Protein 6KIA (pdb70)

Radius of gyration: 37.43 Å; Cα contacts (8 Å, |Δi|>4): 2231; chains: 3; bounding box: 88×95×93 Å

Solvent-accessible surface area: 53508 Å² total; per-residue (Å²): 79,100,35,26,70,51,17,85,69,30,20,160,54,52,47,2,152,178,37,12,3,0,2,1,0,4,56,20,111,58,96,16,35,6,34,8,0,1,71,38,0,91,119,32,36,11,70,9,4,1,6,2,37,2,102,56,57,188,131,72,45,39,76,40,10,66,89,137,31,40,62,93,22,47,85,89,7,40,22,114,9,1,45,10,36,0,45,17,10,1,23,24,12,25,32,107,93,73,64,21,0,19,78,50,1,72,133,15,71,114,203,36,9,86,117,41,147,18,89,88,78,19,0,96,99,0,47,55,55,2,34,93,58,7,90,79,9,3,60,130,1,11,74,72,0,55,74,50,2,79,96,40,6,18,0,0,0,0,2,35,17,50,20,14,72,3,132,16,185,16,4,96,37,2,6,82,71,9,15,86,7,97,52,162,136,36,18,31,4,40,22,4,53,104,3,7,0,0,99,5,2,41,39,2,8,37,16,15,0,0,17,1,0,64,18,0,6,99,30,0,38,81,3,30,47,67,0,88,181,41,71,4,81,2,18,2,0,0,19,6,19,4,0,1,20,0,6,13,122,107,115,43,44,24,11,12,8,6,11,21,9,15,0,127,2,12,38,93,0,4,119,17,0,45,88,6,59,175,142,49,16,74,0,2,0,0,1,2,3,5,6,53,12,91,79,14,48,68,19,31,3,8,16,2,8,0,3,1,0,0,67,0,0,107,92,27,139,29,47,37,24,1,110,44,24,15,93,32,0,78,118,29,6,33,178,78,86,67,1,87,59,0,4,96,67,0,41,84,18,10,77,28,123,58,17,121,45,18,60,62,19,85,47,8,30,41,74,13,52,37,106,1,6,72,48,11,7,12,14,7,45,84,3,53,150,15,16,142,51,192,122,44,23,0,4,57,39,0,8,57,12,0,22,61,0,1,0,8,0,0,3,46,12,3,4,112,16,76,8,30,1,5,1,0,1,0,7,0,0,0,50,13,0,17,84,77,20,159,137,101,124,209,80,151,59,29,73,50,16,100,108,31,21,166,52,64,56,2,174,172,39,13,2,0,1,1,0,4,53,16,112,56,98,16,34,7,32,9,0,0,74,40,0,91,119,31,10,10,68,13,3,0,2,2,38,2,94,70,40,96,54,75,47,38,75,43,10,69,88,147,43,40,61,95,21,55,83,83,6,38,23,139,13,1,42,7,34,0,34,16,10,1,17,40,14,22,33,103,85,60,62,19,0,22,78,54,2,78,97,17,72,97,191,31,6,71,93,42,126,16,87,85,75,14,0,78,100,0,70,56,56,2,33,94,56,6,92,79,9,2,60,132,0,10,76,82,0,57,73,49,2,80,99,42,7,18,0,0,0,0,2,36,17,50,23,15,66,3,162,23,174,24,9,105,41,1,5,73,90,11,12,93,4,94,44,175,178,32,18,30,8,44,22,2,54,40,2,5,1,0,78,1,1,41,38,1,6,41,18,15,0,0,18,2,0,63,19,0,4,104,31,0,38,81,4,30,48,68,0,84,186,45,69,4,79,1,18,2,0,0,20,5,18,3,0,1,18,0,6,7,126,108,133,38,41,24,11,12,9,5,13,26,12,19,0,126,2,14,39,93,0,3,118,17,0,43,91,7,59,174,146,50,15,73,0,2,0,0,1,2,4,5,6,54,16,92,86,18,44,60,27,30,3,8,16,3,8,0,2,1,0,0,68,0,0,106,91,19,143,32,48,79,15,1,109,48,24,16,92,34,0,79,118,27,7,29,168,81,83,67,1,87,56,0,4,97,62,0,41,80,18,9,72,27,125,29,16,129,44,18,59,42,30,92,34,8,29,38,77,16,62,52,116,1,5,54,46,11,10,9,13,6,68,89,3,41,126,15,10,138,48,139,123,40,26,0,5,60,38,0,8,58,12,0,23,62,0,0,1,10,0,0,4,43,13,2,4,110,16,74,8,27,2,5,0,0,1,0,5,0,0,0,78,9,0,18,88,76,28,177,162,136,86,186,64,33,72,47,18,105,111,27,26,136,88,62,114,55,75,0,23,14,12,2,63,77,114,56,103,17,43,6,30,8,0,15,73,39,0,121,122,36,67,27,90,28,44,12,29,26,37,21,75,147,84,76,160,81,82,44,68,120,104,92,36,85,28,11,9,31,70,12,24,33,137,116,58,17,0,19,75,53,2,76,127,14,67,66,189,35,15,87,132,38,163,12,85,70,77,14,1,112,122,0,56,61,8,45,116,72,117,120,18,74,68,4,28,0,2,34,22,44,18,14,86,5,85,17,83,22,5,81,17,2,10,74,67,8,16,89,6,91,59,174,95,32,25,23,2,40,12,4,61,106,2,17,0,0,86,10,4,17,56,3,10,25,37,14,0,0,21,13,0,60,32,5,8,122,46,11,94,67,87,76,183,95,149,25,0,0,18,6,17,5,0,0,18,2,8,8,120,102,45,46,52,25,11,11,8,5,9,22,9,23,0,75,0,12,51,97,0,5,123,16,0,52,87,11,74,174,80,34,81,0,1,0,1,1,2,2,5,4,67,14,87,84,17,55,65,25,25,3,8,15,2,7,0,2,4,1,4,79,0,20,132,100,71,98,56,86,72,21,100,132,27,114,53,12,13,106,56,0,55,79,16,13,76,26,132,30,14,121,46,18,48,67,28,150,43,10,37,39,77,14,62,51,116,1,3,78,43,10,10,19,5,5,50,74,4,67,128,85,99,133,35,14,4,68,42,0,8,54,12,0,22,80,0,0,0,8,0,0,2,40,16,4,5,121,16,83,9,27,3,8,2,0,2,0,10,0,3,0,42,14,19,48,84,73,182

B-factor: mean 40.05, std 20.9, range [13.86, 149.11]

Foldseek 3Di:
DQDAFADFDFFDDADAAAQAAEEEEDADDPLALCVLALVVCVVRNHAYEYEALADADPVRDGDWDDPVRQVVRCVVSVHHYDTFNQNWFQQCFAPPPDDGVLNQCAPDALVRQLPDADDVVRNVRSNVRRLVSNLVRLLSVLVVVLVSRDAQHAYEYEYEWFDQDRPYDRVVQVLCLDQQNADPSHDKPCSLCNTNNNVSSLVRRLTTLAVSQVSNCVSNVVSCVRRVVRNYHYAYEYEAAQFFFFDAVNDGATAAQPQDSSWVSRVNNLVSLQVCVVVVHHAAYEHAAQADDPVCVSNQLSLLRQLRLLVLLVVLVHAAVSVVLLVVQQVFFDPPDGSVVLVVLSNVVCVDPQRVVRSNRVCHNPMADNVNSCSRSVSSVVQCVRGPDNVDHSRVSRSVLRSNQVNSSVNSCRVPPPGHYYYDHSNSSSNSSRVVCVPPHD/DQDAFADFDFFDDADAAAQAAEEEEDADDPLALCVLALVVCVVRNHAYEYEALAAQDPVGHGDWDDPVRQVVRCVRRVHHYDGFNQNWFQQCFFDPPDHGVLSQCQPDAPVCQLPDDDDVVRNVRSRVRRLVSNLVRLLSSLVVVLVSRDAQHAYEYEYEWFAQQRPDDRVVLVLCQDQVNADPSHDWPCSLCNTNSNVSSLVRRLTTLAVVQVSNCVSNVVVCVRNVVRNYHYAYEYEAAQFFFFDAVNDGATAAQPPDSSWVSRVNNLVSLQVVVVVVHHAAYEHAAQADDPVCVSNQQSLLRQLRLLVLLVVQPHDDVSVVLLVLQQVFFDPPDGSVVLVVLSNVVCVDPQRVVRSNRVCPNPMDDSVRSCSRSVSSVVQCVRGPDNVRHSRVSRSVLRSNQVNSSVNSCRVPPPGHYYYDHSNNSSNRSRVVVVVD/DQDAFADQDFFDDFDAQDEEEDDDDPLALCVLQVVVVVVRPHAYEYEDQADLDGDWVHHYIFRNWFLQQAADVDGGVLRVCQPAALVRFLADDDPVVRNVRSVRRLVSLCRFNEYEAEWFDQDRPDPRVVQLLLLPQQNADVSHDKPVSLCNTNNNVSSLVRRLTTQAVSQLSHVVRCVVVVVVPYEYEAAQFFFFDAVNDTATAAQPQDSSNVSRVNNLVSLQVCVVPHLAAYEHAAQADDPVCVSNQQSLLRQLRLVVLLVVLLCVLQPVSVVLVVVSNVVCVDPVRVVRSNRVCPNPMDDNVNSCSRNVSSVVQVVVDPHSRVSRSVLRSNQVNSRCNSCSNPPPGHYHYDHSNNSSNRVSVVD

InterPro domains:
  IPR053909 Enoyl-acyl carrier protein reductase FabMG [PF22046] (4-433)

Secondary structure (DSSP, 8-state):
--S--B--SPP------TT-EEEEES---TT-THHHHHHHHHHTTPEEEEEE--EE-TT--EEPPPHHHHHHHHHHHTSEEEEEE----STT--STTS--HHHHHTT--TTTTTT----HHHHHHHHHHHHHHHHHHHHHHHHHHHTTS-TT--EEEEE---------HHHHHHHHHHHH--GGG---HHHHHHSHHHHHHHHHHIIIIIIHHHHHHHHTHHHHHHHHHTT--EEEEEEE-S-EEEEETTEEEEE--TT-TTHHHHHHHHHHHHHHHHTT--EEEEEPPP--STTTTTSTTGGGGTTTHHHHHHHTT--HHHHHHHHHHHHTBPTT--HHHHHHHHHHHHHSHHHHTT--STTPSPP--HHHHHHHHHHHHHHHHTBS-TTS-HHHHHHHHHHHHHHHHHHHHTTS-S-SEEE--HHHHHHHHHHHTTT---/--S--B--SPP------TT-EEEEES---TT-THHHHHHHHHHTTPEEEEEE--EE-TTS-EEPPPHHHHHHHHHHHTSEEEEEE----STT--STTS--HHHHTTT--TTTTTT----HHHHHHHHHHHHHHHHHHHHHHHHHHHTTS-TT--EEEEE---------THHHHHHHHHHH--GGG---HHHHHHSHHHHHHHHHHIIIIIIHHHHHHHHTHHHHHHHHHTT--EEEEEEE-S-EEEEETTEEEEE--TT-TTHHHHHHHHHHHHHHHHTT--EEEEEPPP---TTTTTSTTGGGGTTTHHHHHHHTT--HHHHHHHHHHHHTBPTT--HHHHHHHHHHHHHSHHHHTT--STTPSPP--HHHHHHHHHHHHHHHHTBS-TTS-HHHHHHHHHHHHHHHHHHHHHHS-S-SEEE--HHHHHHHHHHHTTT-/--S--B--S--------EEEES---TT-THHHHHHHHHHTTPPEEE------------B-------STT-------HHHHTTT--TTTTTT----HHHHHH--HHHH------EEEE---------HHHHHHHHHHHH--GGG---HHHHHHSHHHHHHHHHHIIIIIIHHHHHHHH--HHHHH--EEEE-S-EEEEETTEEEEE--TT-TTHHHHHHHHHHHHHHH-----EEEEPPP---TTTTTSTTGGGGTTTHHHHHHH--HHHH--HHHHHHHHHHHHHSHHHHHT--STTPSPP--HHHHHHHHHHHHHHHHT---HHHHHHHHHHHHHHHHHHHHTTS-S-SEEE--HHHHHHHHHHH-

Structure (mmCIF, N/CA/C/O backbone):
data_6KIA
#
_entry.id   6KIA
#
_cell.length_a   63.558
_cell.length_b   138.219
_cell.length_c   157.408
_cell.angle_alpha   90.0
_cell.angle_beta   90.0
_cell.angle_gamma   90.0
#
_symmetry.space_group_name_H-M   'P 21 21 21'
#
loop_
_entity.id
_entity.type
_entity.pdbx_description
1 polymer 'Enoyl-acyl carrier protein reductase'
2 non-polymer '1,4-DIHYDRONICOTINAMIDE ADENINE DINUCLEOTIDE'
3 water water
#
loop_
_atom_site.group_PDB
_atom_site.id
_atom_site.type_symbol
_atom_site.label_atom_id
_atom_site.label_alt_id
_atom_site.label_comp_id
_atom_site.label_asym_id
_atom_site.label_entity_id
_atom_site.label_seq_id
_atom_site.pdbx_PDB_ins_code
_atom_site.Cartn_x
_atom_site.Cartn_y
_atom_site.Cartn_z
_atom_site.occupancy
_atom_site.B_iso_or_equiv
_atom_site.auth_seq_id
_atom_site.auth_comp_id
_atom_site.auth_asym_id
_atom_site.auth_atom_id
_atom_site.pdbx_PDB_model_num
ATOM 1 N N . MET A 1 1 ? -0.60659 14.17750 30.29986 1.000 38.93661 1 MET A N 1
ATOM 2 C CA . MET A 1 1 ? -1.26880 15.31309 29.66892 1.000 38.37622 1 MET A CA 1
ATOM 3 C C . MET A 1 1 ? -2.67419 15.48789 30.23578 1.000 35.34408 1 MET A C 1
ATOM 4 O O . MET A 1 1 ? -3.30547 14.51538 30.65466 1.000 30.89744 1 MET A O 1
ATOM 9 N N . LYS A 1 2 ? -3.18310 16.71553 30.21717 1.000 35.99916 2 LYS A N 1
ATOM 10 C CA . LYS A 1 2 ? -4.50407 16.96654 30.78762 1.000 38.34828 2 LYS A CA 1
ATOM 11 C C . LYS A 1 2 ? -5.57177 17.05196 29.72574 1.000 37.25379 2 LYS A C 1
ATOM 12 O O . LYS A 1 2 ? -6.74133 17.22504 30.04934 1.000 38.99793 2 LYS A O 1
ATOM 18 N N . SER A 1 3 ? -5.18202 16.91313 28.46099 1.000 33.91588 3 SER A N 1
ATOM 19 C CA . SER A 1 3 ? -6.16908 16.77993 27.39181 1.000 34.83529 3 SER A CA 1
ATOM 20 C C . SER A 1 3 ? -5.51108 16.11969 26.18586 1.000 29.73606 3 SER A C 1
ATOM 21 O O . SER A 1 3 ? -4.27758 16.06599 26.10360 1.000 30.41682 3 SER A O 1
ATOM 24 N N . PRO A 1 4 ? -6.32606 15.59453 25.25687 1.000 27.58499 4 PRO A N 1
ATOM 25 C CA . PRO A 1 4 ? -5.76193 14.96273 24.06664 1.000 24.56050 4 PRO A CA 1
ATOM 26 C C . PRO A 1 4 ? -4.87785 15.93608 23.30678 1.000 27.31926 4 PRO A C 1
ATOM 27 O O . PRO A 1 4 ? -5.13791 17.14761 23.32707 1.000 27.14117 4 PRO A O 1
ATOM 31 N N . ILE A 1 5 ? -3.83933 15.40387 22.66915 1.000 24.87620 5 ILE A N 1
ATOM 32 C CA . ILE A 1 5 ? -2.92922 16.16643 21.82853 1.000 21.09986 5 ILE A CA 1
ATOM 33 C C . ILE A 1 5 ? -3.17437 15.73903 20.38541 1.000 23.84429 5 ILE A C 1
ATOM 34 O O . ILE A 1 5 ? -2.60507 14.75847 19.92890 1.000 25.18237 5 ILE A O 1
ATOM 39 N N . PRO A 1 6 ? -4.04731 16.45889 19.66874 1.000 24.79767 6 PRO A N 1
ATOM 40 C CA . PRO A 1 6 ? -4.47899 15.98179 18.35380 1.000 27.12511 6 PRO A CA 1
ATOM 41 C C . PRO A 1 6 ? -3.46670 16.23391 17.24674 1.000 23.15491 6 PRO A C 1
ATOM 42 O O . PRO A 1 6 ? -2.74797 17.23264 17.26028 1.000 26.78610 6 PRO A O 1
ATOM 46 N N . LEU A 1 7 ? -3.40175 15.28855 16.31495 1.000 20.23441 7 LEU A N 1
ATOM 47 C CA . LEU A 1 7 ? -2.83153 15.51160 15.00264 1.000 22.04499 7 LEU A CA 1
ATOM 48 C C . LEU A 1 7 ? -3.96326 15.95221 14.07472 1.000 21.61063 7 LEU A C 1
ATOM 49 O O . LEU A 1 7 ? -4.93527 15.20981 13.87237 1.000 21.68955 7 LEU A O 1
ATOM 54 N N . ARG A 1 8 ? -3.87245 17.16527 13.53282 1.000 23.81090 8 ARG A N 1
ATOM 55 C CA . ARG A 1 8 ? -4.95930 17.69308 12.71525 1.000 25.97280 8 ARG A CA 1
ATOM 56 C C . ARG A 1 8 ? -4.67632 17.64968 11.21998 1.000 26.49145 8 ARG A C 1
ATOM 57 O O . ARG A 1 8 ? -5.58999 17.45815 10.40855 1.000 26.32398 8 ARG A O 1
ATOM 65 N N . ASP A 1 9 ? -3.41366 17.86184 10.86365 1.000 21.92331 9 ASP A N 1
ATOM 66 C CA . ASP A 1 9 ? -3.01461 17.95328 9.46197 1.000 23.13306 9 ASP A CA 1
ATOM 67 C C . ASP A 1 9 ? -2.40157 16.65466 8.94460 1.000 21.76880 9 ASP A C 1
ATOM 68 O O . ASP A 1 9 ? -1.66167 15.96319 9.65299 1.000 26.20439 9 ASP A O 1
ATOM 73 N N . VAL A 1 10 ? -2.73633 16.33088 7.70584 1.000 21.83918 10 VAL A N 1
ATOM 74 C CA . VAL A 1 10 ? -2.16789 15.17266 7.04483 1.000 22.53612 10 VAL A CA 1
ATOM 75 C C . VAL A 1 10 ? -0.68113 15.39947 6.76346 1.000 22.52011 10 VAL A C 1
ATOM 76 O O . VAL A 1 10 ? -0.30769 16.35920 6.07072 1.000 24.56933 10 VAL A O 1
ATOM 80 N N . PRO A 1 11 ? 0.18331 14.54349 7.32833 1.000 20.94623 11 PRO A N 1
ATOM 81 C CA . PRO A 1 11 ? 1.62659 14.69230 7.07067 1.000 18.06044 11 PRO A CA 1
ATOM 82 C C . PRO A 1 11 ? 2.00263 14.34690 5.63458 1.000 22.96062 11 PRO A C 1
ATOM 83 O O . PRO A 1 11 ? 1.38807 13.47235 5.00655 1.000 21.79009 11 PRO A O 1
ATOM 87 N N . GLN A 1 12 ? 3.02077 15.03207 5.11652 1.000 22.63631 12 GLN A N 1
ATOM 88 C CA . GLN A 1 12 ? 3.41033 14.86750 3.71262 1.000 23.27612 12 GLN A CA 1
ATOM 89 C C . GLN A 1 12 ? 4.87849 14.51202 3.51298 1.000 25.30006 12 GLN A C 1
ATOM 90 O O . GLN A 1 12 ? 5.33425 14.32876 2.37560 1.000 25.92324 12 GLN A O 1
ATOM 96 N N . SER A 1 13 ? 5.63382 14.42904 4.59289 1.000 20.43120 13 SER A N 1
ATOM 97 C CA . SER A 1 13 ? 7.06574 14.19727 4.39482 1.000 20.99816 13 SER A CA 1
ATOM 98 C C . SER A 1 13 ? 7.41061 12.70776 4.55382 1.000 22.00664 13 SER A C 1
ATOM 99 O O . SER A 1 13 ? 6.65304 11.92517 5.15370 1.000 22.22851 13 SER A O 1
ATOM 102 N N . ASN A 1 14 ? 8.50308 12.29445 3.91439 1.000 23.05935 14 ASN A N 1
ATOM 103 C CA . ASN A 1 14 ? 8.99168 10.93019 4.02281 1.000 19.64410 14 ASN A CA 1
ATOM 104 C C . ASN A 1 14 ? 10.50425 10.87776 3.85338 1.000 20.84091 14 ASN A C 1
ATOM 105 O O . ASN A 1 14 ? 11.05449 11.41832 2.89322 1.000 26.40072 14 ASN A O 1
ATOM 110 N N . ILE A 1 15 ? 11.16835 10.20237 4.77581 1.000 18.07341 15 ILE A N 1
ATOM 111 C CA . ILE A 1 15 ? 12.61755 10.01362 4.68237 1.000 21.13935 15 ILE A CA 1
ATOM 112 C C . ILE A 1 15 ? 13.02087 8.57600 4.35881 1.000 23.78381 15 ILE A C 1
ATOM 113 O O . ILE A 1 15 ? 14.20902 8.29148 4.16002 1.000 26.36813 15 ILE A O 1
ATOM 118 N N . PHE A 1 16 ? 12.05739 7.66182 4.32550 1.000 18.72175 16 PHE A N 1
ATOM 119 C CA . PHE A 1 16 ? 12.38086 6.24805 4.19078 1.000 18.76391 16 PHE A CA 1
ATOM 120 C C . PHE A 1 16 ? 12.45282 5.80797 2.72768 1.000 27.06930 16 PHE A C 1
ATOM 121 O O . PHE A 1 16 ? 11.65219 6.23061 1.87577 1.000 26.51350 16 PHE A O 1
ATOM 129 N N . ARG A 1 17 ? 13.44647 4.97345 2.44554 1.000 27.18054 17 ARG A N 1
ATOM 130 C CA . ARG A 1 17 ? 13.77504 4.57832 1.08138 1.000 34.77483 17 ARG A CA 1
ATOM 131 C C . ARG A 1 17 ? 14.22087 3.12206 1.07238 1.000 27.03929 17 ARG A C 1
ATOM 132 O O . ARG A 1 17 ? 14.39884 2.53040 2.13280 1.000 25.31923 17 ARG A O 1
ATOM 140 N N . LYS A 1 18 ? 14.41559 2.55516 -0.11727 1.000 24.83178 18 LYS A N 1
ATOM 141 C CA . LYS A 1 18 ? 15.11109 1.27266 -0.26194 1.000 24.97998 18 LYS A CA 1
ATOM 142 C C . LYS A 1 18 ? 16.38763 1.19933 0.58031 1.000 29.59700 18 LYS A C 1
ATOM 143 O O . LYS A 1 18 ? 17.21420 2.11242 0.53539 1.000 28.74178 18 LYS A O 1
ATOM 149 N N . GLY A 1 19 ? 16.53748 0.11141 1.33897 1.000 25.91937 19 GLY A N 1
ATOM 150 C CA . GLY A 1 19 ? 17.70425 -0.08593 2.17321 1.000 28.85150 19 GLY A CA 1
ATOM 151 C C . GLY A 1 19 ? 17.44829 0.23462 3.63218 1.000 26.48869 19 GLY A C 1
ATOM 152 O O . GLY A 1 19 ? 18.13989 -0.29321 4.51760 1.000 24.26387 19 GLY A O 1
ATOM 153 N N . ASP A 1 20 ? 16.48676 1.12175 3.88294 1.000 20.03204 20 ASP A N 1
ATOM 154 C CA . ASP A 1 20 ? 16.07679 1.42608 5.25117 1.000 20.27784 20 ASP A CA 1
ATOM 155 C C . ASP A 1 20 ? 15.28204 0.24310 5.78884 1.000 22.78170 20 ASP A C 1
ATOM 156 O O . ASP A 1 20 ? 14.71193 -0.51912 5.01359 1.000 20.50159 20 ASP A O 1
ATOM 161 N N . VAL A 1 21 ? 15.26228 0.07402 7.11020 1.000 23.45670 21 VAL A N 1
ATOM 162 C CA . VAL A 1 21 ? 14.76094 -1.16543 7.69781 1.000 19.21199 21 VAL A CA 1
ATOM 163 C C . VAL A 1 21 ? 13.58879 -0.89420 8.62772 1.000 21.48156 21 VAL A C 1
ATOM 164 O O . VAL A 1 21 ? 13.66650 -0.04035 9.50026 1.000 19.16385 21 VAL A O 1
ATOM 168 N N . PHE A 1 22 ? 12.49983 -1.61320 8.39646 1.000 18.11730 22 PHE A N 1
ATOM 169 C CA . PHE A 1 22 ? 11.30826 -1.51113 9.22319 1.000 19.12153 22 PHE A CA 1
ATOM 170 C C . PHE A 1 22 ? 11.20332 -2.74240 10.10348 1.000 20.23978 22 PHE A C 1
ATOM 171 O O . PHE A 1 22 ? 11.20990 -3.86770 9.60036 1.000 21.78464 22 PHE A O 1
ATOM 179 N N . VAL A 1 23 ? 11.11433 -2.53801 11.42034 1.000 19.65860 23 VAL A N 1
ATOM 180 C CA . VAL A 1 23 ? 11.09543 -3.65104 12.34795 1.000 18.10819 23 VAL A CA 1
ATOM 181 C C . VAL A 1 23 ? 9.75527 -3.71062 13.06087 1.000 21.21521 23 VAL A C 1
ATOM 182 O O . VAL A 1 23 ? 9.40332 -2.78390 13.77533 1.000 20.69969 23 VAL A O 1
ATOM 186 N N . LEU A 1 24 ? 9.01710 -4.79402 12.84708 1.000 19.02073 24 LEU A N 1
ATOM 187 C CA . LEU A 1 24 ? 7.73333 -4.98416 13.51407 1.000 19.96727 24 LEU A CA 1
ATOM 188 C C . LEU A 1 24 ? 7.96409 -5.63096 14.85944 1.000 22.82146 24 LEU A C 1
ATOM 189 O O . LEU A 1 24 ? 8.32081 -6.80611 14.93689 1.000 20.57984 24 LEU A O 1
ATOM 194 N N . PHE A 1 25 ? 7.78619 -4.84503 15.92076 1.000 18.36210 25 PHE A N 1
ATOM 195 C CA . PHE A 1 25 ? 8.03707 -5.32027 17.27326 1.000 21.59802 25 PHE A CA 1
ATOM 196 C C . PHE A 1 25 ? 6.71138 -5.78901 17.89341 1.000 20.87772 25 PHE A C 1
ATOM 197 O O . PHE A 1 25 ? 6.08960 -5.09163 18.70655 1.000 18.17548 25 PHE A O 1
ATOM 205 N N . GLY A 1 26 ? 6.28931 -6.96990 17.43929 1.000 23.02864 26 GLY A N 1
ATOM 206 C CA . GLY A 1 26 ? 4.98812 -7.56070 17.71949 1.000 19.87665 26 GLY A CA 1
ATOM 207 C C . GLY A 1 26 ? 4.66562 -8.49558 16.56687 1.000 21.72127 26 GLY A C 1
ATOM 208 O O . GLY A 1 26 ? 5.37025 -8.47883 15.55088 1.000 21.62118 26 GLY A O 1
ATOM 209 N N . GLU A 1 27 ? 3.60801 -9.30279 16.69750 1.000 21.18616 27 GLU A N 1
ATOM 210 C CA . GLU A 1 27 ? 3.21487 -10.19446 15.60648 1.000 22.03845 27 GLU A CA 1
ATOM 211 C C . GLU A 1 27 ? 2.05782 -9.61171 14.81312 1.000 22.34832 27 GLU A C 1
ATOM 212 O O . GLU A 1 27 ? 1.23188 -8.87603 15.34970 1.000 18.58790 27 GLU A O 1
ATOM 218 N N . LEU A 1 28 ? 2.03885 -9.92600 13.51737 1.000 20.04286 28 LEU A N 1
ATOM 219 C CA . LEU A 1 28 ? 1.05711 -9.41364 12.58559 1.000 17.95815 28 LEU A CA 1
ATOM 220 C C . LEU A 1 28 ? -0.08976 -10.41131 12.44959 1.000 20.90218 28 LEU A C 1
ATOM 221 O O . LEU A 1 28 ? 0.14474 -11.58753 12.11727 1.000 23.73804 28 LEU A O 1
ATOM 226 N N . PHE A 1 29 ? -1.31547 -9.96308 12.72497 1.000 18.57942 29 PHE A N 1
ATOM 227 C CA . PHE A 1 29 ? -2.51056 -10.80807 12.56956 1.000 19.46750 29 PHE A CA 1
ATOM 228 C C . PHE A 1 29 ? -3.47085 -10.14317 11.61661 1.000 22.61058 29 PHE A C 1
ATOM 229 O O . PHE A 1 29 ? -3.44128 -8.93288 11.48137 1.000 22.51221 29 PHE A O 1
ATOM 237 N N . GLY A 1 30 ? -4.34889 -10.92823 11.00101 1.000 21.42849 30 GLY A N 1
ATOM 238 C CA . GLY A 1 30 ? -5.42469 -10.34824 10.21545 1.000 24.09730 30 GLY A CA 1
ATOM 239 C C . GLY A 1 30 ? -6.23542 -9.41733 11.10010 1.000 20.52098 30 GLY A C 1
ATOM 240 O O . GLY A 1 30 ? -6.46020 -9.72548 12.28114 1.000 23.48065 30 GLY A O 1
ATOM 241 N N . ARG A 1 31 ? -6.63380 -8.28671 10.51586 1.000 22.76874 31 ARG A N 1
ATOM 242 C CA . ARG A 1 31 ? -7.40913 -7.20004 11.15357 1.000 21.58815 31 ARG A CA 1
ATOM 243 C C . ARG A 1 31 ? -6.55667 -6.34503 12.09897 1.000 18.63113 31 ARG A C 1
ATOM 244 O O . ARG A 1 31 ? -7.02149 -5.32029 12.60510 1.000 18.73810 31 ARG A O 1
ATOM 252 N N . GLY A 1 32 ? -5.31283 -6.74380 12.32633 1.000 17.29519 32 GLY A N 1
ATOM 253 C CA . GLY A 1 32 ? -4.46643 -5.98549 13.23840 1.000 19.37015 32 GLY A CA 1
ATOM 254 C C . GLY A 1 32 ? -4.13336 -4.58166 12.74732 1.000 17.05186 32 GLY A C 1
ATOM 255 O O . GLY A 1 32 ? -3.92434 -4.37865 11.54611 1.000 16.97414 32 GLY A O 1
ATOM 256 N N . TYR A 1 33 ? -4.05156 -3.61258 13.66606 1.000 16.97711 33 TYR A N 1
ATOM 257 C CA . TYR A 1 33 ? -3.70005 -2.24443 13.29411 1.000 18.45883 33 TYR A CA 1
ATOM 258 C C . TYR A 1 33 ? -2.44415 -2.17065 12.44632 1.000 17.51829 33 TYR A C 1
ATOM 259 O O . TYR A 1 33 ? -2.37111 -1.37867 11.50737 1.000 20.82312 33 TYR A O 1
ATOM 268 N N . ALA A 1 34 ? -1.44442 -2.97502 12.81337 1.000 18.05421 34 ALA A N 1
ATOM 269 C CA . ALA A 1 34 ? -0.12981 -2.89528 12.18375 1.000 16.97926 34 ALA A CA 1
ATOM 270 C C . ALA A 1 34 ? -0.18021 -3.11171 10.67259 1.000 19.54661 34 ALA A C 1
ATOM 271 O O . ALA A 1 34 ? 0.73250 -2.66535 9.95897 1.000 20.83081 34 ALA A O 1
ATOM 273 N N . ASN A 1 35 ? -1.21853 -3.80072 10.19140 1.000 21.87200 35 ASN A N 1
ATOM 274 C CA . ASN A 1 35 ? -1.37256 -3.99265 8.73644 1.000 24.66046 35 ASN A CA 1
ATOM 275 C C . ASN A 1 35 ? -1.28096 -2.67630 7.98299 1.000 22.07002 35 ASN A C 1
ATOM 276 O O . ASN A 1 35 ? -0.65507 -2.62397 6.92668 1.000 25.40376 35 ASN A O 1
ATOM 281 N N . GLY A 1 36 ? -1.92043 -1.61981 8.48920 1.000 18.56128 36 GLY A N 1
ATOM 282 C CA . GLY A 1 36 ? -1.85320 -0.33624 7.78966 1.000 19.68267 36 GLY A CA 1
ATOM 283 C C . GLY A 1 36 ? -0.41788 0.16440 7.62993 1.000 20.81737 36 GLY A C 1
ATOM 284 O O . GLY A 1 36 ? 0.00598 0.65679 6.56714 1.000 22.27882 36 GLY A O 1
ATOM 285 N N . LEU A 1 37 ? 0.32904 0.08883 8.72520 1.000 20.55728 37 LEU A N 1
ATOM 286 C CA . LEU A 1 37 ? 1.66053 0.67566 8.77086 1.000 20.34908 37 LEU A CA 1
ATOM 287 C C . LEU A 1 37 ? 2.65709 -0.14512 7.96451 1.000 19.65906 37 LEU A C 1
ATOM 288 O O . LEU A 1 37 ? 3.45392 0.39421 7.19212 1.000 21.41487 37 LEU A O 1
ATOM 293 N N . ILE A 1 38 ? 2.61143 -1.45640 8.13565 1.000 18.95326 38 ILE A N 1
ATOM 294 C CA . ILE A 1 38 ? 3.56870 -2.30490 7.46254 1.000 20.34815 38 ILE A CA 1
ATOM 295 C C . ILE A 1 38 ? 3.37632 -2.23036 5.93806 1.000 21.75055 38 ILE A C 1
ATOM 296 O O . ILE A 1 38 ? 4.37120 -2.18046 5.18897 1.000 23.17283 38 ILE A O 1
ATOM 301 N N . ASN A 1 39 ? 2.13420 -2.10160 5.47638 1.000 20.35608 39 ASN A N 1
ATOM 302 C CA . ASN A 1 39 ? 1.94004 -1.98754 4.03588 1.000 22.04990 39 ASN A CA 1
ATOM 303 C C . ASN A 1 39 ? 2.59162 -0.71300 3.51484 1.000 19.61240 39 ASN A C 1
ATOM 304 O O . ASN A 1 39 ? 3.19070 -0.69322 2.41685 1.000 20.68253 39 ASN A O 1
ATOM 309 N N . GLU A 1 40 ? 2.54785 0.34471 4.32620 1.000 19.06403 40 GLU A N 1
ATOM 310 C CA . GLU A 1 40 ? 3.19988 1.59079 3.93052 1.000 21.98845 40 GLU A CA 1
ATOM 311 C C . GLU A 1 40 ? 4.69802 1.37883 3.81887 1.000 22.24795 40 GLU A C 1
ATOM 312 O O . GLU A 1 40 ? 5.35908 1.79672 2.83463 1.000 21.59626 40 GLU A O 1
ATOM 318 N N . ALA A 1 41 ? 5.23375 0.70367 4.82353 1.000 20.76555 41 ALA A N 1
ATOM 319 C CA . ALA A 1 41 ? 6.66731 0.45839 4.82099 1.000 17.54999 41 ALA A CA 1
ATOM 320 C C . ALA A 1 41 ? 7.04714 -0.37928 3.60502 1.000 21.17094 41 ALA A C 1
ATOM 321 O O . ALA A 1 41 ? 8.09622 -0.14710 2.97645 1.000 25.01573 41 ALA A O 1
ATOM 323 N N . ARG A 1 42 ? 6.18311 -1.33229 3.25629 1.000 24.13927 42 ARG A N 1
ATOM 324 C CA . ARG A 1 42 ? 6.46997 -2.21498 2.12914 1.000 23.82600 42 ARG A CA 1
ATOM 325 C C . ARG A 1 42 ? 6.45910 -1.37597 0.86070 1.000 24.82411 42 ARG A C 1
ATOM 326 O O . ARG A 1 42 ? 7.36123 -1.50670 0.02354 1.000 24.63858 42 ARG A O 1
ATOM 334 N N . ASP A 1 43 ? 5.47750 -0.47772 0.71449 1.000 22.10327 43 ASP A N 1
ATOM 335 C CA . ASP A 1 43 ? 5.37701 0.22069 -0.57428 1.000 22.64023 43 ASP A CA 1
ATOM 336 C C . ASP A 1 43 ? 6.44480 1.29885 -0.70747 1.000 30.33535 43 ASP A C 1
ATOM 337 O O . ASP A 1 43 ? 6.74306 1.74204 -1.81407 1.000 27.42014 43 ASP A O 1
ATOM 342 N N . ALA A 1 44 ? 7.05287 1.70083 0.40724 1.000 24.38679 44 ALA A N 1
ATOM 343 C CA . ALA A 1 44 ? 8.15171 2.66415 0.34669 1.000 22.71042 44 ALA A CA 1
ATOM 344 C C . ALA A 1 44 ? 9.45831 1.95796 -0.00903 1.000 22.83011 44 ALA A C 1
ATOM 345 O O . ALA A 1 44 ? 10.47643 2.60850 -0.21921 1.000 23.89696 44 ALA A O 1
ATOM 347 N N . GLY A 1 45 ? 9.42184 0.63104 -0.08431 1.000 20.88935 45 GLY A N 1
ATOM 348 C CA . GLY A 1 45 ? 10.59604 -0.13911 -0.47506 1.000 27.64726 45 GLY A CA 1
ATOM 349 C C . GLY A 1 45 ? 11.52730 -0.49368 0.67072 1.000 28.33460 45 GLY A C 1
ATOM 350 O O . GLY A 1 45 ? 12.68785 -0.84969 0.46427 1.000 26.90919 45 GLY A O 1
ATOM 351 N N . MET A 1 46 ? 11.01397 -0.42959 1.89390 1.000 22.35419 46 MET A N 1
ATOM 352 C CA . MET A 1 46 ? 11.82466 -0.77802 3.05638 1.000 19.90480 46 MET A CA 1
ATOM 353 C C . MET A 1 46 ? 11.98294 -2.28204 3.19212 1.000 22.61549 46 MET A C 1
ATOM 354 O O . MET A 1 46 ? 11.12516 -3.06770 2.78119 1.000 27.80734 46 MET A O 1
ATOM 359 N N . THR A 1 47 ? 13.11666 -2.67264 3.74175 1.000 19.79945 47 THR A N 1
ATOM 360 C CA . THR A 1 47 ? 13.30979 -4.03038 4.20689 1.000 21.68316 47 THR A CA 1
ATOM 361 C C . THR A 1 47 ? 12.49696 -4.29739 5.46064 1.000 23.32535 47 THR A C 1
ATOM 362 O O . THR A 1 47 ? 12.58298 -3.55412 6.43209 1.000 30.16832 47 THR A O 1
ATOM 366 N N . ILE A 1 48 ? 11.68836 -5.34596 5.40716 1.000 20.71122 48 ILE A N 1
ATOM 367 C CA . ILE A 1 48 ? 10.77449 -5.69420 6.48589 1.000 21.75363 48 ILE A CA 1
ATOM 368 C C . ILE A 1 48 ? 11.37853 -6.79984 7.34479 1.000 26.61524 48 ILE A C 1
ATOM 369 O O . ILE A 1 48 ? 11.76399 -7.85770 6.84390 1.000 25.68646 48 ILE A O 1
ATOM 374 N N . VAL A 1 49 ? 11.48474 -6.53934 8.64271 1.000 20.94317 49 VAL A N 1
ATOM 375 C CA . VAL A 1 49 ? 11.95296 -7.52584 9.60630 1.000 22.33210 49 VAL A CA 1
ATOM 376 C C . VAL A 1 49 ? 10.94719 -7.56154 10.76098 1.000 21.56203 49 VAL A C 1
ATOM 377 O O . VAL A 1 49 ? 10.28234 -6.56673 11.04282 1.000 24.59700 49 VAL A O 1
ATOM 381 N N . GLY A 1 50 ? 10.76543 -8.72666 11.37067 1.000 22.24398 50 GLY A N 1
ATOM 382 C CA . GLY A 1 50 ? 9.89354 -8.83727 12.52289 1.000 20.93742 50 GLY A CA 1
ATOM 383 C C . GLY A 1 50 ? 10.35951 -9.81188 13.58714 1.000 22.73344 50 GLY A C 1
ATOM 384 O O . GLY A 1 50 ? 11.29395 -10.60267 13.39890 1.000 23.43910 50 GLY A O 1
ATOM 385 N N . ILE A 1 51 ? 9.68448 -9.76874 14.72967 1.000 19.90777 51 ILE A N 1
ATOM 386 C CA . ILE A 1 51 ? 9.92820 -10.70180 15.81131 1.000 20.59821 51 ILE A CA 1
ATOM 387 C C . ILE A 1 51 ? 8.84685 -11.77415 15.85263 1.000 21.91660 51 ILE A C 1
ATOM 388 O O . ILE A 1 51 ? 7.82409 -11.68113 15.15895 1.000 23.76005 51 ILE A O 1
ATOM 393 N N . THR A 1 52 ? 9.07160 -12.79038 16.67099 1.000 23.92343 52 THR A N 1
ATOM 394 C CA . THR A 1 52 ? 8.03998 -13.78337 16.96131 1.000 27.12687 52 THR A CA 1
ATOM 395 C C . THR A 1 52 ? 7.95722 -13.90453 18.48031 1.000 22.81809 52 THR A C 1
ATOM 396 O O . THR A 1 52 ? 8.93910 -13.64001 19.17735 1.000 23.37469 52 THR A O 1
ATOM 400 N N . VAL A 1 53 ? 6.79590 -14.27730 19.00380 1.000 21.79733 53 VAL A N 1
ATOM 401 C CA . VAL A 1 53 ? 6.71415 -14.54386 20.43359 1.000 21.72352 53 VAL A CA 1
ATOM 402 C C . VAL A 1 53 ? 7.03966 -16.00920 20.71158 1.000 23.42802 53 VAL A C 1
ATOM 403 O O . VAL A 1 53 ? 7.10748 -16.43514 21.86279 1.000 27.30200 53 VAL A O 1
ATOM 407 N N . GLY A 1 54 ? 7.26064 -16.77621 19.64811 1.000 27.94270 54 GLY A N 1
ATOM 408 C CA . GLY A 1 54 ? 7.56611 -18.19079 19.78421 1.000 30.28220 54 GLY A CA 1
ATOM 409 C C . GLY A 1 54 ? 6.30811 -18.98210 20.07977 1.000 29.76471 54 GLY A C 1
ATOM 410 O O . GLY A 1 54 ? 5.20047 -18.47657 19.90040 1.000 32.11151 54 GLY A O 1
ATOM 411 N N . ARG A 1 55 ? 6.46610 -20.22653 20.51664 1.000 34.70273 55 ARG A N 1
ATOM 412 C CA . ARG A 1 55 ? 5.30230 -21.03251 20.86524 1.000 39.33413 55 ARG A CA 1
ATOM 413 C C . ARG A 1 55 ? 5.56800 -21.76670 22.17484 1.000 35.03693 55 ARG A C 1
ATOM 414 O O . ARG A 1 55 ? 6.69849 -21.81055 22.66244 1.000 32.17342 55 ARG A O 1
ATOM 422 N N . ARG A 1 56 ? 4.52361 -22.36079 22.73629 1.000 41.14732 56 ARG A N 1
ATOM 423 C CA . ARG A 1 56 ? 4.66416 -23.16446 23.94220 1.000 45.76055 56 ARG A CA 1
ATOM 424 C C . ARG A 1 56 ? 4.65300 -24.64565 23.58043 1.000 52.36646 56 ARG A C 1
ATOM 425 O O . ARG A 1 56 ? 3.80523 -25.08662 22.79995 1.000 48.57970 56 ARG A O 1
ATOM 433 N N . ASP A 1 57 ? 5.58448 -25.42385 24.12220 1.000 59.29919 57 ASP A N 1
ATOM 434 C CA . ASP A 1 57 ? 5.45909 -26.86536 23.95984 1.000 69.37040 57 ASP A CA 1
ATOM 435 C C . ASP A 1 57 ? 4.45756 -27.32664 25.02274 1.000 80.73362 57 ASP A C 1
ATOM 436 O O . ASP A 1 57 ? 3.91240 -26.49753 25.75255 1.000 80.48164 57 ASP A O 1
ATOM 441 N N . GLU A 1 58 ? 4.20452 -28.62420 25.13072 1.000 95.46759 58 GLU A N 1
ATOM 442 C CA . GLU A 1 58 ? 3.17958 -29.07103 26.07285 1.000 102.73030 58 GLU A CA 1
ATOM 443 C C . GLU A 1 58 ? 3.72282 -29.20825 27.49401 1.000 98.02574 58 GLU A C 1
ATOM 444 O O . GLU A 1 58 ? 2.98179 -29.53357 28.42045 1.000 103.15334 58 GLU A O 1
ATOM 450 N N . ASN A 1 59 ? 5.01364 -28.93244 27.66131 1.000 89.10079 59 ASN A N 1
ATOM 451 C CA . ASN A 1 59 ? 5.57922 -28.74217 28.98972 1.000 82.25096 59 ASN A CA 1
ATOM 452 C C . ASN A 1 59 ? 5.48316 -27.25294 29.29908 1.000 75.56318 59 ASN A C 1
ATOM 453 O O . ASN A 1 59 ? 6.02162 -26.74941 30.28442 1.000 75.57380 59 ASN A O 1
ATOM 458 N N . ASN A 1 60 ? 4.74762 -26.57127 28.42615 1.000 69.13447 60 ASN A N 1
ATOM 459 C CA . ASN A 1 60 ? 4.38051 -25.17063 28.56524 1.000 57.53335 60 ASN A CA 1
ATOM 460 C C . ASN A 1 60 ? 5.61814 -24.27494 28.67351 1.000 54.49863 60 ASN A C 1
ATOM 461 O O . ASN A 1 60 ? 5.58306 -23.20873 29.29248 1.000 56.93400 60 ASN A O 1
ATOM 466 N N . ALA A 1 61 ? 6.70477 -24.72314 28.04926 1.000 47.15703 61 ALA A N 1
ATOM 467 C CA . ALA A 1 61 ? 7.95468 -23.97389 27.98651 1.000 44.18086 61 ALA A CA 1
ATOM 468 C C . ALA A 1 61 ? 8.03201 -23.23048 26.65938 1.000 35.32245 61 ALA A C 1
ATOM 469 O O . ALA A 1 61 ? 7.48673 -23.70259 25.65230 1.000 37.45439 61 ALA A O 1
ATOM 471 N N . LEU A 1 62 ? 8.65536 -22.05273 26.65793 1.000 33.86122 62 LEU A N 1
ATOM 472 C CA . LEU A 1 62 ? 8.78976 -21.28543 25.42175 1.000 38.52208 62 LEU A CA 1
ATOM 473 C C . LEU A 1 62 ? 9.74111 -21.94484 24.43620 1.000 41.63335 62 LEU A C 1
ATOM 474 O O . LEU A 1 62 ? 10.79931 -22.42948 24.82327 1.000 43.42926 62 LEU A O 1
ATOM 479 N N . ARG A 1 63 ? 9.37938 -21.94474 23.15828 1.000 42.06610 63 ARG A N 1
ATOM 480 C CA . ARG A 1 63 ? 10.28389 -22.47995 22.15149 1.000 39.27592 63 ARG A CA 1
ATOM 481 C C . ARG A 1 63 ? 10.31041 -21.59366 20.90775 1.000 41.21314 63 ARG A C 1
ATOM 482 O O . ARG A 1 63 ? 9.34980 -20.87650 20.60898 1.000 34.74959 63 ARG A O 1
ATOM 490 N N . ALA A 1 64 ? 11.42098 -21.64845 20.18039 1.000 41.21791 64 ALA A N 1
ATOM 491 C CA . ALA A 1 64 ? 11.52016 -20.93296 18.92867 1.000 36.29651 64 ALA A CA 1
ATOM 492 C C . ALA A 1 64 ? 10.65184 -21.63222 17.89004 1.000 35.51635 64 ALA A C 1
ATOM 493 O O . ALA A 1 64 ? 10.21606 -22.77620 18.08312 1.000 35.18717 64 ALA A O 1
ATOM 495 N N . LEU A 1 65 ? 10.38257 -20.92751 16.80188 1.000 36.38364 65 LEU A N 1
ATOM 496 C CA . LEU A 1 65 ? 9.59129 -21.48033 15.71786 1.000 39.77771 65 LEU A CA 1
ATOM 497 C C . LEU A 1 65 ? 10.37250 -22.57925 15.01034 1.000 40.76389 65 LEU A C 1
ATOM 498 O O . LEU A 1 65 ? 11.59910 -22.51230 14.89556 1.000 36.66030 65 LEU A O 1
ATOM 503 N N . THR A 1 66 ? 9.65153 -23.57678 14.52172 1.000 40.46935 66 THR A N 1
ATOM 504 C CA . THR A 1 66 ? 10.24290 -24.59357 13.66669 1.000 41.56631 66 THR A CA 1
ATOM 505 C C . THR A 1 66 ? 10.46741 -23.98277 12.29384 1.000 39.74898 66 THR A C 1
ATOM 506 O O . THR A 1 66 ? 10.00253 -22.87350 12.01598 1.000 34.47294 66 THR A O 1
ATOM 510 N N . ALA A 1 67 ? 11.19821 -24.69730 11.44626 1.000 34.42261 67 ALA A N 1
ATOM 511 C CA . ALA A 1 67 ? 11.46816 -24.25224 10.08844 1.000 36.34829 67 ALA A CA 1
ATOM 512 C C . ALA A 1 67 ? 10.18076 -23.96283 9.32709 1.000 34.19908 67 ALA A C 1
ATOM 513 O O . ALA A 1 67 ? 10.06424 -22.93052 8.65658 1.000 39.41638 67 ALA A O 1
ATOM 515 N N . GLU A 1 68 ? 9.22522 -24.88178 9.43873 1.000 39.27629 68 GLU A N 1
ATOM 516 C CA . GLU A 1 68 ? 7.92366 -24.75187 8.79165 1.000 45.63839 68 GLU A CA 1
ATOM 517 C C . GLU A 1 68 ? 7.14847 -23.54639 9.32046 1.000 43.03349 68 GLU A C 1
ATOM 518 O O . GLU A 1 68 ? 6.63624 -22.71678 8.55162 1.000 41.31758 68 GLU A O 1
ATOM 524 N N . GLU A 1 69 ? 7.08421 -23.45826 10.64641 1.000 42.57808 69 GLU A N 1
ATOM 525 C CA . GLU A 1 69 ? 6.45614 -22.32003 11.32397 1.000 40.71884 69 GLU A CA 1
ATOM 526 C C . GLU A 1 69 ? 7.09447 -20.99263 10.92048 1.000 37.88240 69 GLU A C 1
ATOM 527 O O . GLU A 1 69 ? 6.39201 -20.00379 10.64165 1.000 36.32961 69 GLU A O 1
ATOM 533 N N . LEU A 1 70 ? 8.42303 -20.97028 10.89763 1.000 34.89699 70 LEU A N 1
ATOM 534 C CA . LEU A 1 70 ? 9.14837 -19.76226 10.53748 1.000 29.43913 70 LEU A CA 1
ATOM 535 C C . LEU A 1 70 ? 8.84615 -19.34658 9.10922 1.000 31.62728 70 LEU A C 1
ATOM 536 O O . LEU A 1 70 ? 8.62782 -18.17034 8.83804 1.000 30.29426 70 LEU A O 1
ATOM 541 N N . ALA A 1 71 ? 8.81774 -20.31408 8.19475 1.000 35.91386 71 ALA A N 1
ATOM 542 C CA . ALA A 1 71 ? 8.56423 -20.00410 6.78787 1.000 34.83791 71 ALA A CA 1
ATOM 543 C C . ALA A 1 71 ? 7.18485 -19.38792 6.61449 1.000 32.95110 71 ALA A C 1
ATOM 544 O O . ALA A 1 71 ? 7.00592 -18.39291 5.88148 1.000 30.22090 71 ALA A O 1
ATOM 546 N N . THR A 1 72 ? 6.21617 -19.99648 7.28750 1.000 37.25754 72 THR A N 1
ATOM 547 C CA . THR A 1 72 ? 4.85336 -19.48355 7.25521 1.000 38.32645 72 THR A CA 1
ATOM 548 C C . THR A 1 72 ? 4.76920 -18.05446 7.80643 1.000 39.57871 72 THR A C 1
ATOM 549 O O . THR A 1 72 ? 4.20334 -17.15867 7.16332 1.000 38.35100 72 THR A O 1
ATOM 553 N N . ALA A 1 73 ? 5.35633 -17.84606 8.98029 1.000 39.37488 73 ALA A N 1
ATOM 554 C CA . ALA A 1 73 ? 5.35268 -16.53358 9.62480 1.000 37.72192 73 ALA A CA 1
ATOM 555 C C . ALA A 1 73 ? 6.02937 -15.47967 8.75027 1.000 34.63593 73 ALA A C 1
ATOM 556 O O . ALA A 1 73 ? 5.57055 -14.33787 8.66937 1.000 31.59129 73 ALA A O 1
ATOM 558 N N . GLU A 1 74 ? 7.12320 -15.85629 8.09287 1.000 35.83012 74 GLU A N 1
ATOM 559 C CA . GLU A 1 74 ? 7.84441 -14.91372 7.24385 1.000 29.89020 74 GLU A CA 1
ATOM 560 C C . GLU A 1 74 ? 7.04280 -14.54937 5.98922 1.000 30.23916 74 GLU A C 1
ATOM 561 O O . GLU A 1 74 ? 7.10182 -13.40813 5.51126 1.000 29.24073 74 GLU A O 1
ATOM 567 N N . ALA A 1 75 ? 6.29507 -15.51127 5.45266 1.000 36.16647 75 ALA A N 1
ATOM 568 C CA . ALA A 1 75 ? 5.46152 -15.21542 4.28998 1.000 39.04332 75 ALA A CA 1
ATOM 569 C C . ALA A 1 75 ? 4.30965 -14.29603 4.69505 1.000 34.93404 75 ALA A C 1
ATOM 570 O O . ALA A 1 75 ? 3.90046 -13.41774 3.93845 1.000 39.41217 75 ALA A O 1
ATOM 572 N N . ASN A 1 76 ? 3.80005 -14.51428 5.90057 1.000 32.12730 76 ASN A N 1
ATOM 573 C CA . ASN A 1 76 ? 2.72317 -13.68557 6.42404 1.000 39.37524 76 ASN A CA 1
ATOM 574 C C . ASN A 1 76 ? 3.17420 -12.24929 6.68062 1.000 44.15516 76 ASN A C 1
ATOM 575 O O . ASN A 1 76 ? 2.42699 -11.29644 6.43730 1.000 43.72259 76 ASN A O 1
ATOM 580 N N . LEU A 1 77 ? 4.39654 -12.10063 7.18543 1.000 35.58645 77 LEU A N 1
ATOM 581 C CA . LEU A 1 77 ? 4.96387 -10.78299 7.44207 1.000 32.00040 77 LEU A CA 1
ATOM 582 C C . LEU A 1 77 ? 5.44598 -10.10152 6.15709 1.000 33.79505 77 LEU A C 1
ATOM 583 O O . LEU A 1 77 ? 5.33494 -8.88439 5.99301 1.000 30.74339 77 LEU A O 1
ATOM 588 N N . GLY A 1 78 ? 5.99913 -10.89994 5.24677 1.000 38.05926 78 GLY A N 1
ATOM 589 C CA . GLY A 1 78 ? 6.63349 -10.39148 4.04009 1.000 36.17518 78 GLY A CA 1
ATOM 590 C C . GLY A 1 78 ? 8.04854 -9.90279 4.29161 1.000 33.87312 78 GLY A C 1
ATOM 591 O O . GLY A 1 78 ? 8.50036 -8.90199 3.73230 1.000 37.26285 78 GLY A O 1
ATOM 592 N N . GLY A 1 79 ? 8.76698 -10.64629 5.12477 1.000 31.35098 79 GLY A N 1
ATOM 593 C CA . GLY A 1 79 ? 10.13176 -10.31476 5.46752 1.000 30.45750 79 GLY A CA 1
ATOM 594 C C . GLY A 1 79 ? 10.69654 -11.33222 6.43596 1.000 29.98719 79 GLY A C 1
ATOM 595 O O . GLY A 1 79 ? 10.02646 -12.28753 6.81685 1.000 31.50710 79 GLY A O 1
ATOM 596 N N . ARG A 1 80 ? 11.91804 -11.09251 6.88226 1.000 29.26620 80 ARG A N 1
ATOM 597 C CA . ARG A 1 80 ? 12.58172 -12.01254 7.79170 1.000 22.85399 80 ARG A CA 1
ATOM 598 C C . ARG A 1 80 ? 12.06136 -11.90941 9.21624 1.000 27.52898 80 ARG A C 1
ATOM 599 O O . ARG A 1 80 ? 11.73773 -10.82535 9.69323 1.000 26.73242 80 ARG A O 1
ATOM 607 N N . ILE A 1 81 ? 11.94474 -13.05616 9.87284 1.000 24.70351 81 ILE A N 1
ATOM 608 C CA . ILE A 1 81 ? 11.60498 -13.08704 11.28872 1.000 22.44203 81 ILE A CA 1
ATOM 609 C C . ILE A 1 81 ? 12.80656 -13.59471 12.05601 1.000 29.91479 81 ILE A C 1
ATOM 610 O O . ILE A 1 81 ? 13.41130 -14.59369 11.67724 1.000 29.36338 81 ILE A O 1
ATOM 615 N N . ILE A 1 82 ? 13.18680 -12.87203 13.10382 1.000 25.80513 82 ILE A N 1
ATOM 616 C CA . ILE A 1 82 ? 14.30980 -13.28993 13.93865 1.000 24.31729 82 ILE A CA 1
ATOM 617 C C . ILE A 1 82 ? 13.79271 -14.30529 14.94219 1.000 26.16397 82 ILE A C 1
ATOM 618 O O . ILE A 1 82 ? 12.88192 -14.00871 15.72806 1.000 26.04108 82 ILE A O 1
ATOM 623 N N . ASN A 1 83 ? 14.32407 -15.52554 14.88031 1.000 25.90941 83 ASN A N 1
ATOM 624 C CA . ASN A 1 83 ? 13.67819 -16.63920 15.57205 1.000 25.07554 83 ASN A CA 1
ATOM 625 C C . ASN A 1 83 ? 14.10959 -16.74369 17.03537 1.000 23.36246 83 ASN A C 1
ATOM 626 O O . ASN A 1 83 ? 14.84220 -17.65233 17.42772 1.000 30.49137 83 ASN A O 1
ATOM 631 N N . VAL A 1 84 ? 13.61334 -15.81485 17.84064 1.000 25.87675 84 VAL A N 1
ATOM 632 C CA . VAL A 1 84 ? 13.83654 -15.80287 19.27615 1.000 27.02044 84 VAL A CA 1
ATOM 633 C C . VAL A 1 84 ? 12.46519 -15.60150 19.92652 1.000 28.69973 84 VAL A C 1
ATOM 634 O O . VAL A 1 84 ? 11.70996 -14.73360 19.49731 1.000 30.67685 84 VAL A O 1
ATOM 638 N N . PRO A 1 85 ? 12.10874 -16.45264 20.90752 1.000 27.26969 85 PRO A N 1
ATOM 639 C CA . PRO A 1 85 ? 10.75423 -16.32107 21.47125 1.000 28.30594 85 PRO A CA 1
ATOM 640 C C 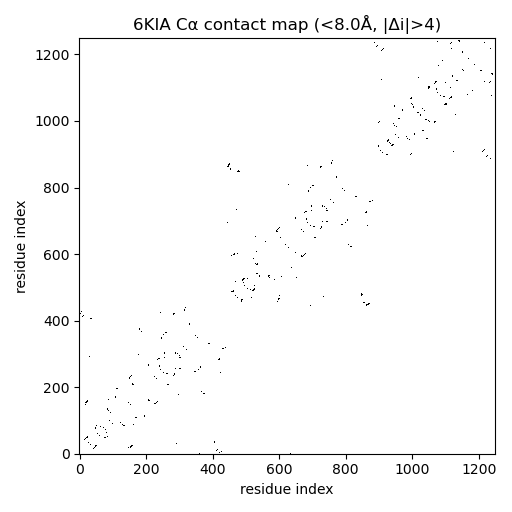. PRO A 1 85 ? 10.58787 -15.09732 22.37760 1.000 31.53461 85 PRO A C 1
ATOM 641 O O . PRO A 1 85 ? 10.88007 -15.16658 23.57824 1.000 33.94791 85 PRO A O 1
ATOM 645 N N . LEU A 1 86 ? 10.07999 -14.00167 21.81120 1.000 29.22540 86 LEU A N 1
ATOM 646 C CA . LEU A 1 86 ? 9.98852 -12.73711 22.51885 1.000 26.95127 86 LEU A CA 1
ATOM 647 C C . LEU A 1 86 ? 8.61305 -12.57974 23.13648 1.000 28.43429 86 LEU A C 1
ATOM 648 O O . LEU A 1 86 ? 7.90091 -11.60164 22.87309 1.000 26.70595 86 LEU A O 1
ATOM 653 N N . MET A 1 87 ? 8.23001 -13.55925 23.94940 1.000 24.84187 87 MET A N 1
ATOM 654 C CA . MET A 1 87 ? 6.96346 -13.49026 24.67109 1.000 23.10154 87 MET A CA 1
ATOM 655 C C . MET A 1 87 ? 7.05404 -12.56704 25.87607 1.000 23.23611 87 MET A C 1
ATOM 656 O O . MET A 1 87 ? 7.85479 -12.80262 26.77157 1.000 26.44224 87 MET A O 1
ATOM 661 N N . ALA A 1 88 ? 6.23091 -11.52113 25.91240 1.000 22.32788 88 ALA A N 1
ATOM 662 C CA . ALA A 1 88 ? 6.23103 -10.62321 27.06496 1.000 19.82765 88 ALA A CA 1
ATOM 663 C C . ALA A 1 88 ? 5.28064 -11.11111 28.13956 1.000 22.82545 88 ALA A C 1
ATOM 664 O O . ALA A 1 88 ? 4.49130 -12.02184 27.91266 1.000 22.91750 88 ALA A O 1
ATOM 666 N N . GLY A 1 89 ? 5.37635 -10.49776 29.31507 1.000 23.81030 89 GLY A N 1
ATOM 667 C CA . GLY A 1 89 ? 4.56424 -10.90057 30.44997 1.000 26.11050 89 GLY A CA 1
ATOM 668 C C . GLY A 1 89 ? 5.29493 -11.93631 31.27220 1.000 25.37345 89 GLY A C 1
ATOM 669 O O . GLY A 1 89 ? 6.29126 -12.51756 30.83501 1.000 27.41782 89 GLY A O 1
ATOM 670 N N . PHE A 1 90 ? 4.78441 -12.19665 32.47081 1.000 20.69040 90 PHE A N 1
ATOM 671 C CA . PHE A 1 90 ? 5.45123 -13.12962 33.36863 1.000 21.90335 90 PHE A CA 1
ATOM 672 C C . PHE A 1 90 ? 4.47070 -14.15052 33.92362 1.000 27.30843 90 PHE A C 1
ATOM 673 O O . PHE A 1 90 ? 4.79977 -14.87895 34.85098 1.000 32.84948 90 PHE A O 1
ATOM 681 N N . ASP A 1 91 ? 3.27556 -14.22764 33.33748 1.000 29.17603 91 ASP A N 1
ATOM 682 C CA . ASP A 1 91 ? 2.23764 -15.11127 33.88332 1.000 26.92158 91 ASP A CA 1
ATOM 683 C C . ASP A 1 91 ? 2.60948 -16.60218 33.84847 1.000 33.27202 91 ASP A C 1
ATOM 684 O O . ASP A 1 91 ? 2.07648 -17.39370 34.63336 1.000 33.64036 91 ASP A O 1
ATOM 689 N N . LEU A 1 92 ? 3.54406 -16.98470 32.97814 1.000 29.77673 92 LEU A N 1
ATOM 690 C CA . LEU A 1 92 ? 3.99128 -18.38195 32.91563 1.000 30.15175 92 LEU A CA 1
ATOM 691 C C . LEU A 1 92 ? 5.48918 -18.49651 33.21353 1.000 27.27164 92 LEU A C 1
ATOM 692 O O . LEU A 1 92 ? 6.15469 -19.45185 32.80395 1.000 32.73249 92 LEU A O 1
ATOM 697 N N . ASP A 1 93 ? 6.02619 -17.51548 33.92956 1.000 27.48224 93 ASP A N 1
ATOM 698 C CA . ASP A 1 93 ? 7.42484 -17.57707 34.34340 1.000 30.26470 93 ASP A CA 1
ATOM 699 C C . ASP A 1 93 ? 7.59121 -17.93821 35.82635 1.000 30.46339 93 ASP A C 1
ATOM 700 O O . ASP A 1 93 ? 6.78949 -17.53839 36.66903 1.000 34.32121 93 ASP A O 1
ATOM 705 N N . ALA A 1 94 ? 8.65998 -18.66699 36.13673 1.000 32.61724 94 ALA A N 1
ATOM 706 C CA . ALA A 1 94 ? 8.97242 -19.03813 37.51805 1.000 39.35241 94 ALA A CA 1
ATOM 707 C C . ALA A 1 94 ? 10.37494 -19.63376 37.59017 1.000 39.82228 94 ALA A C 1
ATOM 708 O O . ALA A 1 94 ? 10.88259 -20.13427 36.58979 1.000 42.94060 94 ALA A O 1
ATOM 710 N N . PRO A 1 95 ? 11.00498 -19.58935 38.77578 1.000 47.11627 95 PRO A N 1
ATOM 711 C CA . PRO A 1 95 ? 12.22955 -20.37109 38.97806 1.000 41.69773 95 PRO A CA 1
ATOM 712 C C . PRO A 1 95 ? 11.94731 -21.85331 38.76187 1.000 43.71413 95 PRO A C 1
ATOM 713 O O . PRO A 1 95 ? 10.80539 -22.27031 38.95110 1.000 44.01090 95 PRO A O 1
ATOM 717 N N . ALA A 1 96 ? 12.94584 -22.61415 38.32351 1.000 43.54950 96 ALA A N 1
ATOM 718 C CA . ALA A 1 96 ? 12.76950 -24.03228 38.00058 1.000 46.70837 96 ALA A CA 1
ATOM 719 C C . ALA A 1 96 ? 11.98388 -24.81144 39.05625 1.000 47.23438 96 ALA A C 1
ATOM 720 O O . ALA A 1 96 ? 12.31934 -24.79936 40.24110 1.000 45.98628 96 ALA A O 1
ATOM 722 N N . GLY A 1 97 ? 10.91522 -25.46646 38.61972 1.000 47.94399 97 GLY A N 1
ATOM 723 C CA . GLY A 1 97 ? 10.15667 -26.32939 39.50519 1.000 50.84273 97 GLY A CA 1
ATOM 724 C C . GLY A 1 97 ? 9.19714 -25.65420 40.46712 1.000 51.82298 97 GLY A C 1
ATOM 725 O O . GLY A 1 97 ? 8.60346 -26.32550 41.30549 1.000 54.77059 97 GLY A O 1
ATOM 726 N N . GLU A 1 98 ? 9.05326 -24.33564 40.37846 1.000 49.12512 98 GLU A N 1
ATOM 727 C CA . GLU A 1 98 ? 8.17314 -23.61463 41.30166 1.000 45.33889 98 GLU A CA 1
ATOM 728 C C . GLU A 1 98 ? 6.91435 -23.11240 40.58730 1.000 40.81964 98 GLU A C 1
ATOM 729 O O . GLU A 1 98 ? 6.89820 -23.00805 39.35569 1.000 39.17173 98 GLU A O 1
ATOM 735 N N . PRO A 1 99 ? 5.85234 -22.79877 41.35650 1.000 36.62044 99 PRO A N 1
ATOM 736 C CA . PRO A 1 99 ? 4.61385 -22.37678 40.69101 1.000 35.24947 99 PRO A CA 1
ATOM 737 C C . PRO A 1 99 ? 4.77746 -21.07794 39.90779 1.000 33.98285 99 PRO A C 1
ATOM 738 O O . PRO A 1 99 ? 5.55281 -20.19643 40.30873 1.000 32.03474 99 PRO A O 1
ATOM 742 N N . THR A 1 100 ? 4.05965 -20.97788 38.79088 1.000 34.73453 100 THR A N 1
ATOM 743 C CA . THR A 1 100 ? 3.94615 -19.72680 38.04122 1.000 29.98191 100 THR A CA 1
ATOM 744 C C . THR A 1 100 ? 2.79329 -18.93457 38.65724 1.000 28.11932 100 THR A C 1
ATOM 745 O O . THR A 1 100 ? 2.00155 -19.49631 39.41649 1.000 29.88207 100 THR A O 1
ATOM 749 N N . PRO A 1 101 ? 2.67823 -17.63640 38.33168 1.000 27.57515 101 PRO A N 1
ATOM 750 C CA . PRO A 1 101 ? 1.48136 -16.89904 38.76815 1.000 27.50852 101 PRO A CA 1
ATOM 751 C C . PRO A 1 101 ? 0.19267 -17.58098 38.29105 1.000 26.81175 101 PRO A C 1
ATOM 752 O O . PRO A 1 101 ? -0.80945 -17.62998 39.02537 1.000 29.99765 101 PRO A O 1
ATOM 756 N N . THR A 1 102 ? 0.22996 -18.13382 37.07978 1.000 24.99501 102 THR A N 1
ATOM 757 C CA . THR A 1 102 ? -0.92416 -18.85284 36.53733 1.000 29.63194 102 THR A CA 1
ATOM 758 C C . THR A 1 102 ? -1.26907 -20.05832 37.42820 1.000 25.56787 102 THR A C 1
ATOM 759 O O . THR A 1 102 ? -2.44982 -20.30431 37.73124 1.000 29.72057 102 THR A O 1
ATOM 763 N N . ASP A 1 103 ? -0.24149 -20.78507 37.86102 1.000 31.48525 103 ASP A N 1
ATOM 764 C CA . ASP A 1 103 ? -0.42843 -21.86992 38.82730 1.000 34.15367 103 ASP A CA 1
ATOM 765 C C . ASP A 1 103 ? -1.06860 -21.36684 40.11290 1.000 36.67551 103 ASP A C 1
ATOM 766 O O . ASP A 1 103 ? -1.89468 -22.05596 40.71054 1.000 40.85267 103 ASP A O 1
ATOM 771 N N . LEU A 1 104 ? -0.66698 -20.17725 40.55637 1.000 35.99213 104 LEU A N 1
ATOM 772 C CA . LEU A 1 104 ? -1.20139 -19.60663 41.79221 1.000 35.89663 104 LEU A CA 1
ATOM 773 C C . LEU A 1 104 ? -2.67250 -19.22892 41.61365 1.000 33.38338 104 LEU A C 1
ATOM 774 O O . LEU A 1 104 ? -3.40058 -19.06025 42.59162 1.000 36.97118 104 LEU A O 1
ATOM 779 N N . LEU A 1 105 ? -3.11420 -19.08189 40.36793 1.000 35.75406 105 LEU A N 1
ATOM 780 C CA . LEU A 1 105 ? -4.52740 -18.77890 40.13263 1.000 35.27005 105 LEU A CA 1
ATOM 781 C C . LEU A 1 105 ? -5.40438 -20.03221 40.03573 1.000 43.81534 105 LEU A C 1
ATOM 782 O O . LEU A 1 105 ? -6.63721 -19.93951 40.04237 1.000 38.66127 105 LEU A O 1
ATOM 787 N N . ALA A 1 106 ? -4.76254 -21.19574 39.97363 1.000 44.41929 106 ALA A N 1
ATOM 788 C CA . ALA A 1 106 ? -5.43075 -22.44640 39.60927 1.000 45.54337 106 ALA A CA 1
ATOM 789 C C . ALA A 1 106 ? -6.59270 -22.87275 40.50407 1.000 48.44301 106 ALA A C 1
ATOM 790 O O . ALA A 1 106 ? -7.51462 -23.54249 40.03670 1.000 48.80296 106 ALA A O 1
ATOM 792 N N . ASP A 1 107 ? -6.57374 -22.49091 41.77552 1.000 46.41055 107 ASP A N 1
ATOM 793 C CA . ASP A 1 107 ? -7.62350 -22.96939 42.66689 1.000 52.10545 107 ASP A CA 1
ATOM 794 C C . ASP A 1 107 ? -8.61448 -21.87235 43.04947 1.000 49.85932 107 ASP A C 1
ATOM 795 O O . ASP A 1 107 ? -9.44469 -22.05828 43.94243 1.000 54.90734 107 ASP A O 1
ATOM 800 N N . MET A 1 108 ? -8.55698 -20.74778 42.33605 1.000 32.92139 108 MET A N 1
ATOM 801 C CA . MET A 1 108 ? -9.59609 -19.72373 42.44958 1.000 35.40871 108 MET A CA 1
ATOM 802 C C . MET A 1 108 ? -10.87196 -20.23179 41.79331 1.000 39.19521 108 MET A C 1
ATOM 803 O O . MET A 1 108 ? -10.82689 -20.83669 40.72735 1.000 44.08076 108 MET A O 1
ATOM 808 N N . THR A 1 109 ? -12.00682 -19.97989 42.43295 1.000 38.96974 109 THR A N 1
ATOM 809 C CA . THR A 1 109 ? -13.29619 -20.38429 41.89118 1.000 39.97852 109 THR A CA 1
ATOM 810 C C . THR A 1 109 ? -14.16747 -19.16129 41.72569 1.000 34.12046 109 THR A C 1
ATOM 811 O O . THR A 1 109 ? -13.77942 -18.06132 42.12402 1.000 34.46009 109 THR A O 1
ATOM 815 N N . LEU A 1 110 ? -15.34305 -19.34167 41.13156 1.000 36.50779 110 LEU A N 1
ATOM 816 C CA . LEU A 1 110 ? -16.25243 -18.22490 40.94735 1.000 37.54736 110 LEU A CA 1
ATOM 817 C C . LEU A 1 110 ? -16.70608 -17.65250 42.28151 1.000 33.85714 110 LEU A C 1
ATOM 818 O O . LEU A 1 110 ? -16.93708 -16.45082 42.38941 1.000 38.61741 110 LEU A O 1
ATOM 823 N N . LYS A 1 111 ? -16.82992 -18.50789 43.29310 1.000 36.74570 111 LYS A N 1
ATOM 824 C CA . LYS A 1 111 ? -17.15684 -18.03213 44.63747 1.000 44.84962 111 LYS A CA 1
ATOM 825 C C . LYS A 1 111 ? -15.97470 -17.41923 45.39714 1.000 42.47800 111 LYS A C 1
ATOM 826 O O . LYS A 1 111 ? -16.17607 -16.56818 46.26669 1.000 43.64239 111 LYS A O 1
ATOM 832 N N . SER A 1 112 ? -14.75354 -17.86065 45.11218 1.000 34.94019 112 SER A N 1
ATOM 833 C CA . SER A 1 112 ? -13.64030 -17.51983 45.99545 1.000 36.59454 112 SER A CA 1
ATOM 834 C C . SER A 1 112 ? -12.76306 -16.38457 45.47164 1.000 40.10326 112 SER A C 1
ATOM 835 O O . SER A 1 112 ? -12.05797 -15.74600 46.24966 1.000 35.51515 112 SER A O 1
ATOM 838 N N . TRP A 1 113 ? -12.80526 -16.12399 44.16821 1.000 32.75472 113 TRP A N 1
ATOM 839 C CA . TRP A 1 113 ? -11.76671 -15.29600 43.55066 1.000 31.94221 113 TRP A CA 1
ATOM 840 C C . TRP A 1 113 ? -11.69053 -13.85556 44.07772 1.000 31.91028 113 TRP A C 1
ATOM 841 O O . TRP A 1 113 ? -10.60130 -13.29067 44.13436 1.000 31.39616 113 TRP A O 1
ATOM 852 N N . GLN A 1 114 ? -12.81299 -13.26327 44.48458 1.000 29.68555 114 GLN A N 1
ATOM 853 C CA . GLN A 1 114 ? -12.78646 -11.85268 44.89393 1.000 32.61263 114 GLN A CA 1
ATOM 854 C C . GLN A 1 114 ? -12.05986 -11.68810 46.21971 1.000 32.97261 114 GLN A C 1
ATOM 855 O O . GLN A 1 114 ? -11.50487 -10.61922 46.51085 1.000 37.54978 114 GLN A O 1
ATOM 861 N N . ASP A 1 115 ? -12.04274 -12.75818 46.99893 1.000 33.16268 115 ASP A N 1
ATOM 862 C CA . ASP A 1 115 ? -11.46107 -12.70451 48.32170 1.000 37.19530 115 ASP A CA 1
ATOM 863 C C . ASP A 1 115 ? -10.12287 -13.43491 48.39980 1.000 36.11015 115 ASP A C 1
ATOM 864 O O . ASP A 1 115 ? -9.41139 -13.30705 49.40088 1.000 30.48812 115 ASP A O 1
ATOM 869 N N . ASP A 1 116 ? -9.77930 -14.20071 47.35920 1.000 30.78372 116 ASP A N 1
ATOM 870 C CA . ASP A 1 116 ? -8.49920 -14.93049 47.34598 1.000 31.50571 116 ASP A CA 1
ATOM 871 C C . ASP A 1 116 ? -7.31306 -13.97895 47.33278 1.000 25.85178 116 ASP A C 1
ATOM 872 O O . ASP A 1 116 ? -7.32112 -12.96039 46.63940 1.000 33.04917 116 ASP A O 1
ATOM 877 N N . LYS A 1 117 ? -6.27736 -14.32599 48.08942 1.000 24.16480 117 LYS A N 1
ATOM 878 C CA . LYS A 1 117 ? -5.11973 -13.44633 48.21486 1.000 27.71787 117 LYS A CA 1
ATOM 879 C C . LYS A 1 117 ? -3.89908 -14.15698 47.65079 1.000 29.16489 117 LYS A C 1
ATOM 880 O O . LYS A 1 117 ? -3.79946 -15.37847 47.73166 1.000 31.78134 117 LYS A O 1
ATOM 886 N N . LEU A 1 118 ? -2.96332 -13.39514 47.09152 1.000 29.11835 118 LEU A N 1
ATOM 887 C CA . LEU A 1 118 ? -1.78738 -13.98669 46.46479 1.000 27.95602 118 LEU A CA 1
ATOM 888 C C . LEU A 1 118 ? -0.49739 -13.73217 47.24741 1.000 29.98964 118 LEU A C 1
ATOM 889 O O . LEU A 1 118 ? -0.35485 -12.71103 47.92383 1.000 33.18598 118 LEU A O 1
ATOM 894 N N . ASP A 1 119 ? 0.42201 -14.68909 47.15080 1.000 27.84514 119 ASP A N 1
ATOM 895 C CA . ASP A 1 119 ? 1.77975 -14.57529 47.67516 1.000 29.89007 119 ASP A CA 1
ATOM 896 C C . ASP A 1 119 ? 2.58634 -13.62946 46.80559 1.000 34.39413 119 ASP A C 1
ATOM 897 O O . ASP A 1 119 ? 3.20057 -14.04576 45.81440 1.000 33.19970 119 ASP A O 1
ATOM 902 N N . TRP A 1 120 ? 2.61021 -12.36268 47.19413 1.000 25.47808 120 TRP A N 1
ATOM 903 C CA . TRP A 1 120 ? 3.20063 -11.34534 46.34321 1.000 29.93367 120 TRP A CA 1
ATOM 904 C C . TRP A 1 120 ? 4.71540 -11.42240 46.26679 1.000 36.19889 120 TRP A C 1
ATOM 905 O O . TRP A 1 120 ? 5.29567 -10.98264 45.28035 1.000 38.40303 120 TRP A O 1
ATOM 916 N N . ALA A 1 121 ? 5.35225 -11.99673 47.28559 1.000 31.04831 121 ALA A N 1
ATOM 917 C CA . ALA A 1 121 ? 6.79206 -12.22143 47.24644 1.000 32.88406 121 ALA A CA 1
ATOM 918 C C . ALA A 1 121 ? 7.13850 -13.18839 46.12791 1.000 34.13897 121 ALA A C 1
ATOM 919 O O . ALA A 1 121 ? 8.05931 -12.93381 45.33009 1.000 32.86529 121 ALA A O 1
ATOM 921 N N . HIS A 1 122 ? 6.37507 -14.27890 46.03986 1.000 29.20933 122 HIS A N 1
ATOM 922 C CA . HIS A 1 122 ? 6.62349 -15.25380 44.99030 1.000 31.66641 122 HIS A CA 1
ATOM 923 C C . HIS A 1 122 ? 6.30461 -14.65020 43.61897 1.000 35.41200 122 HIS A C 1
ATOM 924 O O . HIS A 1 122 ? 7.04120 -14.86962 42.65095 1.000 34.32629 122 HIS A O 1
ATOM 931 N N . ILE A 1 123 ? 5.22669 -13.87303 43.54211 1.000 31.31647 123 ILE A N 1
ATOM 932 C CA . ILE A 1 123 ? 4.85954 -13.26510 42.26746 1.000 32.54417 123 ILE A CA 1
ATOM 933 C C . ILE A 1 123 ? 5.97269 -12.32414 41.80514 1.000 36.53481 123 ILE A C 1
ATOM 934 O O . ILE A 1 123 ? 6.26104 -12.23414 40.61011 1.000 28.44562 123 ILE A O 1
ATOM 939 N N . GLU A 1 124 ? 6.59557 -11.62650 42.74917 1.000 34.10413 124 GLU A N 1
ATOM 940 C CA . GLU A 1 124 ? 7.70021 -10.72841 42.42749 1.000 33.38704 124 GLU A CA 1
ATOM 941 C C . GLU A 1 124 ? 8.90501 -11.51764 41.90491 1.000 32.90521 124 GLU A C 1
ATOM 942 O O . GLU A 1 124 ? 9.58714 -11.10045 40.94817 1.000 36.11081 124 GLU A O 1
ATOM 948 N N . LYS A 1 125 ? 9.17133 -12.65870 42.53418 1.000 32.67839 125 LYS A N 1
ATOM 949 C CA . LYS A 1 125 ? 10.21537 -13.54931 42.02467 1.000 38.45202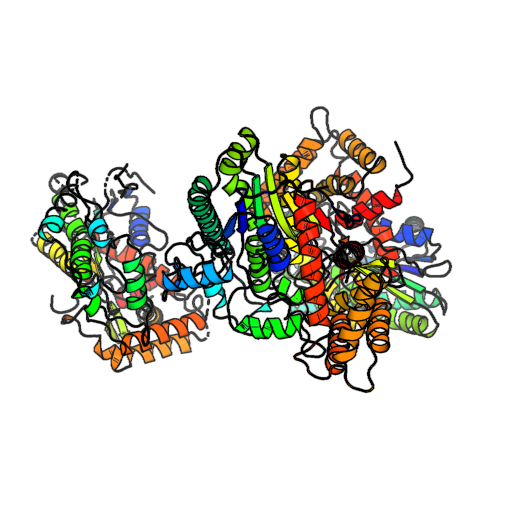 125 LYS A CA 1
ATOM 950 C C . LYS A 1 125 ? 9.97243 -13.96887 40.56954 1.000 38.84541 125 LYS A C 1
ATOM 951 O O . LYS A 1 125 ? 10.87380 -13.93437 39.71293 1.000 33.16146 125 LYS A O 1
ATOM 957 N N . CYS A 1 126 ? 8.73315 -14.34355 40.29522 1.000 35.94190 126 CYS A N 1
ATOM 958 C CA . CYS A 1 126 ? 8.31985 -14.69264 38.93414 1.000 37.42562 126 CYS A CA 1
ATOM 959 C C . CYS A 1 126 ? 8.42939 -13.51990 37.94873 1.000 32.58743 126 CYS A C 1
ATOM 960 O O . CYS A 1 126 ? 8.83756 -13.70089 36.78967 1.000 27.94036 126 CYS A O 1
ATOM 963 N N . ARG A 1 127 ? 8.03182 -12.33064 38.39449 1.000 24.68591 127 ARG A N 1
ATOM 964 C CA . ARG A 1 127 ? 8.10862 -11.13429 37.56383 1.000 24.78086 127 ARG A CA 1
ATOM 965 C C . ARG A 1 127 ? 9.54986 -10.88081 37.16670 1.000 30.00216 127 ARG A C 1
ATOM 966 O O . ARG A 1 127 ? 9.82613 -10.56157 36.00727 1.000 27.49233 127 ARG A O 1
ATOM 974 N N . ALA A 1 128 ? 10.46584 -11.00577 38.13317 1.000 30.99582 128 ALA A N 1
ATOM 975 C CA . ALA A 1 128 ? 11.89503 -10.82256 37.86082 1.000 29.53224 128 ALA A CA 1
ATOM 976 C C . ALA A 1 128 ? 12.41325 -11.82142 36.83879 1.000 32.03386 128 ALA A C 1
ATOM 977 O O . ALA A 1 128 ? 13.11467 -11.43848 35.88707 1.000 30.61383 128 ALA A O 1
ATOM 979 N N . VAL A 1 129 ? 12.09235 -13.09825 37.03826 1.000 28.70843 129 VAL A N 1
ATOM 980 C CA . VAL A 1 129 ? 12.48101 -14.10157 36.04825 1.000 30.87198 129 VAL A CA 1
ATOM 981 C C . VAL A 1 129 ? 11.93325 -13.76902 34.63556 1.000 35.70879 129 VAL A C 1
ATOM 982 O O . VAL A 1 129 ? 12.68413 -13.77156 33.64814 1.000 31.21017 129 VAL A O 1
ATOM 986 N N . GLY A 1 130 ? 10.65107 -13.42572 34.54112 1.000 35.66993 130 GLY A N 1
ATOM 987 C CA . GLY A 1 130 ? 10.05691 -13.12837 33.24642 1.000 32.44169 130 GLY A CA 1
ATOM 988 C C . GLY A 1 130 ? 10.65300 -11.90666 32.56564 1.000 31.13482 130 GLY A C 1
ATOM 989 O O . GLY A 1 130 ? 10.87045 -11.88707 31.34300 1.000 33.03358 130 GLY A O 1
ATOM 990 N N . VAL A 1 131 ? 10.90709 -10.87201 33.35602 1.000 26.29868 131 VAL A N 1
ATOM 991 C CA . VAL A 1 131 ? 11.41488 -9.62733 32.80410 1.000 29.30550 131 VAL A CA 1
ATOM 992 C C . VAL A 1 131 ? 12.82987 -9.83557 32.30458 1.000 29.63126 131 VAL A C 1
ATOM 993 O O . VAL A 1 131 ? 13.20056 -9.33602 31.22445 1.000 30.58892 131 VAL A O 1
ATOM 997 N N . GLN A 1 132 ? 13.61849 -10.61110 33.05029 1.000 26.80713 132 GLN A N 1
ATOM 998 C CA . GLN A 1 132 ? 14.98984 -10.82631 32.62322 1.000 27.01650 132 GLN A CA 1
ATOM 999 C C . GLN A 1 132 ? 15.03330 -11.72290 31.38486 1.000 23.44723 132 GLN A C 1
ATOM 1000 O O . GLN A 1 132 ? 15.85646 -11.51012 30.48332 1.000 28.07688 132 GLN A O 1
ATOM 1006 N N . ARG A 1 133 ? 14.11815 -12.68369 31.31358 1.000 23.65076 133 ARG A N 1
ATOM 1007 C CA . ARG A 1 133 ? 13.96910 -13.48124 30.10661 1.000 23.79198 133 ARG A CA 1
ATOM 1008 C C . ARG A 1 133 ? 13.68068 -12.60868 28.88899 1.000 25.11419 133 ARG A C 1
ATOM 1009 O O . ARG A 1 133 ? 14.30819 -12.79189 27.83810 1.000 24.65770 133 ARG A O 1
ATOM 1017 N N . PHE A 1 134 ? 12.73028 -11.68334 29.03023 1.000 25.90752 134 PHE A N 1
ATOM 1018 C CA . PHE A 1 134 ? 12.37931 -10.80351 27.90765 1.000 20.95126 134 PHE A CA 1
ATOM 1019 C C . PHE A 1 134 ? 13.53596 -9.88138 27.50309 1.000 30.17417 134 PHE A C 1
ATOM 1020 O O . PHE A 1 134 ? 13.81386 -9.72266 26.30537 1.000 27.51000 134 PHE A O 1
ATOM 1028 N N . LYS A 1 135 ? 14.21868 -9.28497 28.47992 1.000 30.07483 135 LYS A N 1
ATOM 1029 C CA . LYS A 1 135 ? 15.38303 -8.44540 28.16723 1.000 29.00132 135 LYS A CA 1
ATOM 1030 C C . LYS A 1 135 ? 16.49498 -9.21765 27.46446 1.000 30.11867 135 LYS A C 1
ATOM 1031 O O . LYS A 1 135 ? 17.11550 -8.71690 26.51606 1.000 26.19647 135 LYS A O 1
ATOM 1037 N N . ASP A 1 136 ? 16.75452 -10.42990 27.94157 1.000 30.41415 136 ASP A N 1
ATOM 1038 C CA . ASP A 1 136 ? 17.77823 -11.27969 27.34857 1.000 31.29984 136 ASP A CA 1
ATOM 1039 C C . ASP A 1 136 ? 17.38351 -11.62965 25.90385 1.000 28.21903 136 ASP A C 1
ATOM 1040 O O . ASP A 1 136 ? 18.22388 -11.64278 24.98931 1.000 30.12254 136 ASP A O 1
ATOM 1045 N N . GLY A 1 137 ? 16.09234 -11.89176 25.70381 1.000 28.24773 137 GLY A N 1
ATOM 1046 C CA . GLY A 1 137 ? 15.56483 -12.10855 24.36642 1.000 27.56379 137 GLY A CA 1
ATOM 1047 C C . GLY A 1 137 ? 15.76856 -10.90555 23.45591 1.000 30.00498 137 GLY A C 1
ATOM 1048 O O . GLY A 1 137 ? 16.23864 -11.04506 22.31951 1.000 25.81485 137 GLY A O 1
ATOM 1049 N N . VAL A 1 138 ? 15.42988 -9.71815 23.95719 1.000 23.73888 138 VAL A N 1
ATOM 1050 C CA . VAL A 1 138 ? 15.57632 -8.49099 23.19872 1.000 24.67568 138 VAL A CA 1
ATOM 1051 C C . VAL A 1 138 ? 17.04432 -8.29795 22.81514 1.000 22.74889 138 VAL A C 1
ATOM 1052 O O . VAL A 1 138 ? 17.33840 -7.88546 21.70567 1.000 23.90155 138 VAL A O 1
ATOM 1056 N N . ALA A 1 139 ? 17.95753 -8.62339 23.72581 1.000 26.97169 139 ALA A N 1
ATOM 1057 C CA . ALA A 1 139 ? 19.39160 -8.50546 23.42258 1.000 24.80895 139 ALA A CA 1
ATOM 1058 C C . ALA A 1 139 ? 19.79923 -9.46033 22.29717 1.000 27.06601 139 ALA A C 1
ATOM 1059 O O . ALA A 1 139 ? 20.52207 -9.04527 21.37746 1.000 29.52333 139 ALA A O 1
ATOM 1061 N N . LYS A 1 140 ? 19.34145 -10.71966 22.36393 1.000 26.98563 140 LYS A N 1
ATOM 1062 C CA . LYS A 1 140 ? 19.50926 -11.66177 21.24837 1.000 26.96418 140 LYS A CA 1
ATOM 1063 C C . LYS A 1 140 ? 19.05944 -11.09629 19.90578 1.000 25.64514 140 LYS A C 1
ATOM 1064 O O . LYS A 1 140 ? 19.81253 -11.09734 18.91278 1.000 31.85956 140 LYS A O 1
ATOM 1070 N N . VAL A 1 141 ? 17.81938 -10.61161 19.89309 1.000 24.16772 141 VAL A N 1
ATOM 1071 C CA . VAL A 1 141 ? 17.21048 -10.09239 18.68115 1.000 24.47408 141 VAL A CA 1
ATOM 1072 C C . VAL A 1 141 ? 17.99275 -8.89984 18.15022 1.000 24.94575 141 VAL A C 1
ATOM 1073 O O . VAL A 1 141 ? 18.29235 -8.83831 16.96719 1.000 24.64896 141 VAL A O 1
ATOM 1077 N N . MET A 1 142 ? 18.37224 -7.98283 19.03685 1.000 22.02652 142 MET A N 1
ATOM 1078 C CA . MET A 1 142 ? 19.06974 -6.77697 18.61852 1.000 29.29175 142 MET A CA 1
ATOM 1079 C C . MET A 1 142 ? 20.47584 -7.11149 18.12757 1.000 30.93858 142 MET A C 1
ATOM 1080 O O . MET A 1 142 ? 21.01316 -6.44429 17.23328 1.000 27.66480 142 MET A O 1
ATOM 1085 N N . ALA A 1 143 ? 21.07723 -8.13385 18.71693 1.000 26.63948 143 ALA A N 1
ATOM 1086 C CA . ALA A 1 143 ? 22.39404 -8.58928 18.25753 1.000 26.34497 143 ALA A CA 1
ATOM 1087 C C . ALA A 1 143 ? 22.28929 -9.05047 16.81632 1.000 30.15624 143 ALA A C 1
ATOM 1088 O O . ALA A 1 143 ? 23.09879 -8.63953 15.95966 1.000 31.38939 143 ALA A O 1
ATOM 1090 N N . GLU A 1 144 ? 21.24207 -9.82473 16.51901 1.000 30.66944 144 GLU A N 1
ATOM 1091 C CA . GLU A 1 144 ? 21.05406 -10.30255 15.14870 1.000 29.58597 144 GLU A CA 1
ATOM 1092 C C . GLU A 1 144 ? 20.65776 -9.17907 14.17266 1.000 30.26895 144 GLU A C 1
ATOM 1093 O O . GLU A 1 144 ? 21.15126 -9.10639 13.04178 1.000 31.13609 144 GLU A O 1
ATOM 1099 N N . LEU A 1 145 ? 19.78067 -8.28965 14.62095 1.000 27.57687 145 LEU A N 1
ATOM 1100 C CA . LEU A 1 145 ? 19.29951 -7.19079 13.80518 1.000 22.61820 145 LEU A CA 1
ATOM 1101 C C . LEU A 1 145 ? 20.41761 -6.20434 13.46407 1.000 29.59402 145 LEU A C 1
ATOM 1102 O O . LEU A 1 145 ? 20.43669 -5.63149 12.37927 1.000 29.96323 145 LEU A O 1
ATOM 1107 N N . ASP A 1 146 ? 21.33113 -5.99194 14.40865 1.000 26.14981 146 ASP A N 1
ATOM 1108 C CA . ASP A 1 146 ? 22.40767 -5.02527 14.20840 1.000 28.44954 146 ASP A CA 1
ATOM 1109 C C . ASP A 1 146 ? 23.17795 -5.35132 12.93460 1.000 32.49608 146 ASP A C 1
ATOM 1110 O O . ASP A 1 146 ? 23.53772 -4.45834 12.17591 1.000 33.80377 146 ASP A O 1
ATOM 1115 N N . GLY A 1 147 ? 23.38475 -6.63846 12.68488 1.000 31.54205 147 GLY A N 1
ATOM 1116 C CA . GLY A 1 147 ? 24.10883 -7.07359 11.50185 1.000 33.63028 147 GLY A CA 1
ATOM 1117 C C . GLY A 1 147 ? 23.34585 -6.87455 10.21085 1.000 37.73785 147 GLY A C 1
ATOM 1118 O O . GLY A 1 147 ? 23.91729 -6.94265 9.12265 1.000 48.11716 147 GLY A O 1
ATOM 1119 N N . MET A 1 148 ? 22.05006 -6.61490 10.33104 1.000 31.15128 148 MET A N 1
ATOM 1120 C CA . MET A 1 148 ? 21.17588 -6.45258 9.17398 1.000 29.49338 148 MET A CA 1
ATOM 1121 C C . MET A 1 148 ? 20.90690 -4.99951 8.76451 1.000 34.36852 148 MET A C 1
ATOM 1122 O O . MET A 1 148 ? 20.33713 -4.75689 7.70408 1.000 43.39922 148 MET A O 1
ATOM 1127 N N . ILE A 1 149 ? 21.26918 -4.04208 9.61148 1.000 23.38294 149 ILE A N 1
ATOM 1128 C CA . ILE A 1 149 ? 21.00220 -2.63886 9.32928 1.000 23.37205 149 ILE A CA 1
ATOM 1129 C C . ILE A 1 149 ? 22.33269 -1.91411 9.06423 1.000 29.62178 149 ILE A C 1
ATOM 1130 O O . ILE A 1 149 ? 23.13178 -1.70561 9.97929 1.000 26.70530 149 ILE A O 1
ATOM 1135 N N . PRO A 1 150 ? 22.59186 -1.54509 7.79739 1.000 23.43216 150 PRO A N 1
ATOM 1136 C CA . PRO A 1 150 ? 23.92580 -0.98097 7.51733 1.000 21.72656 150 PRO A CA 1
ATOM 1137 C C . PRO A 1 150 ? 24.07565 0.43823 8.06205 1.000 25.78874 150 PRO A C 1
ATOM 1138 O O . PRO A 1 150 ? 23.06711 1.12511 8.29815 1.000 20.72250 150 PRO A O 1
ATOM 1142 N N . ASP A 1 151 ? 25.32730 0.86493 8.27534 1.000 23.65847 151 ASP A N 1
ATOM 1143 C CA . ASP A 1 151 ? 25.60260 2.26479 8.54434 1.000 21.31783 151 ASP A CA 1
ATOM 1144 C C . ASP A 1 151 ? 24.92302 3.12072 7.49562 1.000 25.69144 151 ASP A C 1
ATOM 1145 O O . ASP A 1 151 ? 24.98145 2.81455 6.29423 1.000 28.14252 151 ASP A O 1
ATOM 1150 N N . GLY A 1 152 ? 24.34165 4.22697 7.92773 1.000 23.81848 152 GLY A N 1
ATOM 1151 C CA . GLY A 1 152 ? 23.72658 5.14194 6.98765 1.000 22.03932 152 GLY A CA 1
ATOM 1152 C C . GLY A 1 152 ? 22.23902 4.89168 6.80691 1.000 25.38659 152 GLY A C 1
ATOM 1153 O O . GLY A 1 152 ? 21.54080 5.72558 6.25227 1.000 24.22082 152 GLY A O 1
ATOM 1154 N N . ALA A 1 153 ? 21.75754 3.73935 7.23999 1.000 21.07214 153 ALA A N 1
ATOM 1155 C CA . ALA A 1 153 ? 20.32515 3.45759 7.08676 1.000 22.47075 153 ALA A CA 1
ATOM 1156 C C . ALA A 1 153 ? 19.45569 4.18861 8.09831 1.000 24.25708 153 ALA A C 1
ATOM 1157 O O . ALA A 1 153 ? 19.90620 4.60288 9.17546 1.000 21.77488 153 ALA A O 1
ATOM 1159 N N . ASN A 1 154 ? 18.19461 4.35130 7.71454 1.000 18.07401 154 ASN A N 1
ATOM 1160 C CA . ASN A 1 154 ? 17.14608 4.76647 8.64264 1.000 18.05145 154 ASN A CA 1
ATOM 1161 C C . ASN A 1 154 ? 16.49333 3.52478 9.19214 1.000 18.52781 154 ASN A C 1
ATOM 1162 O O . ASN A 1 154 ? 16.39026 2.52956 8.48920 1.000 22.68026 154 ASN A O 1
ATOM 1167 N N . ALA A 1 155 ? 16.07816 3.56694 10.45712 1.000 20.55441 155 ALA A N 1
ATOM 1168 C CA . ALA A 1 155 ? 15.39198 2.44632 11.05949 1.000 18.99608 155 ALA A CA 1
ATOM 1169 C C . ALA A 1 155 ? 14.07260 2.92761 11.70992 1.000 17.73516 155 ALA A C 1
ATOM 1170 O O . ALA A 1 155 ? 14.01179 3.96878 12.37663 1.000 22.99391 155 ALA A O 1
ATOM 1172 N N . PHE A 1 156 ? 13.04471 2.11567 11.52572 1.000 19.89858 156 PHE A N 1
ATOM 1173 C CA . PHE A 1 156 ? 11.68823 2.38156 11.99763 1.000 17.47417 156 PHE A CA 1
ATOM 1174 C C . PHE A 1 156 ? 11.28133 1.17168 12.82843 1.000 17.59730 156 PHE A C 1
ATOM 1175 O O . PHE A 1 156 ? 11.04023 0.08187 12.29154 1.000 18.65668 156 PHE A O 1
ATOM 1183 N N . PHE A 1 157 ? 11.22808 1.35143 14.14970 1.000 17.67742 157 PHE A N 1
ATOM 1184 C CA . PHE A 1 157 ? 10.82997 0.27735 15.05365 1.000 19.54745 157 PHE A CA 1
ATOM 1185 C C . PHE A 1 157 ? 9.36979 0.48774 15.41495 1.000 20.56047 157 PHE A C 1
ATOM 1186 O O . PHE A 1 157 ? 9.04721 1.48966 16.04743 1.000 19.27938 157 PHE A O 1
ATOM 1194 N N . ALA A 1 158 ? 8.48652 -0.42092 14.99242 1.000 17.57508 158 ALA A N 1
ATOM 1195 C CA . ALA A 1 158 ? 7.04970 -0.25080 15.24320 1.000 17.70056 158 ALA A CA 1
ATOM 1196 C C . ALA A 1 158 ? 6.54633 -1.23036 16.32350 1.000 21.69635 158 ALA A C 1
ATOM 1197 O O . ALA A 1 158 ? 6.40286 -2.43827 16.09685 1.000 18.57995 158 ALA A O 1
ATOM 1199 N N . HIS A 1 159 ? 6.29473 -0.69753 17.51197 1.000 17.56663 159 HIS A N 1
ATOM 1200 C CA . HIS A 1 159 ? 5.81120 -1.49219 18.64941 1.000 17.99224 159 HIS A CA 1
ATOM 1201 C C . HIS A 1 159 ? 4.31740 -1.69155 18.52981 1.000 17.75258 159 HIS A C 1
ATOM 1202 O O . HIS A 1 159 ? 3.60834 -0.75130 18.20921 1.000 18.09123 159 HIS A O 1
ATOM 1209 N N . THR A 1 160 ? 3.83554 -2.90837 18.78808 1.000 17.71046 160 THR A N 1
ATOM 1210 C CA . THR A 1 160 ? 2.39635 -3.17916 18.69271 1.000 17.62239 160 THR A CA 1
ATOM 1211 C C . THR A 1 160 ? 1.88273 -3.92214 19.90967 1.000 19.19862 160 THR A C 1
ATOM 1212 O O . THR A 1 160 ? 0.69092 -4.21563 19.99402 1.000 19.97806 160 THR A O 1
ATOM 1216 N N . MET A 1 161 ? 2.77068 -4.27855 20.83767 1.000 17.98338 161 MET A N 1
ATOM 1217 C CA . MET A 1 161 ? 2.41734 -5.25185 21.86842 1.000 18.18238 161 MET A CA 1
ATOM 1218 C C . MET A 1 161 ? 1.43138 -4.71576 22.87741 1.000 18.15144 161 MET A C 1
ATOM 1219 O O . MET A 1 161 ? 1.62102 -3.63817 23.42857 1.000 21.81708 161 MET A O 1
ATOM 1224 N N . ALA A 1 162 ? 0.40338 -5.51352 23.12656 1.000 20.36190 162 ALA A N 1
ATOM 1225 C CA . ALA A 1 162 ? -0.56578 -5.26985 24.19122 1.000 20.17131 162 ALA A CA 1
ATOM 1226 C C . ALA A 1 162 ? -1.14045 -6.61535 24.59512 1.000 20.40102 162 ALA A C 1
ATOM 1227 O O . ALA A 1 162 ? -1.37938 -7.46255 23.74281 1.000 21.36395 162 ALA A O 1
ATOM 1229 N N . GLY A 1 163 ? -1.38998 -6.81028 25.88374 1.000 18.59980 163 GLY A N 1
ATOM 1230 C CA . GLY A 1 163 ? -1.97389 -8.06405 26.34808 1.000 19.92377 163 GLY A CA 1
ATOM 1231 C C . GLY A 1 163 ? -1.58338 -8.35120 27.77780 1.000 22.24750 163 GLY A C 1
ATOM 1232 O O . GLY A 1 163 ? -1.33557 -7.42206 28.53720 1.000 24.31589 163 GLY A O 1
ATOM 1233 N N . GLY A 1 164 ? -1.52846 -9.63227 28.14776 1.000 22.41441 164 GLY A N 1
ATOM 1234 C CA . GLY A 1 164 ? -1.11999 -10.01891 29.48620 1.000 27.76854 164 GLY A CA 1
ATOM 1235 C C . GLY A 1 164 ? -2.23124 -10.72299 30.24434 1.000 29.34436 164 GLY A C 1
ATOM 1236 O O . GLY A 1 164 ? -2.13658 -10.91433 31.45252 1.000 30.87364 164 GLY A O 1
ATOM 1237 N N . ILE A 1 165 ? -3.29763 -11.08706 29.53906 1.000 27.31271 165 ILE A N 1
ATOM 1238 C CA . ILE A 1 165 ? -4.37286 -11.86273 30.15821 1.000 30.99134 165 ILE A CA 1
ATOM 1239 C C . ILE A 1 165 ? -3.90868 -13.28835 30.40847 1.000 35.17484 165 ILE A C 1
ATOM 1240 O O . ILE A 1 165 ? -3.47801 -13.97018 29.47819 1.000 35.07416 165 ILE A O 1
ATOM 1245 N N . PRO A 1 166 ? -3.97737 -13.73813 31.67068 1.000 36.51650 166 PRO A N 1
ATOM 1246 C CA . PRO A 1 166 ? -3.61457 -15.10804 32.05833 1.000 40.54043 166 PRO A CA 1
ATOM 1247 C C . PRO A 1 166 ? -4.56110 -16.14918 31.47837 1.000 39.44150 166 PRO A C 1
ATOM 1248 O O . PRO A 1 166 ? -5.75393 -15.87198 31.31410 1.000 33.65916 166 PRO A O 1
ATOM 1252 N N . LYS A 1 167 ? -4.01713 -17.31211 31.13695 1.000 45.75512 167 LYS A N 1
ATOM 1253 C CA . LYS A 1 167 ? -4.79677 -18.40218 30.56744 1.000 54.31709 167 LYS A CA 1
ATOM 1254 C C . LYS A 1 167 ? -5.36625 -19.26749 31.68988 1.000 55.36796 167 LYS A C 1
ATOM 1255 O O . LYS A 1 167 ? -4.88253 -20.37811 31.95104 1.000 57.24361 167 LYS A O 1
ATOM 1261 N N . VAL A 1 168 ? -6.37493 -18.73562 32.37497 1.000 45.98104 168 VAL A N 1
ATOM 1262 C CA . VAL A 1 168 ? -7.04740 -19.46625 33.43709 1.000 40.68052 168 VAL A CA 1
ATOM 1263 C C . VAL A 1 168 ? -8.56489 -19.42638 33.23491 1.000 39.52427 168 VAL A C 1
ATOM 1264 O O . VAL A 1 168 ? -9.13592 -18.41545 32.81090 1.000 36.87398 168 VAL A O 1
ATOM 1268 N N . LYS A 1 169 ? -9.22042 -20.53070 33.55757 1.000 43.07252 169 LYS A N 1
ATOM 1269 C CA . LYS A 1 169 ? -10.61336 -2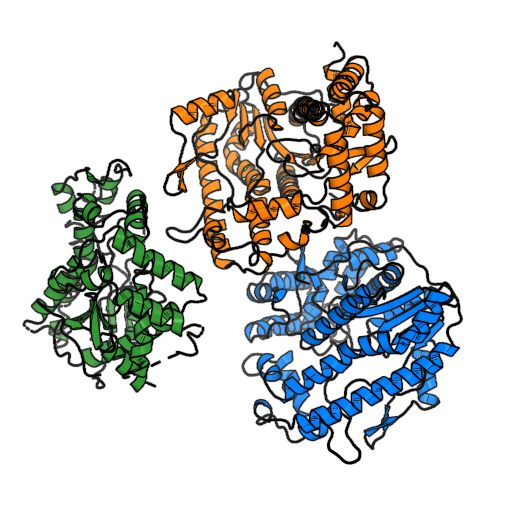0.68591 33.18542 1.000 44.76352 169 LYS A CA 1
ATOM 1270 C C . LYS A 1 169 ? -11.51326 -19.69305 33.91796 1.000 41.14079 169 LYS A C 1
ATOM 1271 O O . LYS A 1 169 ? -12.43015 -19.12762 33.32344 1.000 42.09967 169 LYS A O 1
ATOM 1277 N N . VAL A 1 170 ? -11.21390 -19.45021 35.18889 1.000 39.33396 170 VAL A N 1
ATOM 1278 C CA . VAL A 1 170 ? -12.01886 -18.56736 36.02518 1.000 40.03403 170 VAL A CA 1
ATOM 1279 C C . VAL A 1 170 ? -12.08122 -17.13008 35.47490 1.000 36.16061 170 VAL A C 1
ATOM 1280 O O . VAL A 1 170 ? -13.12346 -16.43591 35.57574 1.000 35.56983 170 VAL A O 1
ATOM 1284 N N . PHE A 1 171 ? -10.98475 -16.67914 34.85976 1.000 32.41146 171 PHE A N 1
ATOM 1285 C CA . PHE A 1 171 ? -10.96961 -15.29736 34.42936 1.000 38.35333 171 PHE A CA 1
ATOM 1286 C C . PHE A 1 171 ? -11.88241 -14.98045 33.26500 1.000 37.68446 171 PHE A C 1
ATOM 1287 O O . PHE A 1 171 ? -12.42955 -13.90286 33.22122 1.000 33.71425 171 PHE A O 1
ATOM 1295 N N . LEU A 1 172 ? -12.09093 -15.89781 32.33780 1.000 45.19593 172 LEU A N 1
ATOM 1296 C CA . LEU A 1 172 ? -12.95978 -15.54141 31.21844 1.000 54.18514 172 LEU A CA 1
ATOM 1297 C C . LEU A 1 172 ? -14.43434 -15.55240 31.63484 1.000 46.22727 172 LEU A C 1
ATOM 1298 O O . LEU A 1 172 ? -15.25869 -14.85620 31.04277 1.000 45.85207 172 LEU A O 1
ATOM 1303 N N . ALA A 1 173 ? -14.77267 -16.36188 32.63003 1.000 41.41562 173 ALA A N 1
ATOM 1304 C CA . ALA A 1 173 ? -16.09268 -16.25879 33.24530 1.000 35.70166 173 ALA A CA 1
ATOM 1305 C C . ALA A 1 173 ? -16.27900 -14.86170 33.86714 1.000 37.11101 173 ALA A C 1
ATOM 1306 O O . ALA A 1 173 ? -17.28260 -14.14758 33.59802 1.000 40.10341 173 ALA A O 1
ATOM 1308 N N . ILE A 1 174 ? -15.30439 -14.46858 34.68669 1.000 37.43707 174 ILE A N 1
ATOM 1309 C CA . ILE A 1 174 ? -15.33615 -13.13637 35.29139 1.000 28.33651 174 ILE A CA 1
ATOM 1310 C C . ILE A 1 174 ? -15.42161 -12.04571 34.21915 1.000 30.95912 174 ILE A C 1
ATOM 1311 O O . ILE A 1 174 ? -16.18326 -11.08385 34.33164 1.000 29.13699 174 ILE A O 1
ATOM 1316 N N . ALA A 1 175 ? -14.63697 -12.23608 33.16758 1.000 27.76686 175 ALA A N 1
ATOM 1317 C CA . ALA A 1 175 ? -14.55929 -11.33256 32.01822 1.000 33.72999 175 ALA A CA 1
ATOM 1318 C C . ALA A 1 175 ? -15.88665 -11.21031 31.28234 1.000 35.00570 175 ALA A C 1
ATOM 1319 O O . ALA A 1 175 ? -16.24190 -10.12856 30.83404 1.000 36.15870 175 ALA A O 1
ATOM 1321 N N . ASN A 1 176 ? -16.60187 -12.31814 31.10834 1.000 33.37446 176 ASN A N 1
ATOM 1322 C CA . ASN A 1 176 ? -17.87762 -12.25894 30.40556 1.000 38.10617 176 ASN A CA 1
ATOM 1323 C C . ASN A 1 176 ? -18.89037 -11.48902 31.23374 1.000 39.03925 176 ASN A C 1
ATOM 1324 O O . ASN A 1 176 ? -19.76992 -10.79782 30.69092 1.000 39.78609 176 ASN A O 1
ATOM 1329 N N . ARG A 1 177 ? -18.74622 -11.56721 32.55451 1.000 35.84988 177 ARG A N 1
ATOM 1330 C CA . ARG A 1 177 ? -19.62259 -10.74667 33.38719 1.000 36.55404 177 ARG A CA 1
ATOM 1331 C C . ARG A 1 177 ? -19.24364 -9.26031 33.32021 1.000 33.76683 177 ARG A C 1
ATOM 1332 O O . ARG A 1 177 ? -20.10655 -8.38449 33.23817 1.000 32.54540 177 ARG A O 1
ATOM 1340 N N . ILE A 1 178 ? -17.94870 -8.97126 33.34328 1.000 30.25836 178 ILE A N 1
ATOM 1341 C CA . ILE A 1 178 ? -17.50879 -7.57569 33.34193 1.000 37.51776 178 ILE A CA 1
ATOM 1342 C C . ILE A 1 178 ? -17.77708 -6.88194 32.00618 1.000 32.77257 178 ILE A C 1
ATOM 1343 O O . ILE A 1 178 ? -18.21036 -5.72502 31.96637 1.000 36.71941 178 ILE A O 1
ATOM 1348 N N . TYR A 1 179 ? -17.56611 -7.60078 30.91292 1.000 28.88202 179 TYR A N 1
ATOM 1349 C CA . TYR A 1 179 ? -17.62022 -6.97500 29.60161 1.000 31.55469 179 TYR A CA 1
ATOM 1350 C C . TYR A 1 179 ? -18.99272 -7.11400 28.96262 1.000 34.39704 179 TYR A C 1
ATOM 1351 O O . TYR A 1 179 ? -19.37500 -6.24920 28.15594 1.000 30.89603 179 TYR A O 1
ATOM 1360 N N . LYS A 1 180 ? -19.75120 -8.15110 29.34711 1.000 31.13423 180 LYS A N 1
ATOM 1361 C CA . LYS A 1 180 ? -21.06066 -8.40146 28.71308 1.000 34.95416 180 LYS A CA 1
ATOM 1362 C C . LYS A 1 180 ? -22.25829 -8.45520 29.67000 1.000 37.93240 180 LYS A C 1
ATOM 1363 O O . LYS A 1 180 ? -23.40252 -8.52306 29.21988 1.000 38.14346 180 LYS A O 1
ATOM 1369 N N . GLY A 1 181 ? -22.00959 -8.39374 30.97517 1.000 31.70799 181 GLY A N 1
ATOM 1370 C CA . GLY A 1 181 ? -23.05793 -8.62373 31.95767 1.000 31.64258 181 GLY A CA 1
ATOM 1371 C C . GLY A 1 181 ? -24.01094 -7.47244 32.17868 1.000 34.56369 181 GLY A C 1
ATOM 1372 O O . GLY A 1 181 ? -23.59761 -6.32007 32.32080 1.000 36.04311 181 GLY A O 1
ATOM 1373 N N . ARG A 1 182 ? -25.29892 -7.79306 32.17290 1.000 36.03329 182 ARG A N 1
ATOM 1374 C CA . ARG A 1 182 ? -26.35444 -6.83699 32.46806 1.000 35.71561 182 ARG A CA 1
ATOM 1375 C C . ARG A 1 182 ? -27.23453 -7.35578 33.59770 1.000 39.66227 182 ARG A C 1
ATOM 1376 O O . ARG A 1 182 ? -27.26149 -8.55297 33.86702 1.000 37.34425 182 ARG A O 1
ATOM 1384 N N . GLY A 1 183 ? -27.96398 -6.45668 34.24433 1.000 42.67867 183 GLY A N 1
ATOM 1385 C CA . GLY A 1 183 ? -28.84851 -6.85571 35.31962 1.000 44.43890 183 GLY A CA 1
ATOM 1386 C C . GLY A 1 183 ? -28.07270 -7.50750 36.44323 1.000 47.24248 183 GLY A C 1
ATOM 1387 O O . GLY A 1 183 ? -27.04021 -7.00083 36.87847 1.000 45.31352 183 GLY A O 1
ATOM 1388 N N . GLU A 1 184 ? -28.55818 -8.65924 36.88993 1.000 49.23131 184 GLU A N 1
ATOM 1389 C CA . GLU A 1 184 ? -27.92072 -9.37698 37.98178 1.000 53.45828 184 GLU A CA 1
ATOM 1390 C C . GLU A 1 184 ? -26.58867 -9.97910 37.55129 1.000 46.04683 184 GLU A C 1
ATOM 1391 O O . GLU A 1 184 ? -25.76231 -10.32008 38.39394 1.000 38.00911 184 GLU A O 1
ATOM 1397 N N . ARG A 1 185 ? -26.37646 -10.09105 36.24116 1.000 41.30111 185 ARG A N 1
ATOM 1398 C CA . ARG A 1 185 ? -25.13770 -10.65794 35.73541 1.000 39.78281 185 ARG A CA 1
ATOM 1399 C C . ARG A 1 185 ? -24.05495 -9.58369 35.55327 1.000 34.59546 185 ARG A C 1
ATOM 1400 O O . ARG A 1 185 ? -22.89912 -9.90464 35.25846 1.000 28.35598 185 ARG A O 1
ATOM 1408 N N . PHE A 1 186 ? -24.41770 -8.32393 35.78813 1.000 31.70550 186 PHE A N 1
ATOM 1409 C CA . PHE A 1 186 ? -23.44767 -7.23893 35.74905 1.000 36.78299 186 PHE A CA 1
ATOM 1410 C C . PHE A 1 186 ? -22.40080 -7.43653 36.83898 1.000 35.81128 186 PHE A C 1
ATOM 1411 O O . PHE A 1 186 ? -22.71655 -7.81711 37.95392 1.000 31.21875 186 PHE A O 1
ATOM 1419 N N . LEU A 1 187 ? -21.14848 -7.16774 36.50351 1.000 29.60912 187 LEU A N 1
ATOM 1420 C CA . LEU A 1 187 ? -20.06192 -7.16369 37.47711 1.000 30.15970 187 LEU A CA 1
ATOM 1421 C C . LEU A 1 187 ? -19.18628 -5.95369 37.18701 1.000 34.38558 187 LEU A C 1
ATOM 1422 O O . LEU A 1 187 ? -18.73858 -5.78368 36.06071 1.000 31.56998 187 LEU A O 1
ATOM 1427 N N . SER A 1 188 ? -18.95798 -5.10712 38.18663 1.000 35.02136 188 SER A N 1
ATOM 1428 C CA . SER A 1 188 ? -18.22940 -3.87056 37.93177 1.000 39.47563 188 SER A CA 1
ATOM 1429 C C . SER A 1 188 ? -16.74673 -4.14408 37.72795 1.000 30.33778 188 SER A C 1
ATOM 1430 O O . SER A 1 188 ? -16.19450 -5.08634 38.30258 1.000 29.54389 188 SER A O 1
ATOM 1433 N N . SER A 1 189 ? -16.12016 -3.29674 36.91619 1.000 25.54156 189 SER A N 1
ATOM 1434 C CA . SER A 1 189 ? -14.68302 -3.35421 36.66825 1.000 27.38779 189 SER A CA 1
ATOM 1435 C C . SER A 1 189 ? -13.89583 -3.27474 37.97978 1.000 26.70821 189 SER A C 1
ATOM 1436 O O . SER A 1 189 ? -12.86270 -3.94344 38.15448 1.000 26.62356 189 SER A O 1
ATOM 1439 N N . SER A 1 190 ? -14.42006 -2.47356 38.90347 1.000 30.74048 190 SER A N 1
ATOM 1440 C CA . SER A 1 190 ? -13.81791 -2.27366 40.21783 1.000 33.19509 190 SER A CA 1
ATOM 1441 C C . SER A 1 190 ? -13.70402 -3.56962 41.00705 1.000 32.04039 190 SER A C 1
ATOM 1442 O O . SER A 1 190 ? -12.74148 -3.75536 41.75959 1.000 30.48384 190 SER A O 1
ATOM 1445 N N . ALA A 1 191 ? -14.68937 -4.45267 40.85832 1.000 28.45993 191 ALA A N 1
ATOM 1446 C CA . ALA A 1 191 ? -14.65984 -5.74687 41.54657 1.000 28.96043 191 ALA A CA 1
ATOM 1447 C C . ALA A 1 191 ? -13.43221 -6.56051 41.12290 1.000 27.44080 191 ALA A C 1
ATOM 1448 O O . ALA A 1 191 ? -12.75831 -7.19129 41.94917 1.000 30.00639 191 ALA A O 1
ATOM 1450 N N . LEU A 1 192 ? -13.13453 -6.55025 39.82677 1.000 22.46760 192 LEU A N 1
ATOM 1451 C CA . LEU A 1 192 ? -11.93617 -7.22055 39.35341 1.000 24.51279 192 LEU A CA 1
ATOM 1452 C C . LEU A 1 192 ? -10.68644 -6.50735 39.84775 1.000 25.43154 192 LEU A C 1
ATOM 1453 O O . LEU A 1 192 ? -9.76076 -7.13310 40.38320 1.000 27.12270 192 LEU A O 1
ATOM 1458 N N . LEU A 1 193 ? -10.63689 -5.19697 39.62992 1.000 27.68473 193 LEU A N 1
ATOM 1459 C CA . LEU A 1 193 ? -9.38929 -4.46777 39.86855 1.000 32.68302 193 LEU A CA 1
ATOM 1460 C C . LEU A 1 193 ? -8.99923 -4.41789 41.35577 1.000 32.10701 193 LEU A C 1
ATOM 1461 O O . LEU A 1 193 ? -7.81505 -4.31003 41.68105 1.000 34.27527 193 LEU A O 1
ATOM 1466 N N . ASN A 1 194 ? -9.97711 -4.50589 42.25360 1.000 27.23873 194 ASN A N 1
ATOM 1467 C CA . ASN A 1 194 ? -9.66735 -4.49022 43.68789 1.000 28.41623 194 ASN A CA 1
ATOM 1468 C C . ASN A 1 194 ? -9.24331 -5.84952 44.23432 1.000 32.50919 194 ASN A C 1
ATOM 1469 O O . ASN A 1 194 ? -8.66972 -5.94578 45.33111 1.000 35.88801 194 ASN A O 1
ATOM 1474 N N . SER A 1 195 ? -9.51995 -6.91053 43.49129 1.000 25.63315 195 SER A N 1
ATOM 1475 C CA . SER A 1 195 ? -9.08487 -8.23576 43.91333 1.000 22.29649 195 SER A CA 1
ATOM 1476 C C . SER A 1 195 ? -7.58235 -8.44155 43.65196 1.000 24.70093 195 SER A C 1
ATOM 1477 O O . SER A 1 195 ? -6.98956 -7.72490 42.84186 1.000 24.91666 195 SER A O 1
ATOM 1480 N N . ASP A 1 196 ? -6.97243 -9.41019 44.32906 1.000 28.97933 196 ASP A N 1
ATOM 1481 C CA . ASP A 1 196 ? -5.56883 -9.72734 44.05402 1.000 27.85479 196 ASP A CA 1
ATOM 1482 C C . ASP A 1 196 ? -5.41866 -10.23663 42.62186 1.000 29.13640 196 ASP A C 1
ATOM 1483 O O . ASP A 1 196 ? -4.42795 -9.93178 41.95696 1.000 24.99998 196 ASP A O 1
ATOM 1488 N N . LEU A 1 197 ? -6.41098 -10.98818 42.14145 1.000 24.61067 197 LEU A N 1
ATOM 1489 C CA . LEU A 1 197 ? -6.42532 -11.40263 40.72735 1.000 25.85443 197 LEU A CA 1
ATOM 1490 C C . LEU A 1 197 ? -6.26087 -10.20451 39.77442 1.000 27.70675 197 LEU A C 1
ATOM 1491 O O . LEU A 1 197 ? -5.40269 -10.22166 38.87645 1.000 25.89670 197 LEU A O 1
ATOM 1496 N N . GLY A 1 198 ? -7.07168 -9.16888 39.98505 1.000 22.79048 198 GLY A N 1
ATOM 1497 C CA . GLY A 1 198 ? -7.03615 -7.96821 39.15811 1.000 22.30799 198 GLY A CA 1
ATOM 1498 C C . GLY A 1 198 ? -5.69367 -7.26674 39.27391 1.000 25.63225 198 GLY A C 1
ATOM 1499 O O . GLY A 1 198 ? -5.13213 -6.81362 38.27740 1.000 22.82010 198 GLY A O 1
ATOM 1500 N N . LYS A 1 199 ? -5.16455 -7.19454 40.49240 1.000 24.52723 199 LYS A N 1
ATOM 1501 C CA . LYS A 1 199 ? -3.87190 -6.55550 40.72800 1.000 24.55662 199 LYS A CA 1
ATOM 1502 C C . LYS A 1 199 ? -2.76019 -7.25850 39.95240 1.000 22.61426 199 LYS A C 1
ATOM 1503 O O . LYS A 1 199 ? -1.89692 -6.60502 39.34555 1.000 28.18391 199 LYS A O 1
ATOM 1509 N N . LEU A 1 200 ? -2.80463 -8.58449 39.94376 1.000 21.32187 200 LEU A N 1
ATOM 1510 C CA . LEU A 1 200 ? -1.83758 -9.38108 39.19181 1.000 25.31909 200 LEU A CA 1
ATOM 1511 C C . LEU A 1 200 ? -1.95196 -9.10993 37.68898 1.000 27.66935 200 LEU A C 1
ATOM 1512 O O . LEU A 1 200 ? -0.94139 -8.87397 36.99667 1.000 23.61582 200 LEU A O 1
ATOM 1517 N N . ILE A 1 201 ? -3.19136 -9.14448 37.20141 1.000 24.63403 201 ILE A N 1
ATOM 1518 C CA . ILE A 1 201 ? -3.46477 -8.86466 35.79459 1.000 23.51705 201 ILE A CA 1
ATOM 1519 C C . ILE A 1 201 ? -2.95389 -7.47979 35.38806 1.000 27.13151 201 ILE A C 1
ATOM 1520 O O . ILE A 1 201 ? -2.30987 -7.35021 34.35934 1.000 22.11283 201 ILE A O 1
ATOM 1525 N N . LEU A 1 202 ? -3.20667 -6.45847 36.20377 1.000 21.74371 202 LEU A N 1
ATOM 1526 C CA . LEU A 1 202 ? -2.71618 -5.10658 35.91479 1.000 20.63187 202 LEU A CA 1
ATOM 1527 C C . LEU A 1 202 ? -1.17989 -5.04230 35.88073 1.000 22.88055 202 LEU A C 1
ATOM 1528 O O . LEU A 1 202 ? -0.61294 -4.30129 35.08797 1.000 23.17998 202 LEU A O 1
ATOM 1533 N N . MET A 1 203 ? -0.50980 -5.79373 36.76552 1.000 24.11192 203 MET A N 1
ATOM 1534 C CA . MET A 1 203 ? 0.95725 -5.87696 36.70254 1.000 23.24475 203 MET A CA 1
ATOM 1535 C C . MET A 1 203 ? 1.41662 -6.46544 35.35113 1.000 24.63006 203 MET A C 1
ATOM 1536 O O . MET A 1 203 ? 2.37217 -5.97221 34.69874 1.000 25.74056 203 MET A O 1
ATOM 1541 N N . ASN A 1 204 ? 0.72093 -7.51668 34.92207 1.000 24.03785 204 ASN A N 1
ATOM 1542 C CA . ASN A 1 204 ? 1.07564 -8.14129 33.65106 1.000 25.63079 204 ASN A CA 1
ATOM 1543 C C . ASN A 1 204 ? 0.80727 -7.20504 32.47163 1.000 27.08912 204 ASN A C 1
ATOM 1544 O O . ASN A 1 204 ? 1.59409 -7.15194 31.52133 1.000 25.56887 204 ASN A O 1
ATOM 1549 N N . PHE A 1 205 ? -0.28966 -6.44961 32.54983 1.000 19.55926 205 PHE A N 1
ATOM 1550 C CA . PHE A 1 205 ? -0.62613 -5.45042 31.53001 1.000 23.07237 205 PHE A CA 1
ATOM 1551 C C . PHE A 1 205 ? 0.49292 -4.41340 31.44079 1.000 21.26725 205 PHE A C 1
ATOM 1552 O O . PHE A 1 205 ? 0.94031 -4.06194 30.34314 1.000 20.56322 205 PHE A O 1
ATOM 1560 N N . ASP A 1 206 ? 0.95058 -3.90597 32.58569 1.000 23.41636 206 ASP A N 1
ATOM 1561 C CA . ASP A 1 206 ? 2.05861 -2.94907 32.53948 1.000 22.82977 206 ASP A CA 1
ATOM 1562 C C . ASP A 1 206 ? 3.24950 -3.56783 31.82264 1.000 21.92290 206 ASP A C 1
ATOM 1563 O O . ASP A 1 206 ? 3.89331 -2.89746 30.99892 1.000 26.49270 206 ASP A O 1
ATOM 1568 N N . GLU A 1 207 ? 3.54466 -4.83775 32.10770 1.000 21.44370 207 GLU A N 1
ATOM 1569 C CA . GLU A 1 207 ? 4.72283 -5.44914 31.47322 1.000 20.31086 207 GLU A CA 1
ATOM 1570 C C . GLU A 1 207 ? 4.57611 -5.57114 29.94246 1.000 22.77245 207 GLU A C 1
ATOM 1571 O O . GLU A 1 207 ? 5.48104 -5.17676 29.17398 1.000 23.72631 207 GLU A O 1
ATOM 1577 N N . VAL A 1 208 ? 3.45263 -6.12054 29.49883 1.000 21.28834 208 VAL A N 1
ATOM 1578 C CA . VAL A 1 208 ? 3.24908 -6.41003 28.07388 1.000 19.39391 208 VAL A CA 1
ATOM 1579 C C . VAL A 1 208 ? 2.94619 -5.16928 27.22989 1.000 21.56139 208 VAL A C 1
ATOM 1580 O O . VAL A 1 208 ? 3.50537 -4.98470 26.14742 1.000 21.93366 208 VAL A O 1
ATOM 1584 N N . THR A 1 209 ? 2.03254 -4.34053 27.72212 1.000 21.55510 209 THR A N 1
ATOM 1585 C CA . THR A 1 209 ? 1.48506 -3.21550 26.97870 1.000 21.09023 209 THR A CA 1
ATOM 1586 C C . THR A 1 209 ? 2.37277 -1.98646 27.05791 1.000 20.81515 209 THR A C 1
ATOM 1587 O O . THR A 1 209 ? 2.40756 -1.18011 26.12605 1.000 22.14998 209 THR A O 1
ATOM 1591 N N . ALA A 1 210 ? 3.12907 -1.85794 28.14779 1.000 20.56724 210 ALA A N 1
ATOM 1592 C CA . ALA A 1 210 ? 3.92003 -0.64232 28.34197 1.000 18.55542 210 ALA A CA 1
ATOM 1593 C C . ALA A 1 210 ? 5.42531 -0.88696 28.40013 1.000 18.72737 210 ALA A C 1
ATOM 1594 O O . ALA A 1 210 ? 6.18265 -0.33538 27.58898 1.000 19.69385 210 ALA A O 1
ATOM 1596 N N . ASN A 1 211 ? 5.87682 -1.69208 29.35450 1.000 20.53169 211 ASN A N 1
ATOM 1597 C CA . ASN A 1 211 ? 7.31512 -1.82778 29.57525 1.000 20.49048 211 ASN A CA 1
ATOM 1598 C C . ASN A 1 211 ? 8.09549 -2.44989 28.41204 1.000 20.49880 211 ASN A C 1
ATOM 1599 O O . ASN A 1 211 ? 9.27437 -2.16985 28.24252 1.000 20.94477 211 ASN A O 1
ATOM 1604 N N . THR A 1 212 ? 7.43304 -3.27104 27.60339 1.000 19.36456 212 THR A N 1
ATOM 1605 C CA . THR A 1 212 ? 8.02259 -3.77691 26.36828 1.000 19.40653 212 THR A CA 1
ATOM 1606 C C . THR A 1 212 ? 8.52654 -2.64743 25.44053 1.000 23.23944 212 THR A C 1
ATOM 1607 O O . THR A 1 212 ? 9.50207 -2.84540 24.71761 1.000 21.40730 212 THR A O 1
ATOM 1611 N N . PHE A 1 213 ? 7.84961 -1.49285 25.42879 1.000 18.64415 213 PHE A N 1
ATOM 1612 C CA . PHE A 1 213 ? 8.29985 -0.34154 24.63482 1.000 20.25939 213 PHE A CA 1
ATOM 1613 C C . PHE A 1 213 ? 9.60615 0.19531 25.17370 1.000 26.13078 213 PHE A C 1
ATOM 1614 O O . PHE A 1 213 ? 10.50126 0.55556 24.40738 1.000 22.74983 213 PHE A O 1
ATOM 1622 N N . LEU A 1 214 ? 9.71174 0.24198 26.50257 1.000 21.66633 214 LEU A N 1
ATOM 1623 C CA . LEU A 1 214 ? 10.94913 0.68241 27.12986 1.000 22.65881 214 LEU A CA 1
ATOM 1624 C C . LEU A 1 214 ? 12.06081 -0.30199 26.80290 1.000 21.10372 214 LEU A C 1
ATOM 1625 O O . LEU A 1 214 ? 13.18430 0.11131 26.52498 1.000 23.19111 214 LEU A O 1
ATOM 1630 N N . HIS A 1 215 ? 11.75705 -1.60026 26.83190 1.000 19.75784 215 HIS A N 1
ATOM 1631 C CA . HIS A 1 215 ? 12.77424 -2.60998 26.56076 1.000 23.18816 215 HIS A CA 1
ATOM 1632 C C . HIS A 1 215 ? 13.20446 -2.53589 25.11404 1.000 23.47009 215 HIS A C 1
ATOM 1633 O O . HIS A 1 215 ? 14.35200 -2.81403 24.78595 1.000 23.73376 215 HIS A O 1
ATOM 1640 N N . LEU A 1 216 ? 12.28028 -2.12730 24.25332 1.000 19.90382 216 LEU A N 1
ATOM 1641 C CA . LEU A 1 216 ? 12.60797 -1.92014 22.85465 1.000 19.50873 216 LEU A CA 1
ATOM 1642 C C . LEU A 1 216 ? 13.55944 -0.75146 22.69231 1.000 21.23181 216 LEU A C 1
ATOM 1643 O O . LEU A 1 216 ? 14.59338 -0.86574 22.02003 1.000 22.08420 216 LEU A O 1
ATOM 1648 N N . ILE A 1 217 ? 13.23791 0.35613 23.34433 1.000 22.26172 217 ILE A N 1
ATOM 1649 C CA . ILE A 1 217 ? 14.05217 1.55521 23.21837 1.000 20.30508 217 ILE A CA 1
ATOM 1650 C C . ILE A 1 217 ? 15.45679 1.33307 23.80715 1.000 23.65674 217 ILE A C 1
ATOM 1651 O O . ILE A 1 217 ? 16.47361 1.72190 23.20848 1.000 25.64626 217 ILE A O 1
ATOM 1656 N N . GLU A 1 218 ? 15.51227 0.74025 24.98883 1.000 21.60353 218 GLU A N 1
ATOM 1657 C CA . GLU A 1 218 ? 16.80524 0.46748 25.63455 1.000 22.86883 218 GLU A CA 1
ATOM 1658 C C . GLU A 1 218 ? 17.61872 -0.60871 24.91402 1.000 30.38605 218 GLU A C 1
ATOM 1659 O O . GLU A 1 218 ? 18.83634 -0.49479 24.76349 1.000 27.92310 218 GLU A O 1
ATOM 1665 N N . GLY A 1 219 ? 16.93450 -1.65825 24.48093 1.000 24.88689 219 GLY A N 1
ATOM 1666 C CA . GLY A 1 219 ? 17.57105 -2.78474 23.82927 1.000 24.05358 219 GLY A CA 1
ATOM 1667 C C . GLY A 1 219 ? 18.16655 -2.40318 22.48399 1.000 24.22837 219 GLY A C 1
ATOM 1668 O O . GLY A 1 219 ? 19.18103 -2.97789 22.07120 1.000 25.15086 219 GLY A O 1
ATOM 1669 N N . SER A 1 220 ? 17.58302 -1.40065 21.82464 1.000 24.69838 220 SER A N 1
ATOM 1670 C CA . SER A 1 220 ? 18.05497 -0.98532 20.50102 1.000 24.58665 220 SER A CA 1
ATOM 1671 C C . SER A 1 220 ? 19.02661 0.20470 20.54871 1.000 28.42644 220 SER A C 1
ATOM 1672 O O . SER A 1 220 ? 19.37092 0.78420 19.51284 1.000 26.34673 220 SER A O 1
ATOM 1675 N N . ALA A 1 221 ? 19.48551 0.54880 21.74998 1.000 24.83257 221 ALA A N 1
ATOM 1676 C CA . ALA A 1 221 ? 20.28810 1.75384 21.95479 1.000 26.19153 221 ALA A CA 1
ATOM 1677 C C . ALA A 1 221 ? 21.58441 1.76244 21.15860 1.000 25.14302 221 ALA A C 1
ATOM 1678 O O . ALA A 1 221 ? 21.96234 2.80592 20.62079 1.000 25.20854 221 ALA A O 1
ATOM 1680 N N . ALA A 1 222 ? 22.27011 0.62022 21.09872 1.000 24.25494 222 ALA A N 1
ATOM 1681 C CA . ALA A 1 222 ? 23.55347 0.52920 20.38959 1.000 28.38529 222 ALA A CA 1
ATOM 1682 C C . ALA A 1 222 ? 23.34657 0.72612 18.89499 1.000 28.63334 222 ALA A C 1
ATOM 1683 O O . ALA A 1 222 ? 24.09467 1.45846 18.23100 1.000 28.23163 222 ALA A O 1
ATOM 1685 N N . ILE A 1 223 ? 22.31707 0.07104 18.36549 1.000 27.70519 223 ILE A N 1
ATOM 1686 C CA . ILE A 1 223 ? 21.94590 0.26840 16.97197 1.000 25.72640 223 ILE A CA 1
ATOM 1687 C C . ILE A 1 223 ? 21.62755 1.73463 16.69096 1.000 24.57037 223 ILE A C 1
ATOM 1688 O O . ILE A 1 223 ? 22.11400 2.31600 15.71061 1.000 24.72826 223 ILE A O 1
ATOM 1693 N N . ARG A 1 224 ? 20.77845 2.31656 17.53652 1.000 23.62827 224 ARG A N 1
ATOM 1694 C CA . ARG A 1 224 ? 20.37531 3.71877 17.42516 1.000 23.43457 224 ARG A CA 1
ATOM 1695 C C . ARG A 1 224 ? 21.60057 4.63776 17.36012 1.000 25.46514 224 ARG A C 1
ATOM 1696 O O . ARG A 1 224 ? 21.69251 5.50761 16.48935 1.000 26.09302 224 ARG A O 1
ATOM 1704 N N . ALA A 1 225 ? 22.49912 4.47631 18.32399 1.000 27.97413 225 ALA A N 1
ATOM 1705 C CA . ALA A 1 225 ? 23.71261 5.28948 18.36883 1.000 31.49626 225 ALA A CA 1
ATOM 1706 C C . ALA A 1 225 ? 24.54622 5.15074 17.08974 1.000 26.11259 225 ALA A C 1
ATOM 1707 O O . ALA A 1 225 ? 25.01795 6.14945 16.53200 1.000 27.40599 225 ALA A O 1
ATOM 1709 N N . ARG A 1 226 ? 24.70458 3.92163 16.61038 1.000 25.51036 226 ARG A N 1
ATOM 1710 C CA . ARG A 1 226 ? 25.56604 3.71181 15.45515 1.000 26.00437 226 ARG A CA 1
ATOM 1711 C C . ARG A 1 226 ? 24.93905 4.34458 14.20309 1.000 25.79317 226 ARG A C 1
ATOM 1712 O O . ARG A 1 226 ? 25.63694 4.97465 13.38387 1.000 27.92700 226 ARG A O 1
ATOM 1720 N N . LEU A 1 227 ? 23.61658 4.22404 14.07746 1.000 22.61324 227 LEU A N 1
ATOM 1721 C CA . LEU A 1 227 ? 22.93190 4.81537 12.93649 1.000 20.63097 227 LEU A CA 1
ATOM 1722 C C . LEU A 1 227 ? 22.92136 6.34065 12.98367 1.000 22.45663 227 LEU A C 1
ATOM 1723 O O . LEU A 1 227 ? 23.09512 7.00976 11.97269 1.000 29.55954 227 LEU A O 1
ATOM 1728 N N . GLU A 1 228 ? 22.68102 6.88600 14.16367 1.000 26.11802 228 GLU A N 1
ATOM 1729 C CA . GLU A 1 228 ? 22.60530 8.31569 14.34066 1.000 27.63438 228 GLU A CA 1
ATOM 1730 C C . GLU A 1 228 ? 23.97507 8.93601 14.06229 1.000 34.67452 228 GLU A C 1
ATOM 1731 O O . GLU A 1 228 ? 24.06550 10.01345 13.48094 1.000 35.39702 228 GLU A O 1
ATOM 1737 N N . LYS A 1 229 ? 25.02950 8.22333 14.44284 1.000 32.81053 229 LYS A N 1
ATOM 1738 C CA . LYS A 1 229 ? 26.38861 8.68417 14.18649 1.000 34.01122 229 LYS A CA 1
ATOM 1739 C C . LYS A 1 229 ? 26.82501 8.47779 12.72964 1.000 38.50578 229 LYS A C 1
ATOM 1740 O O . LYS A 1 229 ? 27.80906 9.07828 12.29381 1.000 45.09313 229 LYS A O 1
ATOM 1746 N N . SER A 1 230 ? 26.12214 7.63372 11.97135 1.000 27.71548 230 SER A N 1
ATOM 1747 C CA . SER A 1 230 ? 26.52156 7.42974 10.57712 1.000 23.32236 230 SER A CA 1
ATOM 1748 C C . SER A 1 230 ? 25.55991 8.04308 9.55130 1.000 23.93890 230 SER A C 1
ATOM 1749 O O . SER A 1 230 ? 25.45285 7.55466 8.42988 1.000 30.39635 230 SER A O 1
ATOM 1752 N N . GLY A 1 231 ? 24.85072 9.09487 9.94578 1.000 27.74920 231 GLY A N 1
ATOM 1753 C CA . GLY A 1 231 ? 23.96985 9.81192 9.04162 1.000 29.00055 231 GLY A CA 1
ATOM 1754 C C . GLY A 1 231 ? 22.58348 9.20385 8.89375 1.000 34.39418 231 GLY A C 1
ATOM 1755 O O . GLY A 1 231 ? 21.84866 9.52396 7.95231 1.000 36.41464 231 GLY A O 1
ATOM 1756 N N . GLY A 1 232 ? 22.22395 8.30732 9.80520 1.000 30.64483 232 GLY A N 1
ATOM 1757 C CA . GLY A 1 232 ? 20.89266 7.70808 9.75761 1.000 31.59842 232 GLY A CA 1
ATOM 1758 C C . GLY A 1 232 ? 19.90592 8.38241 10.68157 1.000 31.13707 232 GLY A C 1
ATOM 1759 O O . GLY A 1 232 ? 20.28571 9.20216 11.51471 1.000 30.18293 232 GLY A O 1
ATOM 1760 N N . GLN A 1 233 ? 18.62408 8.04064 10.50518 1.000 24.70347 233 GLN A N 1
ATOM 1761 C CA . GLN A 1 233 ? 17.52799 8.46308 11.39522 1.000 20.58895 233 GLN A CA 1
ATOM 1762 C C . GLN A 1 233 ? 16.86894 7.24633 12.02031 1.000 22.63936 233 GLN A C 1
ATOM 1763 O O . GLN A 1 233 ? 16.70866 6.21428 11.37093 1.000 25.70183 233 GLN A O 1
ATOM 1769 N N . VAL A 1 234 ? 16.48658 7.36461 13.28501 1.000 20.31289 234 VAL A N 1
ATOM 1770 C CA . VAL A 1 234 ? 15.79381 6.27803 13.97058 1.000 19.88138 234 VAL A CA 1
ATOM 1771 C C . VAL A 1 234 ? 14.47795 6.76680 14.56113 1.000 21.73576 234 VAL A C 1
ATOM 1772 O O . VAL A 1 234 ? 14.41415 7.83824 15.17831 1.000 21.72914 234 VAL A O 1
ATOM 1776 N N . ARG A 1 235 ? 13.42834 5.97287 14.36430 1.000 19.63528 235 ARG A N 1
ATOM 1777 C CA . ARG A 1 235 ? 12.10477 6.29597 14.86284 1.000 18.74210 235 ARG A CA 1
ATOM 1778 C C . ARG A 1 235 ? 11.50718 5.09344 15.60615 1.000 18.30148 235 ARG A C 1
ATOM 1779 O O . ARG A 1 235 ? 11.75236 3.93424 15.24454 1.000 17.53552 235 ARG A O 1
ATOM 1787 N N . TYR A 1 236 ? 10.72634 5.38299 16.64100 1.000 18.01734 236 TYR A N 1
ATOM 1788 C CA . TYR A 1 236 ? 9.92346 4.37138 17.34706 1.000 17.42600 236 TYR A CA 1
ATOM 1789 C C . TYR A 1 236 ? 8.47240 4.80149 17.30461 1.000 20.11283 236 TYR A C 1
ATOM 1790 O O . TYR A 1 236 ? 8.18019 5.98061 17.50568 1.000 20.68064 236 TYR A O 1
ATOM 1799 N N . SER A 1 237 ? 7.57539 3.86688 17.00644 1.000 18.45641 237 SER A N 1
ATOM 1800 C CA . SER A 1 237 ? 6.14523 4.17010 17.07191 1.000 17.00165 237 SER A CA 1
ATOM 1801 C C . SER A 1 237 ? 5.49608 3.12505 17.96726 1.000 17.85433 237 SER A C 1
ATOM 1802 O O . SER A 1 237 ? 6.02973 2.01732 18.12636 1.000 17.29750 237 SER A O 1
ATOM 1805 N N . ALA A 1 238 ? 4.36090 3.47633 18.56752 1.000 17.03237 238 ALA A N 1
ATOM 1806 C CA . ALA A 1 238 ? 3.55884 2.52074 19.31323 1.000 17.12897 238 ALA A CA 1
ATOM 1807 C C . ALA A 1 238 ? 2.10351 2.85644 19.05897 1.000 16.95654 238 ALA A C 1
ATOM 1808 O O . ALA A 1 238 ? 1.76076 4.00659 18.78215 1.000 16.79048 238 ALA A O 1
ATOM 1810 N N . TYR A 1 239 ? 1.24948 1.85094 19.16472 1.000 17.01002 239 TYR A N 1
ATOM 1811 C CA . TYR A 1 239 ? -0.19194 2.05099 19.04550 1.000 16.88590 239 TYR A CA 1
ATOM 1812 C C . TYR A 1 239 ? -0.75847 2.25923 20.44059 1.000 16.96364 239 TYR A C 1
ATOM 1813 O O . TYR A 1 239 ? -0.67775 1.36903 21.28029 1.000 19.99426 239 TYR A O 1
ATOM 1822 N N . GLY A 1 240 ? -1.30777 3.44065 20.68935 1.000 17.21907 240 GLY A N 1
ATOM 1823 C CA . GLY A 1 240 ? -1.88541 3.70222 21.98792 1.000 16.91687 240 GLY A CA 1
ATOM 1824 C C . GLY A 1 240 ? -3.38523 3.68262 21.87906 1.000 17.90899 240 GLY A C 1
ATOM 1825 O O . GLY A 1 240 ? -3.92836 3.79672 20.78253 1.000 16.69276 240 GLY A O 1
ATOM 1826 N N . TYR A 1 241 ? -4.05873 3.50683 23.01534 1.000 16.95555 241 TYR A N 1
ATOM 1827 C CA . TYR A 1 241 ? -5.48882 3.84726 23.07495 1.000 16.88236 241 TYR A CA 1
ATOM 1828 C C . TYR A 1 241 ? -5.69685 4.74308 24.29294 1.000 17.80322 241 TYR A C 1
ATOM 1829 O O . TYR A 1 241 ? -5.23830 4.40962 25.38444 1.000 19.79323 241 TYR A O 1
ATOM 1838 N N . HIS A 1 242 ? -6.33800 5.89727 24.07916 1.000 17.58549 242 HIS A N 1
ATOM 1839 C CA . HIS A 1 242 ? -6.58230 6.83187 25.17791 1.000 19.08230 242 HIS A CA 1
ATOM 1840 C C . HIS A 1 242 ? -7.82335 7.63551 24.84239 1.000 16.69098 242 HIS A C 1
ATOM 1841 O O . HIS A 1 242 ? -7.84661 8.86965 24.96304 1.000 20.31606 242 HIS A O 1
ATOM 1848 N N . GLY A 1 243 ? -8.82833 6.93586 24.31877 1.000 16.67657 243 GLY A N 1
ATOM 1849 C CA . GLY A 1 243 ? -10.03165 7.58981 23.83878 1.000 19.70611 243 GLY A CA 1
ATOM 1850 C C . GLY A 1 243 ? -9.81240 8.27426 22.50398 1.000 19.34899 243 GLY A C 1
ATOM 1851 O O . GLY A 1 243 ? -8.67416 8.49100 22.06526 1.000 18.37693 243 GLY A O 1
ATOM 1852 N N . THR A 1 244 ? -10.90950 8.66472 21.86090 1.000 16.57882 244 THR A N 1
ATOM 1853 C CA . THR A 1 244 ? -10.84978 9.17946 20.49334 1.000 16.05263 244 THR A CA 1
ATOM 1854 C C . THR A 1 244 ? -11.89158 10.29358 20.26108 1.000 17.93551 244 THR A C 1
ATOM 1855 O O . THR A 1 244 ? -13.00590 10.20886 20.77705 1.000 20.41280 244 THR A O 1
ATOM 1859 N N . GLU A 1 245 ? -11.53000 11.33076 19.49651 1.000 20.17495 245 GLU A N 1
ATOM 1860 C CA . GLU A 1 245 ? -12.52050 12.35228 19.14575 1.000 17.69472 245 GLU A CA 1
ATOM 1861 C C . GLU A 1 245 ? -13.35657 11.89092 17.97555 1.000 22.18099 245 GLU A C 1
ATOM 1862 O O . GLU A 1 245 ? -12.84300 11.51861 16.89006 1.000 17.34829 245 GLU A O 1
ATOM 1868 N N . ILE A 1 246 ? -14.66402 11.92123 18.18406 1.000 18.65902 246 ILE A N 1
ATOM 1869 C CA . ILE A 1 246 ? -15.59384 11.51906 17.15207 1.000 15.90697 246 ILE A CA 1
ATOM 1870 C C . ILE A 1 246 ? -16.68659 12.58270 17.04211 1.000 20.29388 246 ILE A C 1
ATOM 1871 O O . ILE A 1 246 ? -16.86831 13.34994 17.97740 1.000 23.32499 246 ILE A O 1
ATOM 1876 N N . LEU A 1 247 ? -17.42086 12.59695 15.93155 1.000 19.65481 247 LEU A N 1
ATOM 1877 C CA . LEU A 1 247 ? -18.48817 13.57892 15.72862 1.000 26.62637 247 LEU A CA 1
ATOM 1878 C C . LEU A 1 247 ? -19.67662 13.36301 16.67173 1.000 24.78856 247 LEU A C 1
ATOM 1879 O O . LEU A 1 247 ? -20.40359 12.38127 16.55924 1.000 20.92896 247 LEU A O 1
ATOM 1884 N N . ILE A 1 248 ? -19.84414 14.30729 17.59117 1.000 21.40217 248 ILE A N 1
ATOM 1885 C CA . ILE A 1 248 ? -20.99982 14.39241 18.49403 1.000 22.88221 248 ILE A CA 1
ATOM 1886 C C . ILE A 1 248 ? -21.53520 15.82050 18.32502 1.000 22.80289 248 ILE A C 1
ATOM 1887 O O . ILE A 1 248 ? -20.78813 16.80041 18.49125 1.000 27.65435 248 ILE A O 1
ATOM 1892 N N . ASP A 1 249 ? -22.79392 15.93217 17.89722 1.000 30.35464 249 ASP A N 1
ATOM 1893 C CA . ASP A 1 249 ? -23.41203 17.23465 17.66678 1.000 32.25726 249 ASP A CA 1
ATOM 1894 C C . ASP A 1 249 ? -22.59098 18.05225 16.65187 1.000 37.30590 249 ASP A C 1
ATOM 1895 O O . ASP A 1 249 ? -22.34091 19.24147 16.84939 1.000 31.46276 249 ASP A O 1
ATOM 1900 N N . ASP A 1 250 ? -22.16905 17.38891 15.57527 1.000 29.38653 250 ASP A N 1
ATOM 1901 C CA . ASP A 1 250 ? -21.38052 17.99862 14.49346 1.000 34.96483 250 ASP A CA 1
ATOM 1902 C C . ASP A 1 250 ? -20.08001 18.66065 14.96783 1.000 33.02932 250 ASP A C 1
ATOM 1903 O O . ASP A 1 250 ? -19.55383 19.55203 14.30889 1.000 31.22177 250 ASP A O 1
ATOM 1908 N N . LYS A 1 251 ? -19.54802 18.18966 16.09016 1.000 26.24939 251 LYS A N 1
ATOM 1909 C CA . LYS A 1 251 ? -18.25136 18.66445 16.58411 1.000 26.97671 251 LYS A CA 1
ATOM 1910 C C . LYS A 1 251 ? -17.39556 17.45471 16.93743 1.000 26.23970 251 LYS A C 1
ATOM 1911 O O . LYS A 1 251 ? -17.91932 16.46463 17.41335 1.000 26.58482 251 LYS A O 1
ATOM 1917 N N . TYR A 1 252 ? -16.09137 17.50601 16.68353 1.000 25.02849 252 TYR A N 1
ATOM 1918 C CA . TYR A 1 252 ? -15.26005 16.39172 17.12231 1.000 21.02309 252 TYR A CA 1
ATOM 1919 C C . TYR A 1 252 ? -15.01199 16.49299 18.62496 1.000 25.50778 252 TYR A C 1
ATOM 1920 O O . TYR A 1 252 ? -14.39095 17.44882 19.09427 1.000 27.91773 252 TYR A O 1
ATOM 1929 N N . GLN A 1 253 ? -15.51842 15.50984 19.37133 1.000 23.13379 253 GLN A N 1
ATOM 1930 C CA . GLN A 1 253 ? -15.42663 15.49425 20.83289 1.000 18.85119 253 GLN A CA 1
ATOM 1931 C C . GLN A 1 253 ? -14.81076 14.20027 21.33786 1.000 19.38942 253 GLN A C 1
ATOM 1932 O O . GLN A 1 253 ? -15.15374 13.10636 20.85781 1.000 23.67513 253 GLN A O 1
ATOM 1938 N N . TRP A 1 254 ? -13.90718 14.33858 22.30338 1.000 20.91080 254 TRP A N 1
ATOM 1939 C CA . TRP A 1 254 ? -13.25267 13.18927 22.89756 1.000 21.54122 254 TRP A CA 1
ATOM 1940 C C . TRP A 1 254 ? -14.25966 12.32564 23.62135 1.000 25.45978 254 TRP A C 1
ATOM 1941 O O . TRP A 1 254 ? -15.12793 12.82546 24.34961 1.000 22.89077 254 TRP A O 1
ATOM 1952 N N . GLN A 1 255 ? -14.14973 11.02089 23.40075 1.000 21.82260 255 GLN A N 1
ATOM 1953 C CA . GLN A 1 255 ? -14.93451 10.07249 24.15466 1.000 19.30677 255 GLN A CA 1
ATOM 1954 C C . GLN A 1 255 ? -14.10457 8.80259 24.25657 1.000 21.87793 255 GLN A C 1
ATOM 1955 O O . GLN A 1 255 ? -12.95856 8.76898 23.78439 1.000 19.06458 255 GLN A O 1
ATOM 1961 N N . THR A 1 256 ? -14.66308 7.76983 24.86284 1.000 20.42693 256 THR A N 1
ATOM 1962 C CA . THR A 1 256 ? -13.92357 6.52193 25.09987 1.000 16.84926 256 THR A CA 1
ATOM 1963 C C . THR A 1 256 ? -14.87860 5.35159 25.26511 1.000 21.95943 256 THR A C 1
ATOM 1964 O O . THR A 1 256 ? -16.03427 5.54315 25.62517 1.000 20.92713 256 THR A O 1
ATOM 1968 N N . TYR A 1 257 ? -14.36848 4.14126 25.04509 1.000 19.03273 257 TYR A N 1
ATOM 1969 C CA . TYR A 1 257 ? -14.98909 2.92988 25.55799 1.000 17.46531 257 TYR A CA 1
ATOM 1970 C C . TYR A 1 257 ? -14.69501 2.84329 27.05485 1.000 19.18017 257 TYR A C 1
ATOM 1971 O O . TYR A 1 257 ? -13.56909 3.10332 27.47926 1.000 20.61925 257 TYR A O 1
ATOM 1980 N N . THR A 1 258 ? -15.69638 2.47111 27.84246 1.000 18.04565 258 THR A N 1
ATOM 1981 C CA . THR A 1 258 ? -15.54951 2.23357 29.28525 1.000 20.72982 258 THR A CA 1
ATOM 1982 C C . THR A 1 258 ? -16.05551 0.80828 29.57655 1.000 20.74898 258 THR A C 1
ATOM 1983 O O . THR A 1 258 ? -17.09958 0.40364 29.04767 1.000 21.01568 258 THR A O 1
ATOM 1987 N N . SER A 1 259 ? -15.33684 0.01188 30.38358 1.000 20.33009 259 SER A N 1
ATOM 1988 C CA . SER A 1 259 ? -14.14431 0.45589 31.09327 1.000 19.94960 259 SER A CA 1
ATOM 1989 C C . SER A 1 259 ? -12.89373 -0.19568 30.48616 1.000 21.40126 259 SER A C 1
ATOM 1990 O O . SER A 1 259 ? -12.77953 -1.42656 30.39851 1.000 20.71052 259 SER A O 1
ATOM 1993 N N . TYR A 1 260 ? -11.95008 0.63842 30.05731 1.000 20.70227 260 TYR A N 1
ATOM 1994 C CA . TYR A 1 260 ? -10.77381 0.13311 29.35822 1.000 22.45559 260 TYR A CA 1
ATOM 1995 C C . TYR A 1 260 ? -9.68788 -0.28581 30.34198 1.000 20.68256 260 TYR A C 1
ATOM 1996 O O . TYR A 1 260 ? -8.93706 0.54266 30.84846 1.000 21.24953 260 TYR A O 1
ATOM 2005 N N . THR A 1 261 ? -9.60184 -1.58639 30.59380 1.000 21.02414 261 THR A N 1
ATOM 2006 C CA . THR A 1 261 ? -8.79124 -2.11996 31.67809 1.000 21.74848 261 THR A CA 1
ATOM 2007 C C . THR A 1 261 ? -7.29523 -1.93145 31.44699 1.000 26.32755 261 THR A C 1
ATOM 2008 O O . THR A 1 261 ? -6.52370 -1.95059 32.40033 1.000 25.86035 261 THR A O 1
ATOM 2012 N N . GLN A 1 262 ? -6.90509 -1.74375 30.18848 1.000 21.97223 262 GLN A N 1
ATOM 2013 C CA . GLN A 1 262 ? -5.49918 -1.54407 29.81450 1.000 23.10912 262 GLN A CA 1
ATOM 2014 C C . GLN A 1 262 ? -5.10350 -0.06333 29.95141 1.000 19.92726 262 GLN A C 1
ATOM 2015 O O . GLN A 1 262 ? -3.99383 0.33850 29.56906 1.000 20.34519 262 GLN A O 1
ATOM 2021 N N . GLY A 1 263 ? -6.01065 0.75056 30.49085 1.000 19.15047 263 GLY A N 1
ATOM 2022 C CA . GLY A 1 263 ? -5.83774 2.19370 30.51112 1.000 20.75123 263 GLY A CA 1
ATOM 2023 C C . GLY A 1 263 ? -4.61186 2.68444 31.26004 1.000 20.13330 263 GLY A C 1
ATOM 2024 O O . GLY A 1 263 ? -3.86949 3.54177 30.78131 1.000 20.54442 263 GLY A O 1
ATOM 2025 N N . LYS A 1 264 ? -4.40526 2.14463 32.44776 1.000 18.38536 264 LYS A N 1
ATOM 2026 C CA . LYS A 1 264 ? -3.20583 2.47070 33.22568 1.000 20.35914 264 LYS A CA 1
ATOM 2027 C C . LYS A 1 264 ? -1.91485 2.14401 32.46017 1.000 21.05428 264 LYS A C 1
ATOM 2028 O O . LYS A 1 264 ? -0.94831 2.92523 32.47140 1.000 21.89144 264 LYS A O 1
ATOM 2034 N N . ALA A 1 265 ? -1.88367 0.97336 31.82589 1.000 19.89801 265 ALA A N 1
ATOM 2035 C CA . ALA A 1 265 ? -0.69783 0.56226 31.06129 1.000 18.49887 265 ALA A CA 1
ATOM 2036 C C . ALA A 1 265 ? -0.50128 1.46761 29.84926 1.000 19.71776 265 ALA A C 1
ATOM 2037 O O . ALA A 1 265 ? 0.63055 1.80291 29.50292 1.000 19.81383 265 ALA A O 1
ATOM 2039 N N . LYS A 1 266 ? -1.59640 1.87770 29.19932 1.000 19.02448 266 LYS A N 1
ATOM 2040 C CA . LYS A 1 266 ? -1.44981 2.77359 28.04177 1.000 18.62629 266 LYS A CA 1
ATOM 2041 C C . LYS A 1 266 ? -0.91631 4.15190 28.48644 1.000 22.43519 266 LYS A C 1
ATOM 2042 O O . LYS A 1 266 ? -0.21250 4.81679 27.73066 1.000 19.91949 266 LYS A O 1
ATOM 2048 N N . MET A 1 267 ? -1.27048 4.60038 29.69572 1.000 23.89813 267 MET A N 1
ATOM 2049 C CA . MET A 1 267 ? -0.71710 5.88720 30.13432 1.000 20.35992 267 MET A CA 1
ATOM 2050 C C . MET A 1 267 ? 0.75364 5.73930 30.54001 1.000 20.61879 267 MET A C 1
ATOM 2051 O O . MET A 1 267 ? 1.56223 6.67307 30.38232 1.000 24.38760 267 MET A O 1
ATOM 2056 N N . ARG A 1 268 ? 1.12157 4.55647 31.01114 1.000 20.06331 268 ARG A N 1
ATOM 2057 C CA . ARG A 1 268 ? 2.52846 4.30066 31.29296 1.000 21.40953 268 ARG A CA 1
ATOM 2058 C C . ARG A 1 268 ? 3.33792 4.25583 29.98721 1.000 21.38325 268 ARG A C 1
ATOM 2059 O O . ARG A 1 268 ? 4.46050 4.76053 29.91275 1.000 22.73936 268 ARG A O 1
ATOM 2067 N N . LEU A 1 269 ? 2.73131 3.69490 28.94752 1.000 20.39670 269 LEU A N 1
ATOM 2068 C CA . LEU A 1 269 ? 3.32204 3.69614 27.60736 1.000 19.86178 269 LEU A CA 1
ATOM 2069 C C . LEU A 1 269 ? 3.59726 5.12251 27.12344 1.000 20.90461 269 LEU A C 1
ATOM 2070 O O . LEU A 1 269 ? 4.69600 5.43037 26.62184 1.000 21.73941 269 LEU A O 1
ATOM 2075 N N . GLU A 1 270 ? 2.60257 5.98753 27.28549 1.000 18.78328 270 GLU A N 1
ATOM 2076 C CA . GLU A 1 270 ? 2.77490 7.40397 26.96119 1.000 20.70677 270 GLU A CA 1
ATOM 2077 C C . GLU A 1 270 ? 3.94264 8.02013 27.73411 1.000 21.80372 270 GLU A C 1
ATOM 2078 O O . GLU A 1 270 ? 4.77770 8.72720 27.15865 1.000 22.51694 270 GLU A O 1
ATOM 2084 N N . ARG A 1 271 ? 3.99791 7.75244 29.03939 1.000 23.40171 271 ARG A N 1
ATOM 2085 C CA . ARG A 1 271 ? 5.09197 8.30913 29.84551 1.000 25.83742 271 ARG A CA 1
ATOM 2086 C C . ARG A 1 271 ? 6.47609 7.82829 29.38193 1.000 26.03190 271 ARG A C 1
ATOM 2087 O O . ARG A 1 271 ? 7.43925 8.59496 29.38924 1.000 26.33155 271 ARG A O 1
ATOM 2095 N N . ILE A 1 272 ? 6.57706 6.56358 28.98385 1.000 23.92197 272 ILE A N 1
ATOM 2096 C CA . ILE A 1 272 ? 7.83224 6.04614 28.43702 1.000 22.57345 272 ILE A CA 1
ATOM 2097 C C . ILE A 1 272 ? 8.23951 6.83883 27.18529 1.000 26.12692 272 ILE A C 1
ATOM 2098 O O . ILE A 1 272 ? 9.40859 7.25735 27.04164 1.000 24.08399 272 ILE A O 1
ATOM 2103 N N . ALA A 1 273 ? 7.27334 7.09302 26.30320 1.000 22.39746 273 ALA A N 1
ATOM 2104 C CA . ALA A 1 273 ? 7.55377 7.90610 25.10537 1.000 23.26702 273 ALA A CA 1
ATOM 2105 C C . ALA A 1 273 ? 8.01277 9.31705 25.46676 1.000 26.45111 273 ALA A C 1
ATOM 2106 O O . ALA A 1 273 ? 8.94640 9.85077 24.86119 1.000 26.00546 273 ALA A O 1
ATOM 2108 N N . GLU A 1 274 ? 7.32729 9.94109 26.41912 1.000 23.12093 274 GLU A N 1
ATOM 2109 C CA . GLU A 1 274 ? 7.68335 11.30876 26.82195 1.000 27.72250 274 GLU A CA 1
ATOM 2110 C C . GLU A 1 274 ? 9.09302 11.36845 27.42628 1.000 22.88551 274 GLU A C 1
ATOM 2111 O O . GLU A 1 274 ? 9.89149 12.26610 27.07508 1.000 28.00003 274 GLU A O 1
ATOM 2117 N N . ASP A 1 275 ? 9.42596 10.39044 28.26767 1.000 27.95114 275 ASP A N 1
ATOM 2118 C CA . ASP A 1 275 ? 10.75013 10.33513 28.89646 1.000 21.83595 275 ASP A CA 1
ATOM 2119 C C . ASP A 1 275 ? 11.81775 10.16293 27.82279 1.000 37.58327 275 ASP A C 1
ATOM 2120 O O . ASP A 1 275 ? 12.85629 10.83518 27.85278 1.000 38.19434 275 ASP A O 1
ATOM 2125 N N . ALA A 1 276 ? 11.56569 9.25386 26.87944 1.000 32.72475 276 ALA A N 1
ATOM 2126 C CA . ALA A 1 276 ? 12.50998 9.03091 25.77931 1.000 27.67564 276 ALA A CA 1
ATOM 2127 C C . ALA A 1 276 ? 12.68592 10.28339 24.91315 1.000 27.19081 276 ALA A C 1
ATOM 2128 O O . ALA A 1 276 ? 13.81072 10.60523 24.49794 1.000 26.56951 276 ALA A O 1
ATOM 2130 N N . TRP A 1 277 ? 11.58524 10.97899 24.63910 1.000 26.63026 277 TRP A N 1
ATOM 2131 C CA . TRP A 1 277 ? 11.60314 12.17857 23.80738 1.000 29.67489 277 TRP A CA 1
ATOM 2132 C C . TRP A 1 277 ? 12.47053 13.26621 24.43429 1.000 34.41462 277 TRP A C 1
ATOM 2133 O O . TRP A 1 277 ? 13.21180 13.96550 23.72951 1.000 31.16089 277 TRP A O 1
ATOM 2144 N N . LYS A 1 278 ? 12.37596 13.41782 25.75279 1.000 27.28314 278 LYS A N 1
ATOM 2145 C CA . LYS A 1 278 ? 13.22854 14.40645 26.42205 1.000 37.30993 278 LYS A CA 1
ATOM 2146 C C . LYS A 1 278 ? 14.71814 14.05214 26.32600 1.000 33.52563 278 LYS A C 1
ATOM 2147 O O . LYS A 1 278 ? 15.58397 14.90531 26.53124 1.000 38.96408 278 LYS A O 1
ATOM 2153 N N . GLN A 1 279 ? 15.02108 12.79842 26.01391 1.000 25.47748 279 GLN A N 1
ATOM 2154 C CA . GLN A 1 279 ? 16.40873 12.39208 25.81993 1.000 28.85773 279 GLN A CA 1
ATOM 2155 C C . GLN A 1 279 ? 16.83227 12.43508 24.35367 1.000 29.58140 279 GLN A C 1
ATOM 2156 O O . GLN A 1 279 ? 17.91055 11.95258 24.00682 1.000 34.69748 279 GLN A O 1
ATOM 2162 N N . GLY A 1 280 ? 15.99319 13.02285 23.50331 1.000 29.12060 280 GLY A N 1
ATOM 2163 C CA . GLY A 1 280 ? 16.32475 13.19210 22.09786 1.000 30.01438 280 GLY A CA 1
ATOM 2164 C C . GLY A 1 280 ? 15.97858 11.99970 21.22942 1.000 33.16604 280 GLY A C 1
ATOM 2165 O O . GLY A 1 280 ? 16.30428 11.96629 20.04118 1.000 32.25151 280 GLY A O 1
ATOM 2166 N N . ILE A 1 281 ? 15.31878 11.01249 21.82743 1.000 31.26912 281 ILE A N 1
ATOM 2167 C CA . ILE A 1 281 ? 14.86260 9.82482 21.10680 1.000 23.40841 281 ILE A CA 1
ATOM 2168 C C . ILE A 1 281 ? 13.49236 10.09781 20.46032 1.000 27.78764 281 ILE A C 1
ATOM 2169 O O . ILE A 1 281 ? 12.56102 10.59335 21.10991 1.000 26.36398 281 ILE A O 1
ATOM 2174 N N . LYS A 1 282 ? 13.38278 9.81084 19.17056 1.000 20.47386 282 LYS A N 1
ATOM 2175 C CA . LYS A 1 282 ? 12.14258 10.05492 18.42625 1.000 22.94953 282 LYS A CA 1
ATOM 2176 C C . LYS A 1 282 ? 11.15400 8.89225 18.58248 1.000 25.83287 282 LYS A C 1
ATOM 2177 O O . LYS A 1 282 ? 10.99916 8.05045 17.68342 1.000 25.06168 282 LYS A O 1
ATOM 2183 N N . ALA A 1 283 ? 10.50473 8.84384 19.73783 1.000 24.84040 283 ALA A N 1
ATOM 2184 C CA . ALA A 1 283 ? 9.51186 7.81861 20.05582 1.000 22.89778 283 ALA A CA 1
ATOM 2185 C C . ALA A 1 283 ? 8.13833 8.47336 20.17929 1.000 24.39050 283 ALA A C 1
ATOM 2186 O O . ALA A 1 283 ? 7.98764 9.46112 20.90184 1.000 23.89018 283 ALA A O 1
ATOM 2188 N N . THR A 1 284 ? 7.14297 7.94161 19.46612 1.000 19.96884 284 THR A N 1
ATOM 2189 C CA . THR A 1 284 ? 5.81963 8.52720 19.44651 1.000 20.26909 284 THR A CA 1
ATOM 2190 C C . THR A 1 284 ? 4.75488 7.44340 19.65474 1.000 20.21006 284 THR A C 1
ATOM 2191 O O . THR A 1 284 ? 4.73717 6.42250 18.95234 1.000 21.63493 284 THR A O 1
ATOM 2195 N N . VAL A 1 285 ? 3.87669 7.67816 20.61982 1.000 18.45848 285 VAL A N 1
ATOM 2196 C CA . VAL A 1 285 ? 2.67414 6.86798 20.78210 1.000 19.41152 285 VAL A CA 1
ATOM 2197 C C . VAL A 1 285 ? 1.55908 7.49896 19.98914 1.000 20.52620 285 VAL A C 1
ATOM 2198 O O . VAL A 1 285 ? 1.26253 8.68546 20.15426 1.000 20.93510 285 VAL A O 1
ATOM 2202 N N . TYR A 1 286 ? 0.94634 6.71504 19.11200 1.000 16.50832 286 TYR A N 1
ATOM 2203 C CA . TYR A 1 286 ? -0.18482 7.20355 18.33611 1.000 16.31971 286 TYR A CA 1
ATOM 2204 C C . TYR A 1 286 ? -1.44016 6.65983 18.94831 1.000 17.75854 286 TYR A C 1
ATOM 2205 O O . TYR A 1 286 ? -1.69073 5.46027 18.87741 1.000 16.76297 286 TYR A O 1
ATOM 2214 N N . ASN A 1 287 ? -2.21058 7.54077 19.58104 1.000 18.40512 287 ASN A N 1
ATOM 2215 C CA . ASN A 1 287 ? -3.48012 7.12953 20.19554 1.000 19.18179 287 ASN A CA 1
ATOM 2216 C C . ASN A 1 287 ? -4.55640 7.01753 19.12726 1.000 16.42174 287 ASN A C 1
ATOM 2217 O O . ASN A 1 287 ? -5.02861 8.02505 18.56857 1.000 16.06224 287 ASN A O 1
ATOM 2222 N N . CYS A 1 288 ? -4.88567 5.77637 18.79518 1.000 16.27629 288 CYS A N 1
ATOM 2223 C CA . CYS A 1 288 ? -5.71872 5.47255 17.61926 1.000 17.68980 288 CYS A CA 1
ATOM 2224 C C . CYS A 1 288 ? -7.16308 5.15517 17.96625 1.000 16.20945 288 CYS A C 1
ATOM 2225 O O . CYS A 1 288 ? -7.45739 4.82982 19.11696 1.000 16.41870 288 CYS A O 1
ATOM 2228 N N . PRO A 1 289 ? -8.06892 5.20900 16.97886 1.000 16.11060 289 PRO A N 1
ATOM 2229 C CA . PRO A 1 289 ? -9.48810 4.93872 17.28944 1.000 16.15394 289 PRO A CA 1
ATOM 2230 C C . PRO A 1 289 ? -9.84274 3.51579 17.69394 1.000 16.68696 289 PRO A C 1
ATOM 2231 O O . PRO A 1 289 ? -9.12591 2.56090 17.42253 1.000 18.08219 289 PRO A O 1
ATOM 2235 N N . GLU A 1 290 ? -11.01025 3.39423 18.32809 1.000 17.24239 290 GLU A N 1
ATOM 2236 C CA . GLU A 1 290 ? -11.64286 2.11310 18.58810 1.000 16.57110 290 GLU A CA 1
ATOM 2237 C C . GLU A 1 290 ? -11.94673 1.40298 17.27404 1.000 16.59384 290 GLU A C 1
ATOM 2238 O O . GLU A 1 290 ? -12.60819 1.98052 16.37768 1.000 18.54382 290 GLU A O 1
ATOM 2244 N N . ILE A 1 291 ? -11.47972 0.16214 17.14466 1.000 16.67339 291 ILE A N 1
ATOM 2245 C CA . ILE A 1 291 ? -11.84398 -0.67132 16.00881 1.000 16.69467 291 ILE A CA 1
ATOM 2246 C C . ILE A 1 291 ? -12.05152 -2.10247 16.48184 1.000 19.94838 291 ILE A C 1
ATOM 2247 O O . ILE A 1 291 ? -11.87044 -2.40367 17.65882 1.000 19.65827 291 ILE A O 1
ATOM 2252 N N . ARG A 1 292 ? -12.47912 -2.98675 15.58225 1.000 19.63735 292 ARG A N 1
ATOM 2253 C CA . ARG A 1 292 ? -12.57940 -4.39067 15.94574 1.000 20.69821 292 ARG A CA 1
ATOM 2254 C C . ARG A 1 292 ? -11.41357 -5.19755 15.37002 1.000 20.73779 292 ARG A C 1
ATOM 2255 O O . ARG A 1 292 ? -11.22713 -5.28943 14.14751 1.000 20.93824 292 ARG A O 1
ATOM 2263 N N . THR A 1 293 ? -10.60130 -5.71572 16.28494 1.000 19.62672 293 THR A N 1
ATOM 2264 C CA . THR A 1 293 ? -9.46154 -6.57994 15.99097 1.000 18.10792 293 THR A CA 1
ATOM 2265 C C . THR A 1 293 ? -9.51802 -7.79993 16.89592 1.000 24.21484 293 THR A C 1
ATOM 2266 O O . THR A 1 293 ? -10.42401 -7.92904 17.72573 1.000 22.62869 293 THR A O 1
ATOM 2270 N N . ASN A 1 294 ? -8.52917 -8.68507 16.78096 1.000 21.96471 294 ASN A N 1
ATOM 2271 C CA . ASN A 1 294 ? -8.41528 -9.80163 17.72413 1.000 21.57832 294 ASN A CA 1
ATOM 2272 C C . ASN A 1 294 ? -8.35319 -9.33356 19.18021 1.000 22.63468 294 ASN A C 1
ATOM 2273 O O . ASN A 1 294 ? -8.90672 -9.98828 20.07137 1.000 27.52269 294 ASN A O 1
ATOM 2278 N N . SER A 1 295 ? -7.71425 -8.19414 19.44290 1.000 25.45055 295 SER A N 1
ATOM 2279 C CA . SER A 1 295 ? -7.53734 -7.77853 20.83689 1.000 22.21220 295 SER A CA 1
ATOM 2280 C C . SER A 1 295 ? -8.74243 -6.99872 21.39006 1.000 30.14307 295 SER A C 1
ATOM 2281 O O . SER A 1 295 ? -8.92019 -6.89710 22.60115 1.000 31.90810 295 SER A O 1
ATOM 2284 N N . SER A 1 296 ? -9.59810 -6.47652 20.52522 1.000 23.26449 296 SER A N 1
ATOM 2285 C CA . SER A 1 296 ? -10.71421 -5.68918 21.04340 1.000 21.74332 296 SER A CA 1
ATOM 2286 C C . SER A 1 296 ? -12.07851 -6.32682 20.84170 1.000 27.66273 296 SER A C 1
ATOM 2287 O O . SER A 1 296 ? -13.08130 -5.76642 21.27879 1.000 25.92188 296 SER A O 1
ATOM 2290 N N . ASP A 1 297 ? -12.12155 -7.48956 20.19480 1.000 26.71847 297 ASP A N 1
ATOM 2291 C CA . ASP A 1 297 ? -13.40137 -8.15993 19.90378 1.000 36.26716 297 ASP A CA 1
ATOM 2292 C C . ASP A 1 297 ? -14.25575 -8.43761 21.13237 1.000 37.01773 297 ASP A C 1
ATOM 2293 O O . ASP A 1 297 ? -15.48072 -8.45345 21.04229 1.000 37.26972 297 ASP A O 1
ATOM 2298 N N . ILE A 1 298 ? -13.61226 -8.69341 22.26071 1.000 36.10724 298 ILE A N 1
ATOM 2299 C CA . ILE A 1 298 ? -14.33058 -9.03693 23.47645 1.000 41.93317 298 ILE A CA 1
ATOM 2300 C C . ILE A 1 298 ? -15.00124 -7.82759 24.12209 1.000 39.83448 298 ILE A C 1
ATOM 2301 O O . ILE A 1 298 ? -15.97177 -7.97882 24.86652 1.000 42.18726 298 ILE A O 1
ATOM 2306 N N . PHE A 1 299 ? -14.47530 -6.63734 23.84695 1.000 32.11973 299 PHE A N 1
ATOM 2307 C CA . PHE A 1 299 ? -15.01340 -5.41454 24.42910 1.000 26.36481 299 PHE A CA 1
ATOM 2308 C C . PHE A 1 299 ? -16.31136 -5.05693 23.72084 1.000 25.95514 299 PHE A C 1
ATOM 2309 O O . PHE A 1 299 ? -16.32415 -4.16382 22.90737 1.000 24.30479 299 PHE A O 1
ATOM 2317 N N . VAL A 1 300 ? -17.40223 -5.75400 24.02353 1.000 25.86882 300 VAL A N 1
ATOM 2318 C CA . VAL A 1 300 ? -18.69487 -5.44645 23.40549 1.000 27.86446 300 VAL A CA 1
ATOM 2319 C C . VAL A 1 300 ? -19.08383 -3.99139 23.66498 1.000 22.58476 300 VAL A C 1
ATOM 2320 O O . VAL A 1 300 ? -19.15871 -3.54929 24.82489 1.000 24.25380 300 VAL A O 1
ATOM 2324 N N . GLY A 1 301 ? -19.28276 -3.23248 22.58768 1.000 20.25067 301 GLY A N 1
ATOM 2325 C CA . GLY A 1 301 ? -19.63038 -1.83338 22.71265 1.000 17.72354 301 GLY A CA 1
ATOM 2326 C C . GLY A 1 301 ? -18.50886 -0.92220 22.28483 1.000 17.50211 301 GLY A C 1
ATOM 2327 O O . GLY A 1 301 ? -18.75682 0.23189 21.99631 1.000 20.60161 301 GLY A O 1
ATOM 2328 N N . VAL A 1 302 ? -17.27941 -1.43612 22.24542 1.000 20.14167 302 VAL A N 1
ATOM 2329 C CA . VAL A 1 302 ? -16.16004 -0.60799 21.80539 1.000 18.86763 302 VAL A CA 1
ATOM 2330 C C . VAL A 1 302 ? -16.44072 -0.04162 20.40170 1.000 18.14431 302 VAL A C 1
ATOM 2331 O O . VAL A 1 302 ? -16.10930 1.12346 20.08090 1.000 18.50369 302 VAL A O 1
ATOM 2335 N N . GLU A 1 303 ? -17.10343 -0.85484 19.59064 1.000 17.85605 303 GLU A N 1
ATOM 2336 C CA . GLU A 1 303 ? -17.34295 -0.50969 18.19618 1.000 23.08361 303 GLU A CA 1
ATOM 2337 C C . GLU A 1 303 ? -18.39719 0.60638 18.04009 1.000 22.73160 303 GLU A C 1
ATOM 2338 O O . GLU A 1 303 ? -18.51743 1.21657 16.96757 1.000 18.91245 303 GLU A O 1
ATOM 2344 N N . LEU A 1 304 ? -19.16356 0.88299 19.09985 1.000 19.21561 304 LEU A N 1
ATOM 2345 C CA . LEU A 1 304 ? -20.14326 1.95501 19.03428 1.000 16.96069 304 LEU A CA 1
ATOM 2346 C C . LEU A 1 304 ? -19.45503 3.26430 18.72722 1.000 22.56463 304 LEU A C 1
ATOM 2347 O O . LEU A 1 304 ? -20.05474 4.14614 18.06915 1.000 19.90814 304 LEU A O 1
ATOM 2352 N N . SER A 1 305 ? -18.19153 3.37659 19.15334 1.000 18.93961 305 SER A N 1
ATOM 2353 C CA . SER A 1 305 ? -17.45595 4.62231 18.92804 1.000 18.92049 305 SER A CA 1
ATOM 2354 C C . SER A 1 305 ? -17.09388 4.84513 17.46292 1.000 19.95655 305 SER A C 1
ATOM 2355 O O . SER A 1 305 ? -16.84346 5.96890 17.05692 1.000 21.72073 305 SER A O 1
ATOM 2358 N N . LEU A 1 306 ? -17.12386 3.78387 16.66964 1.000 16.39907 306 LEU A N 1
ATOM 2359 C CA . LEU A 1 306 ? -16.58691 3.82858 15.31382 1.000 17.33327 306 LEU A CA 1
ATOM 2360 C C . LEU A 1 306 ? -17.59313 4.31786 14.26010 1.000 19.57818 306 LEU A C 1
ATOM 2361 O O . LEU A 1 306 ? -17.20393 4.95653 13.27833 1.000 22.19460 306 LEU A O 1
ATOM 2366 N N . PHE A 1 307 ? -18.88346 4.05668 14.46486 1.000 18.37148 307 PHE A N 1
ATOM 2367 C CA . PHE A 1 307 ? -19.87738 4.40932 13.42864 1.000 17.06868 307 PHE A CA 1
ATOM 2368 C C . PHE A 1 307 ? -19.86711 5.87075 12.94702 1.000 16.52172 307 PHE A C 1
ATOM 2369 O O . PHE A 1 307 ? -20.02474 6.12253 11.73799 1.000 17.92021 307 PHE A O 1
ATOM 2377 N N . PRO A 1 308 ? -19.66374 6.84417 13.86601 1.000 17.41907 308 PRO A N 1
ATOM 2378 C CA . PRO A 1 308 ? -19.65189 8.23052 13.38290 1.000 16.88727 308 PRO A CA 1
ATOM 2379 C C . PRO A 1 308 ? -18.49794 8.56115 12.42478 1.000 18.62523 308 PRO A C 1
ATOM 2380 O O . PRO A 1 308 ? -18.50211 9.65679 11.86217 1.000 18.64768 308 PRO A O 1
ATOM 2384 N N . LEU A 1 309 ? -17.54823 7.64698 12.22326 1.000 17.50364 309 LEU A N 1
ATOM 2385 C CA . LEU A 1 309 ? -16.54046 7.85580 11.16401 1.000 15.62153 309 LEU A CA 1
ATOM 2386 C C . LEU A 1 309 ? -17.23879 8.08978 9.82667 1.000 18.35185 309 LEU A C 1
ATOM 2387 O O . LEU A 1 309 ? -16.74772 8.84633 8.98118 1.000 18.60246 309 LEU A O 1
ATOM 2392 N N . LEU A 1 310 ? -18.40741 7.46712 9.63850 1.000 17.49328 310 LEU A N 1
ATOM 2393 C CA . LEU A 1 310 ? -19.17622 7.70260 8.40256 1.000 20.81296 310 LEU A CA 1
ATOM 2394 C C . LEU A 1 310 ? -19.48631 9.19379 8.19285 1.000 20.05353 310 LEU A C 1
ATOM 2395 O O . LEU A 1 310 ? -19.34543 9.74183 7.08324 1.000 18.18307 310 LEU A O 1
ATOM 2400 N N . LYS A 1 311 ? -19.88381 9.85985 9.27096 1.000 22.76930 311 LYS A N 1
ATOM 2401 C CA . LYS A 1 311 ? -20.22194 11.26944 9.17611 1.000 21.40117 311 LYS A CA 1
ATOM 2402 C C . LYS A 1 311 ? -18.96168 12.08685 8.92518 1.000 16.39575 311 LYS A C 1
ATOM 2403 O O . LYS A 1 311 ? -18.97618 13.04854 8.14970 1.000 21.80046 311 LYS A O 1
ATOM 2409 N N . ALA A 1 312 ? -17.84240 11.61949 9.47630 1.000 17.95443 312 ALA A N 1
ATOM 2410 C CA . ALA A 1 312 ? -16.56434 12.29965 9.27648 1.000 17.55391 312 ALA A CA 1
ATOM 2411 C C . ALA A 1 312 ? -16.15056 12.18675 7.82709 1.000 19.52259 312 ALA A C 1
ATOM 2412 O O . ALA A 1 312 ? -15.60618 13.15462 7.24990 1.000 20.38696 312 ALA A O 1
ATOM 2414 N N . LEU A 1 313 ? -16.45114 11.04288 7.20828 1.000 16.24812 313 LEU A N 1
ATOM 2415 C CA . LEU A 1 313 ? -16.04256 10.87422 5.81887 1.000 17.37699 313 LEU A CA 1
ATOM 2416 C C . LEU A 1 313 ? -16.75237 11.92291 4.97556 1.000 23.53391 313 LEU A C 1
ATOM 2417 O O . LEU A 1 313 ? -16.17980 12.44525 4.01404 1.000 20.47816 313 LEU A O 1
ATOM 2422 N N . LYS A 1 314 ? -17.98668 12.25616 5.34821 1.000 23.54538 314 LYS A N 1
ATOM 2423 C CA . LYS A 1 314 ? -18.72530 13.24584 4.57311 1.000 20.64154 314 LYS A CA 1
ATOM 2424 C C . LYS A 1 314 ? -18.23585 14.63540 4.90805 1.000 23.49528 314 LYS A C 1
ATOM 2425 O O . LYS A 1 314 ? -18.08670 15.49114 4.02216 1.000 28.78855 314 LYS A O 1
ATOM 2431 N N . LYS A 1 315 ? -17.92246 14.84946 6.17476 1.000 24.65552 315 LYS A N 1
ATOM 2432 C CA . LYS A 1 315 ? -17.60321 16.18261 6.65422 1.000 21.67259 315 LYS A CA 1
ATOM 2433 C C . LYS A 1 315 ? -16.25697 16.67214 6.11362 1.000 27.93475 315 LYS A C 1
ATOM 2434 O O . LYS A 1 315 ? -16.07732 17.85631 5.79133 1.000 30.51744 315 LYS A O 1
ATOM 2440 N N . GLU A 1 316 ? -15.31788 15.74488 5.96881 1.000 24.15630 316 GLU A N 1
ATOM 2441 C CA . GLU A 1 316 ? -13.96416 16.13041 5.60871 1.000 22.98727 316 GLU A CA 1
ATOM 2442 C C . GLU A 1 316 ? -13.74072 16.14404 4.10341 1.000 26.63084 316 GLU A C 1
ATOM 2443 O O . GLU A 1 316 ? -12.85977 15.46419 3.58477 1.000 26.03263 316 GLU A O 1
ATOM 2449 N N . ASN A 1 317 ? -14.54782 16.95369 3.41940 1.000 30.16215 317 ASN A N 1
ATOM 2450 C CA . ASN A 1 317 ? -14.50007 17.07648 1.96040 1.000 35.79539 317 ASN A CA 1
ATOM 2451 C C . ASN A 1 317 ? -14.75276 15.72763 1.28325 1.000 27.14160 317 ASN A C 1
ATOM 2452 O O . ASN A 1 317 ? -14.04023 15.33431 0.35006 1.000 26.12290 317 ASN A O 1
ATOM 2457 N N . GLY A 1 318 ? -15.74608 14.99481 1.78426 1.000 23.12556 318 GLY A N 1
ATOM 2458 C CA . GLY A 1 318 ? -16.10246 13.72686 1.17618 1.000 23.85227 318 GLY A CA 1
ATOM 2459 C C . GLY A 1 318 ? -16.67064 13.97229 -0.21779 1.000 27.45068 318 GLY A C 1
ATOM 2460 O O . GLY A 1 318 ? -17.34603 14.97263 -0.45612 1.000 34.44564 318 GLY A O 1
ATOM 2461 N N . GLY A 1 319 ? -16.40476 13.05323 -1.13341 1.000 24.02491 319 GLY A N 1
ATOM 2462 C CA . GLY A 1 319 ? -16.96282 13.11711 -2.47336 1.000 21.69334 319 GLY A CA 1
ATOM 2463 C C . GLY A 1 319 ? -17.49476 11.75304 -2.84316 1.000 18.57564 319 GLY A C 1
ATOM 2464 O O . GLY A 1 319 ? -18.08902 11.08288 -1.99754 1.000 23.62732 319 GLY A O 1
ATOM 2465 N N . ALA A 1 320 ? -17.22387 11.31177 -4.06918 1.000 21.25567 320 ALA A N 1
ATOM 2466 C CA . ALA A 1 320 ? -17.74542 10.04548 -4.56307 1.000 20.09898 320 ALA A CA 1
ATOM 2467 C C . ALA A 1 320 ? -17.29345 8.81610 -3.76463 1.000 24.39128 320 ALA A C 1
ATOM 2468 O O . ALA A 1 320 ? -18.09944 7.90386 -3.52193 1.000 21.37440 320 ALA A O 1
ATOM 2470 N N . TRP A 1 321 ? -16.02243 8.75602 -3.35822 1.000 20.71749 321 TRP A N 1
ATOM 2471 C CA . TRP A 1 321 ? -15.56558 7.56173 -2.65148 1.000 18.99541 321 TRP A CA 1
ATOM 2472 C C . TRP A 1 321 ? -16.26784 7.42608 -1.27723 1.000 19.59018 321 TRP A C 1
ATOM 2473 O O . TRP A 1 321 ? -16.67535 6.31645 -0.87126 1.000 18.40565 321 TRP A O 1
ATOM 2484 N N . ALA A 1 322 ? -16.41301 8.54319 -0.57406 1.000 22.21886 322 ALA A N 1
ATOM 2485 C CA . ALA A 1 322 ? -17.08166 8.52348 0.73721 1.000 19.22916 322 ALA A CA 1
ATOM 2486 C C . ALA A 1 322 ? -18.52471 8.05586 0.57076 1.000 20.86131 322 ALA A C 1
ATOM 2487 O O . ALA A 1 322 ? -19.04017 7.25875 1.36577 1.000 20.60217 322 ALA A O 1
ATOM 2489 N N . GLU A 1 323 ? -19.15707 8.53063 -0.49194 1.000 20.70470 323 GLU A N 1
ATOM 2490 C CA . GLU A 1 323 ? -20.52049 8.14938 -0.80091 1.000 22.60736 323 GLU A CA 1
ATOM 2491 C C . GLU A 1 323 ? -20.58233 6.64131 -1.05842 1.000 28.70092 323 GLU A C 1
ATOM 2492 O O . GLU A 1 323 ? -21.50859 5.95591 -0.61714 1.000 22.83880 323 GLU A O 1
ATOM 2498 N N . ALA A 1 324 ? -19.57793 6.11755 -1.75539 1.000 21.77649 324 ALA A N 1
ATOM 2499 C CA . ALA A 1 324 ? -19.49010 4.69042 -2.01758 1.000 23.35490 324 ALA A CA 1
ATOM 2500 C C . ALA A 1 324 ? -19.32778 3.87966 -0.71608 1.000 19.59826 324 ALA A C 1
ATOM 2501 O O . ALA A 1 324 ? -19.78157 2.71606 -0.63204 1.000 18.42717 324 ALA A O 1
ATOM 2503 N N . GLN A 1 325 ? -18.67941 4.47449 0.28067 1.000 22.51310 325 GLN A N 1
ATOM 2504 C CA . GLN A 1 325 ? -18.51449 3.80179 1.57742 1.000 20.34266 325 GLN A CA 1
ATOM 2505 C C . GLN A 1 325 ? -19.83865 3.73581 2.30522 1.000 19.11396 325 GLN A C 1
ATOM 2506 O O . GLN A 1 325 ? -20.16704 2.71155 2.92648 1.000 21.81626 325 GLN A O 1
ATOM 2512 N N . TRP A 1 326 ? -20.57659 4.84228 2.26110 1.000 19.94296 326 TRP A N 1
ATOM 2513 C CA . TRP A 1 326 ? -21.94928 4.81333 2.77918 1.000 21.36653 326 TRP A CA 1
ATOM 2514 C C . TRP A 1 326 ? -22.75050 3.71887 2.08454 1.000 21.33865 326 TRP A C 1
ATOM 2515 O O . TRP A 1 326 ? -23.42284 2.93172 2.74288 1.000 22.36869 326 TRP A O 1
ATOM 2526 N N . GLN A 1 327 ? -22.64703 3.62255 0.75972 1.000 20.46112 327 GLN A N 1
ATOM 2527 C CA . GLN A 1 327 ? -23.40750 2.59295 0.03137 1.000 26.25972 327 GLN A CA 1
ATOM 2528 C C . GLN A 1 327 ? -23.02037 1.19272 0.49248 1.000 27.25335 327 GLN A C 1
ATOM 2529 O O . GLN A 1 327 ? -23.86731 0.30887 0.68831 1.000 25.52072 327 GLN A O 1
ATOM 2535 N N . ALA A 1 328 ? -21.71445 0.98306 0.64375 1.000 24.55180 328 ALA A N 1
ATOM 2536 C CA . ALA A 1 328 ? -21.19742 -0.29243 1.11404 1.000 28.12241 328 ALA A CA 1
ATOM 2537 C C . ALA A 1 328 ? -21.75487 -0.68427 2.48526 1.000 22.00066 328 ALA A C 1
ATOM 2538 O O . ALA A 1 328 ? -22.01596 -1.85634 2.72698 1.000 25.16354 328 ALA A O 1
ATOM 2540 N N . CYS A 1 329 ? -21.88001 0.29016 3.38179 1.000 20.77402 329 CYS A N 1
ATOM 2541 C CA . CYS A 1 329 ? -22.40981 0.00363 4.71254 1.000 19.78202 329 CYS A CA 1
ATOM 2542 C C . CYS A 1 329 ? -23.91942 -0.23131 4.66742 1.000 20.33599 329 CYS A C 1
ATOM 2543 O O . CYS A 1 329 ? -24.43905 -1.05920 5.41578 1.000 22.46799 329 CYS A O 1
ATOM 2546 N N . ARG A 1 330 ? -24.60992 0.47619 3.77655 1.000 24.14304 330 ARG A N 1
ATOM 2547 C CA . ARG A 1 330 ? -26.04134 0.26716 3.58749 1.000 24.94023 330 ARG A CA 1
ATOM 2548 C C . ARG A 1 330 ? -26.30462 -1.17042 3.16539 1.000 23.64236 330 ARG A C 1
ATOM 2549 O O . ARG A 1 330 ? -27.26964 -1.80228 3.62396 1.000 26.75140 330 ARG A O 1
ATOM 2557 N N . GLU A 1 331 ? -25.46425 -1.67835 2.26472 1.000 23.25507 331 GLU A N 1
ATOM 2558 C CA . GLU A 1 331 ? -25.70196 -2.99634 1.69068 1.000 27.75847 331 GLU A CA 1
ATOM 2559 C C . GLU A 1 331 ? -25.64043 -4.16919 2.67830 1.000 27.71915 331 GLU A C 1
ATOM 2560 O O . GLU A 1 331 ? -26.24432 -5.19922 2.41946 1.000 25.44382 331 GLU A O 1
ATOM 2566 N N . VAL A 1 332 ? -24.96457 -4.03367 3.82108 1.000 23.67063 332 VAL A N 1
ATOM 2567 C CA . VAL A 1 332 ? -24.90623 -5.15900 4.74983 1.000 19.22663 332 VAL A CA 1
ATOM 2568 C C . VAL A 1 332 ? -26.06349 -5.14537 5.77556 1.000 23.98688 332 VAL A C 1
ATOM 2569 O O . VAL A 1 332 ? -26.21387 -6.08495 6.55160 1.000 25.32257 332 VAL A O 1
ATOM 2573 N N . LEU A 1 333 ? -26.89822 -4.10807 5.74407 1.000 24.01584 333 LEU A N 1
ATOM 2574 C CA . LEU A 1 333 ? -28.05858 -4.04051 6.63782 1.000 23.73559 333 LEU A CA 1
ATOM 2575 C C . LEU A 1 333 ? -29.28574 -4.71061 5.99834 1.000 23.76007 333 LEU A C 1
ATOM 2576 O O . LEU A 1 333 ? -29.47286 -4.64968 4.77732 1.000 25.26302 333 LEU A O 1
ATOM 2581 N N . SER A 1 334 ? -30.10278 -5.34452 6.82953 1.000 24.68481 334 SER A N 1
ATOM 2582 C CA . SER A 1 334 ? -31.32686 -6.00878 6.37522 1.000 27.54808 334 SER A CA 1
ATOM 2583 C C . SER A 1 334 ? -32.25185 -5.00303 5.73439 1.000 30.97156 334 SER A C 1
ATOM 2584 O O . SER A 1 334 ? -32.22573 -3.82179 6.08726 1.000 31.59899 334 SER A O 1
ATOM 2587 N N . GLU A 1 335 ? -33.04578 -5.46167 4.76741 1.000 35.29768 335 GLU A N 1
ATOM 2588 C CA . GLU A 1 335 ? -34.07439 -4.61581 4.16965 1.000 41.57107 335 GLU A CA 1
ATOM 2589 C C . GLU A 1 335 ? -34.97089 -4.03341 5.25419 1.000 31.06721 335 GLU A C 1
ATOM 2590 O O . GLU A 1 335 ? -35.35929 -4.72880 6.18690 1.000 33.38333 335 GLU A O 1
ATOM 2596 N N . GLY A 1 336 ? -35.29772 -2.75610 5.14182 1.000 35.64566 336 GLY A N 1
ATOM 2597 C CA . GLY A 1 336 ? -36.15672 -2.14884 6.13828 1.000 31.74126 336 GLY A CA 1
ATOM 2598 C C . GLY A 1 336 ? -35.36220 -1.45144 7.22381 1.000 33.34495 336 GLY A C 1
ATOM 2599 O O . GLY A 1 336 ? -35.91116 -0.70786 8.03227 1.000 29.83798 336 GLY A O 1
ATOM 2600 N N . HIS A 1 337 ? -34.05887 -1.70540 7.27985 1.000 26.04803 337 HIS A N 1
ATOM 2601 C CA . HIS A 1 337 ? -33.24534 -0.95842 8.21705 1.000 23.97602 337 HIS A CA 1
ATOM 2602 C C . HIS A 1 337 ? -32.37836 0.01056 7.44468 1.000 32.28836 337 HIS A C 1
ATOM 2603 O O . HIS A 1 337 ? -31.70074 -0.39284 6.49905 1.000 39.72598 337 HIS A O 1
ATOM 2610 N N . THR A 1 338 ? -32.36649 1.27316 7.85244 1.000 24.78463 338 THR A N 1
ATOM 2611 C CA . THR A 1 338 ? -31.56678 2.25120 7.12132 1.000 26.07899 338 THR A CA 1
ATOM 2612 C C . THR A 1 338 ? -30.28996 2.57488 7.85502 1.000 22.13287 338 THR A C 1
ATOM 2613 O O . THR A 1 338 ? -30.20907 2.47900 9.08735 1.000 23.08383 338 THR A O 1
ATOM 2617 N N . LEU A 1 339 ? -29.27655 2.95798 7.08869 1.000 19.14041 339 LEU A N 1
ATOM 2618 C CA . LEU A 1 339 ? -28.04099 3.38453 7.70691 1.000 22.21895 339 LEU A CA 1
ATOM 2619 C C . LEU A 1 339 ? -28.28267 4.62545 8.55524 1.000 23.29864 339 LEU A C 1
ATOM 2620 O O . LEU A 1 339 ? -27.69601 4.75667 9.63688 1.000 21.66743 339 LEU A O 1
ATOM 2625 N N . GLU A 1 340 ? -29.09654 5.56028 8.04215 1.000 20.58513 340 GLU A N 1
ATOM 2626 C CA . GLU A 1 340 ? -29.52500 6.72365 8.82472 1.000 19.89952 340 GLU A CA 1
ATOM 2627 C C . GLU A 1 340 ? -30.02282 6.37303 10.22442 1.000 19.21221 340 GLU A C 1
ATOM 2628 O O . GLU A 1 340 ? -29.66426 7.07477 11.16718 1.000 21.44101 340 GLU A O 1
ATOM 2634 N N . SER A 1 341 ? -30.92246 5.38991 10.34144 1.000 22.54772 341 SER A N 1
ATOM 2635 C CA . SER A 1 341 ? -31.43454 4.95327 11.65040 1.000 25.04097 341 SER A CA 1
ATOM 2636 C C . SER A 1 341 ? -30.31935 4.49383 12.57675 1.000 24.26708 341 SER A C 1
ATOM 2637 O O . SER A 1 341 ? -30.33420 4.79092 13.79165 1.000 22.04596 341 SER A O 1
ATOM 2640 N N . LEU A 1 342 ? -29.37889 3.74251 12.00177 1.000 17.89202 342 LEU A N 1
ATOM 2641 C CA . LEU A 1 342 ? -28.22765 3.25557 12.76631 1.000 18.77051 342 LEU A CA 1
ATOM 2642 C C . LEU A 1 342 ? -27.47280 4.46047 13.33870 1.000 17.29584 342 LEU A C 1
ATOM 2643 O O . LEU A 1 342 ? -27.20396 4.55944 14.55312 1.000 22.35855 342 LEU A O 1
ATOM 2648 N N . LEU A 1 343 ? -27.12008 5.39069 12.45465 1.000 17.95167 343 LEU A N 1
ATOM 2649 C CA . LEU A 1 343 ? -26.33734 6.52791 12.88729 1.000 18.07427 343 LEU A CA 1
ATOM 2650 C C . LEU A 1 343 ? -27.07848 7.40487 13.89131 1.000 20.99176 343 LEU A C 1
ATOM 2651 O O . LEU A 1 343 ? -26.45492 7.98731 14.78741 1.000 24.00158 343 LEU A O 1
ATOM 2656 N N . GLN A 1 344 ? -28.39950 7.50139 13.73126 1.000 22.70278 344 GLN A N 1
ATOM 2657 C CA . GLN A 1 344 ? -29.19690 8.29296 14.65823 1.000 24.72307 344 GLN A CA 1
ATOM 2658 C C . GLN A 1 344 ? -29.23113 7.62019 16.02739 1.000 24.34274 344 GLN A C 1
ATOM 2659 O O . GLN A 1 344 ? -29.21374 8.28176 17.07079 1.000 23.18955 344 GLN A O 1
ATOM 2665 N N . LYS A 1 345 ? -29.20857 6.29636 16.04740 1.000 22.00143 345 LYS A N 1
ATOM 2666 C CA . LYS A 1 345 ? -29.20560 5.60734 17.31506 1.000 23.48395 345 LYS A CA 1
ATOM 2667 C C . LYS A 1 345 ? -27.87297 5.83576 18.03887 1.000 24.87204 345 LYS A C 1
ATOM 2668 O O . LYS A 1 345 ? -27.81854 5.96465 19.28178 1.000 21.94982 345 LYS A O 1
ATOM 2674 N N . ILE A 1 346 ? -26.79530 5.95496 17.26108 1.000 20.43771 346 ILE A N 1
ATOM 2675 C CA . ILE A 1 346 ? -25.51469 6.32965 17.86233 1.000 19.61973 346 ILE A CA 1
ATOM 2676 C C . ILE A 1 346 ? -25.48244 7.80031 18.33442 1.000 18.96757 346 ILE A C 1
ATOM 2677 O O . ILE A 1 346 ? -24.96232 8.11695 19.41787 1.000 22.39939 346 ILE A O 1
ATOM 2682 N N . ASP A 1 347 ? -26.08646 8.70848 17.57727 1.000 22.28593 347 ASP A N 1
ATOM 2683 C CA . ASP A 1 347 ? -26.12523 10.09312 18.04564 1.000 24.20644 347 ASP A CA 1
ATOM 2684 C C . ASP A 1 347 ? -26.94218 10.19599 19.35469 1.000 26.50727 347 ASP A C 1
ATOM 2685 O O . ASP A 1 347 ? -26.54068 10.88294 20.30135 1.000 24.30576 347 ASP A O 1
ATOM 2690 N N . ASP A 1 348 ? -28.05870 9.48578 19.40326 1.000 23.55282 348 ASP A N 1
ATOM 2691 C CA . ASP A 1 348 ? -28.88797 9.42640 20.60191 1.000 24.63211 348 ASP A CA 1
ATOM 2692 C C . ASP A 1 348 ? -28.09041 8.86741 21.78143 1.000 27.47238 348 ASP A C 1
ATOM 2693 O O . ASP A 1 348 ? -28.21641 9.33802 22.91942 1.000 28.19848 348 ASP A O 1
ATOM 2698 N N . TYR A 1 349 ? -27.28400 7.83801 21.51013 1.000 23.48461 349 TYR A N 1
ATOM 2699 C CA . TYR A 1 349 ? -26.40946 7.24656 22.52149 1.000 21.46773 349 TYR A CA 1
ATOM 2700 C C . TYR A 1 349 ? -25.45479 8.29436 23.10592 1.000 21.30581 349 TYR A C 1
ATOM 2701 O O . TYR A 1 349 ? -25.35934 8.44692 24.31858 1.000 22.48845 349 TYR A O 1
ATOM 2710 N N . ASN A 1 350 ? -24.73434 9.01241 22.25032 1.000 20.69892 350 ASN A N 1
ATOM 2711 C CA . ASN A 1 350 ? -23.80237 10.01722 22.75765 1.000 21.22209 350 ASN A CA 1
ATOM 2712 C C . ASN A 1 350 ? -24.49879 11.24731 23.36015 1.000 26.68448 350 ASN A C 1
ATOM 2713 O O . ASN A 1 350 ? -23.88926 12.00979 24.10759 1.000 28.78193 350 ASN A O 1
ATOM 2718 N N . ALA A 1 351 ? -25.76211 11.45309 23.01763 1.000 28.22274 351 ALA A N 1
ATOM 2719 C CA . ALA A 1 351 ? -26.51049 12.57987 23.57103 1.000 32.07233 351 ALA A CA 1
ATOM 2720 C C . ALA A 1 351 ? -26.99505 12.29414 24.99162 1.000 36.95777 351 ALA A C 1
ATOM 2721 O O . ALA A 1 351 ? -27.34294 13.21720 25.73161 1.000 36.78903 351 ALA A O 1
ATOM 2723 N N . SER A 1 352 ? -27.02154 11.01551 25.36427 1.000 25.35736 352 SER A N 1
ATOM 2724 C CA . SER A 1 352 ? -27.56649 10.59857 26.65129 1.000 27.94042 352 SER A CA 1
ATOM 2725 C C . SER A 1 352 ? -26.72827 11.07971 27.84070 1.000 28.53249 352 SER A C 1
ATOM 2726 O O . SER A 1 352 ? -25.50392 11.16482 27.76181 1.000 26.32276 352 SER A O 1
ATOM 2729 N N . ASP A 1 353 ? -27.39204 11.41305 28.94478 1.000 33.84101 353 ASP A N 1
ATOM 2730 C CA . ASP A 1 353 ? -26.66683 11.84281 30.14286 1.000 35.84862 353 ASP A CA 1
ATOM 2731 C C . ASP A 1 353 ? -25.74037 10.74818 30.65836 1.000 30.17239 353 ASP A C 1
ATOM 2732 O O . ASP A 1 353 ? -24.63166 11.03941 31.13325 1.000 34.83648 353 ASP A O 1
ATOM 2737 N N . VAL A 1 354 ? -26.19961 9.49874 30.58259 1.000 26.47737 354 VAL A N 1
ATOM 2738 C CA . VAL A 1 354 ? -25.38576 8.37330 31.02119 1.000 24.37319 354 VAL A CA 1
ATOM 2739 C C . VAL A 1 354 ? -24.03534 8.34256 30.27875 1.000 24.29026 354 VAL A C 1
ATOM 2740 O O . VAL A 1 354 ? -22.97193 8.26440 30.90428 1.000 28.42339 354 VAL A O 1
ATOM 2744 N N . MET A 1 355 ? -24.06613 8.47313 28.95644 1.000 26.02854 355 MET A N 1
ATOM 2745 C CA . MET A 1 355 ? -22.82745 8.41604 28.17882 1.000 21.67909 355 MET A CA 1
ATOM 2746 C C . MET A 1 355 ? -22.03381 9.70515 28.30713 1.000 26.90459 355 MET A C 1
ATOM 2747 O O . MET A 1 355 ? -20.79267 9.67812 28.34453 1.000 23.41959 355 MET A O 1
ATOM 2752 N N . LYS A 1 356 ? -22.73532 10.83017 28.44491 1.000 26.71091 356 LYS A N 1
ATOM 2753 C CA . LYS A 1 356 ? -22.04602 12.10337 28.59140 1.000 24.26951 356 LYS A CA 1
ATOM 2754 C C . LYS A 1 356 ? -21.20017 12.10633 29.85735 1.000 26.64910 356 LYS A C 1
ATOM 2755 O O . LYS A 1 356 ? -20.12934 12.72611 29.88412 1.000 26.51929 356 LYS A O 1
ATOM 2761 N N . GLY A 1 357 ? -21.64167 11.35459 30.86646 1.000 28.21034 357 GLY A N 1
ATOM 2762 C CA . GLY A 1 357 ? -20.91171 11.24220 32.12241 1.000 27.77763 357 GLY A CA 1
ATOM 2763 C C . GLY A 1 357 ? -19.54186 10.57839 32.00493 1.000 34.90906 357 GLY A C 1
ATOM 2764 O O . GLY A 1 357 ? -18.65173 10.80238 32.83662 1.000 35.06540 357 GLY A O 1
ATOM 2765 N N . PHE A 1 358 ? -19.36386 9.75215 30.97740 1.000 25.74650 358 PHE A N 1
ATOM 2766 C CA . PHE A 1 358 ? -18.07912 9.05921 30.79808 1.000 29.65111 358 PHE A CA 1
ATOM 2767 C C . PHE A 1 358 ? -17.09821 9.82263 29.90904 1.000 28.60128 358 PHE A C 1
ATOM 2768 O O . PHE A 1 358 ? -16.01994 9.31848 29.62217 1.000 29.08822 358 PHE A O 1
ATOM 2776 N N . ARG A 1 359 ? -17.43603 11.05518 29.52625 1.000 25.28861 359 ARG A N 1
ATOM 2777 C CA . ARG A 1 359 ? -16.52691 11.88056 28.71344 1.000 28.38866 359 ARG A CA 1
ATOM 2778 C C . ARG A 1 359 ? -15.60606 12.70489 29.60244 1.000 33.29538 359 ARG A C 1
ATOM 2779 O O . ARG A 1 359 ? -15.26335 13.84404 29.30080 1.000 42.77690 359 ARG A O 1
ATOM 2787 N N . ASN A 1 360 ? -15.20237 12.07956 30.69631 1.000 27.49031 360 ASN A N 1
ATOM 2788 C CA . ASN A 1 360 ? -14.32275 12.66308 31.68523 1.000 29.49256 360 ASN A CA 1
ATOM 2789 C C . ASN A 1 360 ? -12.90508 12.17020 31.45823 1.000 27.18683 360 ASN A C 1
ATOM 2790 O O . ASN A 1 360 ? -12.56420 11.03899 31.79776 1.000 28.96734 360 ASN A O 1
ATOM 2795 N N . PHE A 1 361 ? -12.07864 13.03952 30.90013 1.000 27.21846 361 PHE A N 1
ATOM 2796 C CA . PHE A 1 361 ? -10.72786 12.66989 30.49759 1.000 26.25935 361 PHE A CA 1
ATOM 2797 C C . PHE A 1 361 ? -9.81030 12.40545 31.68408 1.000 27.81447 361 PHE A C 1
ATOM 2798 O O . PHE A 1 361 ? -9.03834 11.44691 31.69008 1.000 29.48577 361 PHE A O 1
ATOM 2806 N N . GLU A 1 362 ? -9.93567 13.21812 32.72592 1.000 32.89904 362 GLU A N 1
ATOM 2807 C CA . GLU A 1 362 ? -8.98604 13.15099 33.81933 1.000 46.48085 362 GLU A CA 1
ATOM 2808 C C . GLU A 1 362 ? -9.23850 11.87781 34.62169 1.000 35.57904 362 GLU A C 1
ATOM 2809 O O . GLU A 1 362 ? -8.31678 11.29247 35.18088 1.000 30.78009 362 GLU A O 1
ATOM 2815 N N . ALA A 1 363 ? -10.48191 11.41113 34.60270 1.000 27.67787 363 ALA A N 1
ATOM 2816 C CA . ALA A 1 363 ? -10.87286 10.23456 35.36973 1.000 25.85005 363 ALA A CA 1
ATOM 2817 C C . ALA A 1 363 ? -10.59247 8.90952 34.65684 1.000 28.89818 363 ALA A C 1
ATOM 2818 O O . ALA A 1 363 ? -10.79915 7.84771 35.22596 1.000 28.04546 363 ALA A O 1
ATOM 2820 N N . TRP A 1 364 ? -10.11248 8.98704 33.41835 1.000 31.21838 364 TRP A N 1
ATOM 2821 C CA . TRP A 1 364 ? -9.91305 7.81151 32.55947 1.000 25.28823 364 TRP A CA 1
ATOM 2822 C C . TRP A 1 364 ? -8.83308 6.86210 33.05587 1.000 23.13577 364 TRP A C 1
ATOM 2823 O O . TRP A 1 364 ? -7.76699 7.30874 33.48170 1.000 23.86099 364 TRP A O 1
ATOM 2834 N N . PRO A 1 365 ? -9.08670 5.54111 32.99830 1.000 25.95693 365 PRO A N 1
ATOM 2835 C CA . PRO A 1 365 ? -10.35039 4.87327 32.63589 1.000 23.31032 365 PRO A CA 1
ATOM 2836 C C . PRO A 1 365 ? -11.30662 4.78935 33.81127 1.000 25.81886 365 PRO A C 1
ATOM 2837 O O . PRO A 1 365 ? -10.89710 4.43467 34.92389 1.000 28.10304 365 PRO A O 1
ATOM 2841 N N . MET A 1 366 ? -12.56566 5.11981 33.58215 1.000 26.01750 366 MET A N 1
ATOM 2842 C CA . MET A 1 366 ? -13.54782 5.07240 34.66297 1.000 27.46098 366 MET A CA 1
ATOM 2843 C C . MET A 1 366 ? -14.06614 3.65134 34.91311 1.000 23.74999 366 MET A C 1
ATOM 2844 O O . MET A 1 366 ? -14.03058 2.80201 34.02433 1.000 25.59852 366 MET A O 1
ATOM 2849 N N . PRO A 1 367 ? -14.54360 3.37868 36.13551 1.000 26.81584 367 PRO A N 1
ATOM 2850 C CA . PRO A 1 367 ? -15.24466 2.11194 36.37022 1.000 28.33081 367 PRO A CA 1
ATOM 2851 C C . PRO A 1 367 ? -16.55874 2.04036 35.58112 1.000 26.18380 367 PRO A C 1
ATOM 2852 O O . PRO A 1 367 ? -17.18383 3.07572 35.34303 1.000 27.91351 367 PRO A O 1
ATOM 2856 N N . ASN A 1 368 ? -16.97526 0.85010 35.15922 1.000 27.70371 368 ASN A N 1
ATOM 2857 C CA . ASN A 1 368 ? -18.24625 0.76400 34.46648 1.000 25.79800 368 ASN A CA 1
ATOM 2858 C C . ASN A 1 368 ? -19.36912 0.74820 35.52462 1.000 26.90928 368 ASN A C 1
ATOM 2859 O O . ASN A 1 368 ? -19.09552 0.75418 36.72516 1.000 26.74219 368 ASN A O 1
ATOM 2864 N N . THR A 1 369 ? -20.61324 0.78424 35.06468 1.000 27.25161 369 THR A N 1
ATOM 2865 C CA . THR A 1 369 ? -21.78338 0.75334 35.94536 1.000 26.03799 369 THR A CA 1
ATOM 2866 C C . THR A 1 369 ? -22.86366 -0.08834 35.29660 1.000 31.18637 369 THR A C 1
ATOM 2867 O O . THR A 1 369 ? -22.81410 -0.36298 34.10105 1.000 28.36498 369 THR A O 1
ATOM 2871 N N . ALA A 1 370 ? -23.86331 -0.47410 36.07918 1.000 30.96436 370 ALA A N 1
ATOM 2872 C CA . ALA A 1 370 ? -24.98087 -1.23162 35.53858 1.000 25.64725 370 ALA A CA 1
ATOM 2873 C C . ALA A 1 370 ? -25.73290 -0.45627 34.45058 1.000 24.87382 370 ALA A C 1
ATOM 2874 O O . ALA A 1 370 ? -26.16414 -1.04098 33.45517 1.000 29.96255 370 ALA A O 1
ATOM 2876 N N . GLU A 1 371 ? -25.90538 0.85378 34.64614 1.000 26.66719 371 GLU A N 1
ATOM 2877 C CA . GLU A 1 371 ? -26.59005 1.70942 33.66970 1.000 28.65272 371 GLU A CA 1
ATOM 2878 C C . GLU A 1 371 ? -25.81360 1.74035 32.33977 1.000 26.59119 371 GLU A C 1
ATOM 2879 O O . GLU A 1 371 ? -26.39959 1.66385 31.22558 1.000 28.14717 371 GLU A O 1
ATOM 2885 N N . LEU A 1 372 ? -24.49744 1.86585 32.47525 1.000 26.68350 372 LEU A N 1
ATOM 2886 C CA . LEU A 1 372 ? -23.61788 1.87835 31.30778 1.000 23.22792 372 LEU A CA 1
ATOM 2887 C C . LEU A 1 372 ? -23.77088 0.56238 30.56410 1.000 23.27308 372 LEU A C 1
ATOM 2888 O O . LEU A 1 372 ? -23.94930 0.55037 29.34709 1.000 26.06023 372 LEU A O 1
ATOM 2893 N N . ALA A 1 373 ? -23.69331 -0.53944 31.30224 1.000 24.40118 373 ALA A N 1
ATOM 2894 C CA . ALA A 1 373 ? -23.83354 -1.87824 30.72439 1.000 25.00249 373 ALA A CA 1
ATOM 2895 C C . ALA A 1 373 ? -25.12595 -2.04388 29.96326 1.000 31.51572 373 ALA A C 1
ATOM 2896 O O . ALA A 1 373 ? -25.13935 -2.56469 28.84277 1.000 28.91961 373 ALA A O 1
ATOM 2898 N N . ASP A 1 374 ? -26.21987 -1.57455 30.54977 1.000 23.52850 374 ASP A N 1
ATOM 2899 C CA . ASP A 1 374 ? -27.50649 -1.74328 29.90365 1.000 24.83996 374 ASP A CA 1
ATOM 2900 C C . ASP A 1 374 ? -27.54236 -0.98874 28.58333 1.000 23.54483 374 ASP A C 1
ATOM 2901 O O . ASP A 1 374 ? -27.93516 -1.54774 27.55428 1.000 28.64118 374 ASP A O 1
ATOM 2906 N N . ILE A 1 375 ? -27.14202 0.28360 28.60518 1.000 24.00658 375 ILE A N 1
ATOM 2907 C CA . ILE A 1 375 ? -27.26905 1.06489 27.38160 1.000 20.51977 375 ILE A CA 1
ATOM 2908 C C . ILE A 1 375 ? -26.22579 0.67046 26.31187 1.000 26.47090 375 ILE A C 1
ATOM 2909 O O . ILE A 1 375 ? -26.52916 0.65306 25.10677 1.000 24.14343 375 ILE A O 1
ATOM 2914 N N . MET A 1 376 ? -25.01120 0.34918 26.74108 1.000 22.82486 376 MET A N 1
ATOM 2915 C CA . MET A 1 376 ? -23.92952 0.02646 25.79016 1.000 23.90736 376 MET A CA 1
ATOM 2916 C C . MET A 1 376 ? -24.15319 -1.35528 25.17415 1.000 23.01484 376 MET A C 1
ATOM 2917 O O . MET A 1 376 ? -24.11010 -1.52778 23.95531 1.000 23.48012 376 MET A O 1
ATOM 2922 N N . ILE A 1 377 ? -24.39948 -2.35144 26.01161 1.000 21.03963 377 ILE A N 1
ATOM 2923 C CA . ILE A 1 377 ? -24.60258 -3.68667 25.47931 1.000 21.53889 377 ILE A CA 1
ATOM 2924 C C . ILE A 1 377 ? -25.92960 -3.78036 24.72593 1.000 29.42991 377 ILE A C 1
ATOM 2925 O O . ILE A 1 377 ? -26.00722 -4.43199 23.67612 1.000 29.87684 377 ILE A O 1
ATOM 2930 N N . GLY A 1 378 ? -26.96005 -3.10484 25.23995 1.000 27.33624 378 GLY A N 1
ATOM 2931 C CA . GLY A 1 378 ? -28.24426 -3.06925 24.56477 1.000 28.08453 378 GLY A CA 1
ATOM 2932 C C . GLY A 1 378 ? -28.12198 -2.45605 23.17626 1.000 24.49813 378 GLY A C 1
ATOM 2933 O O . GLY A 1 378 ? -28.62446 -3.01536 22.18178 1.000 23.49486 378 GLY A O 1
ATOM 2934 N N . THR A 1 379 ? -27.45917 -1.29960 23.10818 1.000 21.37534 379 THR A N 1
ATOM 2935 C CA . THR A 1 379 ? -27.29734 -0.60391 21.82794 1.000 22.10351 379 THR A CA 1
ATOM 2936 C C . THR A 1 379 ? -26.45381 -1.42955 20.83937 1.000 25.50980 379 THR A C 1
ATOM 2937 O O . THR A 1 379 ? -26.80747 -1.58379 19.64617 1.000 23.14418 379 THR A O 1
ATOM 2941 N N . SER A 1 380 ? -25.34552 -1.97136 21.33522 1.000 21.21678 380 SER A N 1
ATOM 2942 C CA . SER A 1 380 ? -24.47549 -2.78118 20.48634 1.000 23.94705 380 SER A CA 1
ATOM 2943 C C . SER A 1 380 ? -25.23803 -3.99207 19.90086 1.000 24.20638 380 SER A C 1
ATOM 2944 O O . SER A 1 380 ? -25.16587 -4.29250 18.69522 1.000 27.33846 380 SER A O 1
ATOM 2947 N N . ASP A 1 381 ? -25.99464 -4.66557 20.75366 1.000 22.31728 381 ASP A N 1
ATOM 2948 C CA . ASP A 1 381 ? -26.79644 -5.81147 20.33706 1.000 26.56199 381 ASP A CA 1
ATOM 2949 C C . ASP A 1 381 ? -27.84322 -5.43375 19.27681 1.000 26.35474 381 ASP A C 1
ATOM 2950 O O . ASP A 1 381 ? -28.01466 -6.15109 18.27492 1.000 27.12472 381 ASP A O 1
ATOM 2955 N N . GLU A 1 382 ? -28.55966 -4.32555 19.50960 1.000 22.54117 382 GLU A N 1
ATOM 2956 C CA . GLU A 1 382 ? -29.57619 -3.84983 18.56699 1.000 24.15317 382 GLU A CA 1
ATOM 2957 C C . GLU A 1 382 ? -28.99197 -3.57395 17.17768 1.000 23.74262 382 GLU A C 1
ATOM 2958 O O . GLU A 1 382 ? -29.55911 -3.97134 16.12922 1.000 27.75988 382 GLU A O 1
ATOM 2964 N N . ILE A 1 383 ? -27.84393 -2.90623 17.17595 1.000 24.66854 383 ILE A N 1
ATOM 2965 C CA . ILE A 1 383 ? -27.23905 -2.56089 15.89329 1.000 20.31054 383 ILE A CA 1
ATOM 2966 C C . ILE A 1 383 ? -26.78109 -3.84016 15.18853 1.000 23.70788 383 ILE A C 1
ATOM 2967 O O . ILE A 1 383 ? -27.01812 -4.01310 13.99533 1.000 23.73681 383 ILE A O 1
ATOM 2972 N N . THR A 1 384 ? -26.16296 -4.76488 15.91413 1.000 22.84614 384 THR A N 1
ATOM 2973 C CA . THR A 1 384 ? -25.81348 -6.03102 15.28329 1.000 23.66195 384 THR A CA 1
ATOM 2974 C C . THR A 1 384 ? -27.03225 -6.74876 14.69129 1.000 28.05989 384 THR A C 1
ATOM 2975 O O . THR A 1 384 ? -26.95175 -7.32532 13.59584 1.000 24.22589 384 THR A O 1
ATOM 2979 N N . LYS A 1 385 ? -28.17837 -6.65353 15.35758 1.000 28.17906 385 LYS A N 1
ATOM 2980 C CA . LYS A 1 385 ? -29.35307 -7.32925 14.82153 1.000 32.07131 385 LYS A CA 1
ATOM 2981 C C . LYS A 1 385 ? -29.94850 -6.59380 13.62789 1.000 32.66567 385 LYS A C 1
ATOM 2982 O O . LYS A 1 385 ? -30.79557 -7.16440 12.91342 1.000 27.59533 385 LYS A O 1
ATOM 2988 N N . MET A 1 386 ? -29.46442 -5.37776 13.35190 1.000 28.23470 386 MET A N 1
ATOM 2989 C CA . MET A 1 386 ? -29.85117 -4.71237 12.09444 1.000 28.09807 386 MET A CA 1
ATOM 2990 C C . MET A 1 386 ? -29.23073 -5.30881 10.82212 1.000 31.74082 386 MET A C 1
ATOM 2991 O O . MET A 1 386 ? -29.61357 -4.93306 9.70940 1.000 28.39789 386 MET A O 1
ATOM 2996 N N . HIS A 1 387 ? -28.28496 -6.23212 10.98098 1.000 26.00262 387 HIS A N 1
ATOM 2997 C CA . HIS A 1 387 ? -27.50305 -6.73045 9.85331 1.000 25.83193 387 HIS A CA 1
ATOM 2998 C C . HIS A 1 387 ? -28.09467 -7.96677 9.19141 1.000 28.30894 387 HIS A C 1
ATOM 2999 O O . HIS A 1 387 ? -28.70968 -8.80462 9.86428 1.000 28.39506 387 HIS A O 1
ATOM 3006 N N . LYS A 1 388 ? -27.90734 -8.07466 7.87556 1.000 27.95729 388 LYS A N 1
ATOM 3007 C CA . LYS A 1 388 ? -28.31836 -9.26696 7.13630 1.000 28.58909 388 LYS A CA 1
ATOM 3008 C C . LYS A 1 388 ? -27.66847 -10.48944 7.75714 1.000 34.06942 388 LYS A C 1
ATOM 3009 O O . LYS A 1 388 ? -28.31594 -11.51208 7.97946 1.000 33.78924 388 LYS A O 1
ATOM 3015 N N . SER A 1 389 ? -26.37761 -10.35680 8.05058 1.000 30.11454 389 SER A N 1
ATOM 3016 C CA . SER A 1 389 ? -25.56972 -11.43209 8.59329 1.000 32.03770 389 SER A CA 1
ATOM 3017 C C . SER A 1 389 ? -24.58981 -10.90594 9.63849 1.000 38.28361 389 SER A C 1
ATOM 3018 O O . SER A 1 389 ? -23.91949 -9.89502 9.41723 1.000 34.11014 389 SER A O 1
ATOM 3021 N N . ARG A 1 390 ? -24.51677 -11.59690 10.77225 1.000 40.88599 390 ARG A N 1
ATOM 3022 C CA . ARG A 1 390 ? -23.65689 -11.18905 11.87679 1.000 44.71095 390 ARG A CA 1
ATOM 3023 C C . ARG A 1 390 ? -22.17522 -11.42636 11.57239 1.000 45.07948 390 ARG A C 1
ATOM 3024 O O . ARG A 1 390 ? -21.31895 -11.15296 12.41092 1.000 51.62797 390 ARG A O 1
ATOM 3032 N N . ASP A 1 391 ? -21.88216 -11.93603 10.37624 1.000 42.18372 391 ASP A N 1
ATOM 3033 C CA . ASP A 1 391 ? -20.50866 -12.14070 9.92409 1.000 50.67729 391 ASP A CA 1
ATOM 3034 C C . ASP A 1 391 ? -20.10183 -11.12283 8.86075 1.000 49.31331 391 ASP A C 1
ATOM 3035 O O . ASP A 1 391 ? -18.98961 -11.16830 8.33604 1.000 52.37311 391 ASP A O 1
ATOM 3040 N N . ALA A 1 392 ? -21.01269 -10.21223 8.53297 1.000 38.23284 392 ALA A N 1
ATOM 3041 C CA . ALA A 1 392 ? -20.71111 -9.12540 7.61120 1.000 30.83672 392 ALA A CA 1
ATOM 3042 C C . ALA A 1 392 ? -21.26739 -7.83419 8.20086 1.000 32.01369 392 ALA A C 1
ATOM 3043 O O . ALA A 1 392 ? -22.44040 -7.48132 7.99844 1.000 28.15933 392 ALA A O 1
ATOM 3045 N N . LEU A 1 393 ? -20.41035 -7.13419 8.93299 1.000 29.47220 393 LEU A N 1
ATOM 3046 C CA . LEU A 1 393 ? -20.82375 -5.98511 9.72641 1.000 24.47947 393 LEU A CA 1
ATOM 3047 C C . LEU A 1 393 ? -20.33578 -4.66719 9.16270 1.000 21.08040 393 LEU A C 1
ATOM 3048 O O . LEU A 1 393 ? -19.26996 -4.59140 8.53921 1.000 21.88462 393 LEU A O 1
ATOM 3053 N N . VAL A 1 394 ? -21.09870 -3.61442 9.43124 1.000 17.62712 394 VAL A N 1
ATOM 3054 C CA . VAL A 1 394 ? -20.66184 -2.26295 9.14153 1.000 19.51276 394 VAL A CA 1
ATOM 3055 C C . VAL A 1 394 ? -19.28248 -1.99635 9.78781 1.000 18.32703 394 VAL A C 1
ATOM 3056 O O . VAL A 1 394 ? -18.40216 -1.35921 9.18414 1.000 18.51929 394 VAL A O 1
ATOM 3060 N N . THR A 1 395 ? -19.10243 -2.48186 11.01632 1.000 20.75950 395 THR A N 1
ATOM 3061 C CA . THR A 1 395 ? -17.83981 -2.24223 11.70290 1.000 16.86025 395 THR A CA 1
ATOM 3062 C C . THR A 1 395 ? -16.66689 -2.94319 11.02274 1.000 20.70715 395 THR A C 1
ATOM 3063 O O . THR A 1 395 ? -15.53795 -2.53097 11.21913 1.000 21.84832 395 THR A O 1
ATOM 3067 N N . ASP A 1 396 ? -16.92147 -4.02781 10.28841 1.000 19.20209 396 ASP A N 1
ATOM 3068 C CA . ASP A 1 396 ? -15.84758 -4.67736 9.51119 1.000 21.13143 396 ASP A CA 1
ATOM 3069 C C . ASP A 1 396 ? -15.32460 -3.68422 8.44861 1.000 22.61307 396 ASP A C 1
ATOM 3070 O O . ASP A 1 396 ? -14.09804 -3.45431 8.30048 1.000 21.87340 396 ASP A O 1
ATOM 3075 N N . VAL A 1 397 ? -16.25479 -3.10685 7.69296 1.000 19.96203 397 VAL A N 1
ATOM 3076 C CA . VAL A 1 397 ? -15.91099 -2.13474 6.66997 1.000 19.32344 397 VAL A CA 1
ATOM 3077 C C . VAL A 1 397 ? -15.14905 -0.96027 7.30070 1.000 20.43936 397 VAL A C 1
ATOM 3078 O O . VAL A 1 397 ? -14.07033 -0.55800 6.82965 1.000 19.94485 397 VAL A O 1
ATOM 3082 N N . LEU A 1 398 ? -15.69638 -0.42770 8.39385 1.000 17.31761 398 LEU A N 1
ATOM 3083 C CA . LEU A 1 398 ? -15.11275 0.77631 8.97334 1.000 17.13262 398 LEU A CA 1
ATOM 3084 C C . LEU A 1 398 ? -13.75776 0.52438 9.66194 1.000 17.02839 398 LEU A C 1
ATOM 3085 O O . LEU A 1 398 ? -12.85132 1.37298 9.57408 1.000 19.58666 398 LEU A O 1
ATOM 3090 N N . SER A 1 399 ? -13.60672 -0.62915 10.31143 1.000 16.42306 399 SER A N 1
ATOM 3091 C CA . SER A 1 399 ? -12.33164 -0.99208 10.92832 1.000 16.46197 399 SER A CA 1
ATOM 3092 C C . SER A 1 399 ? -11.26462 -1.10425 9.84861 1.000 17.80241 399 SER A C 1
ATOM 3093 O O . SER A 1 399 ? -10.15482 -0.59971 10.03823 1.000 16.34982 399 SER A O 1
ATOM 3096 N N . ALA A 1 400 ? -11.59514 -1.73712 8.71124 1.000 19.43598 400 ALA A N 1
ATOM 3097 C CA . ALA A 1 400 ? -10.61022 -1.78003 7.60777 1.000 16.43040 400 ALA A CA 1
ATOM 3098 C C . ALA A 1 400 ? -10.23884 -0.37453 7.11131 1.000 16.69449 400 ALA A C 1
ATOM 3099 O O . ALA A 1 400 ? -9.07535 -0.12000 6.75201 1.000 18.34853 400 ALA A O 1
ATOM 3101 N N . LEU A 1 401 ? -11.21647 0.53578 7.05798 1.000 16.13501 401 LEU A N 1
ATOM 3102 C CA . LEU A 1 401 ? -10.90178 1.91996 6.65885 1.000 16.55283 401 LEU A CA 1
ATOM 3103 C C . LEU A 1 401 ? -9.93047 2.59291 7.63487 1.000 18.63229 401 LEU A C 1
ATOM 3104 O O . LEU A 1 401 ? -9.00522 3.31820 7.22664 1.000 17.47239 401 LEU A O 1
ATOM 3109 N N . VAL A 1 402 ? -10.12819 2.36324 8.93024 1.000 18.00476 402 VAL A N 1
ATOM 3110 C CA . VAL A 1 402 ? -9.24198 2.97035 9.92366 1.000 15.92323 402 VAL A CA 1
ATOM 3111 C C . VAL A 1 402 ? -7.81889 2.38931 9.81193 1.000 15.99116 402 VAL A C 1
ATOM 3112 O O . VAL A 1 402 ? -6.85312 3.13703 9.92894 1.000 17.01707 402 VAL A O 1
ATOM 3116 N N . LEU A 1 403 ? -7.68550 1.09030 9.56521 1.000 18.68938 403 LEU A N 1
ATOM 3117 C CA . LEU A 1 403 ? -6.34295 0.53481 9.27057 1.000 19.54588 403 LEU A CA 1
ATOM 3118 C C . LEU A 1 403 ? -5.67313 1.28114 8.11489 1.000 22.74282 403 LEU A C 1
ATOM 3119 O O . LEU A 1 403 ? -4.47600 1.73851 8.19961 1.000 21.25463 403 LEU A O 1
ATOM 3124 N N . GLU A 1 404 ? -6.45296 1.38348 7.04225 1.000 20.40163 404 GLU A N 1
ATOM 3125 C CA . GLU A 1 404 ? -6.01318 2.00722 5.79891 1.000 21.37486 404 GLU A CA 1
ATOM 3126 C C . GLU A 1 404 ? -5.58603 3.46469 5.99194 1.000 22.45233 404 GLU A C 1
ATOM 3127 O O . GLU A 1 404 ? -4.59462 3.90900 5.40006 1.000 24.13801 404 GLU A O 1
ATOM 3133 N N . GLY A 1 405 ? -6.31322 4.20781 6.82978 1.000 20.64600 405 GLY A N 1
ATOM 3134 C CA . GLY A 1 405 ? -6.01859 5.61980 7.04155 1.000 18.74429 405 GLY A CA 1
ATOM 3135 C C . GLY A 1 405 ? -4.89840 5.88400 8.04135 1.000 18.34444 405 GLY A C 1
ATOM 3136 O O . GLY A 1 405 ? -4.08101 6.80819 7.86071 1.000 19.39374 405 GLY A O 1
ATOM 3137 N N . THR A 1 406 ? -4.85715 5.09206 9.10450 1.000 16.88589 406 THR A N 1
ATOM 3138 C CA . THR A 1 406 ? -3.83876 5.30402 10.13907 1.000 17.50176 406 THR A CA 1
ATOM 3139 C C . THR A 1 406 ? -2.46347 4.90958 9.61842 1.000 19.40095 406 THR A C 1
ATOM 3140 O O . THR A 1 406 ? -1.46123 5.44930 10.09213 1.000 19.84414 406 THR A O 1
ATOM 3144 N N . GLY A 1 407 ? -2.41314 3.97818 8.66379 1.000 18.63855 407 GLY A N 1
ATOM 3145 C CA . GLY A 1 407 ? -1.14724 3.54746 8.06800 1.000 18.31600 407 GLY A CA 1
ATOM 3146 C C . GLY A 1 407 ? -0.24984 4.68026 7.60375 1.000 20.29746 407 GLY A C 1
ATOM 3147 O O . GLY A 1 407 ? 0.83229 4.88372 8.13188 1.000 18.23151 407 GLY A O 1
ATOM 3148 N N . PRO A 1 408 ? -0.69767 5.41923 6.58855 1.000 18.61473 408 PRO A N 1
ATOM 3149 C CA . PRO A 1 408 ? 0.08540 6.53476 6.06047 1.000 18.27958 408 PRO A CA 1
ATOM 3150 C C . PRO A 1 408 ? 0.22468 7.66068 7.06695 1.000 19.15466 408 PRO A C 1
ATOM 3151 O O . PRO A 1 408 ? 1.25786 8.32009 7.08762 1.000 18.53802 408 PRO A O 1
ATOM 3155 N N . LEU A 1 409 ? -0.79112 7.89005 7.89555 1.000 18.29231 409 LEU A N 1
ATOM 3156 C CA . LEU A 1 409 ? -0.63969 8.89707 8.93174 1.000 17.83928 409 LEU A CA 1
ATOM 3157 C C . LEU A 1 409 ? 0.56502 8.59962 9.82813 1.000 20.19666 409 LEU A C 1
ATOM 3158 O O . LEU A 1 409 ? 1.39967 9.47490 10.03647 1.000 18.03090 409 LEU A O 1
ATOM 3163 N N . MET A 1 410 ? 0.65661 7.38209 10.36702 1.000 16.76064 410 MET A N 1
ATOM 3164 C CA . MET A 1 410 ? 1.75378 7.05475 11.26247 1.000 17.94546 410 MET A CA 1
ATOM 3165 C C . MET A 1 410 ? 3.07648 6.99038 10.47986 1.000 18.05830 410 MET A C 1
ATOM 3166 O O . MET A 1 410 ? 4.10338 7.50626 10.94280 1.000 17.80787 410 MET A O 1
ATOM 3171 N N . PHE A 1 411 ? 3.03223 6.40909 9.27989 1.000 17.58538 411 PHE A N 1
ATOM 3172 C CA . PHE A 1 411 ? 4.26127 6.24764 8.49131 1.000 19.96276 411 PHE A CA 1
ATOM 3173 C C . PHE A 1 411 ? 4.86298 7.60308 8.14732 1.000 18.87450 411 PHE A C 1
ATOM 3174 O O . PHE A 1 411 ? 6.08150 7.81558 8.29687 1.000 18.49137 411 PHE A O 1
ATOM 3182 N N . HIS A 1 412 ? 4.02419 8.54607 7.70966 1.000 15.85034 412 HIS A N 1
ATOM 3183 C CA . HIS A 1 412 ? 4.54836 9.85500 7.32259 1.000 18.95420 412 HIS A CA 1
ATOM 3184 C C . HIS A 1 412 ? 4.83859 10.76236 8.52512 1.000 19.74858 412 HIS A C 1
ATOM 3185 O O . HIS A 1 412 ? 5.84311 11.47908 8.52718 1.000 20.30607 412 HIS A O 1
ATOM 3192 N N . GLU A 1 413 ? 3.99202 10.73746 9.55707 1.000 15.73160 413 GLU A N 1
ATOM 3193 C CA . GLU A 1 413 ? 4.28351 11.53648 10.72799 1.000 18.01019 413 GLU A CA 1
ATOM 3194 C C . GLU A 1 413 ? 5.60827 11.09521 11.35774 1.000 18.13293 413 GLU A C 1
ATOM 3195 O O . GLU A 1 413 ? 6.35400 11.91799 11.88997 1.000 24.99603 413 GLU A O 1
ATOM 3201 N N . SER A 1 414 ? 5.90615 9.80087 11.31032 1.000 19.48908 414 SER A N 1
ATOM 3202 C CA . SER A 1 414 ? 7.15559 9.34855 11.92645 1.000 18.71032 414 SER A CA 1
ATOM 3203 C C . SER A 1 414 ? 8.39344 9.84742 11.19717 1.000 21.67146 414 SER A C 1
ATOM 3204 O O . SER A 1 414 ? 9.45865 9.86785 11.77878 1.000 21.40159 414 SER A O 1
ATOM 3207 N N . SER A 1 415 ? 8.28170 10.27324 9.94996 1.000 19.28789 415 SER A N 1
ATOM 3208 C CA . SER A 1 415 ? 9.46640 10.86672 9.34038 1.000 23.64815 415 SER A CA 1
ATOM 3209 C C . SER A 1 415 ? 9.83119 12.17230 10.03447 1.000 25.45608 415 SER A C 1
ATOM 3210 O O . SER A 1 415 ? 11.00510 12.51443 10.13088 1.000 25.43430 415 SER A O 1
ATOM 3213 N N . ASN A 1 416 ? 8.83303 12.90613 10.50578 1.000 25.83187 416 ASN A N 1
ATOM 3214 C CA . ASN A 1 416 ? 9.06763 14.16411 11.21901 1.000 28.82527 416 ASN A CA 1
ATOM 3215 C C . ASN A 1 416 ? 8.00177 14.41183 12.27509 1.000 26.42045 416 ASN A C 1
ATOM 3216 O O . ASN A 1 416 ? 7.09359 15.21754 12.07586 1.000 28.39668 416 ASN A O 1
ATOM 3221 N N . PRO A 1 417 ? 8.08953 13.68536 13.39184 1.000 24.07117 417 PRO A N 1
ATOM 3222 C CA . PRO A 1 417 ? 6.98616 13.68706 14.36397 1.000 25.56667 417 PRO A CA 1
ATOM 3223 C C . PRO A 1 417 ? 6.84746 14.96809 15.18938 1.000 25.08531 417 PRO A C 1
ATOM 3224 O O . PRO A 1 417 ? 7.85294 15.53464 15.62279 1.000 32.36301 417 PRO A O 1
ATOM 3228 N N . ALA A 1 418 ? 5.60394 15.38299 15.43242 1.000 27.05379 418 ALA A N 1
ATOM 3229 C CA . ALA A 1 418 ? 5.34515 16.59834 16.19222 1.000 30.97576 418 ALA A CA 1
ATOM 3230 C C . ALA A 1 418 ? 5.64366 16.43262 17.67805 1.000 34.17464 418 ALA A C 1
ATOM 3231 O O . ALA A 1 418 ? 5.98161 17.40234 18.35142 1.000 31.67891 418 ALA A O 1
ATOM 3233 N N . GLY A 1 419 ? 5.53199 15.21159 18.19446 1.000 30.07164 419 GLY A N 1
ATOM 3234 C CA . GLY A 1 419 ? 5.70666 15.00841 19.61786 1.000 29.10858 419 GLY A CA 1
ATOM 3235 C C . GLY A 1 419 ? 5.66844 13.55386 20.03441 1.000 28.94985 419 GLY A C 1
ATOM 3236 O O . GLY A 1 419 ? 5.45715 12.67643 19.20920 1.000 23.51545 419 GLY A O 1
ATOM 3237 N N . PRO A 1 420 ? 5.85708 13.29902 21.32871 1.000 24.34369 420 PRO A N 1
ATOM 3238 C CA . PRO A 1 420 ? 5.92036 11.92432 21.83313 1.000 19.15516 420 PRO A CA 1
ATOM 3239 C C . PRO A 1 420 ? 4.55756 11.21281 21.89960 1.000 17.63462 420 PRO A C 1
ATOM 3240 O O . PRO A 1 420 ? 4.54264 9.98519 21.99029 1.000 17.80615 420 PRO A O 1
ATOM 3244 N N . VAL A 1 421 ? 3.46420 11.96918 21.94051 1.000 22.84718 421 VAL A N 1
ATOM 3245 C CA . VAL A 1 421 ? 2.11837 11.40037 22.05056 1.000 19.30407 421 VAL A CA 1
ATOM 3246 C C . VAL A 1 421 ? 1.15828 12.18909 21.17530 1.000 18.80451 421 VAL A C 1
ATOM 3247 O O . VAL A 1 421 ? 1.01454 13.41091 21.33509 1.000 23.70573 421 VAL A O 1
ATOM 3251 N N . LEU A 1 422 ? 0.52346 11.50540 20.22476 1.000 17.77999 422 LEU A N 1
ATOM 3252 C CA . LEU A 1 422 ? -0.34947 12.14782 19.26215 1.000 18.64454 422 LEU A CA 1
ATOM 3253 C C . LEU A 1 422 ? -1.62754 11.34694 19.07927 1.000 21.90764 422 LEU A C 1
ATOM 3254 O O . LEU A 1 422 ? -1.57889 10.12626 18.91118 1.000 23.72140 422 LEU A O 1
ATOM 3259 N N . TRP A 1 423 ? -2.75791 12.03365 19.10457 1.000 19.56345 423 TRP A N 1
ATOM 3260 C CA . TRP A 1 423 ? -4.03480 11.38161 18.81853 1.000 15.82598 423 TRP A CA 1
ATOM 3261 C C . TRP A 1 423 ? -4.35484 11.43471 17.32417 1.000 19.40087 423 TRP A C 1
ATOM 3262 O O . TRP A 1 423 ? -4.30001 12.51261 16.69644 1.000 21.66260 423 TRP A O 1
ATOM 3273 N N . LEU A 1 424 ? -4.73145 10.28043 16.77076 1.000 18.68304 424 LEU A N 1
ATOM 3274 C CA . LEU A 1 424 ? -5.28757 10.19085 15.42761 1.000 15.72961 424 LEU A CA 1
ATOM 3275 C C . LEU A 1 424 ? -6.78506 9.96343 15.58836 1.000 19.42805 424 LEU A C 1
ATOM 3276 O O . LEU A 1 424 ? -7.21354 8.83503 15.82850 1.000 18.23391 424 LEU A O 1
ATOM 3281 N N . SER A 1 425 ? -7.58474 11.02791 15.53170 1.000 16.98673 425 SER A N 1
ATOM 3282 C CA . SER A 1 425 ? -9.03651 10.86917 15.70508 1.000 17.94737 425 SER A CA 1
ATOM 3283 C C . SER A 1 425 ? -9.75072 10.79826 14.35201 1.000 18.47816 425 SER A C 1
ATOM 3284 O O . SER A 1 425 ? -9.08989 10.78670 13.31201 1.000 18.37044 425 SER A O 1
ATOM 3287 N N . HIS A 1 426 ? -11.09155 10.74289 14.34837 1.000 16.87306 426 HIS A N 1
ATOM 3288 C CA . HIS A 1 426 ? -11.81521 10.53901 13.11054 1.000 15.42011 426 HIS A CA 1
ATOM 3289 C C . HIS A 1 426 ? -11.59824 11.64497 12.09568 1.000 16.84250 426 HIS A C 1
ATOM 3290 O O . HIS A 1 426 ? -11.72259 11.39928 10.90366 1.000 19.61076 426 HIS A O 1
ATOM 3297 N N . ASP A 1 427 ? -11.31783 12.85298 12.57828 1.000 15.51559 427 ASP A N 1
ATOM 3298 C CA . ASP A 1 427 ? -11.15466 13.98073 11.67204 1.000 19.85342 427 ASP A CA 1
ATOM 3299 C C . ASP A 1 427 ? -9.95776 13.78636 10.73498 1.000 16.83859 427 ASP A C 1
ATOM 3300 O O . ASP A 1 427 ? -10.10959 13.77491 9.49750 1.000 18.50835 427 ASP A O 1
ATOM 3305 N N . VAL A 1 428 ? -8.79303 13.54083 11.30632 1.000 17.66384 428 VAL A N 1
ATOM 3306 C CA . VAL A 1 428 ? -7.58733 13.44958 10.47264 1.000 16.21964 428 VAL A CA 1
ATOM 3307 C C . VAL A 1 428 ? -7.57275 12.13174 9.68002 1.000 19.75496 428 VAL A C 1
ATOM 3308 O O . VAL A 1 428 ? -7.07180 12.06819 8.56002 1.000 19.74949 428 VAL A O 1
ATOM 3312 N N . ILE A 1 429 ? -8.19032 11.08760 10.21860 1.000 16.92960 429 ILE A N 1
ATOM 3313 C CA . ILE A 1 429 ? -8.26643 9.83989 9.47734 1.000 15.22103 429 ILE A CA 1
ATOM 3314 C C . ILE A 1 429 ? -9.21627 9.98257 8.26931 1.000 16.93390 429 ILE A C 1
ATOM 3315 O O . ILE A 1 429 ? -8.93113 9.48894 7.17634 1.000 17.16977 429 ILE A O 1
ATOM 3320 N N . ALA A 1 430 ? -10.31979 10.70491 8.44327 1.000 16.73380 430 ALA A N 1
ATOM 3321 C CA . ALA A 1 430 ? -11.23108 10.94749 7.33205 1.000 17.25385 430 ALA A CA 1
ATOM 3322 C C . ALA A 1 430 ? -10.55117 11.81533 6.26818 1.000 15.79711 430 ALA A C 1
ATOM 3323 O O . ALA A 1 430 ? -10.67587 11.54132 5.06573 1.000 20.45533 430 ALA A O 1
ATOM 3325 N N . LYS A 1 431 ? -9.82296 12.83981 6.70102 1.000 18.43242 431 LYS A N 1
ATOM 3326 C CA . LYS A 1 431 ? -9.05382 13.67398 5.75280 1.000 21.50206 431 LYS A CA 1
ATOM 3327 C C . LYS A 1 431 ? -8.08219 12.82462 4.92029 1.000 20.68693 431 LYS A C 1
ATOM 3328 O O . LYS A 1 431 ? -8.05338 12.92376 3.67970 1.000 19.70021 431 LYS A O 1
ATOM 3334 N N . GLN A 1 432 ? -7.30302 11.99286 5.60844 1.000 18.06448 432 GLN A N 1
ATOM 3335 C CA . GLN A 1 432 ? -6.36374 11.08309 4.95261 1.000 19.73634 432 GLN A CA 1
ATOM 3336 C C . GLN A 1 432 ? -7.09609 10.13865 3.96189 1.000 22.38520 432 GLN A C 1
ATOM 3337 O O . GLN A 1 432 ? -6.65622 9.94648 2.82347 1.000 19.34640 432 GLN A O 1
ATOM 3343 N N . LEU A 1 433 ? -8.22646 9.56532 4.36883 1.000 19.03227 433 LEU A N 1
ATOM 3344 C CA . LEU A 1 433 ? -8.89302 8.59452 3.50521 1.000 19.10824 433 LEU A CA 1
ATOM 3345 C C . LEU A 1 433 ? -9.52249 9.26789 2.27045 1.000 15.70586 433 LEU A C 1
ATOM 3346 O O . LEU A 1 433 ? -9.46188 8.73489 1.16212 1.000 17.80120 433 LEU A O 1
ATOM 3351 N N . ASN A 1 434 ? -10.07027 10.46059 2.44906 1.000 17.85667 434 ASN A N 1
ATOM 3352 C CA . ASN A 1 434 ? -10.65822 11.14902 1.30989 1.000 21.15809 434 ASN A CA 1
ATOM 3353 C C . ASN A 1 434 ? -9.56069 11.57830 0.35177 1.000 20.26402 434 ASN A C 1
ATOM 3354 O O . ASN A 1 434 ? -9.73646 11.49085 -0.85696 1.000 21.31183 434 ASN A O 1
ATOM 3359 N N . LEU A 1 435 ? -8.40469 11.95854 0.90251 1.000 19.99079 435 LEU A N 1
ATOM 3360 C CA . LEU A 1 435 ? -7.30048 12.41203 0.06086 1.000 20.95387 435 LEU A CA 1
ATOM 3361 C C . LEU A 1 435 ? -6.70091 11.26730 -0.76020 1.000 23.23021 435 LEU A C 1
ATOM 3362 O O . LEU A 1 435 ? -6.48020 11.42165 -1.96423 1.000 24.58698 435 LEU A O 1
ATOM 3367 N N . MET A 1 436 ? -6.48403 10.11417 -0.12357 1.000 23.26315 436 MET A N 1
ATOM 3368 C CA . MET A 1 436 ? -6.04635 8.89265 -0.79797 1.000 24.36888 436 MET A CA 1
ATOM 3369 C C . MET A 1 436 ? -6.92564 8.45998 -1.93018 1.000 25.76106 436 MET A C 1
ATOM 3370 O O . MET A 1 436 ? -6.44921 7.80834 -2.85451 1.000 28.50886 436 MET A O 1
ATOM 3375 N N . HIS A 1 437 ? -8.21554 8.78898 -1.85099 1.000 22.69525 437 HIS A N 1
ATOM 3376 C CA . HIS A 1 437 ? -9.16859 8.29145 -2.83081 1.000 22.16310 437 HIS A CA 1
ATOM 3377 C C . HIS A 1 437 ? -9.69326 9.42118 -3.70284 1.000 23.15319 437 HIS A C 1
ATOM 3378 O O . HIS A 1 437 ? -10.76768 9.30512 -4.29381 1.000 28.54126 437 HIS A O 1
ATOM 3385 N N . ARG A 1 438 ? -8.91637 10.49679 -3.81958 1.000 25.52221 438 ARG A N 1
ATOM 3386 C CA . ARG A 1 438 ? -9.38357 11.68068 -4.53937 1.000 22.70931 438 ARG A CA 1
ATOM 3387 C C . ARG A 1 438 ? -9.59653 11.42032 -6.02625 1.000 26.94838 438 ARG A C 1
ATOM 3388 O O . ARG A 1 438 ? -10.27315 12.20206 -6.69879 1.000 30.55491 438 ARG A O 1
ATOM 3396 N N . LEU A 1 439 ? -9.03007 10.32850 -6.53579 1.000 26.00659 439 LEU A N 1
ATOM 3397 C CA . LEU A 1 439 ? -9.15949 10.01031 -7.95341 1.000 31.23772 439 LEU A CA 1
ATOM 3398 C C . LEU A 1 439 ? -10.16953 8.90031 -8.24090 1.000 39.75389 439 LEU A C 1
ATOM 3399 O O . LEU A 1 439 ? -10.42069 8.57186 -9.39801 1.000 42.12347 439 LEU A O 1
ATOM 3404 N N . GLU A 1 440 ? -10.74237 8.31756 -7.19350 1.000 37.06273 440 GLU A N 1
ATOM 3405 C CA . GLU A 1 440 ? -11.75840 7.28989 -7.37580 1.000 33.83649 440 GLU A CA 1
ATOM 3406 C C . GLU A 1 440 ? -13.13038 7.95543 -7.33970 1.000 44.69673 440 GLU A C 1
ATOM 3407 O O . GLU A 1 440 ? -13.61669 8.32559 -6.27531 1.000 40.99003 440 GLU A O 1
ATOM 3413 N N . HIS A 1 441 ? -13.73157 8.12585 -8.51573 1.000 58.82499 441 HIS A N 1
ATOM 3414 C CA . HIS A 1 441 ? -15.00791 8.82193 -8.64325 1.000 68.85662 441 HIS A CA 1
ATOM 3415 C C . HIS A 1 441 ? -16.16472 7.84426 -8.85673 1.000 79.36412 441 HIS A C 1
ATOM 3416 O O . HIS A 1 441 ? -15.95199 6.63858 -9.00258 1.000 82.77104 441 HIS A O 1
ATOM 3423 N N . HIS A 1 442 ? -17.38196 8.38497 -8.87229 1.000 87.17608 442 HIS A N 1
ATOM 3424 C CA . HIS A 1 442 ? -18.60293 7.62597 -9.14914 1.000 95.33595 442 HIS A CA 1
ATOM 3425 C C . HIS A 1 442 ? -18.72240 6.35336 -8.30956 1.000 93.81229 442 HIS A C 1
ATOM 3426 O O . HIS A 1 442 ? -19.75851 5.68715 -8.31862 1.000 92.83062 442 HIS A O 1
ATOM 3433 N N . MET B 1 1 ? -16.17365 28.52811 7.68880 1.000 42.02668 1 MET B N 1
ATOM 3434 C CA . MET B 1 1 ? -15.46441 28.72626 6.42707 1.000 45.84592 1 MET B CA 1
ATOM 3435 C C . MET B 1 1 ? -14.09320 28.06038 6.48793 1.000 48.72621 1 MET B C 1
ATOM 3436 O O . MET B 1 1 ? -13.53502 27.88785 7.57180 1.000 53.92940 1 MET B O 1
ATOM 3441 N N . LYS B 1 2 ? -13.55660 27.67876 5.33043 1.000 50.12586 2 LYS B N 1
ATOM 3442 C CA . LYS B 1 2 ? -12.26784 26.98692 5.28711 1.000 52.63925 2 LYS B CA 1
ATOM 3443 C C . LYS B 1 2 ? -11.16648 27.96496 4.83413 1.000 46.54728 2 LYS B C 1
ATOM 3444 O O . LYS B 1 2 ? -9.97012 27.66646 4.88955 1.000 44.62290 2 LYS B O 1
ATOM 3450 N N . SER B 1 3 ? -11.56952 29.18700 4.50367 1.000 41.67984 3 SER B N 1
ATOM 3451 C CA . SER B 1 3 ? -10.60631 30.24519 4.20484 1.000 40.00757 3 SER B CA 1
ATOM 3452 C C . SER B 1 3 ? -11.25416 31.61409 4.39039 1.000 29.01935 3 SER B C 1
ATOM 3453 O O . SER B 1 3 ? -12.48895 31.71414 4.42045 1.000 29.20937 3 SER B O 1
ATOM 3456 N N . PRO B 1 4 ? -10.43368 32.67097 4.52641 1.000 32.46574 4 PRO B N 1
ATOM 3457 C CA . PRO B 1 4 ? -11.02082 34.00617 4.70076 1.000 27.46583 4 PRO B CA 1
ATOM 3458 C C . PRO B 1 4 ? -11.92938 34.38388 3.54730 1.000 26.85432 4 PRO B C 1
ATOM 3459 O O . PRO B 1 4 ? -11.69442 33.96599 2.41342 1.000 26.74992 4 PRO B O 1
ATOM 3463 N N . ILE B 1 5 ? -12.96594 35.15670 3.84802 1.000 21.82494 5 ILE B N 1
ATOM 3464 C CA . ILE B 1 5 ? -13.87738 35.69600 2.86268 1.000 20.36651 5 ILE B CA 1
ATOM 3465 C C . ILE B 1 5 ? -13.63790 37.20610 2.81151 1.000 23.76962 5 ILE B C 1
ATOM 3466 O O . ILE B 1 5 ? -14.18346 37.95388 3.62882 1.000 20.68082 5 ILE B O 1
ATOM 3471 N N . PRO B 1 6 ? -12.78860 37.65190 1.88273 1.000 26.23929 6 PRO B N 1
ATOM 3472 C CA . PRO B 1 6 ? -12.34899 39.05290 1.90487 1.000 22.76749 6 PRO B CA 1
ATOM 3473 C C . PRO B 1 6 ? -13.35677 40.01907 1.31406 1.000 27.95098 6 PRO B C 1
ATOM 3474 O O . PRO B 1 6 ? -14.03301 39.67603 0.35011 1.000 24.68662 6 PRO B O 1
ATOM 3478 N N . LEU B 1 7 ? -13.44283 41.21718 1.88927 1.000 21.70638 7 LEU B N 1
ATOM 3479 C CA . LEU B 1 7 ? -14.03003 42.34525 1.19220 1.000 20.64005 7 LEU B CA 1
ATOM 3480 C C . LEU B 1 7 ? -12.91490 43.03375 0.42123 1.000 19.36539 7 LEU B C 1
ATOM 3481 O O . LEU B 1 7 ? -11.92785 43.48636 1.02617 1.000 19.78381 7 LEU B O 1
ATOM 3486 N N . ARG B 1 8 ? -13.02466 43.07721 -0.90748 1.000 20.00725 8 ARG B N 1
ATOM 3487 C CA . ARG B 1 8 ? -11.93344 43.64859 -1.70168 1.000 21.01068 8 ARG B CA 1
ATOM 3488 C C . ARG B 1 8 ? -12.21807 45.05651 -2.18059 1.000 21.01949 8 ARG B C 1
ATOM 3489 O O . ARG B 1 8 ? -11.30393 45.85934 -2.29279 1.000 22.81231 8 ARG B O 1
ATOM 3497 N N . ASP B 1 9 ? -13.47998 45.33559 -2.49254 1.000 22.78864 9 ASP B N 1
ATOM 3498 C CA . ASP B 1 9 ? -13.87862 46.60252 -3.08903 1.000 27.88198 9 ASP B CA 1
ATOM 3499 C C . ASP B 1 9 ? -14.46551 47.53788 -2.05400 1.000 22.04614 9 ASP B C 1
ATOM 3500 O O . ASP B 1 9 ? -15.19589 47.10124 -1.15274 1.000 24.22848 9 ASP B O 1
ATOM 3505 N N . VAL B 1 10 ? -14.13715 48.81739 -2.18488 1.000 20.94210 10 VAL B N 1
ATOM 3506 C CA . VAL B 1 10 ? -14.70066 49.84729 -1.33043 1.000 20.72550 10 VAL B CA 1
ATOM 3507 C C . VAL B 1 10 ? -16.17002 50.03458 -1.64306 1.000 20.43730 10 VAL B C 1
ATOM 3508 O O . VAL B 1 10 ? -16.53966 50.24786 -2.80346 1.000 23.55726 10 VAL B O 1
ATOM 3512 N N . PRO B 1 11 ? -17.02898 49.86298 -0.62958 1.000 19.96745 11 PRO B N 1
ATOM 3513 C CA . PRO B 1 11 ? -18.46984 50.02817 -0.83630 1.000 20.55453 11 PRO B CA 1
ATOM 3514 C C . PRO B 1 11 ? -18.84088 51.48827 -1.05033 1.000 19.55461 11 PRO B C 1
ATOM 3515 O O . PRO B 1 11 ? -18.24576 52.38370 -0.44943 1.000 21.43378 11 PRO B O 1
ATOM 3519 N N . GLN B 1 12 ? -19.85925 51.72432 -1.86592 1.000 21.89569 12 GLN B N 1
ATOM 3520 C CA . GLN B 1 12 ? -20.24475 53.07923 -2.23951 1.000 23.46607 12 GLN B CA 1
ATOM 3521 C C . GLN B 1 12 ? -21.70725 53.41283 -1.95884 1.000 23.25052 12 GLN B C 1
ATOM 3522 O O . GLN B 1 12 ? -22.13966 54.52142 -2.25928 1.000 23.66449 12 GLN B O 1
ATOM 3528 N N . SER B 1 13 ? -22.48719 52.47115 -1.43651 1.000 22.30231 13 SER B N 1
ATOM 3529 C CA . SER B 1 13 ? -23.91827 52.75959 -1.24520 1.000 23.90094 13 SER B CA 1
ATOM 3530 C C . SER B 1 13 ? -24.27155 53.14301 0.19592 1.000 19.58537 13 SER B C 1
ATOM 3531 O O . SER B 1 13 ? -23.54277 52.82638 1.13880 1.000 22.12059 13 SER B O 1
ATOM 3534 N N . ASN B 1 14 ? -25.35623 53.89931 0.34988 1.000 21.82956 14 ASN B N 1
ATOM 3535 C CA . ASN B 1 14 ? -25.83948 54.28135 1.65522 1.000 21.18570 14 ASN B CA 1
ATOM 3536 C C . ASN B 1 14 ? -27.34226 54.47271 1.60294 1.000 22.65384 14 ASN B C 1
ATOM 3537 O O . ASN B 1 14 ? -27.86639 55.19413 0.73781 1.000 25.31398 14 ASN B O 1
ATOM 3542 N N . ILE B 1 15 ? -28.03565 53.84255 2.53511 1.000 17.60181 15 ILE B N 1
ATOM 3543 C CA . ILE B 1 15 ? -29.48822 54.02229 2.66496 1.000 19.08583 15 ILE B CA 1
ATOM 3544 C C . ILE B 1 15 ? -29.86268 54.84176 3.89453 1.000 23.72492 15 ILE B C 1
ATOM 3545 O O . ILE B 1 15 ? -31.03851 55.18876 4.08805 1.000 22.40990 15 ILE B O 1
ATOM 3550 N N . PHE B 1 16 ? -28.88873 55.16908 4.74161 1.000 17.77161 16 PHE B N 1
ATOM 3551 C CA . PHE B 1 16 ? -29.25186 55.76684 6.01110 1.000 18.64045 16 PHE B CA 1
ATOM 3552 C C . PHE B 1 16 ? -29.33181 57.28347 5.96907 1.000 25.03906 16 PHE B C 1
ATOM 3553 O O . PHE B 1 16 ? -28.53350 57.95139 5.32716 1.000 24.46084 16 PHE B O 1
ATOM 3561 N N . ARG B 1 17 ? -30.34092 57.81735 6.64257 1.000 23.12744 17 ARG B N 1
ATOM 3562 C CA . ARG B 1 17 ? -30.61775 59.25042 6.56870 1.000 34.43441 17 ARG B CA 1
ATOM 3563 C C . ARG B 1 17 ? -31.09256 59.75505 7.92391 1.000 28.85565 17 ARG B C 1
ATOM 3564 O O . ARG B 1 17 ? -31.29855 58.96792 8.84510 1.000 23.83925 17 ARG B O 1
ATOM 3572 N N . LYS B 1 18 ? -31.26100 61.07137 8.03742 1.000 25.75213 18 LYS B N 1
ATOM 3573 C CA . LYS B 1 18 ? -31.89028 61.68264 9.19874 1.000 28.74921 18 LYS B CA 1
ATOM 3574 C C . LYS B 1 18 ? -33.18129 60.93173 9.56159 1.000 30.04214 18 LYS B C 1
ATOM 3575 O O . LYS B 1 18 ? -34.02331 60.68641 8.69198 1.000 26.08972 18 LYS B O 1
ATOM 3581 N N . GLY B 1 19 ? -33.33325 60.56146 10.83564 1.000 27.48622 19 GLY B N 1
ATOM 3582 C CA . GLY B 1 19 ? -34.51893 59.85020 11.28766 1.000 27.08334 19 GLY B CA 1
ATOM 3583 C C . GLY B 1 19 ? -34.28578 58.36152 11.47288 1.000 24.41088 19 GLY B C 1
ATOM 3584 O O . GLY B 1 19 ? -34.96692 57.72502 12.27109 1.000 24.80995 19 GLY B O 1
ATOM 3585 N N . ASP B 1 20 ? -33.32368 57.81232 10.73071 1.000 18.94027 20 ASP B N 1
ATOM 3586 C CA . ASP B 1 20 ? -32.92896 56.41250 10.91250 1.000 20.17542 20 ASP B CA 1
ATOM 3587 C C . ASP B 1 20 ? -32.15385 56.30394 12.21940 1.000 22.55121 20 ASP B C 1
ATOM 3588 O O . ASP B 1 20 ? -31.55957 57.28618 12.68339 1.000 21.91985 20 ASP B O 1
ATOM 3593 N N . VAL B 1 21 ? -32.16292 55.11815 12.81471 1.000 18.47588 21 VAL B N 1
ATOM 3594 C CA . VAL B 1 21 ? -31.66504 54.97268 14.18373 1.000 18.38472 21 VAL B CA 1
ATOM 3595 C C . VAL B 1 21 ? -30.48324 54.01043 14.25157 1.000 20.73058 21 VAL B C 1
ATOM 3596 O O . VAL B 1 21 ? -30.55167 52.88729 13.76354 1.000 19.43762 21 VAL B O 1
ATOM 3600 N N . PHE B 1 22 ? -29.39922 54.48943 14.85329 1.000 18.18095 22 PHE B N 1
ATOM 3601 C CA . PHE B 1 22 ? -28.19774 53.69344 15.05061 1.000 17.19402 22 PHE B CA 1
ATOM 3602 C C . PHE B 1 22 ? -28.12187 53.28574 16.51266 1.000 18.17326 22 PHE B C 1
ATOM 3603 O O . PHE B 1 22 ? -28.16207 54.14810 17.40034 1.000 20.09647 22 PHE B O 1
ATOM 3611 N N . VAL B 1 23 ? -28.03089 51.98334 16.77120 1.000 17.54992 23 VAL B N 1
ATOM 3612 C CA . VAL B 1 23 ? -28.03344 51.48547 18.13734 1.000 20.36417 23 VAL B CA 1
ATOM 3613 C C . VAL B 1 23 ? -26.66780 50.85139 18.46522 1.000 19.49417 23 VAL B C 1
ATOM 3614 O O . VAL B 1 23 ? -26.29630 49.85602 17.84883 1.000 17.09600 23 VAL B O 1
ATOM 3618 N N . LEU B 1 24 ? -25.93006 51.43582 19.41378 1.000 17.45684 24 LEU B N 1
ATOM 3619 C CA . LEU B 1 24 ? -24.64591 50.86351 19.83502 1.000 17.33826 24 LEU B CA 1
ATOM 3620 C C . LEU B 1 24 ? -24.90395 49.80212 20.89829 1.000 17.88268 24 LEU B C 1
ATOM 3621 O O . LEU B 1 24 ? -25.32030 50.11316 22.02071 1.000 19.92812 24 LEU B O 1
ATOM 3626 N N . PHE B 1 25 ? -24.72178 48.54316 20.52620 1.000 17.02582 25 PHE B N 1
ATOM 3627 C CA . PHE B 1 25 ? -24.97740 47.43485 21.44301 1.000 20.94676 25 PHE B CA 1
ATOM 3628 C C . PHE B 1 25 ? -23.64413 47.06213 22.09455 1.000 20.20650 25 PHE B C 1
ATOM 3629 O O . PHE B 1 25 ? -22.98992 46.09072 21.72618 1.000 17.69488 25 PHE B O 1
ATOM 3637 N N . GLY B 1 26 ? -23.23753 47.89909 23.04991 1.000 17.67585 26 GLY B N 1
ATOM 3638 C CA . GLY B 1 26 ? -21.91969 47.84487 23.66126 1.000 16.76155 26 GLY B CA 1
ATOM 3639 C C . GLY B 1 26 ? -21.62863 49.25540 24.12890 1.000 16.91654 26 GLY B C 1
ATOM 3640 O O . GLY B 1 26 ? -22.33311 50.18967 23.76778 1.000 17.59198 26 GLY B O 1
ATOM 3641 N N . GLU B 1 27 ? -20.57938 49.43031 24.90966 1.000 16.07146 27 GLU B N 1
ATOM 3642 C CA . GLU B 1 27 ? -20.22928 50.77724 25.37691 1.000 19.04377 27 GLU B CA 1
ATOM 3643 C C . GLU B 1 27 ? -19.06324 51.35421 24.58107 1.000 21.12304 27 GLU B C 1
ATOM 3644 O O . GLU B 1 27 ? -18.16954 50.61642 24.12672 1.000 19.12642 27 GLU B O 1
ATOM 3650 N N . LEU B 1 28 ? -19.07000 52.67753 24.42138 1.000 19.51038 28 LEU B N 1
ATOM 3651 C CA . LEU B 1 28 ? -18.05946 53.35937 23.61889 1.000 19.20435 28 LEU B CA 1
ATOM 3652 C C . LEU B 1 28 ? -16.92489 53.82983 24.51914 1.000 19.05577 28 LEU B C 1
ATOM 3653 O O . LEU B 1 28 ? -17.16776 54.56128 25.50831 1.000 21.46175 28 LEU B O 1
ATOM 3658 N N . PHE B 1 29 ? -15.70232 53.40713 24.19305 1.000 17.71095 29 PHE B N 1
ATOM 3659 C CA . PHE B 1 29 ? -14.50703 53.86057 24.90330 1.000 19.97760 29 PHE B CA 1
ATOM 3660 C C . PHE B 1 29 ? -13.51165 54.52621 23.93576 1.000 17.93469 29 PHE B C 1
ATOM 3661 O O . PHE B 1 29 ? -13.51949 54.25971 22.73763 1.000 19.25149 29 PHE B O 1
ATOM 3669 N N . GLY B 1 30 ? -12.63636 55.37454 24.47116 1.000 20.10684 30 GLY B N 1
ATOM 3670 C CA . GLY B 1 30 ? -11.55756 55.92849 23.66879 1.000 20.69968 30 GLY B CA 1
ATOM 3671 C C . GLY B 1 30 ? -10.72414 54.80048 23.09347 1.000 18.38103 30 GLY B C 1
ATOM 3672 O O . GLY B 1 30 ? -10.49226 53.79120 23.75147 1.000 21.85648 30 GLY B O 1
ATOM 3673 N N . ARG B 1 31 ? -10.34341 54.98572 21.83815 1.000 21.11140 31 ARG B N 1
ATOM 3674 C CA . ARG B 1 31 ? -9.55409 54.04748 21.00942 1.000 18.92537 31 ARG B CA 1
ATOM 3675 C C . ARG B 1 31 ? -10.34718 52.83310 20.56788 1.000 20.55977 31 ARG B C 1
ATOM 3676 O O . ARG B 1 31 ? -9.84047 52.03753 19.78909 1.000 20.30599 31 ARG B O 1
ATOM 3684 N N . GLY B 1 32 ? -11.58486 52.68041 21.03086 1.000 17.69878 32 GLY B N 1
ATOM 3685 C CA . GLY B 1 32 ? -12.38445 51.53212 20.62258 1.000 15.38059 32 GLY B CA 1
ATOM 3686 C C . GLY B 1 32 ? -12.73256 51.53808 19.14509 1.000 15.19877 32 GLY B C 1
ATOM 3687 O O . GLY B 1 32 ? -12.98724 52.59245 18.54001 1.000 15.18412 32 GLY B O 1
ATOM 3688 N N . TYR B 1 33 ? -12.76897 50.34478 18.55541 1.000 17.49160 33 TYR B N 1
ATOM 3689 C CA . TYR B 1 33 ? -13.14829 50.20858 17.15773 1.000 17.86069 33 TYR B CA 1
ATOM 3690 C C . TYR B 1 33 ? -14.42671 50.94737 16.80031 1.000 14.91883 33 TYR B C 1
ATOM 3691 O O . TYR B 1 33 ? -14.51900 51.55264 15.71477 1.000 17.40841 33 TYR B O 1
ATOM 3700 N N . ALA B 1 34 ? -15.41688 50.86933 17.69549 1.000 17.66464 34 ALA B N 1
ATOM 3701 C CA . ALA B 1 34 ? -16.75148 51.39805 17.40195 1.000 15.05247 34 ALA B CA 1
ATOM 3702 C C . ALA B 1 34 ? -16.74682 52.90446 17.07720 1.000 15.73711 34 ALA B C 1
ATOM 3703 O O . ALA B 1 34 ? -17.65012 53.39071 16.39308 1.000 19.31146 34 ALA B O 1
ATOM 3705 N N . ASN B 1 35 ? -15.73796 53.64261 17.53655 1.000 17.54341 35 ASN B N 1
ATOM 3706 C CA . ASN B 1 35 ? -15.63614 55.06380 17.18829 1.000 18.68820 35 ASN B CA 1
ATOM 3707 C C . ASN B 1 35 ? -15.73409 55.29392 15.68345 1.000 19.81801 35 ASN B C 1
ATOM 3708 O O . ASN B 1 35 ? -16.36145 56.25414 15.24502 1.000 19.71519 35 ASN B O 1
ATOM 3713 N N . GLY B 1 36 ? -15.07410 54.44434 14.88622 1.000 17.94278 36 GLY B N 1
ATOM 3714 C CA . GLY B 1 36 ? -15.09942 54.62762 13.44175 1.000 17.65262 36 GLY B CA 1
ATOM 3715 C C . GLY B 1 36 ? -16.52280 54.61434 12.89808 1.000 21.02626 36 GLY B C 1
ATOM 3716 O O . GLY B 1 36 ? -16.92866 55.47965 12.10834 1.000 21.91216 36 GLY B O 1
ATOM 3717 N N . LEU B 1 37 ? -17.27753 53.60984 13.33228 1.000 20.10719 37 LEU B N 1
ATOM 3718 C CA . LEU B 1 37 ? -18.60376 53.37197 12.79938 1.000 16.15827 37 LEU B CA 1
ATOM 3719 C C . LEU B 1 37 ? -19.59725 54.40901 13.32116 1.000 18.43240 37 LEU B C 1
ATOM 3720 O O . LEU B 1 37 ? -20.34679 55.00002 12.55661 1.000 20.89098 37 LEU B O 1
ATOM 3725 N N . ILE B 1 38 ? -19.56440 54.65754 14.62120 1.000 19.22167 38 ILE B N 1
ATOM 3726 C CA . ILE B 1 38 ? -20.51178 55.60687 15.20026 1.000 19.10920 38 ILE B CA 1
ATOM 3727 C C . ILE B 1 38 ? -20.27726 57.02259 14.62608 1.000 20.28472 38 ILE B C 1
ATOM 3728 O O . ILE B 1 38 ? -21.23582 57.75360 14.36379 1.000 18.88673 38 ILE B O 1
ATOM 3733 N N . ASN B 1 39 ? -19.03452 57.40352 14.34703 1.000 19.56735 39 ASN B N 1
ATOM 3734 C CA . ASN B 1 39 ? -18.84372 58.72316 13.74025 1.000 19.71930 39 ASN B CA 1
ATOM 3735 C C . ASN B 1 39 ? -19.47323 58.78432 12.33930 1.000 19.00887 39 ASN B C 1
ATOM 3736 O O . ASN B 1 39 ? -20.10075 59.79992 11.98791 1.000 22.41171 39 ASN B O 1
ATOM 3741 N N . GLU B 1 40 ? -19.41923 57.68086 11.58101 1.000 17.11967 40 GLU B N 1
ATOM 3742 C CA . GLU B 1 40 ? -20.10554 57.63937 10.27990 1.000 18.62155 40 GLU B CA 1
ATOM 3743 C C . GLU B 1 40 ? -21.61197 57.80855 10.46882 1.000 21.55060 40 GLU B C 1
ATOM 3744 O O . GLU B 1 40 ? -22.27944 58.57563 9.73068 1.000 21.62318 40 GLU B O 1
ATOM 3750 N N . ALA B 1 41 ? -22.15184 57.10400 11.46297 1.000 20.77304 41 ALA B N 1
ATOM 3751 C CA . ALA B 1 41 ? -23.57963 57.18457 11.70435 1.000 19.67829 41 ALA B CA 1
ATOM 3752 C C . ALA B 1 41 ? -23.95572 58.61504 12.06908 1.000 23.02354 41 ALA B C 1
ATOM 3753 O O . ALA B 1 41 ? -24.99145 59.12621 11.62391 1.000 22.33709 41 ALA B O 1
ATOM 3755 N N . ARG B 1 42 ? -23.08847 59.27207 12.83364 1.000 23.54947 42 ARG B N 1
ATOM 3756 C CA . ARG B 1 42 ? -23.36834 60.63370 13.24784 1.000 22.46559 42 ARG B CA 1
ATOM 3757 C C . ARG B 1 42 ? -23.35121 61.53360 12.01618 1.000 28.27554 42 ARG B C 1
ATOM 3758 O O . ARG B 1 42 ? -24.23241 62.39783 11.85307 1.000 23.57162 42 ARG B O 1
ATOM 3766 N N . ASP B 1 43 ? -22.38072 61.33444 11.12203 1.000 22.40178 43 ASP B N 1
ATOM 3767 C CA . ASP B 1 43 ? -22.28200 62.30145 10.03149 1.000 24.62056 43 ASP B CA 1
ATOM 3768 C C . ASP B 1 43 ? -23.36637 62.06929 9.00470 1.000 23.88077 43 ASP B C 1
ATOM 3769 O O . ASP B 1 43 ? -23.69524 62.98026 8.24044 1.000 24.20443 43 ASP B O 1
ATOM 3774 N N . ALA B 1 44 ? -23.96834 60.88087 9.01020 1.000 18.98553 44 ALA B N 1
ATOM 3775 C CA . ALA B 1 44 ? -25.08010 60.60973 8.10863 1.000 19.92113 44 ALA B CA 1
ATOM 3776 C C . ALA B 1 44 ? -26.39486 61.18132 8.66745 1.000 25.57571 44 ALA B C 1
ATOM 3777 O O . ALA B 1 44 ? -27.42001 61.14904 8.00600 1.000 27.69419 44 ALA B O 1
ATOM 3779 N N . GLY B 1 45 ? -26.35661 61.70189 9.88692 1.000 24.27838 45 GLY B N 1
ATOM 3780 C CA . GLY B 1 45 ? -27.52890 62.31230 10.49953 1.000 26.83011 45 GLY B CA 1
ATOM 3781 C C . GLY B 1 45 ? -28.43055 61.32958 11.22584 1.000 24.70520 45 GLY B C 1
ATOM 3782 O O . GLY B 1 45 ? -29.58022 61.63030 11.55059 1.000 24.03640 45 GLY B O 1
ATOM 3783 N N . MET B 1 46 ? -27.90603 60.15761 11.54481 1.000 24.17424 46 MET B N 1
ATOM 3784 C CA . MET B 1 46 ? -28.71358 59.16649 12.25680 1.000 17.79799 46 MET B CA 1
ATOM 3785 C C . MET B 1 46 ? -28.88935 59.54660 13.72158 1.000 19.02507 46 MET B C 1
ATOM 3786 O O . MET B 1 46 ? -28.05170 60.21325 14.30262 1.000 22.99538 46 MET B O 1
ATOM 3791 N N . THR B 1 47 ? -30.02308 59.15010 14.29349 1.000 18.13388 47 THR B N 1
ATOM 3792 C CA . THR B 1 47 ? -30.24101 59.20554 15.74139 1.000 24.36746 47 THR B CA 1
ATOM 3793 C C . THR B 1 47 ? -29.40229 58.15202 16.45424 1.000 22.22028 47 THR B C 1
ATOM 3794 O O . THR B 1 47 ? -29.45800 56.96409 16.11312 1.000 24.09208 47 THR B O 1
ATOM 3798 N N . ILE B 1 48 ? -28.60420 58.59996 17.42162 1.000 19.93935 48 ILE B N 1
ATOM 3799 C CA . ILE B 1 48 ? -27.64991 57.72367 18.11320 1.000 23.35321 48 ILE B CA 1
ATOM 3800 C C . ILE B 1 48 ? -28.22202 57.27780 19.43864 1.000 21.22211 48 ILE B C 1
ATOM 3801 O O . ILE B 1 48 ? -28.59959 58.10469 20.26715 1.000 23.43694 48 ILE B O 1
ATOM 3806 N N . VAL B 1 49 ? -28.30817 55.96591 19.63744 1.000 17.93421 49 VAL B N 1
ATOM 3807 C CA . VAL B 1 49 ? -28.80789 55.39396 20.88484 1.000 22.06223 49 VAL B CA 1
ATOM 3808 C C . VAL B 1 49 ? -27.81662 54.33303 21.32108 1.000 20.66523 49 VAL B C 1
ATOM 3809 O O . VAL B 1 49 ? -27.18298 53.70050 20.47374 1.000 21.20841 49 VAL B O 1
ATOM 3813 N N . GLY B 1 50 ? -27.65448 54.14571 22.62669 1.000 20.18252 50 GLY B N 1
ATOM 3814 C CA . GLY B 1 50 ? -26.76566 53.09936 23.10126 1.000 23.36143 50 GLY B CA 1
ATOM 3815 C C . GLY B 1 50 ? -27.25359 52.41825 24.36450 1.000 18.25536 50 GLY B C 1
ATOM 3816 O O . GLY B 1 50 ? -28.17205 52.89581 25.04836 1.000 22.80945 50 GLY B O 1
ATOM 3817 N N . ILE B 1 51 ? -26.59185 51.31975 24.70989 1.000 17.49381 51 ILE B N 1
ATOM 3818 C CA . ILE B 1 51 ? -26.88738 50.62909 25.94452 1.000 20.47014 51 ILE B CA 1
ATOM 3819 C C . ILE B 1 51 ? -25.85373 50.98996 27.01314 1.000 21.08783 51 ILE B C 1
ATOM 3820 O O . ILE B 1 51 ? -24.82326 51.61215 26.72027 1.000 22.59119 51 ILE B O 1
ATOM 3825 N N . THR B 1 52 ? -26.14053 50.57613 28.24632 1.000 19.57846 52 THR B N 1
ATOM 3826 C CA . THR B 1 52 ? -25.17780 50.64793 29.33789 1.000 23.63445 52 THR B CA 1
ATOM 3827 C C . THR B 1 52 ? -25.07387 49.27806 29.98178 1.000 23.76877 52 THR B C 1
ATOM 3828 O O . THR B 1 52 ? -26.02431 48.49626 29.97882 1.000 24.83927 52 THR B O 1
ATOM 3832 N N . VAL B 1 53 ? -23.92293 48.98185 30.56440 1.000 19.44475 53 VAL B N 1
ATOM 3833 C CA . VAL B 1 53 ? -23.80183 47.74156 31.30556 1.000 24.16814 53 VAL B CA 1
ATOM 3834 C C . VAL B 1 53 ? -24.24360 47.98288 32.75747 1.000 23.46498 53 VAL B C 1
ATOM 3835 O O . VAL B 1 53 ? -24.30142 47.05370 33.55429 1.000 22.69598 53 VAL B O 1
ATOM 3839 N N . GLY B 1 54 ? -24.57079 49.23059 33.10263 1.000 23.43347 54 GLY B N 1
ATOM 3840 C CA . GLY B 1 54 ? -24.96503 49.52878 34.47263 1.000 24.74522 54 GLY B CA 1
ATOM 3841 C C . GLY B 1 54 ? -23.77373 49.59658 35.41574 1.000 26.26974 54 GLY B C 1
ATOM 3842 O O . GLY B 1 54 ? -22.62933 49.73941 34.98763 1.000 25.21569 54 GLY B O 1
ATOM 3843 N N . ARG B 1 55 ? -24.04954 49.50227 36.71129 1.000 23.20686 55 ARG B N 1
ATOM 3844 C CA . ARG B 1 55 ? -23.01142 49.48411 37.74841 1.000 28.36596 55 ARG B CA 1
ATOM 3845 C C . ARG B 1 55 ? -23.29276 48.38172 38.76301 1.000 30.31598 55 ARG B C 1
ATOM 3846 O O . ARG B 1 55 ? -24.36109 47.77891 38.75909 1.000 27.26367 55 ARG B O 1
ATOM 3854 N N . ARG B 1 56 ? -22.33358 48.13248 39.65091 1.000 35.23142 56 ARG B N 1
ATOM 3855 C CA . ARG B 1 56 ? -22.53848 47.19463 40.74914 1.000 34.70623 56 ARG B CA 1
ATOM 3856 C C . ARG B 1 56 ? -22.81400 48.01457 42.01178 1.000 39.61319 56 ARG B C 1
ATOM 3857 O O . ARG B 1 56 ? -22.07691 48.96332 42.28963 1.000 40.42592 56 ARG B O 1
ATOM 3865 N N . ASP B 1 57 ? -23.85015 47.66344 42.77666 1.000 37.99131 57 ASP B N 1
ATOM 3866 C CA . ASP B 1 57 ? -24.09625 48.35672 44.04533 1.000 43.32469 57 ASP B CA 1
ATOM 3867 C C . ASP B 1 57 ? -23.13942 47.80428 45.09751 1.000 48.46387 57 ASP B C 1
ATOM 3868 O O . ASP B 1 57 ? -22.25062 47.01632 44.78034 1.000 48.18481 57 ASP B O 1
ATOM 3873 N N . GLU B 1 58 ? -23.32643 48.18641 46.35442 1.000 53.51080 58 GLU B N 1
ATOM 3874 C CA . GLU B 1 58 ? -22.35217 47.78389 47.35251 1.000 60.75671 58 GLU B CA 1
ATOM 3875 C C . GLU B 1 58 ? -22.57254 46.33507 47.79579 1.000 55.77133 58 GLU B C 1
ATOM 3876 O O . GLU B 1 58 ? -21.71920 45.75434 48.46156 1.000 54.21776 58 GLU B O 1
ATOM 3882 N N . ASN B 1 59 ? -23.67633 45.73051 47.36650 1.000 50.74989 59 ASN B N 1
ATOM 3883 C CA . ASN B 1 59 ? -23.84764 44.28703 47.48701 1.000 48.18817 59 ASN B CA 1
ATOM 3884 C C . ASN B 1 59 ? -23.43900 43.57780 46.20371 1.000 48.59527 59 ASN B C 1
ATOM 3885 O O . ASN B 1 59 ? -23.74186 42.40183 45.99870 1.000 48.05813 59 ASN B O 1
ATOM 3890 N N . ASN B 1 60 ? -22.74588 44.32572 45.34967 1.000 49.59461 60 ASN B N 1
ATOM 3891 C CA . ASN B 1 60 ? -22.18402 43.83061 44.10237 1.000 46.95255 60 ASN B CA 1
ATOM 3892 C C . ASN B 1 60 ? -23.29210 43.31336 43.18226 1.000 40.87337 60 ASN B C 1
ATOM 3893 O O . ASN B 1 60 ? -23.05729 42.45814 42.32735 1.000 40.01602 60 ASN B O 1
ATOM 3898 N N . ALA B 1 61 ? -24.49056 43.88137 43.33445 1.000 37.10821 61 ALA B N 1
ATOM 3899 C CA . ALA B 1 61 ? -25.64259 43.55376 42.48731 1.000 34.78074 61 ALA B CA 1
ATOM 3900 C C . ALA B 1 61 ? -25.75282 44.60754 41.39432 1.000 35.19826 61 ALA B C 1
ATOM 3901 O O . ALA B 1 61 ? -25.40365 45.76273 41.62069 1.000 36.11686 61 ALA B O 1
ATOM 3903 N N . LEU B 1 62 ? -26.22197 44.21454 40.21242 1.000 34.64679 62 LEU B N 1
ATOM 3904 C CA . LEU B 1 62 ? -26.34417 45.15745 39.11101 1.000 31.97530 62 LEU B CA 1
ATOM 3905 C C . LEU B 1 62 ? -27.40155 46.21880 39.41680 1.000 35.02838 62 LEU B C 1
ATOM 3906 O O . LEU B 1 62 ? -28.44028 45.91236 40.00327 1.000 35.04000 62 LEU B O 1
ATOM 3911 N N . ARG B 1 63 ? -27.11270 47.46385 39.04688 1.000 31.61307 63 ARG B N 1
ATOM 3912 C CA . ARG B 1 63 ? -28.06990 48.56127 39.18719 1.000 26.16543 63 ARG B CA 1
ATOM 3913 C C . ARG B 1 63 ? -28.04013 49.48557 37.95858 1.000 27.80621 63 ARG B C 1
ATOM 3914 O O . ARG B 1 63 ? -27.03640 49.58091 37.24262 1.000 24.26689 63 ARG B O 1
ATOM 3922 N N . ALA B 1 64 ? -29.14584 50.18077 37.72648 1.000 30.68085 64 ALA B N 1
ATOM 3923 C CA . ALA B 1 64 ? -29.19811 51.16636 36.66747 1.000 27.33179 64 ALA B CA 1
ATOM 3924 C C . ALA B 1 64 ? -28.31684 52.33682 37.06901 1.000 26.64524 64 ALA B C 1
ATOM 3925 O O . ALA B 1 64 ? -27.93436 52.47090 38.23761 1.000 33.63839 64 ALA B O 1
ATOM 3927 N N . LEU B 1 65 ? -27.97681 53.16888 36.09644 1.000 23.32821 65 LEU B N 1
ATOM 3928 C CA . LEU B 1 65 ? -27.15187 54.34524 36.33459 1.000 26.64716 65 LEU B CA 1
ATOM 3929 C C . LEU B 1 65 ? -27.93875 55.38614 37.12401 1.000 29.43941 65 LEU B C 1
ATOM 3930 O O . LEU B 1 65 ? -29.16698 55.48324 36.99292 1.000 31.91294 65 LEU B O 1
ATOM 3935 N N . THR B 1 66 ? -27.23520 56.16645 37.94025 1.000 32.93405 66 THR B N 1
ATOM 3936 C CA . THR B 1 66 ? -27.85308 57.32128 38.58298 1.000 33.10663 66 THR B CA 1
ATOM 3937 C C . THR B 1 66 ? -28.03014 58.40382 37.53135 1.000 36.47013 66 THR B C 1
ATOM 3938 O O . THR B 1 66 ? -27.48923 58.28861 36.42463 1.000 30.39411 66 THR B O 1
ATOM 3942 N N . ALA B 1 67 ? -28.77909 59.45109 37.86141 1.000 35.00295 67 ALA B N 1
ATOM 3943 C CA . ALA B 1 67 ? -28.97766 60.55102 36.92202 1.000 33.00060 67 ALA B CA 1
ATOM 3944 C C . ALA B 1 67 ? -27.64451 61.13496 36.42922 1.000 36.46502 67 ALA B C 1
ATOM 3945 O O . ALA B 1 67 ? -27.45971 61.34103 35.22125 1.000 34.85469 67 ALA B O 1
ATOM 3947 N N . GLU B 1 68 ? -26.71715 61.39723 37.35152 1.000 36.52565 68 GLU B N 1
ATOM 3948 C CA . GLU B 1 68 ? -25.40955 61.93549 36.96665 1.000 40.63130 68 GLU B CA 1
ATOM 3949 C C . GLU B 1 68 ? -24.60739 60.95060 36.10543 1.000 38.20066 68 GLU B C 1
ATOM 3950 O O . GLU B 1 68 ? -24.00935 61.35211 35.09193 1.000 33.41846 68 GLU B O 1
ATOM 3956 N N . GLU B 1 69 ? -24.55548 59.68923 36.53556 1.000 30.85917 69 GLU B N 1
ATOM 3957 C CA . GLU B 1 69 ? -23.88838 58.64488 35.75842 1.000 27.66661 69 GLU B CA 1
ATOM 3958 C C . GLU B 1 69 ? -24.47412 58.59367 34.34494 1.000 26.97322 69 GLU B C 1
ATOM 3959 O O . GLU B 1 69 ? -23.73789 58.51529 33.34329 1.000 28.90933 69 GLU B O 1
ATOM 3965 N N . LEU B 1 70 ? -25.79894 58.64191 34.26491 1.000 27.81107 70 LEU B N 1
ATOM 3966 C CA . LEU B 1 70 ? -26.48607 58.58516 32.98369 1.000 25.82621 70 LEU B CA 1
ATOM 3967 C C . LEU B 1 70 ? -26.11538 59.77554 32.09684 1.000 29.51986 70 LEU B C 1
ATOM 3968 O O . LEU B 1 70 ? -25.92922 59.62512 30.88444 1.000 30.50878 70 LEU B O 1
ATOM 3973 N N . ALA B 1 71 ? -26.01630 60.96058 32.69809 1.000 30.07081 71 ALA B N 1
ATOM 3974 C CA . ALA B 1 71 ? -25.64564 62.15444 31.94231 1.000 33.19772 71 ALA B CA 1
ATOM 3975 C C . ALA B 1 71 ? -24.24212 62.00212 31.35690 1.000 31.47663 71 ALA B C 1
ATOM 3976 O O . ALA B 1 71 ? -23.99912 62.32757 30.18397 1.000 30.46390 71 ALA B O 1
ATOM 3978 N N . THR B 1 72 ? -23.32376 61.51011 32.18501 1.000 29.36376 72 THR B N 1
ATOM 3979 C CA . THR B 1 72 ? -21.94896 61.24914 31.74349 1.000 31.44053 72 THR B CA 1
ATOM 3980 C C . THR B 1 72 ? -21.90996 60.24175 30.57864 1.000 32.55425 72 THR B C 1
ATOM 3981 O O . THR B 1 72 ? -21.23579 60.47176 29.57596 1.000 27.08696 72 THR B O 1
ATOM 3985 N N . ALA B 1 73 ? -22.63617 59.13435 30.72922 1.000 27.85038 73 ALA B N 1
ATOM 3986 C CA . ALA B 1 73 ? -22.69607 58.09636 29.69944 1.000 29.53277 73 ALA B CA 1
ATOM 3987 C C . ALA B 1 73 ? -23.24994 58.63673 28.38820 1.000 25.62591 73 ALA B C 1
ATOM 3988 O O . ALA B 1 73 ? -22.73836 58.31467 27.31087 1.000 26.09523 73 ALA B O 1
ATOM 3990 N N . GLU B 1 74 ? -24.29245 59.46179 28.46781 1.000 27.65539 74 GLU B N 1
ATOM 3991 C CA . GLU B 1 74 ? -24.86754 60.03756 27.24701 1.000 25.46748 74 GLU B CA 1
ATOM 3992 C C . GLU B 1 74 ? -23.91584 61.04183 26.60796 1.000 28.53093 74 GLU B C 1
ATOM 3993 O O . GLU B 1 74 ? -23.83045 61.13835 25.37707 1.000 28.96620 74 GLU B O 1
ATOM 3999 N N . ALA B 1 75 ? -23.15416 61.75553 27.43341 1.000 30.73776 75 ALA B N 1
ATOM 4000 C CA . ALA B 1 75 ? -22.17806 62.68780 26.88294 1.000 34.05506 75 ALA B CA 1
ATOM 4001 C C . ALA B 1 75 ? -21.05700 61.92568 26.17539 1.000 33.80502 75 ALA B C 1
ATOM 4002 O O . ALA B 1 75 ? -20.59341 62.33247 25.10830 1.000 34.83223 75 ALA B O 1
ATOM 4004 N N . ASN B 1 76 ? -20.64988 60.80208 26.74889 1.000 31.18769 76 ASN B N 1
ATOM 4005 C CA . ASN B 1 76 ? -19.59786 59.99584 26.13973 1.000 36.17847 76 ASN B CA 1
ATOM 4006 C C . ASN B 1 76 ? -20.04461 59.32357 24.84461 1.000 39.35511 76 ASN B C 1
ATOM 4007 O O . ASN B 1 76 ? -19.27032 59.24005 23.87990 1.000 36.92999 76 ASN B O 1
ATOM 4012 N N . LEU B 1 77 ? -21.28937 58.85119 24.81496 1.000 31.51229 77 LEU B N 1
ATOM 4013 C CA . LEU B 1 77 ? -21.81399 58.22334 23.60591 1.000 30.61413 77 LEU B CA 1
ATOM 4014 C C . LEU B 1 77 ? -22.11130 59.26841 22.54556 1.000 34.51099 77 LEU B C 1
ATOM 4015 O O . LEU B 1 77 ? -21.91894 59.03693 21.34802 1.000 30.89099 77 LEU B O 1
ATOM 4020 N N . GLY B 1 78 ? -22.59777 60.42273 22.98568 1.000 33.71532 78 GLY B N 1
ATOM 4021 C CA . GLY B 1 78 ? -23.05642 61.42948 22.05490 1.000 32.18356 78 GLY B CA 1
ATOM 4022 C C . GLY B 1 78 ? -24.42640 61.00644 21.57659 1.000 34.92290 78 GLY B C 1
ATOM 4023 O O . GLY B 1 78 ? -24.70721 61.05755 20.38143 1.000 34.03884 78 GLY B O 1
ATOM 4024 N N . GLY B 1 79 ? -25.26335 60.54896 22.50477 1.000 28.47268 79 GLY B N 1
ATOM 4025 C CA . GLY B 1 79 ? -26.61260 60.10861 22.18251 1.000 26.64215 79 GLY B CA 1
ATOM 4026 C C . GLY B 1 79 ? -27.37826 59.64743 23.41708 1.000 28.62787 79 GLY B C 1
ATOM 4027 O O . GLY B 1 79 ? -26.89762 59.76940 24.54146 1.000 30.37939 79 GLY B O 1
ATOM 4028 N N . ARG B 1 80 ? -28.58541 59.13670 23.21464 1.000 25.56126 80 ARG B N 1
ATOM 4029 C CA . ARG B 1 80 ? -29.40391 58.66432 24.33137 1.000 24.79624 80 ARG B CA 1
ATOM 4030 C C . ARG B 1 80 ? -29.00228 57.27028 24.79522 1.000 24.16701 80 ARG B C 1
ATOM 4031 O O . ARG B 1 80 ? -28.81322 56.36939 23.98535 1.000 22.97043 80 ARG B O 1
ATOM 4039 N N . ILE B 1 81 ? -28.95985 57.07417 26.10804 1.000 21.52473 81 ILE B N 1
ATOM 4040 C CA . ILE B 1 81 ? -28.64068 55.77389 26.69199 1.000 20.72289 81 ILE B CA 1
ATOM 4041 C C . ILE B 1 81 ? -29.90480 55.20683 27.32541 1.000 26.82212 81 ILE B C 1
ATOM 4042 O O . ILE B 1 81 ? -30.59978 55.91034 28.06698 1.000 25.73794 81 ILE B O 1
ATOM 4047 N N . ILE B 1 82 ? -30.23161 53.95691 27.00001 1.000 23.63905 82 ILE B N 1
ATOM 4048 C CA . ILE B 1 82 ? -31.37367 53.27850 27.60591 1.000 24.22191 82 ILE B CA 1
ATOM 4049 C C . ILE B 1 82 ? -30.90519 52.68942 28.93529 1.000 28.82232 82 ILE B C 1
ATOM 4050 O O . ILE B 1 82 ? -30.02505 51.82442 28.95603 1.000 24.51305 82 ILE B O 1
ATOM 4055 N N . ASN B 1 83 ? -31.47941 53.16912 30.04403 1.000 25.50426 83 ASN B N 1
ATOM 4056 C CA . ASN B 1 83 ? -30.88978 52.90248 31.36381 1.000 29.50547 83 ASN B CA 1
ATOM 4057 C C . ASN B 1 83 ? -31.33843 51.56559 31.95527 1.000 28.67923 83 ASN B C 1
ATOM 4058 O O . ASN B 1 83 ? -32.15161 51.51446 32.89361 1.000 26.66742 83 ASN B O 1
ATOM 4063 N N . VAL B 1 84 ? -30.79099 50.48928 31.40287 1.000 26.00291 84 VAL B N 1
ATOM 4064 C CA . VAL B 1 84 ? -31.00313 49.11915 31.85960 1.000 26.52316 84 VAL B CA 1
ATOM 4065 C C . VAL B 1 84 ? -29.63399 48.46825 31.95203 1.000 28.48990 84 VAL B C 1
ATOM 4066 O O . VAL B 1 84 ? -28.88015 48.50396 30.98290 1.000 25.60502 84 VAL B O 1
ATOM 4070 N N . PRO B 1 85 ? -29.29001 47.87448 33.10536 1.000 26.59369 85 PRO B N 1
ATOM 4071 C CA . PRO B 1 85 ? -27.93212 47.32045 33.24211 1.000 26.03335 85 PRO B CA 1
ATOM 4072 C C . PRO B 1 85 ? -27.73103 46.05241 32.43681 1.000 32.07769 85 PRO B C 1
ATOM 4073 O O . PRO B 1 85 ? -28.01633 44.95356 32.90165 1.000 39.17323 85 PRO B O 1
ATOM 4077 N N . LEU B 1 86 ? -27.20787 46.22188 31.22831 1.000 28.69197 86 LEU B N 1
ATOM 4078 C CA . LEU B 1 86 ? -27.09220 45.13882 30.26613 1.000 23.54285 86 LEU B CA 1
ATOM 4079 C C . LEU B 1 86 ? -25.67849 44.52770 30.26403 1.000 24.08096 86 LEU B C 1
ATOM 4080 O O . LEU B 1 86 ? -25.03380 44.43260 29.21701 1.000 24.79603 86 LEU B O 1
ATOM 4085 N N . MET B 1 87 ? -25.18483 44.13447 31.43509 1.000 21.91821 87 MET B N 1
ATOM 4086 C CA . MET B 1 87 ? -23.87307 43.51703 31.49775 1.000 21.93340 87 MET B CA 1
ATOM 4087 C C . MET B 1 87 ? -24.01656 42.04384 31.12928 1.000 20.58258 87 MET B C 1
ATOM 4088 O O . MET B 1 87 ? -24.85996 41.32494 31.68866 1.000 25.46867 87 MET B O 1
ATOM 4093 N N . ALA B 1 88 ? -23.22649 41.61354 30.15078 1.000 23.46131 88 ALA B N 1
ATOM 4094 C CA . ALA B 1 88 ? -23.23623 40.23033 29.70160 1.000 20.13319 88 ALA B CA 1
ATOM 4095 C C . ALA B 1 88 ? -22.29136 39.35300 30.53556 1.000 22.09376 88 ALA B C 1
ATOM 4096 O O . ALA B 1 88 ? -21.45882 39.85483 31.30543 1.000 23.88781 88 ALA B O 1
ATOM 4098 N N . GLY B 1 89 ? -22.41535 38.04097 30.36871 1.000 21.90662 89 GLY B N 1
ATOM 4099 C CA . GLY B 1 89 ? -21.63128 37.09638 31.14423 1.000 21.68702 89 GLY B CA 1
ATOM 4100 C C . GLY B 1 89 ? -22.36101 36.64152 32.38679 1.000 21.19029 89 GLY B C 1
ATOM 4101 O O . GLY B 1 89 ? -23.37781 37.23014 32.77533 1.000 26.75788 89 GLY B O 1
ATOM 4102 N N . PHE B 1 90 ? -21.84109 35.60545 33.03564 1.000 23.36855 90 PHE B N 1
ATOM 4103 C CA . PHE B 1 90 ? -22.53059 35.07741 34.19578 1.000 25.18561 90 PHE B CA 1
ATOM 4104 C C . PHE B 1 90 ? -21.60895 34.90425 35.40457 1.000 27.32700 90 PHE B C 1
ATOM 4105 O O . PHE B 1 90 ? -22.00390 34.29727 36.39921 1.000 25.12988 90 PHE B O 1
ATOM 4113 N N . ASP B 1 91 ? -20.41540 35.48821 35.34219 1.000 25.74403 91 ASP B N 1
ATOM 4114 C CA . ASP B 1 91 ? -19.40919 35.31391 36.39139 1.000 23.15977 91 ASP B CA 1
ATOM 4115 C C . ASP B 1 91 ? -19.86932 35.85684 37.74347 1.000 25.83801 91 ASP B C 1
ATOM 4116 O O . ASP B 1 91 ? -19.36144 35.43291 38.78766 1.000 24.69880 91 ASP B O 1
ATOM 4121 N N . LEU B 1 92 ? -20.84619 36.76040 37.74535 1.000 28.12461 92 LEU B N 1
ATOM 4122 C CA . LEU B 1 92 ? -21.38363 37.24548 39.01338 1.000 26.69032 92 LEU B CA 1
ATOM 4123 C C . LEU B 1 92 ? -22.87947 36.95970 39.16559 1.000 24.58261 92 LEU B C 1
ATOM 4124 O O . LEU B 1 92 ? -23.57600 37.62751 39.93883 1.000 26.77572 92 LEU B O 1
ATOM 4129 N N . ASP B 1 93 ? -23.36520 35.95804 38.43943 1.000 22.93743 93 ASP B N 1
ATOM 4130 C CA . ASP B 1 93 ? -24.75468 35.51660 38.54878 1.000 27.54213 93 ASP B CA 1
ATOM 4131 C C . ASP B 1 93 ? -24.84975 34.21828 39.34393 1.000 29.60993 93 ASP B C 1
ATOM 4132 O O . ASP B 1 93 ? -23.91919 33.42607 39.34054 1.000 29.10741 93 ASP B O 1
ATOM 4137 N N . ALA B 1 94 ? -25.97018 34.02393 40.02594 1.000 30.19453 94 ALA B N 1
ATOM 4138 C CA . ALA B 1 94 ? -26.20890 32.80234 40.79134 1.000 29.78655 94 ALA B CA 1
ATOM 4139 C C . ALA B 1 94 ? -27.67044 32.71630 41.20122 1.000 32.84757 94 ALA B C 1
ATOM 4140 O O . ALA B 1 94 ? -28.35371 33.74028 41.28103 1.000 31.28982 94 ALA B O 1
ATOM 4142 N N . PRO B 1 95 ? -28.15906 31.49656 41.47338 1.000 32.98473 95 PRO B N 1
ATOM 4143 C CA . PRO B 1 95 ? -29.47790 31.39677 42.11677 1.000 35.79834 95 PRO B CA 1
ATOM 4144 C C . PRO B 1 95 ? -29.45411 32.12777 43.45234 1.000 39.48394 95 PRO B C 1
ATOM 4145 O O . PRO B 1 95 ? -28.38157 32.21395 44.05391 1.000 36.33582 95 PRO B O 1
ATOM 4149 N N . ALA B 1 96 ? -30.59706 32.66889 43.87508 1.000 40.91624 96 ALA B N 1
ATOM 4150 C CA . ALA B 1 96 ? -30.68083 33.49832 45.07250 1.000 47.00017 96 ALA B CA 1
ATOM 4151 C C . ALA B 1 96 ? -29.93117 32.88769 46.25164 1.000 40.06826 96 ALA B C 1
ATOM 4152 O O . ALA B 1 96 ? -30.14168 31.73854 46.61371 1.000 41.01118 96 ALA B O 1
ATOM 4154 N N . GLY B 1 97 ? -29.01609 33.66624 46.81532 1.000 38.25676 97 GLY B N 1
ATOM 4155 C CA . GLY B 1 97 ? -28.29918 33.27102 48.01357 1.000 44.24778 97 GLY B CA 1
ATOM 4156 C C . GLY B 1 97 ? -27.15001 32.30095 47.80744 1.000 46.60471 97 GLY B C 1
ATOM 4157 O O . GLY B 1 97 ? -26.53300 31.84731 48.77080 1.000 49.14980 97 GLY B O 1
ATOM 4158 N N . GLU B 1 98 ? -26.83810 31.97487 46.56018 1.000 45.41205 98 GLU B N 1
ATOM 4159 C CA . GLU B 1 98 ? -25.86213 30.91284 46.35409 1.000 40.67771 98 GLU B CA 1
ATOM 4160 C C . GLU B 1 98 ? -24.56418 31.53942 45.78580 1.000 33.53094 98 GLU B C 1
ATOM 4161 O O . GLU B 1 98 ? -24.60748 32.64755 45.26260 1.000 35.30805 98 GLU B O 1
ATOM 4167 N N . PRO B 1 99 ? -23.40859 30.86170 45.91353 1.000 34.18860 99 PRO B N 1
ATOM 4168 C CA . PRO B 1 99 ? -22.17689 31.47885 45.40999 1.000 33.05586 99 PRO B CA 1
ATOM 4169 C C . PRO B 1 99 ? -22.18886 31.67707 43.88879 1.000 31.91249 99 PRO B C 1
ATOM 4170 O O . PRO B 1 99 ? -22.84158 30.93570 43.15768 1.000 33.24071 99 PRO B O 1
ATOM 4174 N N . THR B 1 100 ? -21.49069 32.71003 43.44321 1.000 28.76789 100 THR B N 1
ATOM 4175 C CA . THR B 1 100 ? -21.28634 32.95656 42.01633 1.000 29.65141 100 THR B CA 1
ATOM 4176 C C . THR B 1 100 ? -20.10238 32.14784 41.52280 1.000 34.07738 100 THR B C 1
ATOM 4177 O O . THR B 1 100 ? -19.36948 31.58226 42.32484 1.000 32.40909 100 THR B O 1
ATOM 4181 N N . PRO B 1 101 ? -19.92434 32.04978 40.19591 1.000 29.46220 101 PRO B N 1
ATOM 4182 C CA . PRO B 1 101 ? -18.67794 31.42233 39.74593 1.000 26.18173 101 PRO B CA 1
ATOM 4183 C C . PRO B 1 101 ? -17.43632 32.13125 40.28799 1.000 26.50748 101 PRO B C 1
ATOM 4184 O O . PRO B 1 101 ? -16.41042 31.50328 40.62000 1.000 26.72307 101 PRO B O 1
ATOM 4188 N N . THR B 1 102 ? -17.52929 33.45318 40.37012 1.000 24.40340 102 THR B N 1
ATOM 4189 C CA . THR B 1 102 ? -16.43192 34.24863 40.91182 1.000 26.07574 102 THR B CA 1
ATOM 4190 C C . THR B 1 102 ? -16.13035 33.87992 42.36522 1.000 26.09000 102 THR B C 1
ATOM 4191 O O . THR B 1 102 ? -14.96094 33.73989 42.73395 1.000 32.87668 102 THR B O 1
ATOM 4195 N N . ASP B 1 103 ? -17.18076 33.69420 43.16734 1.000 26.65645 103 ASP B N 1
ATOM 4196 C CA . ASP B 1 103 ? -17.03875 33.20664 44.53952 1.000 28.21967 103 ASP B CA 1
ATOM 4197 C C . ASP B 1 103 ? -16.31207 31.86195 44.55651 1.000 34.26841 103 ASP B C 1
ATOM 4198 O O . ASP B 1 103 ? -15.49863 31.59650 45.45064 1.000 32.95284 103 ASP B O 1
ATOM 4203 N N . LEU B 1 104 ? -16.61705 31.01353 43.57301 1.000 31.10308 104 LEU B N 1
ATOM 4204 C CA . LEU B 1 104 ? -16.00359 29.68566 43.47600 1.000 32.69410 104 LEU B CA 1
ATOM 4205 C C . LEU B 1 104 ? -14.53124 29.79221 43.14831 1.000 34.46246 104 LEU B C 1
ATOM 4206 O O . LEU B 1 104 ? -13.77641 28.83275 43.30631 1.000 39.34085 104 LEU B O 1
ATOM 4211 N N . LEU B 1 105 ? -14.13550 30.94728 42.63626 1.000 33.00911 105 LEU B N 1
ATOM 4212 C CA . LEU B 1 105 ? -12.71868 31.18286 42.35772 1.000 32.00022 105 LEU B CA 1
ATOM 4213 C C . LEU B 1 105 ? -11.94169 31.77106 43.54652 1.000 34.00965 105 LEU B C 1
ATOM 4214 O O . LEU B 1 105 ? -10.71659 31.87571 43.49089 1.000 35.11517 105 LEU B O 1
ATOM 4219 N N . ALA B 1 106 ? -12.65671 32.14669 44.60852 1.000 36.96248 106 ALA B N 1
ATOM 4220 C CA . ALA B 1 106 ? -12.11505 32.98245 45.68628 1.000 37.81779 106 ALA B CA 1
ATOM 4221 C C . ALA B 1 106 ? -10.88092 32.42707 46.39527 1.000 40.63956 106 ALA B C 1
ATOM 4222 O O . ALA B 1 106 ? -10.10379 33.19058 46.96077 1.000 43.90169 106 ALA B O 1
ATOM 4224 N N . ASP B 1 107 ? -10.70998 31.11131 46.39528 1.000 37.65613 107 ASP B N 1
ATOM 4225 C CA . ASP B 1 107 ? -9.58493 30.52945 47.12369 1.000 44.78869 107 ASP B CA 1
ATOM 4226 C C . ASP B 1 107 ? -8.49068 29.96909 46.21554 1.000 43.89353 107 ASP B C 1
ATOM 4227 O O . ASP B 1 107 ? -7.60398 29.24614 46.66755 1.000 42.01952 107 ASP B O 1
ATOM 4232 N N . MET B 1 108 ? -8.55559 30.29376 44.93025 1.000 39.22048 108 MET B N 1
ATOM 4233 C CA . MET B 1 108 ? -7.47252 29.95494 44.01757 1.000 37.96424 108 MET B CA 1
ATOM 4234 C C . MET B 1 108 ? -6.23617 30.80646 44.23770 1.000 39.47095 108 MET B C 1
ATOM 4235 O O . MET B 1 108 ? -6.31717 32.01555 44.43293 1.000 37.76136 108 MET B O 1
ATOM 4240 N N . THR B 1 109 ? -5.08294 30.15504 44.19540 1.000 40.89597 109 THR B N 1
ATOM 4241 C CA . THR B 1 109 ? -3.80685 30.83498 44.33943 1.000 40.88424 109 THR B CA 1
ATOM 4242 C C . THR B 1 109 ? -2.96659 30.53938 43.10682 1.000 43.27402 109 THR B C 1
ATOM 4243 O O . THR B 1 109 ? -3.36485 29.72125 42.27593 1.000 41.57555 109 THR B O 1
ATOM 4247 N N . LEU B 1 110 ? -1.81214 31.18805 42.97917 1.000 47.04202 110 LEU B N 1
ATOM 4248 C CA . LEU B 1 110 ? -0.94647 30.92394 41.83442 1.000 48.35430 110 LEU B CA 1
ATOM 4249 C C . LEU B 1 110 ? -0.44818 29.47996 41.82232 1.000 48.50152 110 LEU B C 1
ATOM 4250 O O . LEU B 1 110 ? -0.26185 28.90298 40.75278 1.000 45.75274 110 LEU B O 1
ATOM 4255 N N . LYS B 1 111 ? -0.26799 28.87915 42.99774 1.000 44.77837 111 LYS B N 1
ATOM 4256 C CA . LYS B 1 111 ? 0.16014 27.48236 43.04192 1.000 46.89268 111 LYS B CA 1
ATOM 4257 C C . LYS B 1 111 ? -0.97087 26.49888 42.72198 1.000 47.99145 111 LYS B C 1
ATOM 4258 O O . LYS B 1 111 ? -0.73817 25.46261 42.09714 1.000 55.58745 111 LYS B O 1
ATOM 4264 N N . SER B 1 112 ? -2.20218 26.84292 43.08270 1.000 41.87833 112 SER B N 1
ATOM 4265 C CA . SER B 1 112 ? -3.28205 25.86081 43.08420 1.000 37.60129 112 SER B CA 1
ATOM 4266 C C . SER B 1 112 ? -4.18517 25.92322 41.85057 1.000 40.64687 112 SER B C 1
ATOM 4267 O O . SER B 1 112 ? -4.90865 24.95969 41.56239 1.000 40.83660 112 SER B O 1
ATOM 4270 N N . TRP B 1 113 ? -4.18006 27.04969 41.14191 1.000 40.00064 113 TRP B N 1
ATOM 4271 C CA . TRP B 1 113 ? -5.23903 27.30247 40.15528 1.000 37.88635 113 TRP B CA 1
ATOM 4272 C C . TRP B 1 113 ? -5.28237 26.28287 39.00963 1.000 35.62073 113 TRP B C 1
ATOM 4273 O O . TRP B 1 113 ? -6.36327 25.97060 38.51113 1.000 36.79692 113 TRP B O 1
ATOM 4284 N N . GLN B 1 114 ? -4.13603 25.72551 38.62099 1.000 32.96930 114 GLN B N 1
ATOM 4285 C CA . GLN B 1 114 ? -4.11135 24.83576 37.45885 1.000 33.89775 114 GLN B CA 1
ATOM 4286 C C . GLN B 1 114 ? -4.79298 23.50325 37.74957 1.000 39.26403 114 GLN B C 1
ATOM 4287 O O . GLN B 1 114 ? -5.39051 22.88985 36.85922 1.000 41.72055 114 GLN B O 1
ATOM 4293 N N . ASP B 1 115 ? -4.76565 23.09339 39.01400 1.000 40.14551 115 ASP B N 1
ATOM 4294 C CA . ASP B 1 115 ? -5.30258 21.79799 39.38592 1.000 40.75506 115 ASP B CA 1
ATOM 4295 C C . ASP B 1 115 ? -6.63073 21.89799 40.13275 1.000 38.35541 115 ASP B C 1
ATOM 4296 O O . ASP B 1 115 ? -7.33202 20.89781 40.28184 1.000 39.14073 115 ASP B O 1
ATOM 4301 N N . ASP B 1 116 ? -7.00183 23.10740 40.54743 1.000 37.19478 116 ASP B N 1
ATOM 4302 C CA . ASP B 1 116 ? -8.26809 23.31017 41.24665 1.000 33.39155 116 ASP B CA 1
ATOM 4303 C C . ASP B 1 116 ? -9.41580 22.92142 40.34323 1.000 38.95100 116 ASP B C 1
ATOM 4304 O O . ASP B 1 116 ? -9.38285 23.16742 39.13185 1.000 43.36351 116 ASP B O 1
ATOM 4309 N N . LYS B 1 117 ? -10.43274 22.31403 40.94469 1.000 36.97300 117 LYS B N 1
ATOM 4310 C CA . LYS B 1 117 ? -11.55160 21.77069 40.20046 1.000 39.98014 117 LYS B CA 1
ATOM 4311 C C . LYS B 1 117 ? -12.80094 22.56494 40.53377 1.000 38.89560 117 LYS B C 1
ATOM 4312 O O . LYS B 1 117 ? -12.93509 23.06621 41.64700 1.000 37.48779 117 LYS B O 1
ATOM 4318 N N . LEU B 1 118 ? -13.71160 22.69782 39.57680 1.000 35.45798 118 LEU B N 1
ATOM 4319 C CA . LEU B 1 118 ? -14.93153 23.45724 39.82161 1.000 35.27218 118 LEU B CA 1
ATOM 4320 C C . LEU B 1 118 ? -16.17231 22.57164 39.82928 1.000 33.62487 118 LEU B C 1
ATOM 4321 O O . LEU B 1 118 ? -16.25634 21.58936 39.09347 1.000 35.33470 118 LEU B O 1
ATOM 4326 N N . ASP B 1 119 ? -17.14622 22.94671 40.64392 1.000 40.05087 119 ASP B N 1
ATOM 4327 C CA . ASP B 1 119 ? -18.45553 22.30846 40.62563 1.000 35.24571 119 ASP B CA 1
ATOM 4328 C C . ASP B 1 119 ? -19.24262 22.71929 39.37875 1.000 39.12415 119 ASP B C 1
ATOM 4329 O O . ASP B 1 119 ? -19.90939 23.74611 39.38472 1.000 33.73324 119 ASP B O 1
ATOM 4334 N N . TRP B 1 120 ? -19.18140 21.90884 38.32386 1.000 34.65373 120 TRP B N 1
ATOM 4335 C CA . TRP B 1 120 ? -19.77025 22.29385 37.03855 1.000 31.64018 120 TRP B CA 1
ATOM 4336 C C . TRP B 1 120 ? -21.30089 22.26963 37.00624 1.000 33.17929 120 TRP B C 1
ATOM 4337 O O . TRP B 1 120 ? -21.90926 22.97113 36.20051 1.000 32.72411 120 TRP B O 1
ATOM 4348 N N . ALA B 1 121 ? -21.92930 21.47970 37.87896 1.000 34.25014 121 ALA B N 1
ATOM 4349 C CA . ALA B 1 121 ? -23.38835 21.49225 37.99050 1.000 33.53007 121 ALA B CA 1
ATOM 4350 C C . ALA B 1 121 ? -23.86317 22.88524 38.46246 1.000 32.50508 121 ALA B C 1
ATOM 4351 O O . ALA B 1 121 ? -24.81240 23.47953 37.90641 1.000 35.68901 121 ALA B O 1
ATOM 4353 N N . HIS B 1 122 ? -23.18018 23.39580 39.48237 1.000 31.33643 122 HIS B N 1
ATOM 4354 C CA . HIS B 1 122 ? -23.47089 24.71468 40.01532 1.000 35.83407 122 HIS B CA 1
ATOM 4355 C C . HIS B 1 122 ? -23.15316 25.80872 39.00353 1.000 30.86135 122 HIS B C 1
ATOM 4356 O O . HIS B 1 122 ? -23.93903 26.75917 38.83784 1.000 32.60630 122 HIS B O 1
ATOM 4363 N N . ILE B 1 123 ? -22.04399 25.63845 38.28535 1.000 29.29190 123 ILE B N 1
ATOM 4364 C CA . ILE B 1 123 ? -21.62915 26.61995 37.29200 1.000 29.29044 123 ILE B CA 1
ATOM 4365 C C . ILE B 1 123 ? -22.72443 26.69300 36.23932 1.000 35.30794 123 ILE B C 1
ATOM 4366 O O . ILE B 1 123 ? -23.13712 27.78804 35.84263 1.000 29.72344 123 ILE B O 1
ATOM 4371 N N . GLU B 1 124 ? -23.27428 25.53834 35.87177 1.000 32.81503 124 GLU B N 1
ATOM 4372 C CA . GLU B 1 124 ? -24.35140 25.51592 34.89112 1.000 35.58518 124 GLU B CA 1
ATOM 4373 C C . GLU B 1 124 ? -25.60289 26.23999 35.39249 1.000 33.48371 124 GLU B C 1
ATOM 4374 O O . GLU B 1 124 ? -26.22841 26.98878 34.62782 1.000 35.56851 124 GLU B O 1
ATOM 4380 N N . LYS B 1 125 ? -25.97009 26.03916 36.66110 1.000 28.82611 125 LYS B N 1
ATOM 4381 C CA . LYS B 1 125 ? -27.08180 26.81670 37.23336 1.000 36.25390 125 LYS B CA 1
ATOM 4382 C C . LYS B 1 125 ? -26.85248 28.34135 37.15906 1.000 30.90407 125 LYS B C 1
ATOM 4383 O O . LYS B 1 125 ? -27.78231 29.12250 36.85182 1.000 35.37959 125 LYS B O 1
ATOM 4389 N N . CYS B 1 126 ? -25.63588 28.76235 37.49267 1.000 27.99013 126 CYS B N 1
ATOM 4390 C CA . CYS B 1 126 ? -25.26785 30.18087 37.38955 1.000 26.32091 126 CYS B CA 1
ATOM 4391 C C . CYS B 1 126 ? -25.35662 30.70167 35.95360 1.000 28.58546 126 CYS B C 1
ATOM 4392 O O . CYS B 1 126 ? -25.81334 31.82693 35.72805 1.000 28.29103 126 CYS B O 1
ATOM 4395 N N . ARG B 1 127 ? -24.88722 29.90702 34.99423 1.000 25.35313 127 ARG B N 1
ATOM 4396 C CA . ARG B 1 127 ? -24.97723 30.30331 33.58808 1.000 27.04337 127 ARG B CA 1
ATOM 4397 C C . ARG B 1 127 ? -26.42335 30.48031 33.14885 1.000 28.60126 127 ARG B C 1
ATOM 4398 O O . ARG B 1 127 ? -26.75250 31.45914 32.46957 1.000 24.12712 127 ARG B O 1
ATOM 4406 N N . ALA B 1 128 ? -27.28653 29.53899 33.52432 1.000 27.42684 128 ALA B N 1
ATOM 4407 C CA . ALA B 1 128 ? -28.70419 29.66200 33.18587 1.000 29.34237 128 ALA B CA 1
ATOM 4408 C C . ALA B 1 128 ? -29.31182 30.95365 33.75470 1.000 28.87141 128 ALA B C 1
ATOM 4409 O O . ALA B 1 128 ? -30.02385 31.69343 33.03481 1.000 30.41380 128 ALA B O 1
ATOM 4411 N N . VAL B 1 129 ? -29.05361 31.22007 35.04055 1.000 24.53594 129 VAL B N 1
ATOM 4412 C CA . VAL B 1 129 ? -29.52628 32.47720 35.65074 1.000 25.47466 129 VAL B CA 1
ATOM 4413 C C . VAL B 1 129 ? -28.99633 33.70585 34.88882 1.000 26.01203 129 VAL B C 1
ATOM 4414 O O . VAL B 1 129 ? -29.74479 34.65961 34.61066 1.000 30.02695 129 VAL B O 1
ATOM 4418 N N . GLY B 1 130 ? -27.71552 33.68764 34.55140 1.000 25.46144 130 GLY B N 1
ATOM 4419 C CA . GLY B 1 130 ? -27.12800 34.81851 33.84382 1.000 27.95178 130 GLY B CA 1
ATOM 4420 C C . GLY B 1 130 ? -27.70333 35.04706 32.45073 1.000 28.97375 130 GLY B C 1
ATOM 4421 O O . GLY B 1 130 ? -27.95866 36.18076 32.02712 1.000 26.75679 130 GLY B O 1
ATOM 4422 N N . VAL B 1 131 ? -27.92303 33.96074 31.72769 1.000 28.00989 131 VAL B N 1
ATOM 4423 C CA . VAL B 1 131 ? -28.42376 34.05961 30.36574 1.000 27.78537 131 VAL B CA 1
ATOM 4424 C C . VAL B 1 131 ? -29.85145 34.59535 30.41774 1.000 28.97470 131 VAL B C 1
ATOM 4425 O O . VAL B 1 131 ? -30.24116 35.46262 29.62669 1.000 26.28939 131 VAL B O 1
ATOM 4429 N N . GLN B 1 132 ? -30.61697 34.14740 31.40981 1.000 27.53374 132 GLN B N 1
ATOM 4430 C CA . GLN B 1 132 ? -31.98774 34.62164 31.48638 1.000 24.78606 132 GLN B CA 1
ATOM 4431 C C . GLN B 1 132 ? -32.03450 36.08848 31.90447 1.000 25.66167 132 GLN B C 1
ATOM 4432 O O . GLN B 1 132 ? -32.85815 36.85713 31.38021 1.000 26.03426 132 GLN B O 1
ATOM 4438 N N . ARG B 1 133 ? -31.11901 36.49093 32.79063 1.000 24.91735 133 ARG B N 1
ATOM 4439 C CA . ARG B 1 133 ? -30.99269 37.89815 33.14241 1.000 24.12416 133 ARG B CA 1
ATOM 4440 C C . ARG B 1 133 ? -30.69029 38.76895 31.92508 1.000 26.70926 133 ARG B C 1
ATOM 4441 O O . ARG B 1 133 ? -31.31622 39.82230 31.74938 1.000 25.07978 133 ARG B O 1
ATOM 4449 N N . PHE B 1 134 ? -29.72812 38.34954 31.10681 1.000 26.40224 134 PHE B N 1
ATOM 4450 C CA . PHE B 1 134 ? -29.37988 39.15080 29.92800 1.000 18.83063 134 PHE B CA 1
ATOM 4451 C C . PHE B 1 134 ? -30.55664 39.20382 28.93890 1.000 26.72880 134 PHE B C 1
ATOM 4452 O O . PHE B 1 134 ? -30.83599 40.25794 28.37795 1.000 27.28757 134 PHE B O 1
ATOM 4460 N N . LYS B 1 135 ? -31.25327 38.08396 28.72694 1.000 23.96243 135 LYS B N 1
ATOM 4461 C CA . LYS B 1 135 ? -32.44474 38.09890 27.86240 1.000 26.37247 135 LYS B CA 1
ATOM 4462 C C . LYS B 1 135 ? -33.53353 39.05213 28.35824 1.000 24.53813 135 LYS B C 1
ATOM 4463 O O . LYS B 1 135 ? -34.13180 39.80496 27.57530 1.000 27.16354 135 LYS B O 1
ATOM 4469 N N . ASP B 1 136 ? -33.77667 39.02944 29.66426 1.000 24.94640 136 ASP B N 1
ATOM 4470 C CA . ASP B 1 136 ? -34.77289 39.90030 30.25531 1.000 23.75276 136 ASP B CA 1
ATOM 4471 C C . ASP B 1 136 ? -34.35738 41.35912 30.07486 1.000 23.35155 136 ASP B C 1
ATOM 4472 O O . ASP B 1 136 ? -35.17928 42.23224 29.79366 1.000 26.78450 136 ASP B O 1
ATOM 4477 N N . GLY B 1 137 ? -33.06336 41.61069 30.24299 1.000 23.65931 137 GLY B N 1
ATOM 4478 C CA . GLY B 1 137 ? -32.53119 42.93941 30.00932 1.000 28.61927 137 GLY B CA 1
ATOM 4479 C C . GLY B 1 137 ? -32.73232 43.39668 28.57643 1.000 22.35788 137 GLY B C 1
ATOM 4480 O O . GLY B 1 137 ? -33.15431 44.52451 28.33075 1.000 23.40694 137 GLY B O 1
ATOM 4481 N N . VAL B 1 138 ? -32.40588 42.52740 27.62574 1.000 21.03641 138 VAL B N 1
ATOM 4482 C CA . VAL B 1 138 ? -32.56019 42.87674 26.21999 1.000 23.47464 138 VAL B CA 1
ATOM 4483 C C . VAL B 1 138 ? -34.03559 43.18247 25.95086 1.000 20.95968 138 VAL B C 1
ATOM 4484 O O . VAL B 1 138 ? -34.33799 44.13136 25.24864 1.000 22.64431 138 VAL B O 1
ATOM 4488 N N . ALA B 1 139 ? -34.94768 42.42038 26.54451 1.000 23.92342 139 ALA B N 1
ATOM 4489 C CA . ALA B 1 139 ? -36.38590 42.67658 26.33800 1.000 21.78440 139 ALA B CA 1
ATOM 4490 C C . ALA B 1 139 ? -36.81510 44.04275 26.87229 1.000 27.68009 139 ALA B C 1
ATOM 4491 O O . ALA B 1 139 ? -37.53037 44.77464 26.18536 1.000 28.07055 139 ALA B O 1
ATOM 4493 N N . LYS B 1 140 ? -36.39257 44.38475 28.08812 1.000 30.79888 140 LYS B N 1
ATOM 4494 C CA . LYS B 1 140 ? -36.59536 45.73759 28.63286 1.000 29.80106 140 LYS B CA 1
ATOM 4495 C C . LYS B 1 140 ? -36.08984 46.84178 27.68753 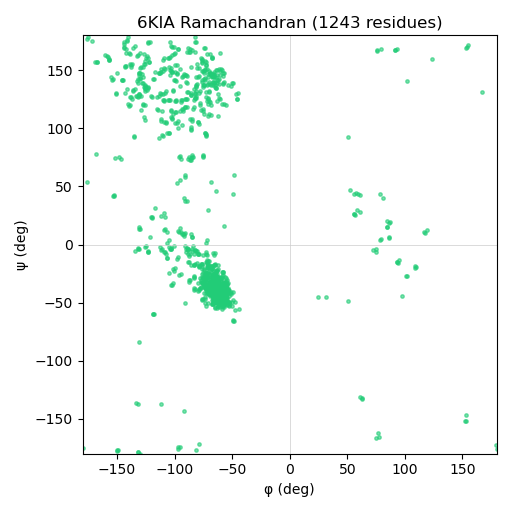1.000 27.26004 140 LYS B C 1
ATOM 4496 O O . LYS B 1 140 ? -36.78415 47.84311 27.40330 1.000 28.10444 140 LYS B O 1
ATOM 4502 N N . VAL B 1 141 ? -34.84407 46.67180 27.23800 1.000 22.62701 141 VAL B N 1
ATOM 4503 C CA . VAL B 1 141 ? -34.19887 47.64815 26.36816 1.000 22.03172 141 VAL B CA 1
ATOM 4504 C C . VAL B 1 141 ? -34.94520 47.78455 25.03185 1.000 21.13476 141 VAL B C 1
ATOM 4505 O O . VAL B 1 141 ? -35.12478 48.87892 24.52352 1.000 24.05030 141 VAL B O 1
ATOM 4509 N N . MET B 1 142 ? -35.35321 46.65786 24.46756 1.000 20.41159 142 MET B N 1
ATOM 4510 C CA . MET B 1 142 ? -36.03003 46.64989 23.18126 1.000 24.37224 142 MET B CA 1
ATOM 4511 C C . MET B 1 142 ? -37.43426 47.22888 23.30989 1.000 28.95608 142 MET B C 1
ATOM 4512 O O . MET B 1 142 ? -37.92065 47.89829 22.40749 1.000 24.82359 142 MET B O 1
ATOM 4517 N N . ALA B 1 143 ? -38.06563 46.98839 24.44980 1.000 24.50219 143 ALA B N 1
ATOM 4518 C CA . ALA B 1 143 ? -39.37978 47.56561 24.73280 1.000 28.17213 143 ALA B CA 1
ATOM 4519 C C . ALA B 1 143 ? -39.26508 49.07792 24.72149 1.000 30.79556 143 ALA B C 1
ATOM 4520 O O . ALA B 1 143 ? -40.12839 49.77381 24.17870 1.000 34.94111 143 ALA B O 1
ATOM 4522 N N . GLU B 1 144 ? -38.19511 49.59765 25.31544 1.000 27.95074 144 GLU B N 1
ATOM 4523 C CA . GLU B 1 144 ? -37.98218 51.04249 25.28379 1.000 23.98350 144 GLU B CA 1
ATOM 4524 C C . GLU B 1 144 ? -37.57118 51.58298 23.89443 1.000 30.21893 144 GLU B C 1
ATOM 4525 O O . GLU B 1 144 ? -38.01491 52.65465 23.47364 1.000 26.42871 144 GLU B O 1
ATOM 4531 N N . LEU B 1 145 ? -36.71535 50.84530 23.19283 1.000 26.43561 145 LEU B N 1
ATOM 4532 C CA . LEU B 1 145 ? -36.24022 51.25594 21.87832 1.000 25.39585 145 LEU B CA 1
ATOM 4533 C C . LEU B 1 145 ? -37.35526 51.28979 20.83593 1.000 28.88760 145 LEU B C 1
ATOM 4534 O O . LEU B 1 145 ? -37.37535 52.14498 19.94287 1.000 32.52406 145 LEU B O 1
ATOM 4539 N N . ASP B 1 146 ? -38.26196 50.33244 20.93689 1.000 24.08445 146 ASP B N 1
ATOM 4540 C CA . ASP B 1 146 ? -39.34161 50.19937 19.97097 1.000 27.15868 146 ASP B CA 1
ATOM 4541 C C . ASP B 1 146 ? -40.11281 51.50214 19.81782 1.000 27.51877 146 ASP B C 1
ATOM 4542 O O . ASP B 1 146 ? -40.48341 51.88141 18.71309 1.000 33.09414 146 ASP B O 1
ATOM 4547 N N . GLY B 1 147 ? -40.32497 52.20294 20.92345 1.000 28.70760 147 GLY B N 1
ATOM 4548 C CA . GLY B 1 147 ? -41.03506 53.46571 20.87986 1.000 28.70702 147 GLY B CA 1
ATOM 4549 C C . GLY B 1 147 ? -40.24215 54.58419 20.24327 1.000 34.01535 147 GLY B C 1
ATOM 4550 O O . GLY B 1 147 ? -40.79499 55.63004 19.89951 1.000 39.67363 147 GLY B O 1
ATOM 4551 N N . MET B 1 148 ? -38.94525 54.36241 20.06747 1.000 29.03668 148 MET B N 1
ATOM 4552 C CA . MET B 1 148 ? -38.06167 55.38075 19.51346 1.000 27.98739 148 MET B CA 1
ATOM 4553 C C . MET B 1 148 ? -37.79579 55.23286 18.01420 1.000 30.57545 148 MET B C 1
ATOM 4554 O O . MET B 1 148 ? -37.16559 56.10858 17.40595 1.000 34.32635 148 MET B O 1
ATOM 4559 N N . ILE B 1 149 ? -38.19761 54.10976 17.42870 1.000 25.31397 149 ILE B N 1
ATOM 4560 C CA . ILE B 1 149 ? -37.91508 53.87454 16.01437 1.000 23.30530 149 ILE B CA 1
ATOM 4561 C C . ILE B 1 149 ? -39.23175 53.90075 15.25832 1.000 29.86820 149 ILE B C 1
ATOM 4562 O O . ILE B 1 149 ? -40.01495 52.96461 15.36223 1.000 25.94385 149 ILE B O 1
ATOM 4567 N N . PRO B 1 150 ? -39.47849 54.97727 14.49658 1.000 25.24768 150 PRO B N 1
ATOM 4568 C CA . PRO B 1 150 ? -40.80660 55.07534 13.87633 1.000 22.09421 150 PRO B CA 1
ATOM 4569 C C . PRO B 1 150 ? -40.97540 54.09079 12.72910 1.000 26.17465 150 PRO B C 1
ATOM 4570 O O . PRO B 1 150 ? -39.98866 53.66732 12.12901 1.000 21.99205 150 PRO B O 1
ATOM 4574 N N . ASP B 1 151 ? -42.22404 53.75418 12.41145 1.000 21.00670 151 ASP B N 1
ATOM 4575 C CA . ASP B 1 151 ? -42.50505 53.02329 11.18490 1.000 24.92980 151 ASP B CA 1
ATOM 4576 C C . ASP B 1 151 ? -41.80832 53.70142 10.01483 1.000 25.28621 151 ASP B C 1
ATOM 4577 O O . ASP B 1 151 ? -41.73617 54.94364 9.93423 1.000 25.36724 151 ASP B O 1
ATOM 4582 N N . GLY B 1 152 ? -41.24825 52.88776 9.13476 1.000 23.43785 152 GLY B N 1
ATOM 4583 C CA . GLY B 1 152 ? -40.61666 53.42814 7.94234 1.000 27.66465 152 GLY B CA 1
ATOM 4584 C C . GLY B 1 152 ? -39.13195 53.67652 8.12780 1.000 24.44589 152 GLY B C 1
ATOM 4585 O O . GLY B 1 152 ? -38.40825 53.88106 7.15892 1.000 23.96756 152 GLY B O 1
ATOM 4586 N N . ALA B 1 153 ? -38.66914 53.67447 9.37361 1.000 22.59147 153 ALA B N 1
ATOM 4587 C CA . ALA B 1 153 ? -37.23950 53.94964 9.61963 1.000 24.11566 153 ALA B CA 1
ATOM 4588 C C . ALA B 1 153 ? -36.33608 52.76921 9.28161 1.000 23.00103 153 ALA B C 1
ATOM 4589 O O . ALA B 1 153 ? -36.77908 51.62221 9.24421 1.000 25.40697 153 ALA B O 1
ATOM 4591 N N . ASN B 1 154 ? -35.06160 53.07580 9.00821 1.000 19.06789 154 ASN B N 1
ATOM 4592 C CA . ASN B 1 154 ? -34.00647 52.06980 8.94492 1.000 20.07319 154 ASN B CA 1
ATOM 4593 C C . ASN B 1 154 ? -33.33549 51.98163 10.29759 1.000 20.31564 154 ASN B C 1
ATOM 4594 O O . ASN B 1 154 ? -33.19866 52.99132 10.97872 1.000 21.83706 154 ASN B O 1
ATOM 4599 N N . ALA B 1 155 ? -32.93324 50.78464 10.69492 1.000 18.24125 155 ALA B N 1
ATOM 4600 C CA . ALA B 1 155 ? -32.23880 50.61693 11.96367 1.000 17.35628 155 ALA B CA 1
ATOM 4601 C C . ALA B 1 155 ? -30.93535 49.87066 11.76513 1.000 16.48209 155 ALA B C 1
ATOM 4602 O O . ALA B 1 155 ? -30.86356 48.88551 11.03485 1.000 20.51507 155 ALA B O 1
ATOM 4604 N N . PHE B 1 156 ? -29.90397 50.32290 12.46914 1.000 18.69323 156 PHE B N 1
ATOM 4605 C CA . PHE B 1 156 ? -28.56341 49.75260 12.33044 1.000 18.17282 156 PHE B CA 1
ATOM 4606 C C . PHE B 1 156 ? -28.14475 49.37298 13.76248 1.000 15.34767 156 PHE B C 1
ATOM 4607 O O . PHE B 1 156 ? -27.94048 50.25627 14.60574 1.000 17.29219 156 PHE B O 1
ATOM 4615 N N . PHE B 1 157 ? -28.08296 48.07025 14.04726 1.000 15.60022 157 PHE B N 1
ATOM 4616 C CA . PHE B 1 157 ? -27.68273 47.57092 15.35921 1.000 18.58372 157 PHE B CA 1
ATOM 4617 C C . PHE B 1 157 ? -26.21740 47.17107 15.27974 1.000 16.98618 157 PHE B C 1
ATOM 4618 O O . PHE B 1 157 ? -25.88360 46.24313 14.53507 1.000 19.68797 157 PHE B O 1
ATOM 4626 N N . ALA B 1 158 ? -25.34228 47.87057 16.00672 1.000 17.63309 158 ALA B N 1
ATOM 4627 C CA . ALA B 1 158 ? -23.89396 47.59402 15.94436 1.000 15.11164 158 ALA B CA 1
ATOM 4628 C C . ALA B 1 158 ? -23.39565 46.95127 17.22728 1.000 20.89204 158 ALA B C 1
ATOM 4629 O O . ALA B 1 158 ? -23.24147 47.60571 18.27409 1.000 18.64027 158 ALA B O 1
ATOM 4631 N N . HIS B 1 159 ? -23.13299 45.65553 17.13963 1.000 16.76474 159 HIS B N 1
ATOM 4632 C CA . HIS B 1 159 ? -22.65740 44.87891 18.27596 1.000 19.50554 159 HIS B CA 1
ATOM 4633 C C . HIS B 1 159 ? -21.16341 45.07484 18.44444 1.000 18.45126 159 HIS B C 1
ATOM 4634 O O . HIS B 1 159 ? -20.44075 45.06637 17.46230 1.000 17.82305 159 HIS B O 1
ATOM 4641 N N . THR B 1 160 ? -20.70554 45.25374 19.68372 1.000 15.49987 160 THR B N 1
ATOM 4642 C CA . THR B 1 160 ? -19.27486 45.42259 19.94963 1.000 15.19809 160 THR B CA 1
ATOM 4643 C C . THR B 1 160 ? -18.73947 44.55451 21.07373 1.000 17.20493 160 THR B C 1
ATOM 4644 O O . THR B 1 160 ? -17.52527 44.57014 21.36019 1.000 17.96266 160 THR B O 1
ATOM 4648 N N . MET B 1 161 ? -19.62539 43.81177 21.72495 1.000 17.96436 161 MET B N 1
ATOM 4649 C CA . MET B 1 161 ? -19.28794 43.19944 23.01798 1.000 16.21764 161 MET B CA 1
ATOM 4650 C C . MET B 1 161 ? -18.28593 42.07683 22.91034 1.000 17.90142 161 MET B C 1
ATOM 4651 O O . MET B 1 161 ? -18.44455 41.18781 22.07377 1.000 17.48508 161 MET B O 1
ATOM 4656 N N . ALA B 1 16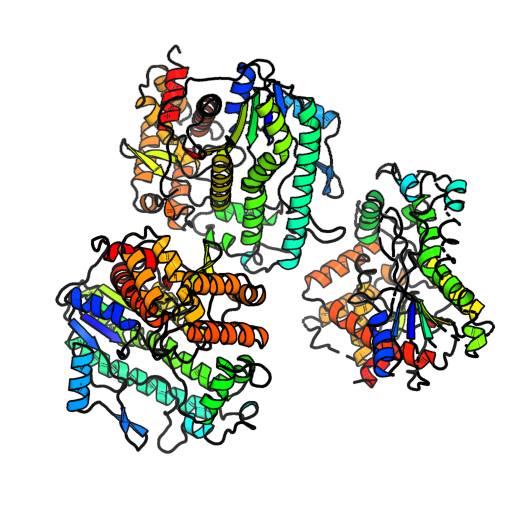2 ? -17.25192 42.13517 23.75057 1.000 16.72324 162 ALA B N 1
ATOM 4657 C CA . ALA B 1 162 ? -16.29017 41.04785 23.86898 1.000 19.40911 162 ALA B CA 1
ATOM 4658 C C . ALA B 1 162 ? -15.68583 41.12631 25.26130 1.000 24.33258 162 ALA B C 1
ATOM 4659 O O . ALA B 1 162 ? -15.41385 42.22179 25.76963 1.000 22.27122 162 ALA B O 1
ATOM 4661 N N . GLY B 1 163 ? -15.45562 39.97366 25.87185 1.000 21.23458 163 GLY B N 1
ATOM 4662 C CA . GLY B 1 163 ? -14.86615 39.93255 27.19984 1.000 21.99479 163 GLY B CA 1
ATOM 4663 C C . GLY B 1 163 ? -15.31636 38.68238 27.93322 1.000 19.87072 163 GLY B C 1
ATOM 4664 O O . GLY B 1 163 ? -15.59063 37.65794 27.30952 1.000 20.63420 163 GLY B O 1
ATOM 4665 N N . GLY B 1 164 ? -15.37454 38.75895 29.26112 1.000 22.95923 164 GLY B N 1
ATOM 4666 C CA . GLY B 1 164 ? -15.83202 37.64667 30.07209 1.000 24.59677 164 GLY B CA 1
ATOM 4667 C C . GLY B 1 164 ? -14.78957 37.09023 31.02774 1.000 23.59800 164 GLY B C 1
ATOM 4668 O O . GLY B 1 164 ? -14.98912 36.03453 31.61121 1.000 25.37687 164 GLY B O 1
ATOM 4669 N N . ILE B 1 165 ? -13.65963 37.77127 31.19099 1.000 25.20649 165 ILE B N 1
ATOM 4670 C CA . ILE B 1 165 ? -12.70737 37.32212 32.20183 1.000 29.06871 165 ILE B CA 1
ATOM 4671 C C . ILE B 1 165 ? -13.23909 37.64076 33.60048 1.000 26.89318 165 ILE B C 1
ATOM 4672 O O . ILE B 1 165 ? -13.61669 38.77927 33.87856 1.000 24.43145 165 ILE B O 1
ATOM 4677 N N . PRO B 1 166 ? -13.29541 36.62929 34.47984 1.000 28.23536 166 PRO B N 1
ATOM 4678 C CA . PRO B 1 166 ? -13.75530 36.93563 35.83826 1.000 25.10782 166 PRO B CA 1
ATOM 4679 C C . PRO B 1 166 ? -12.79915 37.92254 36.49246 1.000 26.38332 166 PRO B C 1
ATOM 4680 O O . PRO B 1 166 ? -11.57836 37.85496 36.32897 1.000 31.38832 166 PRO B O 1
ATOM 4684 N N . LYS B 1 167 ? -13.39503 38.84207 37.23809 1.000 32.00712 167 LYS B N 1
ATOM 4685 C CA . LYS B 1 167 ? -12.69138 39.94568 37.85673 1.000 36.27206 167 LYS B CA 1
ATOM 4686 C C . LYS B 1 167 ? -12.16255 39.51706 39.20895 1.000 38.24688 167 LYS B C 1
ATOM 4687 O O . LYS B 1 167 ? -12.71612 39.85703 40.25115 1.000 44.22087 167 LYS B O 1
ATOM 4693 N N . VAL B 1 168 ? -11.09613 38.72881 39.16776 1.000 40.21455 168 VAL B N 1
ATOM 4694 C CA . VAL B 1 168 ? -10.42831 38.24538 40.36951 1.000 39.39554 168 VAL B CA 1
ATOM 4695 C C . VAL B 1 168 ? -8.93770 38.56672 40.26532 1.000 35.36937 168 VAL B C 1
ATOM 4696 O O . VAL B 1 168 ? -8.35913 38.52656 39.17873 1.000 33.46156 168 VAL B O 1
ATOM 4700 N N . LYS B 1 169 ? -8.31993 38.90327 41.39571 1.000 39.87185 169 LYS B N 1
ATOM 4701 C CA . LYS B 1 169 ? -6.96242 39.45321 41.37967 1.000 41.02142 169 LYS B CA 1
ATOM 4702 C C . LYS B 1 169 ? -5.88818 38.46470 40.91902 1.000 39.66216 169 LYS B C 1
ATOM 4703 O O . LYS B 1 169 ? -4.93168 38.86560 40.26224 1.000 44.42597 169 LYS B O 1
ATOM 4709 N N . VAL B 1 170 ? -6.04643 37.18456 41.24739 1.000 37.31862 170 VAL B N 1
ATOM 4710 C CA . VAL B 1 170 ? -5.05935 36.15973 40.87893 1.000 35.74569 170 VAL B CA 1
ATOM 4711 C C . VAL B 1 170 ? -4.85246 36.10152 39.36024 1.000 38.86023 170 VAL B C 1
ATOM 4712 O O . VAL B 1 170 ? -3.73585 35.83063 38.82756 1.000 42.31207 170 VAL B O 1
ATOM 4716 N N . PHE B 1 171 ? -5.93181 36.38749 38.64438 1.000 37.16479 171 PHE B N 1
ATOM 4717 C CA . PHE B 1 171 ? -5.86044 36.24451 37.21531 1.000 37.18959 171 PHE B CA 1
ATOM 4718 C C . PHE B 1 171 ? -4.92626 37.29589 36.63974 1.000 36.53710 171 PHE B C 1
ATOM 4719 O O . PHE B 1 171 ? -4.43125 37.10898 35.55684 1.000 36.96145 171 PHE B O 1
ATOM 4727 N N . LEU B 1 172 ? -4.65743 38.39453 37.34056 1.000 39.13964 172 LEU B N 1
ATOM 4728 C CA . LEU B 1 172 ? -3.77480 39.39012 36.73205 1.000 43.58464 172 LEU B CA 1
ATOM 4729 C C . LEU B 1 172 ? -2.33554 38.89035 36.62689 1.000 40.75348 172 LEU B C 1
ATOM 4730 O O . LEU B 1 172 ? -1.67075 39.09742 35.60091 1.000 38.95921 172 LEU B O 1
ATOM 4735 N N . ALA B 1 173 ? -1.89095 38.15123 37.64143 1.000 38.14402 173 ALA B N 1
ATOM 4736 C CA . ALA B 1 173 ? -0.61821 37.44547 37.58779 1.000 35.05262 173 ALA B CA 1
ATOM 4737 C C . ALA B 1 173 ? -0.62860 36.40433 36.47104 1.000 35.75392 173 ALA B C 1
ATOM 4738 O O . ALA B 1 173 ? 0.34007 36.28870 35.68192 1.000 33.96346 173 ALA B O 1
ATOM 4740 N N . ILE B 1 174 ? -1.70643 35.61176 36.43810 1.000 36.00412 174 ILE B N 1
ATOM 4741 C CA . ILE B 1 174 ? -1.81037 34.59932 35.38211 1.000 30.31763 174 ILE B CA 1
ATOM 4742 C C . ILE B 1 174 ? -1.74227 35.22067 33.97695 1.000 37.66323 174 ILE B C 1
ATOM 4743 O O . ILE B 1 174 ? -1.03172 34.73031 33.09861 1.000 34.87174 174 ILE B O 1
ATOM 4748 N N . ALA B 1 175 ? -2.44436 36.33236 33.80760 1.000 39.25898 175 ALA B N 1
ATOM 4749 C CA . ALA B 1 175 ? -2.51790 37.06665 32.54838 1.000 42.34866 175 ALA B CA 1
ATOM 4750 C C . ALA B 1 175 ? -1.15752 37.58362 32.14649 1.000 43.56835 175 ALA B C 1
ATOM 4751 O O . ALA B 1 175 ? -0.77884 37.49680 30.98164 1.000 43.37545 175 ALA B O 1
ATOM 4753 N N . ASN B 1 176 ? -0.41209 38.11858 33.10771 1.000 38.57332 176 ASN B N 1
ATOM 4754 C CA . ASN B 1 176 ? 0.89494 38.65969 32.77531 1.000 36.66265 176 ASN B CA 1
ATOM 4755 C C . ASN B 1 176 ? 1.84215 37.54047 32.35072 1.000 38.21753 176 ASN B C 1
ATOM 4756 O O . ASN B 1 176 ? 2.67624 37.74241 31.46359 1.000 45.22795 176 ASN B O 1
ATOM 4761 N N . ARG B 1 177 ? 1.67350 36.34005 32.90763 1.000 36.89656 177 ARG B N 1
ATOM 4762 C CA . ARG B 1 177 ? 2.48912 35.22022 32.41504 1.000 35.28575 177 ARG B CA 1
ATOM 4763 C C . ARG B 1 177 ? 2.04638 34.69486 31.03333 1.000 37.59261 177 ARG B C 1
ATOM 4764 O O . ARG B 1 177 ? 2.87825 34.42727 30.16438 1.000 36.70980 177 ARG B O 1
ATOM 4772 N N . ILE B 1 178 ? 0.73877 34.58116 30.82257 1.000 31.51938 178 ILE B N 1
ATOM 4773 C CA . ILE B 1 178 ? 0.20889 34.02125 29.57989 1.000 30.51856 178 ILE B CA 1
ATOM 4774 C C . ILE B 1 178 ? 0.43463 34.95854 28.38442 1.000 35.09143 178 ILE B C 1
ATOM 4775 O O . ILE B 1 178 ? 0.80548 34.52007 27.29648 1.000 36.31717 178 ILE B O 1
ATOM 4780 N N . TYR B 1 179 ? 0.20671 36.24886 28.60829 1.000 28.23638 179 TYR B N 1
ATOM 4781 C CA . TYR B 1 179 ? 0.19999 37.25699 27.54868 1.000 34.46300 179 TYR B CA 1
ATOM 4782 C C . TYR B 1 179 ? 1.48631 38.06409 27.45818 1.000 38.46205 179 TYR B C 1
ATOM 4783 O O . TYR B 1 179 ? 1.76605 38.65664 26.41400 1.000 38.21531 179 TYR B O 1
ATOM 4792 N N . LYS B 1 180 ? 2.25078 38.14164 28.54993 1.000 37.81434 180 LYS B N 1
ATOM 4793 C CA . LYS B 1 180 ? 3.46484 38.95733 28.50688 1.000 36.30601 180 LYS B CA 1
ATOM 4794 C C . LYS B 1 180 ? 4.69839 38.14652 28.85713 1.000 38.57423 180 LYS B C 1
ATOM 4795 O O . LYS B 1 180 ? 5.81699 38.64017 28.76248 1.000 38.68972 180 LYS B O 1
ATOM 4801 N N . GLY B 1 181 ? 4.49359 36.90205 29.27402 1.000 43.21401 181 GLY B N 1
ATOM 4802 C CA . GLY B 1 181 ? 5.59247 36.08178 29.74654 1.000 42.51853 181 GLY B CA 1
ATOM 4803 C C . GLY B 1 181 ? 6.41649 35.41065 28.66607 1.000 44.36776 181 GLY B C 1
ATOM 4804 O O . GLY B 1 181 ? 5.88265 34.73058 27.78888 1.000 42.80196 181 GLY B O 1
ATOM 4805 N N . ARG B 1 182 ? 7.72755 35.60883 28.73850 1.000 41.29245 182 ARG B N 1
ATOM 4806 C CA . ARG B 1 182 ? 8.68092 34.92206 27.87779 1.000 46.30181 182 ARG B CA 1
ATOM 4807 C C . ARG B 1 182 ? 9.71388 34.28191 28.79037 1.000 45.35206 182 ARG B C 1
ATOM 4808 O O . ARG B 1 182 ? 9.79037 34.62481 29.96872 1.000 49.55189 182 ARG B O 1
ATOM 4816 N N . GLY B 1 183 ? 10.49121 33.34550 28.26082 1.000 43.24553 183 GLY B N 1
ATOM 4817 C CA . GLY B 1 183 ? 11.51713 32.68525 29.04706 1.000 44.01581 183 GLY B CA 1
ATOM 4818 C C . GLY B 1 183 ? 10.93457 31.90521 30.21118 1.000 52.07703 183 GLY B C 1
ATOM 4819 O O . GLY B 1 183 ? 9.95847 31.17546 30.05309 1.000 50.39485 183 GLY B O 1
ATOM 4820 N N . GLU B 1 184 ? 11.51496 32.08504 31.39252 1.000 59.32380 184 GLU B N 1
ATOM 4821 C CA . GLU B 1 184 ? 11.07774 31.36475 32.58515 1.000 65.76099 184 GLU B CA 1
ATOM 4822 C C . GLU B 1 184 ? 9.70446 31.83180 33.06924 1.000 58.62134 184 GLU B C 1
ATOM 4823 O O . GLU B 1 184 ? 9.03734 31.13339 33.84024 1.000 57.38910 184 GLU B O 1
ATOM 4829 N N . ARG B 1 185 ? 9.28407 33.01039 32.61544 1.000 50.05404 185 ARG B N 1
ATOM 4830 C CA . ARG B 1 185 ? 7.99720 33.55519 33.01367 1.000 48.59836 185 ARG B CA 1
ATOM 4831 C C . ARG B 1 185 ? 6.89265 33.08211 32.06918 1.000 49.75645 185 ARG B C 1
ATOM 4832 O O . ARG B 1 185 ? 5.70768 33.35110 32.29831 1.000 46.85490 185 ARG B O 1
ATOM 4840 N N . PHE B 1 186 ? 7.28151 32.35874 31.02176 1.000 47.88604 186 PHE B N 1
ATOM 4841 C CA . PHE B 1 186 ? 6.31591 31.85404 30.04914 1.000 47.11037 186 PHE B CA 1
ATOM 4842 C C . PHE B 1 186 ? 5.36896 30.82975 30.64721 1.000 45.42199 186 PHE B C 1
ATOM 4843 O O . PHE B 1 186 ? 5.76978 29.97467 31.43420 1.000 43.19129 186 PHE B O 1
ATOM 4851 N N . LEU B 1 187 ? 4.10661 30.94250 30.25405 1.000 42.75014 187 LEU B N 1
ATOM 4852 C CA . LEU B 1 187 ? 3.06917 29.98463 30.59664 1.000 42.31505 187 LEU B CA 1
ATOM 4853 C C . LEU B 1 187 ? 2.21914 29.78384 29.33131 1.000 39.58436 187 LEU B C 1
ATOM 4854 O O . LEU B 1 187 ? 1.74814 30.75525 28.74115 1.000 39.77178 187 LEU B O 1
ATOM 4859 N N . SER B 1 188 ? 2.03962 28.53783 28.90752 1.000 36.12713 188 SER B N 1
ATOM 4860 C CA . SER B 1 188 ? 1.36217 28.25349 27.64805 1.000 37.16856 188 SER B CA 1
ATOM 4861 C C . SER B 1 188 ? -0.13779 28.48109 27.72935 1.000 31.65783 188 SER B C 1
ATOM 4862 O O . SER B 1 188 ? -0.75171 28.35009 28.79467 1.000 34.61728 188 SER B O 1
ATOM 4865 N N . SER B 1 189 ? -0.72504 28.83834 26.59726 1.000 27.16576 189 SER B N 1
ATOM 4866 C CA . SER B 1 189 ? -2.17711 28.99024 26.52803 1.000 29.76375 189 SER B CA 1
ATOM 4867 C C . SER B 1 189 ? -2.86406 27.68296 26.92985 1.000 27.85886 189 SER B C 1
ATOM 4868 O O . SER B 1 189 ? -3.90803 27.69233 27.57877 1.000 30.32828 189 SER B O 1
ATOM 4871 N N . SER B 1 190 ? -2.25684 26.56275 26.54848 1.000 32.51394 190 SER B N 1
ATOM 4872 C CA . SER B 1 190 ? -2.81322 25.24092 26.85121 1.000 37.84861 190 SER B CA 1
ATOM 4873 C C . SER B 1 190 ? -2.95999 25.02285 28.34472 1.000 34.20724 190 SER B C 1
ATOM 4874 O O . SER B 1 190 ? -3.92377 24.39717 28.79149 1.000 33.87107 190 SER B O 1
ATOM 4877 N N . ALA B 1 191 ? -2.00156 25.54001 29.10668 1.000 32.45672 191 ALA B N 1
ATOM 4878 C CA . ALA B 1 191 ? -2.02255 25.40729 30.56103 1.000 29.18256 191 ALA B CA 1
ATOM 4879 C C . ALA B 1 191 ? -3.26415 26.06981 31.14671 1.000 33.72231 191 ALA B C 1
ATOM 4880 O O . ALA B 1 191 ? -3.92176 25.51151 32.02567 1.000 34.89985 191 ALA B O 1
ATOM 4882 N N . LEU B 1 192 ? -3.59444 27.25404 30.63908 1.000 29.88332 192 LEU B N 1
ATOM 4883 C CA . LEU B 1 192 ? -4.80250 27.94566 31.05980 1.000 30.77456 192 LEU B CA 1
ATOM 4884 C C . LEU B 1 192 ? -6.03886 27.18015 30.61304 1.000 25.25047 192 LEU B C 1
ATOM 4885 O O . LEU B 1 192 ? -6.94144 26.88912 31.41411 1.000 26.88811 192 LEU B O 1
ATOM 4890 N N . LEU B 1 193 ? -6.07809 26.85009 29.32658 1.000 25.41365 193 LEU B N 1
ATOM 4891 C CA . LEU B 1 193 ? -7.29744 26.31002 28.74818 1.000 27.05477 193 LEU B CA 1
ATOM 4892 C C . LEU B 1 193 ? -7.65498 24.93039 29.28890 1.000 32.99089 193 LEU B C 1
ATOM 4893 O O . LEU B 1 193 ? -8.82878 24.56149 29.30122 1.000 38.10710 193 LEU B O 1
ATOM 4898 N N . ASN B 1 194 ? -6.65772 24.17645 29.74126 1.000 30.79182 194 ASN B N 1
ATOM 4899 C CA . ASN B 1 194 ? -6.90609 22.85079 30.29360 1.000 35.59422 194 ASN B CA 1
ATOM 4900 C C . ASN B 1 194 ? -7.33085 22.87376 31.75181 1.000 39.52012 194 ASN B C 1
ATOM 4901 O O . ASN B 1 194 ? -7.86371 21.88442 32.25367 1.000 45.96244 194 ASN B O 1
ATOM 4906 N N . SER B 1 195 ? -7.09437 23.98720 32.43916 1.000 33.09418 195 SER B N 1
ATOM 4907 C CA . SER B 1 195 ? -7.54073 24.10764 33.82414 1.000 30.79332 195 SER B CA 1
ATOM 4908 C C . SER B 1 195 ? -9.04023 24.35520 33.83828 1.000 31.74996 195 SER B C 1
ATOM 4909 O O . SER B 1 195 ? -9.62548 24.76861 32.83642 1.000 28.94315 195 SER B O 1
ATOM 4912 N N . ASP B 1 196 ? -9.66959 24.08247 34.96936 1.000 30.22699 196 ASP B N 1
ATOM 4913 C CA . ASP B 1 196 ? -11.08215 24.38541 35.11072 1.000 24.98082 196 ASP B CA 1
ATOM 4914 C C . ASP B 1 196 ? -11.32290 25.88972 35.02185 1.000 26.44240 196 ASP B C 1
ATOM 4915 O O . ASP B 1 196 ? -12.31654 26.30834 34.43987 1.000 27.91422 196 ASP B O 1
ATOM 4920 N N . LEU B 1 197 ? -10.40683 26.68620 35.58370 1.000 26.57342 197 LEU B N 1
ATOM 4921 C CA . LEU B 1 197 ? -10.47507 28.14920 35.47589 1.000 29.39577 197 LEU B CA 1
ATOM 4922 C C . LEU B 1 197 ? -10.60203 28.55900 34.02219 1.000 29.12269 197 LEU B C 1
ATOM 4923 O O . LEU B 1 197 ? -11.49040 29.33846 33.65512 1.000 26.19810 197 LEU B O 1
ATOM 4928 N N . GLY B 1 198 ? -9.72821 27.99887 33.19433 1.000 29.37953 198 GLY B N 1
ATOM 4929 C CA . GLY B 1 198 ? -9.75362 28.26702 31.76825 1.000 28.14551 198 GLY B CA 1
ATOM 4930 C C . GLY B 1 198 ? -11.05530 27.83204 31.11608 1.000 31.33731 198 GLY B C 1
ATOM 4931 O O . GLY B 1 198 ? -11.58155 28.52351 30.24530 1.000 23.98061 198 GLY B O 1
ATOM 4932 N N . LYS B 1 199 ? -11.57976 26.67480 31.50631 1.000 29.65850 199 LYS B N 1
ATOM 4933 C CA . LYS B 1 199 ? -12.83867 26.20481 30.92861 1.000 26.46494 199 LYS B CA 1
ATOM 4934 C C . LYS B 1 199 ? -13.98560 27.15487 31.24359 1.000 23.42055 199 LYS B C 1
ATOM 4935 O O . LYS B 1 199 ? -14.81901 27.43606 30.37746 1.000 25.07175 199 LYS B O 1
ATOM 4941 N N . LEU B 1 200 ? -13.99921 27.64512 32.48092 1.000 23.36894 200 LEU B N 1
ATOM 4942 C CA . LEU B 1 200 ? -14.99083 28.61733 32.92280 1.000 23.04308 200 LEU B CA 1
ATOM 4943 C C . LEU B 1 200 ? -14.86368 29.90232 32.10066 1.000 23.31899 200 LEU B C 1
ATOM 4944 O O . LEU B 1 200 ? -15.86242 30.42381 31.57478 1.000 24.61656 200 LEU B O 1
ATOM 4949 N N . ILE B 1 201 ? -13.63597 30.38362 31.97176 1.000 22.59182 201 ILE B N 1
ATOM 4950 C CA . ILE B 1 201 ? -13.37362 31.56681 31.16081 1.000 25.40535 201 ILE B CA 1
ATOM 4951 C C . ILE B 1 201 ? -13.87679 31.39168 29.73425 1.000 24.18898 201 ILE B C 1
ATOM 4952 O O . ILE B 1 201 ? -14.53983 32.27314 29.19963 1.000 19.66270 201 ILE B O 1
ATOM 4957 N N . LEU B 1 202 ? -13.59247 30.24861 29.12583 1.000 25.20842 202 LEU B N 1
ATOM 4958 C CA . LEU B 1 202 ? -14.04532 29.99823 27.76340 1.000 23.40828 202 LEU B CA 1
ATOM 4959 C C . LEU B 1 202 ? -15.58038 29.98236 27.65269 1.000 20.13872 202 LEU B C 1
ATOM 4960 O O . LEU B 1 202 ? -16.14599 30.47773 26.66694 1.000 22.78563 202 LEU B O 1
ATOM 4965 N N . MET B 1 203 ? -16.25879 29.42531 28.66087 1.000 19.44006 203 MET B N 1
ATOM 4966 C CA . MET B 1 203 ? -17.72230 29.49175 28.69032 1.000 24.08259 203 MET B CA 1
ATOM 4967 C C . MET B 1 203 ? -18.23438 30.93861 28.75319 1.000 22.82306 203 MET B C 1
ATOM 4968 O O . MET B 1 203 ? -19.17890 31.33242 28.02862 1.000 21.93587 203 MET B O 1
ATOM 4973 N N . ASN B 1 204 ? -17.60365 31.73535 29.62033 1.000 21.82258 204 ASN B N 1
ATOM 4974 C CA . ASN B 1 204 ? -18.00875 33.13116 29.76027 1.000 23.64831 204 ASN B CA 1
ATOM 4975 C C . ASN B 1 204 ? -17.71257 33.93121 28.48838 1.000 22.28329 204 ASN B C 1
ATOM 4976 O O . ASN B 1 204 ? -18.52104 34.77430 28.08924 1.000 20.61843 204 ASN B O 1
ATOM 4981 N N . PHE B 1 205 ? -16.59541 33.61392 27.81714 1.000 20.77709 205 PHE B N 1
ATOM 4982 C CA . PHE B 1 205 ? -16.24208 34.21463 26.52886 1.000 20.86386 205 PHE B CA 1
ATOM 4983 C C . PHE B 1 205 ? -17.34675 33.92410 25.51368 1.000 20.97682 205 PHE B C 1
ATOM 4984 O O . PHE B 1 205 ? -17.79519 34.81733 24.80036 1.000 20.66749 205 PHE B O 1
ATOM 4992 N N . ASP B 1 206 ? -17.79236 32.67012 25.42956 1.000 25.20965 206 ASP B N 1
ATOM 4993 C CA . ASP B 1 206 ? -18.89162 32.36501 24.52037 1.000 22.46053 206 ASP B CA 1
ATOM 4994 C C . ASP B 1 206 ? -20.11644 33.22425 24.80655 1.000 18.00873 206 ASP B C 1
ATOM 4995 O O . ASP B 1 206 ? -20.78409 33.68400 23.86750 1.000 22.24748 206 ASP B O 1
ATOM 5000 N N . GLU B 1 207 ? -20.43011 33.42481 26.08244 1.000 19.75670 207 GLU B N 1
ATOM 5001 C CA . GLU B 1 207 ? -21.60833 34.21662 26.42861 1.000 21.28717 207 GLU B CA 1
ATOM 5002 C C . GLU B 1 207 ? -21.46902 35.69168 26.01953 1.000 20.51724 207 GLU B C 1
ATOM 5003 O O . GLU B 1 207 ? -22.34985 36.24797 25.34531 1.000 23.86326 207 GLU B O 1
ATOM 5009 N N . VAL B 1 208 ? -20.35501 36.31733 26.39547 1.000 21.81897 208 VAL B N 1
ATOM 5010 C CA . VAL B 1 208 ? -20.17488 37.75957 26.16976 1.000 19.47843 208 VAL B CA 1
ATOM 5011 C C . VAL B 1 208 ? -19.85542 38.10685 24.71899 1.000 19.43185 208 VAL B C 1
ATOM 5012 O O . VAL B 1 208 ? -20.45931 39.02500 24.14247 1.000 20.49749 208 VAL B O 1
ATOM 5016 N N . THR B 1 209 ? -18.91643 37.35683 24.14401 1.000 19.94474 209 THR B N 1
ATOM 5017 C CA . THR B 1 209 ? -18.34004 37.66975 22.83993 1.000 19.26851 209 THR B CA 1
ATOM 5018 C C . THR B 1 209 ? -19.21622 37.16793 21.68642 1.000 22.15329 209 THR B C 1
ATOM 5019 O O . THR B 1 209 ? -19.24818 37.78103 20.61328 1.000 21.68057 209 THR B O 1
ATOM 5023 N N . ALA B 1 210 ? -19.97838 36.09189 21.90977 1.000 19.90212 210 ALA B N 1
ATOM 5024 C CA . ALA B 1 210 ? -20.74201 35.49855 20.81412 1.000 22.26559 210 ALA B CA 1
ATOM 5025 C C . ALA B 1 210 ? -22.25621 35.51248 21.07003 1.000 17.67020 210 ALA B C 1
ATOM 5026 O O . ALA B 1 210 ? -23.01497 36.09401 20.29446 1.000 17.40924 210 ALA B O 1
ATOM 5028 N N . ASN B 1 211 ? -22.71657 34.87367 22.14754 1.000 18.23981 211 ASN B N 1
ATOM 5029 C CA . ASN B 1 211 ? -24.15180 34.68477 22.31691 1.000 20.88690 211 ASN B CA 1
ATOM 5030 C C . ASN B 1 211 ? -24.94214 35.99102 22.49781 1.000 18.42358 211 ASN B C 1
ATOM 5031 O O . ASN B 1 211 ? -26.13607 36.05412 22.19413 1.000 19.86904 211 ASN B O 1
ATOM 5036 N N . THR B 1 212 ? -24.26567 37.03063 22.97301 1.000 21.03345 212 THR B N 1
ATOM 5037 C CA . THR B 1 212 ? -24.87682 38.35265 23.02791 1.000 17.73888 212 THR B CA 1
ATOM 5038 C C . THR B 1 212 ? -25.38373 38.81987 21.64946 1.000 19.36207 212 THR B C 1
ATOM 5039 O O . THR B 1 212 ? -26.40774 39.51402 21.57017 1.000 19.17234 212 THR B O 1
ATOM 5043 N N . PHE B 1 213 ? -24.68260 38.44915 20.57166 1.000 16.49001 213 PHE B N 1
ATOM 5044 C CA . PHE B 1 213 ? -25.14689 38.80282 19.23154 1.000 17.25148 213 PHE B CA 1
ATOM 5045 C C . PHE B 1 213 ? -26.45819 38.08267 18.91099 1.000 18.00986 213 PHE B C 1
ATOM 5046 O O . PHE B 1 213 ? -27.37295 38.67827 18.35063 1.000 19.55367 213 PHE B O 1
ATOM 5054 N N . LEU B 1 214 ? -26.54393 36.80677 19.29083 1.000 20.42269 214 LEU B N 1
ATOM 5055 C CA . LEU B 1 214 ? -27.80864 36.07969 19.10621 1.000 21.75222 214 LEU B CA 1
ATOM 5056 C C . LEU B 1 214 ? -28.91552 36.71431 19.94382 1.000 21.46212 214 LEU B C 1
ATOM 5057 O O . LEU B 1 214 ? -30.02037 36.88911 19.45406 1.000 20.30159 214 LEU B O 1
ATOM 5062 N N . HIS B 1 215 ? -28.62436 37.10213 21.18498 1.000 20.55437 215 HIS B N 1
ATOM 5063 C CA . HIS B 1 215 ? -29.65293 37.70223 22.02596 1.000 22.94538 215 HIS B CA 1
ATOM 5064 C C . HIS B 1 215 ? -30.11082 39.05748 21.49085 1.000 22.51240 215 HIS B C 1
ATOM 5065 O O . HIS B 1 215 ? -31.27508 39.44357 21.64386 1.000 22.16120 215 HIS B O 1
ATOM 5072 N N . LEU B 1 216 ? -29.19881 39.76089 20.83148 1.000 19.73182 216 LEU B N 1
ATOM 5073 C CA . LEU B 1 216 ? -29.52790 41.00627 20.16485 1.000 17.57832 216 LEU B CA 1
ATOM 5074 C C . LEU B 1 216 ? -30.46885 40.75115 18.98948 1.000 19.70589 216 LEU B C 1
ATOM 5075 O O . LEU B 1 216 ? -31.48385 41.42870 18.84542 1.000 22.03033 216 LEU B O 1
ATOM 5080 N N . ILE B 1 217 ? -30.14249 39.76092 18.16738 1.000 21.63387 217 ILE B N 1
ATOM 5081 C CA . ILE B 1 217 ? -30.94366 39.45811 16.98595 1.000 20.27687 217 ILE B CA 1
ATOM 5082 C C . ILE B 1 217 ? -32.34517 38.94150 17.35081 1.000 20.29981 217 ILE B C 1
ATOM 5083 O O . ILE B 1 217 ? -33.36332 39.43690 16.84132 1.000 23.17749 217 ILE B O 1
ATOM 5088 N N . GLU B 1 218 ? -32.40981 37.98721 18.26941 1.000 23.08880 218 GLU B N 1
ATOM 5089 C CA . GLU B 1 218 ? -33.69710 37.45018 18.69475 1.000 24.56483 218 GLU B CA 1
ATOM 5090 C C . GLU B 1 218 ? -34.51136 38.49396 19.46527 1.000 27.46805 218 GLU B C 1
ATOM 5091 O O . GLU B 1 218 ? -35.72351 38.59231 19.30627 1.000 25.50532 218 GLU B O 1
ATOM 5097 N N . GLY B 1 219 ? -33.83047 39.25949 20.30692 1.000 22.71334 219 GLY B N 1
ATOM 5098 C CA . GLY B 1 219 ? -34.47058 40.25433 21.14187 1.000 23.76947 219 GLY B CA 1
ATOM 5099 C C . GLY B 1 219 ? -35.09036 41.39920 20.37558 1.000 26.63573 219 GLY B C 1
ATOM 5100 O O . GLY B 1 219 ? -36.07099 41.99793 20.82555 1.000 27.91491 219 GLY B O 1
ATOM 5101 N N . SER B 1 220 ? -34.53218 41.70448 19.21031 1.000 23.21678 220 SER B N 1
ATOM 5102 C CA . SER B 1 220 ? -35.03000 42.79388 18.38105 1.000 26.29258 220 SER B CA 1
ATOM 5103 C C . SER B 1 220 ? -35.97662 42.32054 17.27463 1.000 28.96629 220 SER B C 1
ATOM 5104 O O . SER B 1 220 ? -36.30252 43.08194 16.36801 1.000 23.41420 220 SER B O 1
ATOM 5107 N N . ALA B 1 221 ? -36.41196 41.06738 17.35042 1.000 23.44667 221 ALA B N 1
ATOM 5108 C CA . ALA B 1 221 ? -37.20141 40.46584 16.27659 1.000 26.94583 221 ALA B CA 1
ATOM 5109 C C . ALA B 1 221 ? -38.51431 41.21774 16.01980 1.000 25.50415 221 ALA B C 1
ATOM 5110 O O . ALA B 1 221 ? -38.91749 41.40087 14.87124 1.000 26.34373 221 ALA B O 1
ATOM 5112 N N . ALA B 1 222 ? -39.17629 41.65988 17.08508 1.000 25.56548 222 ALA B N 1
ATOM 5113 C CA . ALA B 1 222 ? -40.44832 42.35968 16.92233 1.000 26.47006 222 ALA B CA 1
ATOM 5114 C C . ALA B 1 222 ? -40.22896 43.69081 16.21026 1.000 30.50235 222 ALA B C 1
ATOM 5115 O O . ALA B 1 222 ? -40.96220 44.04482 15.26878 1.000 28.62711 222 ALA B O 1
ATOM 5117 N N . ILE B 1 223 ? -39.20509 44.41924 16.65026 1.000 27.02950 223 ILE B N 1
ATOM 5118 C CA . ILE B 1 223 ? -38.83100 45.66469 15.99382 1.000 26.30091 223 ILE B CA 1
ATOM 5119 C C . ILE B 1 223 ? -38.48048 45.43771 14.52562 1.000 22.85100 223 ILE B C 1
ATOM 5120 O O . ILE B 1 223 ? -38.95738 46.17082 13.64535 1.000 21.13471 223 ILE B O 1
ATOM 5125 N N . ARG B 1 224 ? -37.62656 44.44780 14.26957 1.000 20.20509 224 ARG B N 1
ATOM 5126 C CA . ARG B 1 224 ? -37.21615 44.09273 12.91270 1.000 23.71250 224 ARG B CA 1
ATOM 5127 C C . ARG B 1 224 ? -38.43503 43.85510 12.02110 1.000 25.09307 224 ARG B C 1
ATOM 5128 O O . ARG B 1 224 ? -38.54148 44.42493 10.93615 1.000 23.01903 224 ARG B O 1
ATOM 5136 N N . ALA B 1 225 ? -39.32819 42.98611 12.47475 1.000 24.33587 225 ALA B N 1
ATOM 5137 C CA . ALA B 1 225 ? -40.54619 42.66633 11.71778 1.000 27.87145 225 ALA B CA 1
ATOM 5138 C C . ALA B 1 225 ? -41.37200 43.91560 11.41324 1.000 27.30636 225 ALA B C 1
ATOM 5139 O O . ALA B 1 225 ? -41.86751 44.10125 10.29059 1.000 29.18144 225 ALA B O 1
ATOM 5141 N N . ARG B 1 226 ? -41.52758 44.78661 12.40272 1.000 23.38707 226 ARG B N 1
ATOM 5142 C CA . ARG B 1 226 ? -42.36813 45.94729 12.19518 1.000 24.99452 226 ARG B CA 1
ATOM 5143 C C . ARG B 1 226 ? -41.70836 46.92323 11.20520 1.000 27.75596 226 ARG B C 1
ATOM 5144 O O . ARG B 1 226 ? -42.37629 47.52588 10.36668 1.000 27.08524 226 ARG B O 1
ATOM 5152 N N . LEU B 1 227 ? -40.38881 47.07823 11.28209 1.000 23.02412 227 LEU B N 1
ATOM 5153 C CA . LEU B 1 227 ? -39.73627 47.96954 10.33370 1.000 18.07500 227 LEU B CA 1
ATOM 5154 C C . LEU B 1 227 ? -39.72891 47.38217 8.90929 1.000 17.44346 227 LEU B C 1
ATOM 5155 O O . LEU B 1 227 ? -39.92438 48.08685 7.91879 1.000 23.08541 227 LEU B O 1
ATOM 5160 N N . GLU B 1 228 ? -39.46964 46.08355 8.81669 1.000 24.80904 228 GLU B N 1
ATOM 5161 C CA . GLU B 1 228 ? -39.39268 45.40408 7.53940 1.000 26.37698 228 GLU B CA 1
ATOM 5162 C C . GLU B 1 228 ? -40.77068 45.42650 6.85099 1.000 35.21445 228 GLU B C 1
ATOM 5163 O O . GLU B 1 228 ? -40.85244 45.59206 5.63377 1.000 30.02928 228 GLU B O 1
ATOM 5169 N N . LYS B 1 229 ? -41.84644 45.32712 7.63423 1.000 27.35386 229 LYS B N 1
ATOM 5170 C CA . LYS B 1 229 ? -43.19363 45.39165 7.06746 1.000 31.99840 229 LYS B CA 1
ATOM 5171 C C . LYS B 1 229 ? -43.62683 46.80938 6.69537 1.000 35.45776 229 LYS B C 1
ATOM 5172 O O . LYS B 1 229 ? -44.56396 46.98064 5.91948 1.000 41.12982 229 LYS B O 1
ATOM 5178 N N . SER B 1 230 ? -42.93830 47.82185 7.22173 1.000 30.75467 230 SER B N 1
ATOM 5179 C CA . SER B 1 230 ? -43.30850 49.20359 6.94406 1.000 30.06779 230 SER B CA 1
ATOM 5180 C C . SER B 1 230 ? -42.32368 49.92521 6.02380 1.000 31.61962 230 SER B C 1
ATOM 5181 O O . SER B 1 230 ? -42.27225 51.14753 6.02316 1.000 30.59071 230 SER B O 1
ATOM 5184 N N . GLY B 1 231 ? -41.57848 49.16521 5.22254 1.000 28.14657 231 GLY B N 1
ATOM 5185 C CA . GLY B 1 231 ? -40.69050 49.72634 4.22038 1.000 35.32253 231 GLY B CA 1
ATOM 5186 C C . GLY B 1 231 ? -39.31986 50.13519 4.73551 1.000 39.75484 231 GLY B C 1
ATOM 5187 O O . GLY B 1 231 ? -38.59445 50.87837 4.07093 1.000 44.31855 231 GLY B O 1
ATOM 5188 N N . GLY B 1 232 ? -38.96253 49.66152 5.92399 1.000 29.50677 232 GLY B N 1
ATOM 5189 C CA . GLY B 1 232 ? -37.65315 49.97519 6.48465 1.000 23.51588 232 GLY B CA 1
ATOM 5190 C C . GLY B 1 232 ? -36.65831 48.86982 6.22830 1.000 27.21086 232 GLY B C 1
ATOM 5191 O O . GLY B 1 232 ? -37.01686 47.76442 5.82337 1.000 23.80306 232 GLY B O 1
ATOM 5192 N N . GLN B 1 233 ? -35.38311 49.16464 6.48353 1.000 22.86300 233 GLN B N 1
ATOM 5193 C CA . GLN B 1 233 ? -34.32819 48.16583 6.41711 1.000 20.21335 233 GLN B CA 1
ATOM 5194 C C . GLN B 1 233 ? -33.69130 48.01525 7.78150 1.000 21.08586 233 GLN B C 1
ATOM 5195 O O . GLN B 1 233 ? -33.49074 49.00490 8.46507 1.000 24.52339 233 GLN B O 1
ATOM 5201 N N . VAL B 1 234 ? -33.33925 46.79051 8.14698 1.000 18.73601 234 VAL B N 1
ATOM 5202 C CA . VAL B 1 234 ? -32.66022 46.53574 9.41032 1.000 19.79524 234 VAL B CA 1
ATOM 5203 C C . VAL B 1 234 ? -31.33699 45.82765 9.16316 1.000 20.33213 234 VAL B C 1
ATOM 5204 O O . VAL B 1 234 ? -31.27155 44.88127 8.38806 1.000 21.99239 234 VAL B O 1
ATOM 5208 N N . ARG B 1 235 ? -30.27750 46.29174 9.83356 1.000 17.43855 235 ARG B N 1
ATOM 5209 C CA . ARG B 1 235 ? -28.94384 45.70961 9.71234 1.000 17.00526 235 ARG B CA 1
ATOM 5210 C C . ARG B 1 235 ? -28.36226 45.38868 11.08544 1.000 15.05487 235 ARG B C 1
ATOM 5211 O O . ARG B 1 235 ? -28.66201 46.08280 12.05722 1.000 18.32258 235 ARG B O 1
ATOM 5219 N N . TYR B 1 236 ? -27.56883 44.31415 11.16532 1.000 17.81130 236 TYR B N 1
ATOM 5220 C CA . TYR B 1 236 ? -26.78243 43.98944 12.35622 1.000 17.93470 236 TYR B CA 1
ATOM 5221 C C . TYR B 1 236 ? -25.32649 43.85890 11.95594 1.000 18.72914 236 TYR B C 1
ATOM 5222 O O . TYR B 1 236 ? -25.00371 43.19420 10.97034 1.000 18.05405 236 TYR B O 1
ATOM 5231 N N . SER B 1 237 ? -24.44758 44.49559 12.71718 1.000 17.86779 237 SER B N 1
ATOM 5232 C CA . SER B 1 237 ? -23.01905 44.33496 12.47575 1.000 14.66445 237 SER B CA 1
ATOM 5233 C C . SER B 1 237 ? -22.38612 43.88402 13.78075 1.000 18.34283 237 SER B C 1
ATOM 5234 O O . SER B 1 237 ? -22.90538 44.15459 14.87381 1.000 16.88093 237 SER B O 1
ATOM 5237 N N . ALA B 1 238 ? -21.24858 43.22283 13.65372 1.000 16.35745 238 ALA B N 1
ATOM 5238 C CA . ALA B 1 238 ? -20.43086 42.87368 14.80221 1.000 14.66428 238 ALA B CA 1
ATOM 5239 C C . ALA B 1 238 ? -18.98032 43.00605 14.38995 1.000 14.55856 238 ALA B C 1
ATOM 5240 O O . ALA B 1 238 ? -18.62889 42.85592 13.20447 1.000 17.71056 238 ALA B O 1
ATOM 5242 N N . TYR B 1 239 ? -18.13718 43.26850 15.37615 1.000 16.12058 239 TYR B N 1
ATOM 5243 C CA . TYR B 1 239 ? -16.68266 43.29098 15.15592 1.000 15.24036 239 TYR B CA 1
ATOM 5244 C C . TYR B 1 239 ? -16.12855 41.92340 15.45484 1.000 17.18896 239 TYR B C 1
ATOM 5245 O O . TYR B 1 239 ? -16.22175 41.45597 16.58798 1.000 19.04049 239 TYR B O 1
ATOM 5254 N N . GLY B 1 240 ? -15.56928 41.27437 14.44021 1.000 15.90922 240 GLY B N 1
ATOM 5255 C CA . GLY B 1 240 ? -14.94681 39.97410 14.62487 1.000 18.46515 240 GLY B CA 1
ATOM 5256 C C . GLY B 1 240 ? -13.43903 40.05849 14.60293 1.000 15.08846 240 GLY B C 1
ATOM 5257 O O . GLY B 1 240 ? -12.84154 41.03897 14.13366 1.000 16.71636 240 GLY B O 1
ATOM 5258 N N . TYR B 1 241 ? -12.78232 39.03594 15.14065 1.000 16.24646 241 TYR B N 1
ATOM 5259 C CA . TYR B 1 241 ? -11.35812 38.87230 14.84849 1.000 14.37513 241 TYR B CA 1
ATOM 5260 C C . TYR B 1 241 ? -11.12661 37.43793 14.42646 1.000 18.69349 241 TYR B C 1
ATOM 5261 O O . TYR B 1 241 ? -11.59172 36.51475 15.09211 1.000 18.50467 241 TYR B O 1
ATOM 5270 N N . HIS B 1 242 ? -10.45165 37.25062 13.29702 1.000 17.22442 242 HIS B N 1
ATOM 5271 C CA . HIS B 1 242 ? -10.17522 35.90140 12.80867 1.000 19.23347 242 HIS B CA 1
ATOM 5272 C C . HIS B 1 242 ? -8.92570 35.95021 11.95430 1.000 20.12920 242 HIS B C 1
ATOM 5273 O O . HIS B 1 242 ? -8.86115 35.37026 10.86462 1.000 22.15050 242 HIS B O 1
ATOM 5280 N N . GLY B 1 243 ? -7.93874 36.69912 12.43002 1.000 16.68203 243 GLY B N 1
ATOM 5281 C CA . GLY B 1 243 ? -6.74393 36.91875 11.63218 1.000 15.33225 243 GLY B CA 1
ATOM 5282 C C . GLY B 1 243 ? -7.01410 37.91689 10.51401 1.000 17.09570 243 GLY B C 1
ATOM 5283 O O . GLY B 1 243 ? -8.16048 38.22961 10.19293 1.000 17.29819 243 GLY B O 1
ATOM 5284 N N . THR B 1 244 ? -5.94044 38.39201 9.89656 1.000 15.93841 244 THR B N 1
ATOM 5285 C CA . THR B 1 244 ? -5.97175 39.50491 8.95121 1.000 15.59906 244 THR B CA 1
ATOM 5286 C C . THR B 1 244 ? -4.93000 39.28294 7.85832 1.000 19.44592 244 THR B C 1
ATOM 5287 O O . THR B 1 244 ? -3.82361 38.78754 8.14149 1.000 17.25233 244 THR B O 1
ATOM 5291 N N . GLU B 1 245 ? -5.27516 39.63769 6.62618 1.000 16.06843 245 GLU B N 1
ATOM 5292 C CA . GLU B 1 245 ? -4.29655 39.57260 5.54160 1.000 15.81413 245 GLU B CA 1
ATOM 5293 C C . GLU B 1 245 ? -3.43382 40.81074 5.55483 1.000 18.55590 245 GLU B C 1
ATOM 5294 O O . GLU B 1 245 ? -3.95552 41.92530 5.53235 1.000 18.58192 245 GLU B O 1
ATOM 5300 N N . ILE B 1 246 ? -2.11642 40.62096 5.58496 1.000 17.61618 246 ILE B N 1
ATOM 5301 C CA . ILE B 1 246 ? -1.19562 41.74082 5.56441 1.000 16.18312 246 ILE B CA 1
ATOM 5302 C C . ILE B 1 246 ? -0.10467 41.50389 4.52169 1.000 22.87432 246 ILE B C 1
ATOM 5303 O O . ILE B 1 246 ? 0.09417 40.36951 4.11763 1.000 18.62693 246 ILE B O 1
ATOM 5308 N N . LEU B 1 247 ? 0.60929 42.55241 4.12336 1.000 16.32784 247 LEU B N 1
ATOM 5309 C CA . LEU B 1 247 ? 1.68240 42.40936 3.12310 1.000 21.16935 247 LEU B CA 1
ATOM 5310 C C . LEU B 1 247 ? 2.88402 41.65342 3.68257 1.000 22.80736 247 LEU B C 1
ATOM 5311 O O . LEU B 1 247 ? 3.60107 42.13384 4.58129 1.000 20.10142 247 LEU B O 1
ATOM 5316 N N . ILE B 1 248 ? 3.08064 40.46003 3.13609 1.000 20.72594 248 ILE B N 1
ATOM 5317 C CA . ILE B 1 248 ? 4.22810 39.61450 3.39557 1.000 19.97328 248 ILE B CA 1
ATOM 5318 C C . ILE B 1 248 ? 4.78825 39.30913 2.00107 1.000 21.25852 248 ILE B C 1
ATOM 5319 O O . ILE B 1 248 ? 4.06762 38.80564 1.13977 1.000 24.21220 248 ILE B O 1
ATOM 5324 N N . ASP B 1 249 ? 6.03655 39.70031 1.75373 1.000 25.78590 249 ASP B N 1
ATOM 5325 C CA . ASP B 1 249 ? 6.62721 39.47893 0.42750 1.000 28.50152 249 ASP B CA 1
ATOM 5326 C C . ASP B 1 249 ? 5.80379 40.09860 -0.70582 1.000 32.87889 249 ASP B C 1
ATOM 5327 O O . ASP B 1 249 ? 5.62050 39.47059 -1.74960 1.000 36.84042 249 ASP B O 1
ATOM 5332 N N . ASP B 1 250 ? 5.32073 41.32736 -0.50104 1.000 23.35090 250 ASP B N 1
ATOM 5333 C CA . ASP B 1 250 ? 4.51359 42.05343 -1.48251 1.000 18.33740 250 ASP B CA 1
ATOM 5334 C C . ASP B 1 250 ? 3.26307 41.30914 -1.93860 1.000 21.08876 250 ASP B C 1
ATOM 5335 O O . ASP B 1 250 ? 2.71968 41.55925 -3.02777 1.000 26.41653 250 ASP B O 1
ATOM 5340 N N . LYS B 1 251 ? 2.77723 40.43315 -1.07131 1.000 21.05152 251 LYS B N 1
ATOM 5341 C CA . LYS B 1 251 ? 1.53867 39.72110 -1.32316 1.000 21.76549 251 LYS B CA 1
ATOM 5342 C C . LYS B 1 251 ? 0.68482 39.81963 -0.05736 1.000 22.73479 251 LYS B C 1
ATOM 5343 O O . LYS B 1 251 ? 1.23651 39.69033 1.02603 1.000 23.24187 251 LYS B O 1
ATOM 5349 N N . TYR B 1 252 ? -0.62943 40.03345 -0.17702 1.000 23.40325 252 TYR B N 1
ATOM 5350 C CA . TYR B 1 252 ? -1.49201 40.03783 1.02756 1.000 19.73848 252 TYR B CA 1
ATOM 5351 C C . TYR B 1 252 ? -1.70153 38.59326 1.49398 1.000 26.45381 252 TYR B C 1
ATOM 5352 O O . TYR B 1 252 ? -2.20560 37.76985 0.75297 1.000 24.67277 252 TYR B O 1
ATOM 5361 N N . GLN B 1 253 ? -1.22541 38.27825 2.69349 1.000 20.94040 253 GLN B N 1
ATOM 5362 C CA . GLN B 1 253 ? -1.30044 36.92372 3.23252 1.000 17.36323 253 GLN B CA 1
ATOM 5363 C C . GLN B 1 253 ? -1.94654 36.90033 4.60897 1.000 19.68860 253 GLN B C 1
ATOM 5364 O O . GLN B 1 253 ? -1.61531 37.72616 5.47594 1.000 21.52653 253 GLN B O 1
ATOM 5370 N N . TRP B 1 254 ? -2.84967 35.93806 4.80887 1.000 18.05379 254 TRP B N 1
ATOM 5371 C CA . TRP B 1 254 ? -3.53501 35.78788 6.09385 1.000 19.69123 254 TRP B CA 1
ATOM 5372 C C . TRP B 1 254 ? -2.53024 35.42477 7.18639 1.000 22.76651 254 TRP B C 1
ATOM 5373 O O . TRP B 1 254 ? -1.65205 34.57433 6.99842 1.000 23.58327 254 TRP B O 1
ATOM 5384 N N . GLN B 1 255 ? -2.64812 36.09913 8.32536 1.000 16.92028 255 GLN B N 1
ATOM 5385 C CA . GLN B 1 255 ? -1.86037 35.75390 9.49208 1.000 18.25676 255 GLN B CA 1
ATOM 5386 C C . GLN B 1 255 ? -2.69147 36.11389 10.71618 1.000 18.12039 255 GLN B C 1
ATOM 5387 O O . GLN B 1 255 ? -3.84559 36.55952 10.58727 1.000 19.11797 255 GLN B O 1
ATOM 5393 N N . THR B 1 256 ? -2.11690 35.90993 11.89672 1.000 18.41534 256 THR B N 1
ATOM 5394 C CA . THR B 1 256 ? -2.83843 36.15835 13.13623 1.000 16.90680 256 THR B CA 1
ATOM 5395 C C . THR B 1 256 ? -1.88190 36.41483 14.28606 1.000 21.37304 256 THR B C 1
ATOM 5396 O O . THR B 1 256 ? -0.71963 35.99653 14.26197 1.000 21.68446 256 THR B O 1
ATOM 5400 N N . TYR B 1 257 ? -2.40871 37.06106 15.32125 1.000 19.39795 257 TYR B N 1
ATOM 5401 C CA . TYR B 1 257 ? -1.81299 36.99991 16.63424 1.000 22.06690 257 TYR B CA 1
ATOM 5402 C C . TYR B 1 257 ? -2.14153 35.63018 17.24677 1.000 21.74932 257 TYR B C 1
ATOM 5403 O O . TYR B 1 257 ? -3.27225 35.15292 17.13942 1.000 20.23964 257 TYR B O 1
ATOM 5412 N N . THR B 1 258 ? -1.13850 35.00105 17.86400 1.000 21.05159 258 THR B N 1
ATOM 5413 C CA . THR B 1 258 ? -1.29969 33.72506 18.58518 1.000 22.92191 258 THR B CA 1
ATOM 5414 C C . THR B 1 258 ? -0.74778 33.94669 20.00038 1.000 25.72332 258 THR B C 1
ATOM 5415 O O . THR B 1 258 ? 0.33450 34.52352 20.13551 1.000 24.90088 258 THR B O 1
ATOM 5419 N N . SER B 1 259 ? -1.45304 33.51043 21.05401 1.000 22.34517 259 SER B N 1
ATOM 5420 C CA . SER B 1 259 ? -2.68789 32.74076 20.93093 1.000 22.25417 259 SER B CA 1
ATOM 5421 C C . SER B 1 259 ? -3.90878 33.56525 21.35977 1.000 19.53475 259 SER B C 1
ATOM 5422 O O . SER B 1 259 ? -3.96307 34.10812 22.46861 1.000 21.00943 259 SER B O 1
ATOM 5425 N N . TYR B 1 260 ? -4.87115 33.66316 20.45080 1.000 20.44110 260 TYR B N 1
ATOM 5426 C CA . TYR B 1 260 ? -6.04703 34.50747 20.63603 1.000 24.39843 260 TYR B CA 1
ATOM 5427 C C . TYR B 1 260 ? -7.12282 33.74202 21.40334 1.000 18.75331 260 TYR B C 1
ATOM 5428 O O . TYR B 1 260 ? -7.84705 32.91443 20.83567 1.000 20.84223 260 TYR B O 1
ATOM 5437 N N . THR B 1 261 ? -7.23120 34.01849 22.69477 1.000 21.15889 261 THR B N 1
ATOM 5438 C CA . THR B 1 261 ? -8.03077 33.17836 23.58522 1.000 22.66359 261 THR B CA 1
ATOM 5439 C C . THR B 1 261 ? -9.51711 33.24495 23.29543 1.000 23.94708 261 THR B C 1
ATOM 5440 O O . THR B 1 261 ? -10.26160 32.30008 23.57084 1.000 23.00213 261 THR B O 1
ATOM 5444 N N . GLN B 1 262 ? -9.93179 34.35319 22.69285 1.000 18.94922 262 GLN B N 1
ATOM 5445 C CA . GLN B 1 262 ? -11.32144 34.60153 22.36812 1.000 22.16851 262 GLN B CA 1
ATOM 5446 C C . GLN B 1 262 ? -11.68787 33.94931 21.01542 1.000 19.63466 262 GLN B C 1
ATOM 5447 O O . GLN B 1 262 ? -12.79711 34.13686 20.52113 1.000 18.56759 262 GLN B O 1
ATOM 5453 N N . GLY B 1 263 ? -10.76858 33.17420 20.42848 1.000 19.87452 263 GLY B N 1
ATOM 5454 C CA . GLY B 1 263 ? -10.98904 32.64484 19.08355 1.000 23.34902 263 GLY B CA 1
ATOM 5455 C C . GLY B 1 263 ? -12.20759 31.72831 18.88953 1.000 20.19846 263 GLY B C 1
ATOM 5456 O O . GLY B 1 263 ? -12.95835 31.86022 17.90368 1.000 19.59144 263 GLY B O 1
ATOM 5457 N N . LYS B 1 264 ? -12.39712 30.77594 19.80491 1.000 21.71861 264 LYS B N 1
ATOM 5458 C CA . LYS B 1 264 ? -13.57789 29.89791 19.74888 1.000 20.56128 264 LYS B CA 1
ATOM 5459 C C . LYS B 1 264 ? -14.89068 30.70910 19.75856 1.000 21.82658 264 LYS B C 1
ATOM 5460 O O . LYS B 1 264 ? -15.83666 30.43690 18.99845 1.000 20.74045 264 LYS B O 1
ATOM 5466 N N . ALA B 1 265 ? -14.93259 31.71132 20.63346 1.000 19.59737 265 ALA B N 1
ATOM 5467 C CA . ALA B 1 265 ? -16.09900 32.57156 20.75415 1.000 18.14825 265 ALA B CA 1
ATOM 5468 C C . ALA B 1 265 ? -16.31072 33.38859 19.47314 1.000 18.67017 265 ALA B C 1
ATOM 5469 O O . ALA B 1 265 ? -17.45747 33.59291 19.04598 1.000 20.03549 265 ALA B O 1
ATOM 5471 N N . LYS B 1 266 ? -15.21969 33.85188 18.85131 1.000 20.08896 266 LYS B N 1
ATOM 5472 C CA . LYS B 1 266 ? -15.35504 34.61765 17.60649 1.000 18.81593 266 LYS B CA 1
ATOM 5473 C C . LYS B 1 266 ? -15.88048 33.72462 16.46736 1.000 20.83533 266 LYS B C 1
ATOM 5474 O O . LYS B 1 266 ? -16.64584 34.18742 15.60260 1.000 22.55119 266 LYS B O 1
ATOM 5480 N N . MET B 1 267 ? -15.49043 32.44925 16.46867 1.000 20.36354 267 MET B N 1
ATOM 5481 C CA . MET B 1 267 ? -16.02743 31.55495 15.44260 1.000 21.80742 267 MET B CA 1
ATOM 5482 C C . MET B 1 267 ? -17.49296 31.21932 15.73664 1.000 21.11502 267 MET B C 1
ATOM 5483 O O . MET B 1 267 ? -18.30295 31.05505 14.80588 1.000 21.97880 267 MET B O 1
ATOM 5488 N N . ARG B 1 268 ? -17.87307 31.19136 17.01556 1.000 18.97166 268 ARG B N 1
ATOM 5489 C CA . ARG B 1 268 ? -19.29059 31.01391 17.33369 1.000 21.15543 268 ARG B CA 1
ATOM 5490 C C . ARG B 1 268 ? -20.12839 32.24209 16.90542 1.000 18.96522 268 ARG B C 1
ATOM 5491 O O . ARG B 1 268 ? -21.27977 32.11342 16.43492 1.000 21.04091 268 ARG B O 1
ATOM 5499 N N . LEU B 1 269 ? -19.52874 33.42806 17.04712 1.000 18.98581 269 LEU B N 1
ATOM 5500 C CA . LEU B 1 269 ? -20.10842 34.68040 16.58035 1.000 15.40775 269 LEU B CA 1
ATOM 5501 C C . LEU B 1 269 ? -20.38495 34.60331 15.07999 1.000 16.31548 269 LEU B C 1
ATOM 5502 O O . LEU B 1 269 ? -21.47636 34.97430 14.62538 1.000 19.89930 269 LEU B O 1
ATOM 5507 N N . GLU B 1 270 ? -19.39287 34.11687 14.32857 1.000 19.39248 270 GLU B N 1
ATOM 5508 C CA . GLU B 1 270 ? -19.56138 33.92288 12.89094 1.000 19.93074 270 GLU B CA 1
ATOM 5509 C C . GLU B 1 270 ? -20.72189 32.99560 12.58446 1.000 22.56541 270 GLU B C 1
ATOM 5510 O O . GLU B 1 270 ? -21.55040 33.31449 11.72926 1.000 18.83399 270 GLU B O 1
ATOM 5516 N N . ARG B 1 271 ? -20.78003 31.86098 13.28502 1.000 22.47958 271 ARG B N 1
ATOM 5517 C CA . ARG B 1 271 ? -21.86729 30.90270 13.05156 1.000 23.94355 271 ARG B CA 1
ATOM 5518 C C . ARG B 1 271 ? -23.24540 31.51122 13.32614 1.000 25.91822 271 ARG B C 1
ATOM 5519 O O . ARG B 1 271 ? -24.19065 31.25939 12.59876 1.000 22.36292 271 ARG B O 1
ATOM 5527 N N . ILE B 1 272 ? -23.35407 32.32484 14.37026 1.000 21.66007 272 ILE B N 1
ATOM 5528 C CA . ILE B 1 272 ? -24.59310 33.00871 14.66157 1.000 20.97516 272 ILE B CA 1
ATOM 5529 C C . ILE B 1 272 ? -25.00939 33.89664 13.48543 1.000 23.76160 272 ILE B C 1
ATOM 5530 O O . ILE B 1 272 ? -26.18239 33.86583 13.04044 1.000 20.71922 272 ILE B O 1
ATOM 5535 N N . ALA B 1 273 ? -24.05118 34.64831 12.94668 1.000 17.62945 273 ALA B N 1
ATOM 5536 C CA . ALA B 1 273 ? -24.36686 35.48928 11.77619 1.000 19.64906 273 ALA B CA 1
ATOM 5537 C C . ALA B 1 273 ? -24.78623 34.66116 10.55624 1.000 18.79201 273 ALA B C 1
ATOM 5538 O O . ALA B 1 273 ? -25.73337 35.01666 9.86062 1.000 20.14308 273 ALA B O 1
ATOM 5540 N N . GLU B 1 274 ? -24.05050 33.58665 10.28487 1.000 19.46812 274 GLU B N 1
ATOM 5541 C CA . GLU B 1 274 ? -24.36126 32.73953 9.13018 1.000 20.30250 274 GLU B CA 1
ATOM 5542 C C . GLU B 1 274 ? -25.77599 32.14004 9.27020 1.000 22.89254 274 GLU B C 1
ATOM 5543 O O . GLU B 1 274 ? -26.53682 32.11796 8.28250 1.000 23.86731 274 GLU B O 1
ATOM 5549 N N . ASP B 1 275 ? -26.13179 31.70679 10.48676 1.000 22.15851 275 ASP B N 1
ATOM 5550 C CA . ASP B 1 275 ? -27.46213 31.12897 10.73359 1.000 22.52382 275 ASP B CA 1
ATOM 5551 C C . ASP B 1 275 ? -28.55002 32.16693 10.50522 1.000 24.58712 275 ASP B C 1
ATOM 5552 O O . ASP B 1 275 ? -29.54644 31.88573 9.83459 1.000 23.08301 275 ASP B O 1
ATOM 5557 N N . ALA B 1 276 ? -28.35902 33.37389 11.04484 1.000 22.63572 276 ALA B N 1
ATOM 5558 C CA . ALA B 1 276 ? -29.32439 34.46076 10.84214 1.000 19.22476 276 ALA B CA 1
ATOM 5559 C C . ALA B 1 276 ? -29.49220 34.84114 9.36416 1.000 20.66792 276 ALA B C 1
ATOM 5560 O O . ALA B 1 276 ? -30.62409 35.09445 8.88998 1.000 20.45476 276 ALA B O 1
ATOM 5562 N N . TRP B 1 277 ? -28.36637 34.87254 8.65544 1.000 22.45569 277 TRP B N 1
ATOM 5563 C CA . TRP B 1 277 ? -28.34239 35.24827 7.24420 1.000 22.63192 277 TRP B CA 1
ATOM 5564 C C . TRP B 1 277 ? -29.20354 34.25849 6.45904 1.000 26.76946 277 TRP B C 1
ATOM 5565 O O . TRP B 1 277 ? -29.98931 34.65539 5.59084 1.000 24.49158 277 TRP B O 1
ATOM 5576 N N . LYS B 1 278 ? -29.08396 32.97257 6.79061 1.000 26.45571 278 LYS B N 1
ATOM 5577 C CA . LYS B 1 278 ? -29.93128 31.99121 6.10477 1.000 28.27323 278 LYS B CA 1
ATOM 5578 C C . LYS B 1 278 ? -31.42991 32.16778 6.42147 1.000 31.46363 278 LYS B C 1
ATOM 5579 O O . LYS B 1 278 ? -32.27199 31.69185 5.66888 1.000 27.37220 278 LYS B O 1
ATOM 5585 N N . GLN B 1 279 ? -31.76006 32.88304 7.49631 1.000 26.50889 279 GLN B N 1
ATOM 5586 C CA . GLN B 1 279 ? -33.14893 33.21491 7.78596 1.000 26.67697 279 GLN B CA 1
ATOM 5587 C C . GLN B 1 279 ? -33.55689 34.58153 7.23240 1.000 27.87342 279 GLN B C 1
ATOM 5588 O O . GLN B 1 279 ? -34.65086 35.06840 7.52190 1.000 29.18434 279 GLN B O 1
ATOM 5594 N N . GLY B 1 280 ? -32.69286 35.18799 6.41587 1.000 23.97109 280 GLY B N 1
ATOM 5595 C CA . GLY B 1 280 ? -33.01649 36.44793 5.75592 1.000 27.60896 280 GLY B CA 1
ATOM 5596 C C . GLY B 1 280 ? -32.71490 37.69514 6.56284 1.000 25.31642 280 GLY B C 1
ATOM 5597 O O . GLY B 1 280 ? -33.07692 38.80186 6.18062 1.000 27.06356 280 GLY B O 1
ATOM 5598 N N . ILE B 1 281 ? -32.07502 37.50669 7.71058 1.000 24.71362 281 ILE B N 1
ATOM 5599 C CA . ILE B 1 281 ? -31.64597 38.61080 8.57591 1.000 19.72934 281 ILE B CA 1
ATOM 5600 C C . ILE B 1 281 ? -30.27967 39.10903 8.09652 1.000 24.06306 281 ILE B C 1
ATOM 5601 O O . ILE B 1 281 ? -29.37070 38.30455 7.88349 1.000 21.78206 281 ILE B O 1
ATOM 5606 N N . LYS B 1 282 ? -30.15143 40.41926 7.89140 1.000 22.47793 282 LYS B N 1
ATOM 5607 C CA . LYS B 1 282 ? -28.91242 41.00871 7.36272 1.000 21.39603 282 LYS B CA 1
ATOM 5608 C C . LYS B 1 282 ? -27.93130 41.26751 8.49582 1.000 21.45979 282 LYS B C 1
ATOM 5609 O O . LYS B 1 282 ? -27.76408 42.40633 8.93604 1.000 22.86438 282 LYS B O 1
ATOM 5615 N N . ALA B 1 283 ? -27.31110 40.20062 8.98036 1.000 21.11951 283 ALA B N 1
ATOM 5616 C CA . ALA B 1 283 ? -26.34653 40.30326 10.04934 1.000 18.63158 283 ALA B CA 1
ATOM 5617 C C . ALA B 1 283 ? -24.97238 39.97308 9.49877 1.000 20.91214 283 ALA B C 1
ATOM 5618 O O . ALA B 1 283 ? -24.78601 38.94516 8.84290 1.000 21.90766 283 ALA B O 1
ATOM 5620 N N . THR B 1 284 ? -23.99989 40.83965 9.76144 1.000 17.07549 284 THR B N 1
ATOM 5621 C CA . THR B 1 284 ? -22.66329 40.62145 9.24293 1.000 17.20819 284 THR B CA 1
ATOM 5622 C C . THR B 1 284 ? -21.58916 40.77932 10.33033 1.000 19.95631 284 THR B C 1
ATOM 5623 O O . THR B 1 284 ? -21.55096 41.79570 11.02516 1.000 18.96873 284 THR B O 1
ATOM 5627 N N . VAL B 1 285 ? -20.71396 39.78750 10.45369 1.000 15.25741 285 VAL B N 1
ATOM 5628 C CA . VAL B 1 285 ? -19.48982 39.92395 11.26680 1.000 15.25235 285 VAL B CA 1
ATOM 5629 C C . VAL B 1 285 ? -18.34766 40.47009 10.38848 1.000 18.47742 285 VAL B C 1
ATOM 5630 O O . VAL B 1 285 ? -18.02557 39.89750 9.35950 1.000 18.44984 285 VAL B O 1
ATOM 5634 N N . TYR B 1 286 ? -17.73433 41.57368 10.80578 1.000 15.78521 286 TYR B N 1
ATOM 5635 C CA . TYR B 1 286 ? -16.62016 42.13725 10.06002 1.000 15.60871 286 TYR B CA 1
ATOM 5636 C C . TYR B 1 286 ? -15.36416 41.77424 10.78931 1.000 14.13949 286 TYR B C 1
ATOM 5637 O O . TYR B 1 286 ? -15.13548 42.27147 11.88106 1.000 15.33307 286 TYR B O 1
ATOM 5646 N N . ASN B 1 287 ? -14.57281 40.87520 10.21128 1.000 15.90037 287 ASN B N 1
ATOM 5647 C CA . ASN B 1 287 ? -13.32183 40.46938 10.83556 1.000 15.99977 287 ASN B CA 1
ATOM 5648 C C . ASN B 1 287 ? -12.26191 41.52606 10.55349 1.000 14.97297 287 ASN B C 1
ATOM 5649 O O . ASN B 1 287 ? -11.78911 41.66361 9.40773 1.000 15.10894 287 ASN B O 1
ATOM 5654 N N . CYS B 1 288 ? -11.94897 42.31713 11.57790 1.000 16.34721 288 CYS B N 1
ATOM 5655 C CA . CYS B 1 288 ? -11.11550 43.50654 11.43463 1.000 14.88867 288 CYS B CA 1
ATOM 5656 C C . CYS B 1 288 ? -9.65556 43.26511 11.85444 1.000 14.20799 288 CYS B C 1
ATOM 5657 O O . CYS B 1 288 ? -9.34529 42.30524 12.54225 1.000 16.58332 288 CYS B O 1
ATOM 5660 N N . PRO B 1 289 ? -8.75938 44.16445 11.47240 1.000 14.21412 289 PRO B N 1
ATOM 5661 C CA . PRO B 1 289 ? -7.33944 43.98016 11.82614 1.000 15.15260 289 PRO B CA 1
ATOM 5662 C C . PRO B 1 289 ? -6.98602 44.08925 13.30614 1.000 14.97849 289 PRO B C 1
ATOM 5663 O O . PRO B 1 289 ? -7.68401 44.71473 14.11622 1.000 17.19890 289 PRO B O 1
ATOM 5667 N N . GLU B 1 290 ? -5.83061 43.53342 13.62553 1.000 15.98508 290 GLU B N 1
ATOM 5668 C CA . GLU B 1 290 ? -5.16996 43.74229 14.90888 1.000 14.81111 290 GLU B CA 1
ATOM 5669 C C . GLU B 1 290 ? -4.86157 45.23167 15.08515 1.000 16.57304 290 GLU B C 1
ATOM 5670 O O . GLU B 1 290 ? -4.20160 45.84189 14.23396 1.000 17.44829 290 GLU B O 1
ATOM 5676 N N . ILE B 1 291 ? -5.32732 45.81001 16.19249 1.000 16.78194 291 ILE B N 1
ATOM 5677 C CA . ILE B 1 291 ? -4.97635 47.17524 16.56879 1.000 15.38642 291 ILE B CA 1
ATOM 5678 C C . ILE B 1 291 ? -4.78711 47.23616 18.07708 1.000 17.69269 291 ILE B C 1
ATOM 5679 O O . ILE B 1 291 ? -4.98986 46.23780 18.75733 1.000 20.99575 291 ILE B O 1
ATOM 5684 N N . ARG B 1 292 ? -4.35945 48.38817 18.59285 1.000 18.31620 292 ARG B N 1
ATOM 5685 C CA . ARG B 1 292 ? -4.26461 48.56415 20.04544 1.000 15.61015 292 ARG B CA 1
ATOM 5686 C C . ARG B 1 292 ? -5.41208 49.40646 20.57913 1.000 16.72295 292 ARG B C 1
ATOM 5687 O O . ARG B 1 292 ? -5.55979 50.58095 20.21537 1.000 19.30439 292 ARG B O 1
ATOM 5695 N N . THR B 1 293 ? -6.23460 48.76333 21.41724 1.000 17.32688 293 THR B N 1
ATOM 5696 C CA . THR B 1 293 ? -7.38856 49.36689 22.08882 1.000 17.19961 293 THR B CA 1
ATOM 5697 C C . THR B 1 293 ? -7.29401 49.02669 23.56458 1.000 18.79458 293 THR B C 1
ATOM 5698 O O . THR B 1 293 ? -6.38360 48.28784 23.97568 1.000 21.46685 293 THR B O 1
ATOM 5702 N N . ASN B 1 294 ? -8.26004 49.48371 24.35721 1.000 19.20479 294 ASN B N 1
ATOM 5703 C CA . ASN B 1 294 ? -8.30056 49.07961 25.76129 1.000 23.46778 294 ASN B CA 1
ATOM 5704 C C . ASN B 1 294 ? -8.28722 47.57129 25.91745 1.000 26.91600 294 ASN B C 1
ATOM 5705 O O . ASN B 1 294 ? -7.67141 47.05173 26.84744 1.000 31.36775 294 ASN B O 1
ATOM 5710 N N . SER B 1 295 ? -8.96297 46.86547 25.01722 1.000 26.09766 295 SER B N 1
ATOM 5711 C CA . SER B 1 295 ? -9.10682 45.42438 25.19182 1.000 30.69771 295 SER B CA 1
ATOM 5712 C C . SER B 1 295 ? -7.95714 44.58731 24.55988 1.000 29.33162 295 SER B C 1
ATOM 5713 O O . SER B 1 295 ? -7.78563 43.41655 24.90204 1.000 30.17456 295 SER B O 1
ATOM 5716 N N . SER B 1 296 ? -7.14300 45.17360 23.68501 1.000 23.19841 296 SER B N 1
ATOM 5717 C CA . SER B 1 296 ? -6.04715 44.39332 23.09600 1.000 19.46829 296 SER B CA 1
ATOM 5718 C C . SER B 1 296 ? -4.63525 44.80775 23.54366 1.000 27.35533 296 SER B C 1
ATOM 5719 O O . SER B 1 296 ? -3.65528 44.16937 23.14893 1.000 25.21026 296 SER B O 1
ATOM 5722 N N . ASP B 1 297 ? -4.53557 45.86178 24.35103 1.000 25.73877 297 ASP B N 1
ATOM 5723 C CA . ASP B 1 297 ? -3.23619 46.38639 24.80766 1.000 28.04452 297 ASP B CA 1
ATOM 5724 C C . ASP B 1 297 ? -2.37798 45.34170 25.50828 1.000 26.40681 297 ASP B C 1
ATOM 5725 O O . ASP B 1 297 ? -1.14775 45.34872 25.38923 1.000 30.12730 297 ASP B O 1
ATOM 5730 N N . ILE B 1 298 ? -3.03474 44.43480 26.22553 1.000 27.59981 298 ILE B N 1
ATOM 5731 C CA . ILE B 1 298 ? -2.34535 43.44235 27.04424 1.000 28.58450 298 ILE B CA 1
ATOM 5732 C C . ILE B 1 298 ? -1.68373 42.35853 26.18394 1.000 29.10998 298 ILE B C 1
ATOM 5733 O O . ILE B 1 298 ? -0.71509 41.71554 26.60438 1.000 30.97133 298 ILE B O 1
ATOM 5738 N N . PHE B 1 299 ? -2.20933 42.15832 24.98073 1.000 28.68509 299 PHE B N 1
ATOM 5739 C CA . PHE B 1 299 ? -1.66411 41.15050 24.06847 1.000 24.57537 299 PHE B CA 1
ATOM 5740 C C . PHE B 1 299 ? -0.36669 41.63309 23.45536 1.000 31.85514 299 PHE B C 1
ATOM 5741 O O . PHE B 1 299 ? -0.35619 42.03681 22.29961 1.000 26.64990 299 PHE B O 1
ATOM 5749 N N . VAL B 1 300 ? 0.72823 41.58954 24.21335 1.000 24.62350 300 VAL B N 1
ATOM 5750 C CA . VAL B 1 300 ? 2.01740 42.01748 23.69281 1.000 24.35842 300 VAL B CA 1
ATOM 5751 C C . VAL B 1 300 ? 2.37661 41.25564 22.41131 1.000 23.33185 300 VAL B C 1
ATOM 5752 O O . VAL B 1 300 ? 2.47752 40.02186 22.38888 1.000 18.85743 300 VAL B O 1
ATOM 5756 N N . GLY B 1 301 ? 2.55736 42.00205 21.33070 1.000 22.37134 301 GLY B N 1
ATOM 5757 C CA . GLY B 1 301 ? 2.86807 41.38725 20.05108 1.000 20.52779 301 GLY B CA 1
ATOM 5758 C C . GLY B 1 301 ? 1.75548 41.43581 19.02696 1.000 20.86935 301 GLY B C 1
ATOM 5759 O O . GLY B 1 301 ? 2.02646 41.28804 17.84147 1.000 18.77160 301 GLY B O 1
ATOM 5760 N N . VAL B 1 302 ? 0.52180 41.64146 19.47803 1.000 19.13666 302 VAL B N 1
ATOM 5761 C CA . VAL B 1 302 ? -0.61779 41.75682 18.56093 1.000 17.51390 302 VAL B CA 1
ATOM 5762 C C . VAL B 1 302 ? -0.33592 42.87551 17.54560 1.000 18.74921 302 VAL B C 1
ATOM 5763 O O . VAL B 1 302 ? -0.63662 42.74886 16.34405 1.000 21.17641 302 VAL B O 1
ATOM 5767 N N . GLU B 1 303 ? 0.32838 43.93150 18.01214 1.000 18.88353 303 GLU B N 1
ATOM 5768 C CA . GLU B 1 303 ? 0.58131 45.10784 17.18936 1.000 20.38550 303 GLU B CA 1
ATOM 5769 C C . GLU B 1 303 ? 1.64323 44.84958 16.09473 1.000 21.83754 303 GLU B C 1
ATOM 5770 O O . GLU B 1 303 ? 1.80213 45.64752 15.16136 1.000 18.67967 303 GLU B O 1
ATOM 5776 N N . LEU B 1 304 ? 2.39572 43.75785 16.21602 1.000 20.63660 304 LEU B N 1
ATOM 5777 C CA . LEU B 1 304 ? 3.35354 43.41828 15.16585 1.000 16.28794 304 LEU B CA 1
ATOM 5778 C C . LEU B 1 304 ? 2.63531 43.21517 13.82977 1.000 15.44966 304 LEU B C 1
ATOM 5779 O O . LEU B 1 304 ? 3.24660 43.47499 12.77037 1.000 17.84946 304 LEU B O 1
ATOM 5784 N N . SER B 1 305 ? 1.37163 42.76917 13.87464 1.000 17.92036 305 SER B N 1
ATOM 5785 C CA . SER B 1 305 ? 0.63038 42.51738 12.64716 1.000 17.09880 305 SER B CA 1
ATOM 5786 C C . SER B 1 305 ? 0.27782 43.82793 11.91334 1.000 14.66238 305 SER B C 1
ATOM 5787 O O . SER B 1 305 ? 0.01848 43.83205 10.70487 1.000 17.83712 305 SER B O 1
ATOM 5790 N N . LEU B 1 306 ? 0.30199 44.94490 12.63740 1.000 15.33085 306 LEU B N 1
ATOM 5791 C CA . LEU B 1 306 ? -0.24555 46.20325 12.10664 1.000 16.12248 306 LEU B CA 1
ATOM 5792 C C . LEU B 1 306 ? 0.74055 47.05104 11.28186 1.000 15.41859 306 LEU B C 1
ATOM 5793 O O . LEU B 1 306 ? 0.30896 47.78846 10.37678 1.000 16.74397 306 LEU B O 1
ATOM 5798 N N . PHE B 1 307 ? 2.03422 46.97914 11.59009 1.000 17.67404 307 PHE B N 1
ATOM 5799 C CA . PHE B 1 307 ? 3.04042 47.79957 10.90681 1.000 17.49033 307 PHE B CA 1
ATOM 5800 C C . PHE B 1 307 ? 3.01560 47.70115 9.36249 1.000 14.83473 307 PHE B C 1
ATOM 5801 O O . PHE B 1 307 ? 3.16839 48.71140 8.67996 1.000 15.55488 307 PHE B O 1
ATOM 5809 N N . PRO B 1 308 ? 2.78298 46.49456 8.80771 1.000 14.73351 308 PRO B N 1
ATOM 5810 C CA . PRO B 1 308 ? 2.80694 46.48482 7.33134 1.000 16.41054 308 PRO B CA 1
ATOM 5811 C C . PRO B 1 308 ? 1.66628 47.27599 6.67208 1.000 15.76355 308 PRO B C 1
ATOM 5812 O O . PRO B 1 308 ? 1.66519 47.38767 5.43813 1.000 16.39321 308 PRO B O 1
ATOM 5816 N N . LEU B 1 309 ? 0.69386 47.76399 7.44547 1.000 16.22663 309 LEU B N 1
ATOM 5817 C CA . LEU B 1 309 ? -0.29905 48.68101 6.87263 1.000 14.45048 309 LEU B CA 1
ATOM 5818 C C . LEU B 1 309 ? 0.38587 49.85518 6.18852 1.000 17.03360 309 LEU B C 1
ATOM 5819 O O . LEU B 1 309 ? -0.10283 50.35097 5.16620 1.000 18.54018 309 LEU B O 1
ATOM 5824 N N . LEU B 1 310 ? 1.54167 50.28092 6.71245 1.000 16.62966 310 LEU B N 1
ATOM 5825 C CA . LEU B 1 310 ? 2.30659 51.34764 6.06986 1.000 14.73527 310 LEU B CA 1
ATOM 5826 C C . LEU B 1 310 ? 2.62154 50.98911 4.59213 1.000 19.33597 310 LEU B C 1
ATOM 5827 O O . LEU B 1 310 ? 2.47495 51.82185 3.67635 1.000 17.17854 310 LEU B O 1
ATOM 5832 N N . LYS B 1 311 ? 3.02064 49.73965 4.36062 1.000 15.50259 311 LYS B N 1
ATOM 5833 C CA . LYS B 1 311 ? 3.33300 49.33839 2.98981 1.000 16.25513 311 LYS B CA 1
ATOM 5834 C C . LYS B 1 311 ? 2.08773 49.27016 2.11802 1.000 14.64994 311 LYS B C 1
ATOM 5835 O O . LYS B 1 311 ? 2.13578 49.65027 0.93005 1.000 18.25769 311 LYS B O 1
ATOM 5841 N N . ALA B 1 312 ? 0.97105 48.88791 2.73917 1.000 16.82548 312 ALA B N 1
ATOM 5842 C CA . ALA B 1 312 ? -0.30211 48.80274 2.01768 1.000 14.97358 312 ALA B CA 1
ATOM 5843 C C . ALA B 1 312 ? -0.72534 50.19637 1.60984 1.000 18.57723 312 ALA B C 1
ATOM 5844 O O . ALA B 1 312 ? -1.25383 50.38577 0.48844 1.000 19.70824 312 ALA B O 1
ATOM 5846 N N . LEU B 1 313 ? -0.44004 51.19375 2.45710 1.000 15.86234 313 LEU B N 1
ATOM 5847 C CA . LEU B 1 313 ? -0.84641 52.55423 2.09883 1.000 15.21689 313 LEU B CA 1
ATOM 5848 C C . LEU B 1 313 ? -0.11753 52.97117 0.82716 1.000 20.91023 313 LEU B C 1
ATOM 5849 O O . LEU B 1 313 ? -0.69359 53.66636 -0.01683 1.000 18.58476 313 LEU B O 1
ATOM 5854 N N . LYS B 1 314 ? 1.13089 52.52160 0.66391 1.000 19.84667 314 LYS B N 1
ATOM 5855 C CA . LYS B 1 314 ? 1.85326 52.90695 -0.53903 1.000 19.10555 314 LYS B CA 1
ATOM 5856 C C . LYS B 1 314 ? 1.36411 52.07934 -1.70158 1.000 18.92673 314 LYS B C 1
ATOM 5857 O O . LYS B 1 314 ? 1.19091 52.60194 -2.81848 1.000 22.43041 314 LYS B O 1
ATOM 5863 N N . LYS B 1 315 ? 1.07815 50.80711 -1.44698 1.000 18.16747 315 LYS B N 1
ATOM 5864 C CA . LYS B 1 315 ? 0.77164 49.88919 -2.54091 1.000 21.44091 315 LYS B CA 1
ATOM 5865 C C . LYS B 1 315 ? -0.57515 50.19911 -3.19370 1.000 21.32299 315 LYS B C 1
ATOM 5866 O O . LYS B 1 315 ? -0.74343 50.09924 -4.42220 1.000 22.63399 315 LYS B O 1
ATOM 5872 N N . GLU B 1 316 ? -1.52534 50.62843 -2.37438 1.000 19.60603 316 GLU B N 1
ATOM 5873 C CA . GLU B 1 316 ? -2.86880 50.82260 -2.87412 1.000 19.71024 316 GLU B CA 1
ATOM 5874 C C . GLU B 1 316 ? -3.06896 52.23915 -3.38447 1.000 24.31270 316 GLU B C 1
ATOM 5875 O O . GLU B 1 316 ? -3.93637 52.96234 -2.88711 1.000 22.03161 316 GLU B O 1
ATOM 5881 N N . ASN B 1 317 ? -2.26547 52.61792 -4.38680 1.000 28.72292 317 ASN B N 1
ATOM 5882 C CA . ASN B 1 317 ? -2.39390 53.95242 -4.95944 1.000 35.86334 317 ASN B CA 1
ATOM 5883 C C . ASN B 1 317 ? -2.13324 55.08145 -3.96539 1.000 25.91230 317 ASN B C 1
ATOM 5884 O O . ASN B 1 317 ? -2.86343 56.06845 -3.93068 1.000 27.92007 317 ASN B O 1
ATOM 5889 N N . GLY B 1 318 ? -1.09555 54.91153 -3.15064 1.000 19.82365 318 GLY B N 1
ATOM 5890 C CA . GLY B 1 318 ? -0.75711 55.94067 -2.22075 1.000 23.72565 318 GLY B CA 1
ATOM 5891 C C . GLY B 1 318 ? -0.20743 57.16567 -2.92005 1.000 24.61244 318 GLY B C 1
ATOM 5892 O O . GLY B 1 318 ? 0.44873 57.06976 -3.97969 1.000 28.38262 318 GLY B O 1
ATOM 5893 N N . GLY B 1 319 ? -0.48669 58.32956 -2.34546 1.000 21.21587 319 GLY B N 1
ATOM 5894 C CA . GLY B 1 319 ? 0.06007 59.57395 -2.85111 1.000 22.21939 319 GLY B CA 1
ATOM 5895 C C . GLY B 1 319 ? 0.63969 60.39032 -1.71952 1.000 19.61102 319 GLY B C 1
ATOM 5896 O O . GLY B 1 319 ? 1.30077 59.84120 -0.82631 1.000 20.37181 319 GLY B O 1
ATOM 5897 N N . ALA B 1 320 ? 0.37372 61.69067 -1.72663 1.000 19.80250 320 ALA B N 1
ATOM 5898 C CA . ALA B 1 320 ? 0.93191 62.58799 -0.72288 1.000 18.66865 320 ALA B CA 1
ATOM 5899 C C . ALA B 1 320 ? 0.44985 62.25579 0.68934 1.000 18.89617 320 ALA B C 1
ATOM 5900 O O . ALA B 1 320 ? 1.20968 62.37302 1.64305 1.000 20.26006 320 ALA B O 1
ATOM 5902 N N . TRP B 1 321 ? -0.82118 61.89159 0.84817 1.000 19.04629 321 TRP B N 1
ATOM 5903 C CA . TRP B 1 321 ? -1.29667 61.62632 2.20563 1.000 18.07005 321 TRP B CA 1
ATOM 5904 C C . TRP B 1 321 ? -0.59468 60.38180 2.79264 1.000 17.59610 321 TRP B C 1
ATOM 5905 O O . TRP B 1 321 ? -0.19543 60.39138 3.97997 1.000 18.93462 321 TRP B O 1
ATOM 5916 N N . ALA B 1 322 ? -0.44259 59.33292 1.97921 1.000 17.64956 322 ALA B N 1
ATOM 5917 C CA . ALA B 1 322 ? 0.22026 58.10725 2.46449 1.000 15.82182 322 ALA B CA 1
ATOM 5918 C C . ALA B 1 322 ? 1.64970 58.46041 2.87384 1.000 17.46480 322 ALA B C 1
ATOM 5919 O O . ALA B 1 322 ? 2.16095 58.00093 3.91344 1.000 19.85085 322 ALA B O 1
ATOM 5921 N N . GLU B 1 323 ? 2.27873 59.29550 2.05333 1.000 19.83456 323 GLU B N 1
ATOM 5922 C CA . GLU B 1 323 ? 3.63996 59.75741 2.31646 1.000 20.58662 323 GLU B CA 1
ATOM 5923 C C . GLU B 1 323 ? 3.68785 60.53778 3.64035 1.000 19.77993 323 GLU B C 1
ATOM 5924 O O . GLU B 1 323 ? 4.60686 60.37391 4.44915 1.000 21.34868 323 GLU B O 1
ATOM 5930 N N . ALA B 1 324 ? 2.67599 61.36051 3.87956 1.000 21.73094 324 ALA B N 1
ATOM 5931 C CA . ALA B 1 324 ? 2.57118 62.10579 5.12933 1.000 20.86987 324 ALA B CA 1
ATOM 5932 C C . ALA B 1 324 ? 2.42036 61.19501 6.33767 1.000 21.59987 324 ALA B C 1
ATOM 5933 O O . ALA B 1 324 ? 2.85631 61.53791 7.43419 1.000 21.57971 324 ALA B O 1
ATOM 5935 N N . GLN B 1 325 ? 1.78102 60.03951 6.15123 1.000 20.48427 325 GLN B N 1
ATOM 5936 C CA . GLN B 1 325 ? 1.65553 59.07808 7.24131 1.000 21.15939 325 GLN B CA 1
ATOM 5937 C C . GLN B 1 325 ? 3.00390 58.41543 7.54517 1.000 21.00387 325 GLN B C 1
ATOM 5938 O O . GLN B 1 325 ? 3.36172 58.20593 8.70913 1.000 19.05514 325 GLN B O 1
ATOM 5944 N N . TRP B 1 326 ? 3.73843 58.06462 6.49426 1.000 20.28364 326 TRP B N 1
ATOM 5945 C CA . TRP B 1 326 ? 5.11384 57.57714 6.70185 1.000 16.91463 326 TRP B CA 1
ATOM 5946 C C . TRP B 1 326 ? 5.91877 58.60936 7.49313 1.000 17.27540 326 TRP B C 1
ATOM 5947 O O . TRP B 1 326 ? 6.63502 58.26149 8.43130 1.000 19.15707 326 TRP B O 1
ATOM 5958 N N . GLN B 1 327 ? 5.77482 59.88006 7.12010 1.000 19.07541 327 GLN B N 1
ATOM 5959 C CA . GLN B 1 327 ? 6.50846 60.95724 7.79134 1.000 23.25910 327 GLN B CA 1
ATOM 5960 C C . GLN B 1 327 ? 6.13505 61.04673 9.26100 1.000 23.66853 327 GLN B C 1
ATOM 5961 O O . GLN B 1 327 ? 7.01283 61.20044 10.13308 1.000 23.63617 327 GLN B O 1
ATOM 5967 N N . ALA B 1 328 ? 4.82828 60.96285 9.52797 1.000 20.82535 328 ALA B N 1
ATOM 5968 C CA . ALA B 1 328 ? 4.32849 60.97093 10.90155 1.000 20.17811 328 ALA B CA 1
ATOM 5969 C C . ALA B 1 328 ? 4.93325 59.82568 11.72103 1.000 22.78366 328 ALA B C 1
ATOM 5970 O O . ALA B 1 328 ? 5.25911 60.01540 12.89478 1.000 25.41479 328 ALA B O 1
ATOM 5972 N N . CYS B 1 329 ? 5.07790 58.64404 11.11254 1.000 20.83811 329 CYS B N 1
ATOM 5973 C CA . CYS B 1 329 ? 5.63180 57.50002 11.83590 1.000 16.93477 329 CYS B CA 1
ATOM 5974 C C . CYS B 1 329 ? 7.12800 57.61016 12.02848 1.000 20.35663 329 CYS B C 1
ATOM 5975 O O . CYS B 1 329 ? 7.65839 57.17045 13.04342 1.000 21.07694 329 CYS B O 1
ATOM 5978 N N . ARG B 1 330 ? 7.81052 58.19567 11.05196 1.000 21.20372 330 ARG B N 1
ATOM 5979 C CA . ARG B 1 330 ? 9.24020 58.45574 11.1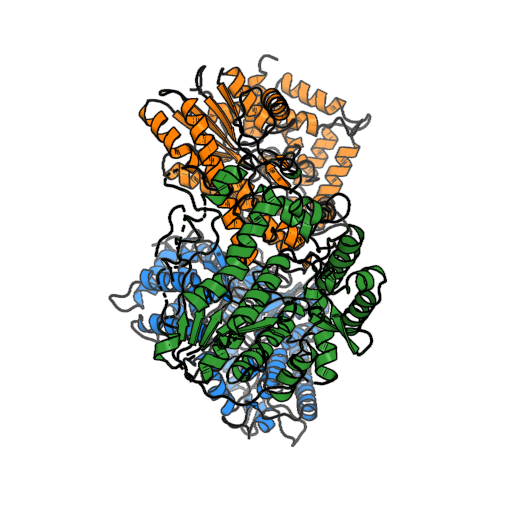8282 1.000 18.86609 330 ARG B CA 1
ATOM 5980 C C . ARG B 1 330 ? 9.50401 59.37004 12.37098 1.000 22.86168 330 ARG B C 1
ATOM 5981 O O . ARG B 1 330 ? 10.44930 59.17020 13.12731 1.000 23.86755 330 ARG B O 1
ATOM 5989 N N . GLU B 1 331 ? 8.65306 60.37730 12.53808 1.000 23.20582 331 GLU B N 1
ATOM 5990 C CA . GLU B 1 331 ? 8.90625 61.39239 13.56704 1.000 25.23510 331 GLU B CA 1
ATOM 5991 C C . GLU B 1 331 ? 8.88122 60.87396 15.01789 1.000 27.03092 331 GLU B C 1
ATOM 5992 O O . GLU B 1 331 ? 9.48012 61.48692 15.88922 1.000 26.89958 331 GLU B O 1
ATOM 5998 N N . VAL B 1 332 ? 8.20990 59.75386 15.28716 1.000 22.01789 332 VAL B N 1
ATOM 5999 C CA . VAL B 1 332 ? 8.15843 59.25181 16.66444 1.000 20.70789 332 VAL B CA 1
ATOM 6000 C C . VAL B 1 332 ? 9.29648 58.27600 16.98431 1.000 25.04527 332 VAL B C 1
ATOM 6001 O O . VAL B 1 332 ? 9.40893 57.78636 18.11125 1.000 23.39229 332 VAL B O 1
ATOM 6005 N N . LEU B 1 333 ? 10.14492 57.98372 15.99817 1.000 20.53983 333 LEU B N 1
ATOM 6006 C CA . LEU B 1 333 ? 11.28675 57.11205 16.24082 1.000 23.49868 333 LEU B CA 1
ATOM 6007 C C . LEU B 1 333 ? 12.49110 57.94470 16.67289 1.000 19.89831 333 LEU B C 1
ATOM 6008 O O . LEU B 1 333 ? 12.64446 59.07154 16.21774 1.000 23.11944 333 LEU B O 1
ATOM 6013 N N . SER B 1 334 ? 13.31579 57.38274 17.55300 1.000 21.87826 334 SER B N 1
ATOM 6014 C CA . SER B 1 334 ? 14.52460 58.04119 18.04762 1.000 25.59310 334 SER B CA 1
ATOM 6015 C C . SER B 1 334 ? 15.49406 58.31854 16.91750 1.000 29.36456 334 SER B C 1
ATOM 6016 O O . SER B 1 334 ? 15.51815 57.58043 15.93547 1.000 25.77340 334 SER B O 1
ATOM 6019 N N . GLU B 1 335 ? 16.29563 59.37020 17.06282 1.000 35.63513 335 GLU B N 1
ATOM 6020 C CA . GLU B 1 335 ? 17.38575 59.62850 16.13230 1.000 52.19592 335 GLU B CA 1
ATOM 6021 C C . GLU B 1 335 ? 18.21867 58.35690 15.97747 1.000 39.95183 335 GLU B C 1
ATOM 6022 O O . GLU B 1 335 ? 18.48890 57.65439 16.95102 1.000 38.66245 335 GLU B O 1
ATOM 6028 N N . GLY B 1 336 ? 18.58664 58.03230 14.74931 1.000 36.37459 336 GLY B N 1
ATOM 6029 C CA . GLY B 1 336 ? 19.38170 56.84345 14.51984 1.000 33.65928 336 GLY B CA 1
ATOM 6030 C C . GLY B 1 336 ? 18.55427 55.61243 14.18820 1.000 34.00621 336 GLY B C 1
ATOM 6031 O O . GLY B 1 336 ? 19.09102 54.61631 13.72012 1.000 34.23872 336 GLY B O 1
ATOM 6032 N N . HIS B 1 337 ? 17.24506 55.65919 14.43497 1.000 24.21071 337 HIS B N 1
ATOM 6033 C CA . HIS B 1 337 ? 16.39736 54.54854 14.01866 1.000 20.73136 337 HIS B CA 1
ATOM 6034 C C . HIS B 1 337 ? 15.53183 54.95151 12.82786 1.000 25.98246 337 HIS B C 1
ATOM 6035 O O . HIS B 1 337 ? 14.92278 56.01728 12.83003 1.000 30.19044 337 HIS B O 1
ATOM 6042 N N . THR B 1 338 ? 15.49927 54.11224 11.80072 1.000 21.30706 338 THR B N 1
ATOM 6043 C CA . THR B 1 338 ? 14.68866 54.42974 10.62336 1.000 22.02344 338 THR B CA 1
ATOM 6044 C C . THR B 1 338 ? 13.41296 53.61381 10.55796 1.000 16.54034 338 THR B C 1
ATOM 6045 O O . THR B 1 338 ? 13.32575 52.48495 11.06253 1.000 19.73803 338 THR B O 1
ATOM 6049 N N . LEU B 1 339 ? 12.39935 54.19332 9.91410 1.000 16.36682 339 LEU B N 1
ATOM 6050 C CA . LEU B 1 339 ? 11.15780 53.47763 9.70791 1.000 19.59109 339 LEU B CA 1
ATOM 6051 C C . LEU B 1 339 ? 11.40473 52.23286 8.83617 1.000 21.46404 339 LEU B C 1
ATOM 6052 O O . LEU B 1 339 ? 10.79469 51.17152 9.03469 1.000 16.72334 339 LEU B O 1
ATOM 6057 N N . GLU B 1 340 ? 12.24674 52.38754 7.81537 1.000 20.65853 340 GLU B N 1
ATOM 6058 C CA . GLU B 1 340 ? 12.70483 51.23338 7.04277 1.000 19.24132 340 GLU B CA 1
ATOM 6059 C C . GLU B 1 340 ? 13.21328 50.06966 7.90220 1.000 17.64653 340 GLU B C 1
ATOM 6060 O O . GLU B 1 340 ? 12.87924 48.91671 7.60401 1.000 19.48854 340 GLU B O 1
ATOM 6066 N N . SER B 1 341 ? 14.07895 50.34777 8.88900 1.000 17.85695 341 SER B N 1
ATOM 6067 C CA . SER B 1 341 ? 14.58272 49.29611 9.77159 1.000 21.58026 341 SER B CA 1
ATOM 6068 C C . SER B 1 341 ? 13.48189 48.57391 10.51659 1.000 22.30740 341 SER B C 1
ATOM 6069 O O . SER B 1 341 ? 13.52726 47.35099 10.68607 1.000 19.67992 341 SER B O 1
ATOM 6072 N N . LEU B 1 342 ? 12.52245 49.35542 11.00806 1.000 18.41860 342 LEU B N 1
ATOM 6073 C CA . LEU B 1 342 ? 11.36762 48.80978 11.71598 1.000 17.62209 342 LEU B CA 1
ATOM 6074 C C . LEU B 1 342 ? 10.61471 47.83446 10.79928 1.000 18.35843 342 LEU B C 1
ATOM 6075 O O . LEU B 1 342 ? 10.34390 46.66420 11.15692 1.000 21.68545 342 LEU B O 1
ATOM 6080 N N . LEU B 1 343 ? 10.28465 48.31675 9.59554 1.000 16.56694 343 LEU B N 1
ATOM 6081 C CA . LEU B 1 343 ? 9.50843 47.49650 8.66497 1.000 17.44948 343 LEU B CA 1
ATOM 6082 C C . LEU B 1 343 ? 10.27803 46.25930 8.21030 1.000 18.81374 343 LEU B C 1
ATOM 6083 O O . LEU B 1 343 ? 9.68383 45.18632 8.06029 1.000 21.90063 343 LEU B O 1
ATOM 6088 N N . GLN B 1 344 ? 11.59419 46.39708 8.05421 1.000 20.48716 344 GLN B N 1
ATOM 6089 C CA . GLN B 1 344 ? 12.40281 45.24055 7.67510 1.000 27.38803 344 GLN B CA 1
ATOM 6090 C C . GLN B 1 344 ? 12.44590 44.21799 8.81283 1.000 27.82908 344 GLN B C 1
ATOM 6091 O O . GLN B 1 344 ? 12.39332 43.01142 8.56182 1.000 25.17525 344 GLN B O 1
ATOM 6097 N N . LYS B 1 345 ? 12.42525 44.68260 10.06051 1.000 21.78206 345 LYS B N 1
ATOM 6098 C CA . LYS B 1 345 ? 12.40203 43.74674 11.17435 1.000 22.18870 345 LYS B CA 1
ATOM 6099 C C . LYS B 1 345 ? 11.07752 42.97894 11.21452 1.000 21.58571 345 LYS B C 1
ATOM 6100 O O . LYS B 1 345 ? 11.05049 41.78197 11.52572 1.000 20.87351 345 LYS B O 1
ATOM 6106 N N . ILE B 1 346 ? 9.98366 43.64301 10.82315 1.000 16.22437 346 ILE B N 1
ATOM 6107 C CA . ILE B 1 346 ? 8.71134 42.94146 10.70892 1.000 18.67179 346 ILE B CA 1
ATOM 6108 C C . ILE B 1 346 ? 8.69310 41.94793 9.53413 1.000 20.11063 346 ILE B C 1
ATOM 6109 O O . ILE B 1 346 ? 8.19259 40.82287 9.66553 1.000 20.73689 346 ILE B O 1
ATOM 6114 N N . ASP B 1 347 ? 9.29309 42.32899 8.40533 1.000 21.68121 347 ASP B N 1
ATOM 6115 C CA . ASP B 1 347 ? 9.34835 41.39555 7.27775 1.000 24.69766 347 ASP B CA 1
ATOM 6116 C C . ASP B 1 347 ? 10.16359 40.13743 7.64888 1.000 25.48171 347 ASP B C 1
ATOM 6117 O O . ASP B 1 347 ? 9.78454 39.01073 7.32825 1.000 28.23048 347 ASP B O 1
ATOM 6122 N N . ASP B 1 348 ? 11.27280 40.34771 8.33715 1.000 22.45591 348 ASP B N 1
ATOM 6123 C CA . ASP B 1 348 ? 12.09532 39.24131 8.83541 1.000 25.29157 348 ASP B CA 1
ATOM 6124 C C . ASP B 1 348 ? 11.29585 38.35519 9.79548 1.000 31.14783 348 ASP B C 1
ATOM 6125 O O . ASP B 1 348 ? 11.42659 37.12871 9.77615 1.000 25.44118 348 ASP B O 1
ATOM 6130 N N . TYR B 1 349 ? 10.49128 38.98237 10.65994 1.000 29.96235 349 TYR B N 1
ATOM 6131 C CA . TYR B 1 349 ? 9.61482 38.26184 11.57662 1.000 26.00579 349 TYR B CA 1
ATOM 6132 C C . TYR B 1 349 ? 8.66296 37.34415 10.80195 1.000 25.12874 349 TYR B C 1
ATOM 6133 O O . TYR B 1 349 ? 8.54709 36.15337 11.08682 1.000 22.62513 349 TYR B O 1
ATOM 6142 N N . ASN B 1 350 ? 7.97844 37.88436 9.80526 1.000 18.98609 350 ASN B N 1
ATOM 6143 C CA . ASN B 1 350 ? 7.05621 37.04757 9.05601 1.000 22.01137 350 ASN B CA 1
ATOM 6144 C C . ASN B 1 350 ? 7.77518 36.02201 8.17801 1.000 30.48377 350 ASN B C 1
ATOM 6145 O O . ASN B 1 350 ? 7.20068 34.99401 7.83137 1.000 27.64854 350 ASN B O 1
ATOM 6150 N N . ALA B 1 351 ? 9.04754 36.27611 7.88538 1.000 26.57897 351 ALA B N 1
ATOM 6151 C CA . ALA B 1 351 ? 9.84843 35.35472 7.06541 1.000 32.73296 351 ALA B CA 1
ATOM 6152 C C . ALA B 1 351 ? 10.34872 34.14625 7.86032 1.000 35.54378 351 ALA B C 1
ATOM 6153 O O . ALA B 1 351 ? 10.72085 33.12272 7.28365 1.000 40.23494 351 ALA B O 1
ATOM 6155 N N . SER B 1 352 ? 10.36593 34.27020 9.18147 1.000 29.00011 352 SER B N 1
ATOM 6156 C CA . SER B 1 352 ? 10.89525 33.22038 10.04731 1.000 28.76565 352 SER B CA 1
ATOM 6157 C C . SER B 1 352 ? 10.03643 31.94668 10.02157 1.000 33.16023 352 SER B C 1
ATOM 6158 O O . SER B 1 352 ? 8.80285 31.99696 9.92418 1.000 30.05399 352 SER B O 1
ATOM 6161 N N . ASP B 1 353 ? 10.68946 30.79370 10.10832 1.000 32.70441 353 ASP B N 1
ATOM 6162 C CA . ASP B 1 353 ? 9.97178 29.51376 10.09526 1.000 32.05037 353 ASP B CA 1
ATOM 6163 C C . ASP B 1 353 ? 8.97207 29.38103 11.24456 1.000 31.52071 353 ASP B C 1
ATOM 6164 O O . ASP B 1 353 ? 7.85676 28.84332 11.06709 1.000 36.04872 353 ASP B O 1
ATOM 6169 N N . VAL B 1 354 ? 9.39072 29.86121 12.41425 1.000 31.73129 354 VAL B N 1
ATOM 6170 C CA . VAL B 1 354 ? 8.55884 29.82048 13.61227 1.000 29.72476 354 VAL B CA 1
ATOM 6171 C C . VAL B 1 354 ? 7.24266 30.55917 13.36036 1.000 24.72400 354 VAL B C 1
ATOM 6172 O O . VAL B 1 354 ? 6.17883 30.06798 13.73358 1.000 30.68294 354 VAL B O 1
ATOM 6176 N N . MET B 1 355 ? 7.30925 31.73090 12.72799 1.000 28.72525 355 MET B N 1
ATOM 6177 C CA . MET B 1 355 ? 6.08042 32.50403 12.47489 1.000 27.73016 355 MET B CA 1
ATOM 6178 C C . MET B 1 355 ? 5.25694 31.94811 11.31585 1.000 29.38091 355 MET B C 1
ATOM 6179 O O . MET B 1 355 ? 4.02365 32.03146 11.31503 1.000 28.72324 355 MET B O 1
ATOM 6184 N N . LYS B 1 356 ? 5.92928 31.37708 10.32105 1.000 26.79555 356 LYS B N 1
ATOM 6185 C CA . LYS B 1 356 ? 5.23637 30.79177 9.18934 1.000 24.09773 356 LYS B CA 1
ATOM 6186 C C . LYS B 1 356 ? 4.40418 29.60030 9.66956 1.000 23.38254 356 LYS B C 1
ATOM 6187 O O . LYS B 1 356 ? 3.34030 29.31300 9.11026 1.000 27.48033 356 LYS B O 1
ATOM 6193 N N . GLY B 1 357 ? 4.84468 28.95865 10.74507 1.000 23.82572 357 GLY B N 1
ATOM 6194 C CA . GLY B 1 357 ? 4.10074 27.83498 11.28022 1.000 32.90689 357 GLY B CA 1
ATOM 6195 C C . GLY B 1 357 ? 2.72896 28.20239 11.81964 1.000 35.51375 357 GLY B C 1
ATOM 6196 O O . GLY B 1 357 ? 1.81079 27.37299 11.85207 1.000 32.44060 357 GLY B O 1
ATOM 6197 N N . PHE B 1 358 ? 2.56722 29.45359 12.23174 1.000 27.77080 358 PHE B N 1
ATOM 6198 C CA . PHE B 1 358 ? 1.27838 29.87514 12.79887 1.000 26.08084 358 PHE B CA 1
ATOM 6199 C C . PHE B 1 358 ? 0.30823 30.46350 11.76872 1.000 29.98777 358 PHE B C 1
ATOM 6200 O O . PHE B 1 358 ? -0.76556 30.98483 12.11609 1.000 26.98134 358 PHE B O 1
ATOM 6208 N N . ARG B 1 359 ? 0.65743 30.35355 10.49220 1.000 25.08659 359 ARG B N 1
ATOM 6209 C CA . ARG B 1 359 ? -0.24051 30.81181 9.44001 1.000 28.16461 359 ARG B CA 1
ATOM 6210 C C . ARG B 1 359 ? -1.14550 29.66661 8.98629 1.000 27.60197 359 ARG B C 1
ATOM 6211 O O . ARG B 1 359 ? -1.47987 29.55193 7.81627 1.000 40.52843 359 ARG B O 1
ATOM 6219 N N . ASN B 1 360 ? -1.56141 28.85086 9.95298 1.000 26.58281 360 ASN B N 1
ATOM 6220 C CA . ASN B 1 360 ? -2.44389 27.70499 9.73300 1.000 28.50650 360 ASN B CA 1
ATOM 6221 C C . ASN B 1 360 ? -3.88406 28.09901 10.07482 1.000 22.49703 360 ASN B C 1
ATOM 6222 O O . ASN B 1 360 ? -4.23059 28.22522 11.24976 1.000 29.63901 360 ASN B O 1
ATOM 6227 N N . PHE B 1 361 ? -4.69364 28.31948 9.03980 1.000 20.32369 361 PHE B N 1
ATOM 6228 C CA . PHE B 1 361 ? -6.05218 28.86025 9.20004 1.000 24.32891 361 PHE B CA 1
ATOM 6229 C C . PHE B 1 361 ? -7.00964 27.87956 9.87985 1.000 29.17790 361 PHE B C 1
ATOM 6230 O O . PHE B 1 361 ? -7.78692 28.27868 10.75164 1.000 28.15620 361 PHE B O 1
ATOM 6238 N N . GLU B 1 362 ? -6.95042 26.59326 9.53516 1.000 35.65546 362 GLU B N 1
ATOM 6239 C CA . GLU B 1 362 ? -7.91781 25.66374 10.12538 1.000 36.34474 362 GLU B CA 1
ATOM 6240 C C . GLU B 1 362 ? -7.62632 25.36406 11.58673 1.000 35.17779 362 GLU B C 1
ATOM 6241 O O . GLU B 1 362 ? -8.54528 25.05073 12.35139 1.000 30.77991 362 GLU B O 1
ATOM 6247 N N . ALA B 1 363 ? -6.36822 25.50350 11.98684 1.000 26.78973 363 ALA B N 1
ATOM 6248 C CA . ALA B 1 363 ? -5.97339 25.20820 13.36127 1.000 29.21865 363 ALA B CA 1
ATOM 6249 C C . ALA B 1 363 ? -6.24524 26.36702 14.32146 1.000 29.41251 363 ALA B C 1
ATOM 6250 O O . ALA B 1 363 ? -6.07198 26.22721 15.53176 1.000 29.63739 363 ALA B O 1
ATOM 6252 N N . TRP B 1 364 ? -6.69351 27.49835 13.77600 1.000 27.72363 364 TRP B N 1
ATOM 6253 C CA . TRP B 1 364 ? -6.89367 28.72710 14.54843 1.000 27.69048 364 TRP B CA 1
ATOM 6254 C C . TRP B 1 364 ? -7.99231 28.58082 15.58980 1.000 23.58067 364 TRP B C 1
ATOM 6255 O O . TRP B 1 364 ? -9.04109 28.00742 15.29030 1.000 25.06900 364 TRP B O 1
ATOM 6266 N N . PRO B 1 365 ? -7.76496 29.10073 16.81807 1.000 23.55045 365 PRO B N 1
ATOM 6267 C CA . PRO B 1 365 ? -6.52855 29.68982 17.33876 1.000 23.76597 365 PRO B CA 1
ATOM 6268 C C . PRO B 1 365 ? -5.58384 28.59388 17.81990 1.000 31.20122 365 PRO B C 1
ATOM 6269 O O . PRO B 1 365 ? -5.99902 27.73074 18.59906 1.000 31.55759 365 PRO B O 1
ATOM 6273 N N . MET B 1 366 ? -4.33014 28.64752 17.39655 1.000 30.09617 366 MET B N 1
ATOM 6274 C CA . MET B 1 366 ? -3.37289 27.62521 17.79465 1.000 32.10650 366 MET B CA 1
ATOM 6275 C C . MET B 1 366 ? -2.87446 27.87006 19.19357 1.000 28.25107 366 MET B C 1
ATOM 6276 O O . MET B 1 366 ? -2.86910 29.00682 19.67477 1.000 30.80800 366 MET B O 1
ATOM 6281 N N . PRO B 1 367 ? -2.48121 26.79420 19.88967 1.000 34.39229 367 PRO B N 1
ATOM 6282 C CA . PRO B 1 367 ? -1.80206 27.04087 21.15767 1.000 32.19181 367 PRO B CA 1
ATOM 6283 C C . PRO B 1 367 ? -0.44379 27.67316 20.89578 1.000 31.45895 367 PRO B C 1
ATOM 6284 O O . PRO B 1 367 ? 0.17419 27.37345 19.87149 1.000 36.98487 367 PRO B O 1
ATOM 6288 N N . ASN B 1 368 ? 0.00868 28.54640 21.78273 1.000 27.07785 368 ASN B N 1
ATOM 6289 C CA . ASN B 1 368 ? 1.31723 29.15692 21.59471 1.000 26.55350 368 ASN B CA 1
ATOM 6290 C C . ASN B 1 368 ? 2.43103 28.25587 22.08722 1.000 34.28801 368 ASN B C 1
ATOM 6291 O O . ASN B 1 368 ? 2.17416 27.16141 22.57616 1.000 35.47480 368 ASN B O 1
ATOM 6296 N N . THR B 1 369 ? 3.66530 28.72344 21.92091 1.000 34.30799 369 THR B N 1
ATOM 6297 C CA . THR B 1 369 ? 4.84357 27.97739 22.36922 1.000 33.91423 369 THR B CA 1
ATOM 6298 C C . THR B 1 369 ? 5.87190 28.90029 23.01132 1.000 33.02818 369 THR B C 1
ATOM 6299 O O . THR B 1 369 ? 5.82855 30.11751 22.84273 1.000 33.56727 369 THR B O 1
ATOM 6303 N N . ALA B 1 370 ? 6.82201 28.32834 23.74300 1.000 31.32442 370 ALA B N 1
ATOM 6304 C CA . ALA B 1 370 ? 7.86505 29.14639 24.34187 1.000 27.13892 370 ALA B CA 1
ATOM 6305 C C . ALA B 1 370 ? 8.67064 29.90170 23.26670 1.000 25.20276 370 ALA B C 1
ATOM 6306 O O . ALA B 1 370 ? 9.02395 31.07636 23.43552 1.000 31.89379 370 ALA B O 1
ATOM 6308 N N . GLU B 1 371 ? 8.92092 29.23241 22.14764 1.000 27.07784 371 GLU B N 1
ATOM 6309 C CA . GLU B 1 371 ? 9.65492 29.80805 21.01886 1.000 32.09063 371 GLU B CA 1
ATOM 6310 C C . GLU B 1 371 ? 8.93656 31.03772 20.43100 1.000 29.12982 371 GLU B C 1
ATOM 6311 O O . GLU B 1 371 ? 9.55142 32.07949 20.11720 1.000 29.45414 371 GLU B O 1
ATOM 6317 N N . LEU B 1 372 ? 7.63042 30.88373 20.26618 1.000 32.09208 372 LEU B N 1
ATOM 6318 C CA . LEU B 1 372 ? 6.77388 31.95400 19.77016 1.000 21.32308 372 LEU B CA 1
ATOM 6319 C C . LEU B 1 372 ? 6.82141 33.13658 20.70847 1.000 27.64354 372 LEU B C 1
ATOM 6320 O O . LEU B 1 372 ? 7.06265 34.25705 20.27933 1.000 26.13421 372 LEU B O 1
ATOM 6325 N N . ALA B 1 373 ? 6.61326 32.88270 21.99668 1.000 27.03029 373 ALA B N 1
ATOM 6326 C CA . ALA B 1 373 ? 6.64643 33.94409 22.99090 1.000 29.63211 373 ALA B CA 1
ATOM 6327 C C . ALA B 1 373 ? 7.97040 34.68541 22.92671 1.000 32.49933 373 ALA B C 1
ATOM 6328 O O . ALA B 1 373 ? 8.01127 35.90763 22.99069 1.000 33.46224 373 ALA B O 1
ATOM 6330 N N . ASP B 1 374 ? 9.06588 33.94548 22.79559 1.000 34.96516 374 ASP B N 1
ATOM 6331 C CA . ASP B 1 374 ? 10.36935 34.58718 22.75095 1.000 30.56333 374 ASP B CA 1
ATOM 6332 C C . ASP B 1 374 ? 10.51799 35.48854 21.53098 1.000 26.90179 374 ASP B C 1
ATOM 6333 O O . ASP B 1 374 ? 10.96578 36.63020 21.67037 1.000 27.49360 374 ASP B O 1
ATOM 6338 N N . ILE B 1 375 ? 10.17547 34.99338 20.34265 1.000 21.22938 375 ILE B N 1
ATOM 6339 C CA . ILE B 1 375 ? 10.37354 35.83946 19.16568 1.000 24.63915 375 ILE B CA 1
ATOM 6340 C C . ILE B 1 375 ? 9.34006 36.99732 19.10919 1.000 26.37370 375 ILE B C 1
ATOM 6341 O O . ILE B 1 375 ? 9.69096 38.12801 18.75959 1.000 26.86174 375 ILE B O 1
ATOM 6346 N N . MET B 1 376 ? 8.09966 36.73372 19.50652 1.000 30.36424 376 MET B N 1
ATOM 6347 C CA . MET B 1 376 ? 7.05225 37.75639 19.44070 1.000 22.39600 376 MET B CA 1
ATOM 6348 C C . MET B 1 376 ? 7.28802 38.83646 20.48947 1.000 25.42374 376 MET B C 1
ATOM 6349 O O . MET B 1 376 ? 7.31552 40.02166 20.17945 1.000 24.09492 376 MET B O 1
ATOM 6354 N N . ILE B 1 377 ? 7.49947 38.44197 21.73730 1.000 25.41993 377 ILE B N 1
ATOM 6355 C CA . ILE B 1 377 ? 7.69708 39.44992 22.76119 1.000 21.73210 377 ILE B CA 1
ATOM 6356 C C . ILE B 1 377 ? 9.03730 40.15104 22.57596 1.000 25.42242 377 ILE B C 1
ATOM 6357 O O . ILE B 1 377 ? 9.12894 41.36949 22.77038 1.000 28.38971 377 ILE B O 1
ATOM 6362 N N . GLY B 1 378 ? 10.06188 39.41107 22.14082 1.000 23.90602 378 GLY B N 1
ATOM 6363 C CA . GLY B 1 378 ? 11.35556 40.01756 21.86160 1.000 31.49145 378 GLY B CA 1
ATOM 6364 C C . GLY B 1 378 ? 11.25854 41.09781 20.78842 1.000 27.99836 378 GLY B C 1
ATOM 6365 O O . GLY B 1 378 ? 11.76592 42.21450 20.95376 1.000 25.24724 378 GLY B O 1
ATOM 6366 N N . THR B 1 379 ? 10.60126 40.75395 19.68440 1.000 23.34569 379 THR B N 1
ATOM 6367 C CA . THR B 1 379 ? 10.43651 41.67169 18.55775 1.000 17.76145 379 THR B CA 1
ATOM 6368 C C . THR B 1 379 ? 9.60399 42.90569 18.96330 1.000 21.90795 379 THR B C 1
ATOM 6369 O O . THR B 1 379 ? 9.95684 44.06864 18.66176 1.000 22.25695 379 THR B O 1
ATOM 6373 N N . SER B 1 380 ? 8.51078 42.64772 19.67070 1.000 21.78129 380 SER B N 1
ATOM 6374 C CA . SER B 1 380 ? 7.65665 43.73526 20.12440 1.000 19.59664 380 SER B CA 1
ATOM 6375 C C . SER B 1 380 ? 8.44990 44.72335 21.00314 1.000 22.65766 380 SER B C 1
ATOM 6376 O O . SER B 1 380 ? 8.38332 45.94256 20.79215 1.000 22.84176 380 SER B O 1
ATOM 6379 N N . ASP B 1 381 ? 9.23307 44.19395 21.94756 1.000 26.69184 381 ASP B N 1
ATOM 6380 C CA . ASP B 1 381 ? 10.07387 45.02220 22.83042 1.000 22.53743 381 ASP B CA 1
ATOM 6381 C C . ASP B 1 381 ? 11.15580 45.81532 22.06273 1.000 25.54526 381 ASP B C 1
ATOM 6382 O O . ASP B 1 381 ? 11.36463 47.00016 22.33972 1.000 26.91272 381 ASP B O 1
ATOM 6387 N N . GLU B 1 382 ? 11.84877 45.16635 21.11993 1.000 26.66114 382 GLU B N 1
ATOM 6388 C CA . GLU B 1 382 ? 12.85660 45.85990 20.30332 1.000 21.74465 382 GLU B CA 1
ATOM 6389 C C . GLU B 1 382 ? 12.25703 47.07852 19.57885 1.000 20.82291 382 GLU B C 1
ATOM 6390 O O . GLU B 1 382 ? 12.84571 48.19160 19.52688 1.000 27.40548 382 GLU B O 1
ATOM 6396 N N . ILE B 1 383 ? 11.07263 46.86946 19.01024 1.000 22.12521 383 ILE B N 1
ATOM 6397 C CA . ILE B 1 383 ? 10.43688 47.97577 18.30178 1.000 20.53386 383 ILE B CA 1
ATOM 6398 C C . ILE B 1 383 ? 9.96535 49.07597 19.26322 1.000 21.04279 383 ILE B C 1
ATOM 6399 O O . ILE B 1 383 ? 10.14297 50.26583 19.00277 1.000 21.91213 383 ILE B O 1
ATOM 6404 N N . THR B 1 384 ? 9.37631 48.69235 20.38917 1.000 20.96832 384 THR B N 1
ATOM 6405 C CA . THR B 1 384 ? 8.99512 49.70839 21.36345 1.000 28.95660 384 THR B CA 1
ATOM 6406 C C . THR B 1 384 ? 10.20997 50.55252 21.76445 1.000 26.52852 384 THR B C 1
ATOM 6407 O O . THR B 1 384 ? 10.12115 51.77994 21.88252 1.000 23.41385 384 THR B O 1
ATOM 6411 N N . LYS B 1 385 ? 11.36838 49.91556 21.86773 1.000 27.24327 385 LYS B N 1
ATOM 6412 C CA . LYS B 1 385 ? 12.54573 50.66288 22.28187 1.000 29.68445 385 LYS B CA 1
ATOM 6413 C C . LYS B 1 385 ? 13.15566 51.49393 21.15345 1.000 32.79045 385 LYS B C 1
ATOM 6414 O O . LYS B 1 385 ? 14.03539 52.31726 21.41027 1.000 30.85135 385 LYS B O 1
ATOM 6420 N N . MET B 1 386 ? 12.67299 51.33179 19.91809 1.000 25.59997 386 MET B N 1
ATOM 6421 C CA . MET B 1 386 ? 13.06650 52.28969 18.87929 1.000 23.40039 386 MET B CA 1
ATOM 6422 C C . MET B 1 386 ? 12.43315 53.69739 18.99673 1.000 22.50246 386 MET B C 1
ATOM 6423 O O . MET B 1 386 ? 12.79440 54.60172 18.22528 1.000 23.13525 386 MET B O 1
ATOM 6428 N N . HIS B 1 387 ? 11.47600 53.87740 19.91439 1.000 21.88783 387 HIS B N 1
ATOM 6429 C CA . HIS B 1 387 ? 10.69826 55.12355 19.96591 1.000 20.90390 387 HIS B CA 1
ATOM 6430 C C . HIS B 1 387 ? 11.31140 56.18934 20.87404 1.000 23.45958 387 HIS B C 1
ATOM 6431 O O . HIS B 1 387 ? 11.92848 55.86840 21.89135 1.000 26.81761 387 HIS B O 1
ATOM 6438 N N . LYS B 1 388 ? 11.15081 57.44923 20.47813 1.000 27.77691 388 LYS B N 1
ATOM 6439 C CA . LYS B 1 388 ? 11.58480 58.58725 21.29389 1.000 29.55605 388 LYS B CA 1
ATOM 6440 C C . LYS B 1 388 ? 10.94326 58.54684 22.66454 1.000 26.97594 388 LYS B C 1
ATOM 6441 O O . LYS B 1 388 ? 11.60260 58.77005 23.67555 1.000 31.09210 388 LYS B O 1
ATOM 6447 N N . SER B 1 389 ? 9.64064 58.28969 22.67417 1.000 28.01110 389 SER B N 1
ATOM 6448 C CA . SER B 1 389 ? 8.86602 58.26713 23.90287 1.000 33.01678 389 SER B CA 1
ATOM 6449 C C . SER B 1 389 ? 7.81701 57.16657 23.80772 1.000 31.53459 389 SER B C 1
ATOM 6450 O O . SER B 1 389 ? 7.06113 57.09710 22.83589 1.000 28.52060 389 SER B O 1
ATOM 6453 N N . ARG B 1 390 ? 7.73450 56.33149 24.83074 1.000 26.23641 390 ARG B N 1
ATOM 6454 C CA . ARG B 1 390 ? 6.83599 55.18149 24.79827 1.000 21.46125 390 ARG B CA 1
ATOM 6455 C C . ARG B 1 390 ? 5.35857 55.54476 24.92137 1.000 22.51055 390 ARG B C 1
ATOM 6456 O O . ARG B 1 390 ? 4.50563 54.66272 24.95426 1.000 27.50826 390 ARG B O 1
ATOM 6464 N N . ASP B 1 391 ? 5.06241 56.84043 24.96781 1.000 26.46784 391 ASP B N 1
ATOM 6465 C CA . ASP B 1 391 ? 3.67875 57.30068 24.98503 1.000 30.69090 391 ASP B CA 1
ATOM 6466 C C . ASP B 1 391 ? 3.29286 57.86548 23.61339 1.000 27.92788 391 ASP B C 1
ATOM 6467 O O . ASP B 1 391 ? 2.19453 58.37250 23.42224 1.000 30.72355 391 ASP B O 1
ATOM 6472 N N . ALA B 1 392 ? 4.21054 57.77135 22.65270 1.000 26.93481 392 ALA B N 1
ATOM 6473 C CA . ALA B 1 392 ? 3.90623 58.18096 21.28516 1.000 20.49216 392 ALA B CA 1
ATOM 6474 C C . ALA B 1 392 ? 4.43519 57.12330 20.31328 1.000 22.91526 392 ALA B C 1
ATOM 6475 O O . ALA B 1 392 ? 5.59103 57.18639 19.88175 1.000 23.77977 392 ALA B O 1
ATOM 6477 N N . LEU B 1 393 ? 3.57374 56.16621 19.96721 1.000 19.84257 393 LEU B N 1
ATOM 6478 C CA . LEU B 1 393 ? 3.99438 54.98999 19.21426 1.000 20.47894 393 LEU B CA 1
ATOM 6479 C C . LEU B 1 393 ? 3.50200 55.00540 17.75982 1.000 17.91907 393 LEU B C 1
ATOM 6480 O O . LEU B 1 393 ? 2.47444 55.58332 17.44126 1.000 19.27156 393 LEU B O 1
ATOM 6485 N N . VAL B 1 394 ? 4.26866 54.36835 16.87943 1.000 17.93598 394 VAL B N 1
ATOM 6486 C CA . VAL B 1 394 ? 3.82038 54.13513 15.50945 1.000 17.85397 394 VAL B CA 1
ATOM 6487 C C . VAL B 1 394 ? 2.45184 53.43367 15.54482 1.000 17.69875 394 VAL B C 1
ATOM 6488 O O . VAL B 1 394 ? 1.56475 53.77021 14.76476 1.000 18.11149 394 VAL B O 1
ATOM 6492 N N . THR B 1 395 ? 2.27361 52.49603 16.47883 1.000 16.96073 395 THR B N 1
ATOM 6493 C CA . THR B 1 395 ? 1.00090 51.78413 16.59418 1.000 17.42717 395 THR B CA 1
ATOM 6494 C C . THR B 1 395 ? -0.14605 52.69508 17.00551 1.000 15.98735 395 THR B C 1
ATOM 6495 O O . THR B 1 395 ? -1.28975 52.37220 16.71718 1.000 17.65984 395 THR B O 1
ATOM 6499 N N . ASP B 1 396 ? 0.13487 53.79509 17.69911 1.000 18.61126 396 ASP B N 1
ATOM 6500 C CA . ASP B 1 396 ? -0.92711 54.76858 18.00465 1.000 19.22973 396 ASP B CA 1
ATOM 6501 C C . ASP B 1 396 ? -1.45620 55.35430 16.70079 1.000 19.21851 396 ASP B C 1
ATOM 6502 O O . ASP B 1 396 ? -2.67743 55.40869 16.45403 1.000 19.81289 396 ASP B O 1
ATOM 6507 N N . VAL B 1 397 ? -0.52490 55.81718 15.87065 1.000 15.97694 397 VAL B N 1
ATOM 6508 C CA . VAL B 1 397 ? -0.87952 56.39034 14.58761 1.000 16.80643 397 VAL B CA 1
ATOM 6509 C C . VAL B 1 397 ? -1.65715 55.38526 13.73375 1.000 17.74267 397 VAL B C 1
ATOM 6510 O O . VAL B 1 397 ? -2.75690 55.66176 13.20644 1.000 16.59814 397 VAL B O 1
ATOM 6514 N N . LEU B 1 398 ? -1.11323 54.18833 13.62132 1.000 17.60125 398 LEU B N 1
ATOM 6515 C CA . LEU B 1 398 ? -1.73396 53.23238 12.70264 1.000 14.97829 398 LEU B CA 1
ATOM 6516 C C . LEU B 1 398 ? -3.06992 52.70208 13.22491 1.000 17.78813 398 LEU B C 1
ATOM 6517 O O . LEU B 1 398 ? -4.00597 52.44650 12.44717 1.000 17.81296 398 LEU B O 1
ATOM 6522 N N . SER B 1 399 ? -3.17677 52.51891 14.54035 1.000 15.01847 399 SER B N 1
ATOM 6523 C CA . SER B 1 399 ? -4.46150 52.08566 15.08700 1.000 14.98001 399 SER B CA 1
ATOM 6524 C C . SER B 1 399 ? -5.54197 53.11529 14.78896 1.000 16.55871 399 SER B C 1
ATOM 6525 O O . SER B 1 399 ? -6.68189 52.74837 14.44055 1.000 16.07222 399 SER B O 1
ATOM 6528 N N . ALA B 1 400 ? -5.20946 54.39358 14.95408 1.000 16.14454 400 ALA B N 1
ATOM 6529 C CA . ALA B 1 400 ? -6.19541 55.42722 14.62914 1.000 15.56850 400 ALA B CA 1
ATOM 6530 C C . ALA B 1 400 ? -6.60341 55.39026 13.14712 1.000 19.59095 400 ALA B C 1
ATOM 6531 O O . ALA B 1 400 ? -7.77602 55.63305 12.81016 1.000 16.19267 400 ALA B O 1
ATOM 6533 N N . LEU B 1 401 ? -5.64058 55.12172 12.25663 1.000 16.00597 401 LEU B N 1
ATOM 6534 C CA . LEU B 1 401 ? -5.95384 55.01611 10.82574 1.000 15.28517 401 LEU B CA 1
ATOM 6535 C C . LEU B 1 401 ? -6.92620 53.86075 10.56641 1.000 15.04524 401 LEU B C 1
ATOM 6536 O O . LEU B 1 401 ? -7.83218 53.96750 9.73766 1.000 16.13440 401 LEU B O 1
ATOM 6541 N N . VAL B 1 402 ? -6.72150 52.73903 11.25560 1.000 14.58131 402 VAL B N 1
ATOM 6542 C CA . VAL B 1 402 ? -7.59496 51.57388 11.04753 1.000 14.47901 402 VAL B CA 1
ATOM 6543 C C . VAL B 1 402 ? -9.00791 51.87578 11.54632 1.000 16.47166 402 VAL B C 1
ATOM 6544 O O . VAL B 1 402 ? -9.96880 51.49692 10.88440 1.000 18.29802 402 VAL B O 1
ATOM 6548 N N . LEU B 1 403 ? -9.15382 52.56380 12.68042 1.000 18.74732 403 LEU B N 1
ATOM 6549 C CA . LEU B 1 403 ? -10.50100 53.03185 13.07690 1.000 17.13481 403 LEU B CA 1
ATOM 6550 C C . LEU B 1 403 ? -11.17423 53.86203 11.98799 1.000 17.45038 403 LEU B C 1
ATOM 6551 O O . LEU B 1 403 ? -12.36999 53.64354 11.63054 1.000 20.02866 403 LEU B O 1
ATOM 6556 N N . GLU B 1 404 ? -10.40131 54.84158 11.49858 1.000 16.59868 404 GLU B N 1
ATOM 6557 C CA . GLU B 1 404 ? -10.86302 55.78240 10.49637 1.000 19.49679 404 GLU B CA 1
ATOM 6558 C C . GLU B 1 404 ? -11.28844 55.07379 9.20326 1.000 22.22188 404 GLU B C 1
ATOM 6559 O O . GLU B 1 404 ? -12.24908 55.46806 8.54229 1.000 19.73353 404 GLU B O 1
ATOM 6565 N N . GLY B 1 405 ? -10.56474 54.02645 8.83090 1.000 18.87116 405 GLY B N 1
ATOM 6566 C CA . GLY B 1 405 ? -10.87355 53.32900 7.59086 1.000 19.71809 405 GLY B CA 1
ATOM 6567 C C . GLY B 1 405 ? -11.99007 52.30788 7.72937 1.000 19.32632 405 GLY B C 1
ATOM 6568 O O . GLY B 1 405 ? -12.84457 52.16299 6.83135 1.000 19.46770 405 GLY B O 1
ATOM 6569 N N . THR B 1 406 ? -12.01080 51.59031 8.84311 1.000 16.22428 406 THR B N 1
ATOM 6570 C CA . THR B 1 406 ? -13.01872 50.53977 8.98521 1.000 16.43688 406 THR B CA 1
ATOM 6571 C C . THR B 1 406 ? -14.39499 51.14887 9.18392 1.000 19.34652 406 THR B C 1
ATOM 6572 O O . THR B 1 406 ? -15.37437 50.51333 8.82439 1.000 17.87253 406 THR B O 1
ATOM 6576 N N . GLY B 1 407 ? -14.45939 52.35938 9.74819 1.000 17.80318 407 GLY B N 1
ATOM 6577 C CA . GLY B 1 407 ? -15.74004 53.06023 9.93242 1.000 17.61808 407 GLY B CA 1
ATOM 6578 C C . GLY B 1 407 ? -16.60695 53.11724 8.68416 1.000 17.07385 407 GLY B C 1
ATOM 6579 O O . GLY B 1 407 ? -17.70557 52.55518 8.65908 1.000 17.85748 407 GLY B O 1
ATOM 6580 N N . PRO B 1 408 ? -16.13929 53.82120 7.64204 1.000 17.41324 408 PRO B N 1
ATOM 6581 C CA . PRO B 1 408 ? -16.92374 53.89656 6.40650 1.000 18.53697 408 PRO B CA 1
ATOM 6582 C C . PRO B 1 408 ? -17.06043 52.54339 5.70358 1.000 21.01578 408 PRO B C 1
ATOM 6583 O O . PRO B 1 408 ? -18.10370 52.28322 5.10622 1.000 17.29236 408 PRO B O 1
ATOM 6587 N N . LEU B 1 409 ? -16.04506 51.68232 5.76863 1.000 15.45488 409 LEU B N 1
ATOM 6588 C CA . LEU B 1 409 ? -16.19672 50.36008 5.17942 1.000 17.29784 409 LEU B CA 1
ATOM 6589 C C . LEU B 1 409 ? -17.40848 49.62827 5.78572 1.000 17.49183 409 LEU B C 1
ATOM 6590 O O . LEU B 1 409 ? -18.27022 49.13391 5.05339 1.000 17.03214 409 LEU B O 1
ATOM 6595 N N . MET B 1 410 ? -17.49397 49.57354 7.11355 1.000 16.05416 410 MET B N 1
ATOM 6596 C CA . MET B 1 410 ? -18.61170 48.86780 7.74023 1.000 14.23396 410 MET B CA 1
ATOM 6597 C C . MET B 1 410 ? -19.93548 49.59783 7.51866 1.000 14.65195 410 MET B C 1
ATOM 6598 O O . MET B 1 410 ? -20.96660 48.95728 7.26078 1.000 17.09402 410 MET B O 1
ATOM 6603 N N . PHE B 1 411 ? -19.88698 50.92014 7.60930 1.000 14.36161 411 PHE B N 1
ATOM 6604 C CA . PHE B 1 411 ? -21.11850 51.71006 7.50932 1.000 16.71581 411 PHE B CA 1
ATOM 6605 C C . PHE B 1 411 ? -21.73273 51.55116 6.12788 1.000 19.13989 411 PHE B C 1
ATOM 6606 O O . PHE B 1 411 ? -22.93594 51.30045 5.99464 1.000 19.18405 411 PHE B O 1
ATOM 6614 N N . HIS B 1 412 ? -20.90862 51.64428 5.08840 1.000 17.48644 412 HIS B N 1
ATOM 6615 C CA . HIS B 1 412 ? -21.43847 51.53648 3.73287 1.000 15.21092 412 HIS B CA 1
ATOM 6616 C C . HIS B 1 412 ? -21.70571 50.09898 3.32815 1.000 17.85949 412 HIS B C 1
ATOM 6617 O O . HIS B 1 412 ? -22.73781 49.81993 2.72263 1.000 19.49740 412 HIS B O 1
ATOM 6624 N N . GLU B 1 413 ? -20.83895 49.16658 3.70319 1.000 15.97405 413 GLU B N 1
ATOM 6625 C CA . GLU B 1 413 ? -21.11039 47.77428 3.35772 1.000 17.93185 413 GLU B CA 1
ATOM 6626 C C . GLU B 1 413 ? -22.42665 47.32787 3.99969 1.000 17.27522 413 GLU B C 1
ATOM 6627 O O . GLU B 1 413 ? -23.17354 46.55297 3.39495 1.000 18.81518 413 GLU B O 1
ATOM 6633 N N . SER B 1 414 ? -22.74196 47.83611 5.18940 1.000 17.24933 414 SER B N 1
ATOM 6634 C CA . SER B 1 414 ? -23.98963 47.43649 5.82555 1.000 14.42510 414 SER B CA 1
ATOM 6635 C C . SER B 1 414 ? -25.23967 47.91407 5.09884 1.000 18.16645 414 SER B C 1
ATOM 6636 O O . SER B 1 414 ? -26.28761 47.30280 5.26035 1.000 22.36140 414 SER B O 1
ATOM 6639 N N . SER B 1 415 ? -25.14805 48.94068 4.26153 1.000 15.30150 415 SER B N 1
ATOM 6640 C CA . SER B 1 415 ? -26.31703 49.31477 3.46963 1.000 19.26111 415 SER B CA 1
ATOM 6641 C C . SER B 1 415 ? -26.66590 48.20881 2.48104 1.000 25.47331 415 SER B C 1
ATOM 6642 O O . SER B 1 415 ? -27.83989 47.96350 2.23324 1.000 23.79461 415 SER B O 1
ATOM 6645 N N . ASN B 1 416 ? -25.65639 47.51214 1.96076 1.000 22.80162 416 ASN B N 1
ATOM 6646 C CA . ASN B 1 416 ? -25.87675 46.39631 1.03257 1.000 27.38706 416 ASN B CA 1
ATOM 6647 C C . ASN B 1 416 ? -24.82996 45.31001 1.19902 1.000 24.02034 416 ASN B C 1
ATOM 6648 O O . ASN B 1 416 ? -23.93615 45.15846 0.34797 1.000 23.40889 416 ASN B O 1
ATOM 6653 N N . PRO B 1 417 ? -24.93390 44.53086 2.29259 1.000 17.94596 417 PRO B N 1
ATOM 6654 C CA . PRO B 1 417 ? -23.82636 43.62464 2.63497 1.000 20.45649 417 PRO B CA 1
ATOM 6655 C C . PRO B 1 417 ? -23.70929 42.40617 1.73658 1.000 24.32050 417 PRO B C 1
ATOM 6656 O O . PRO B 1 417 ? -24.73181 41.86045 1.32978 1.000 26.38729 417 PRO B O 1
ATOM 6660 N N . ALA B 1 418 ? -22.47457 42.00123 1.45140 1.000 23.45705 418 ALA B N 1
ATOM 6661 C CA . ALA B 1 418 ? -22.19250 40.86844 0.56319 1.000 24.20475 418 ALA B CA 1
ATOM 6662 C C . ALA B 1 418 ? -22.47855 39.51859 1.19054 1.000 27.07840 418 ALA B C 1
ATOM 6663 O O . ALA B 1 418 ? -22.73666 38.54230 0.49634 1.000 32.08395 418 ALA B O 1
ATOM 6665 N N . GLY B 1 419 ? -22.37828 39.44528 2.50597 1.000 23.54291 419 GLY B N 1
ATOM 6666 C CA . GLY B 1 419 ? -22.53888 38.17569 3.17662 1.000 24.30354 419 GLY B CA 1
ATOM 6667 C C . GLY B 1 419 ? -22.47488 38.35302 4.67617 1.000 23.10160 419 GLY B C 1
ATOM 6668 O O . GLY B 1 419 ? -22.25868 39.45806 5.16475 1.000 19.16853 419 GLY B O 1
ATOM 6669 N N . PRO B 1 420 ? -22.66810 37.25793 5.40923 1.000 19.21485 420 PRO B N 1
ATOM 6670 C CA . PRO B 1 420 ? -22.68238 37.27805 6.87251 1.000 16.63869 420 PRO B CA 1
ATOM 6671 C C . PRO B 1 420 ? -21.30884 37.39834 7.53083 1.000 18.86675 420 PRO B C 1
ATOM 6672 O O . PRO B 1 420 ? -21.26690 37.73122 8.71697 1.000 17.66444 420 PRO B O 1
ATOM 6676 N N . VAL B 1 421 ? -20.22824 37.06064 6.82668 1.000 18.33989 421 VAL B N 1
ATOM 6677 C CA . VAL B 1 421 ? -18.88028 37.14257 7.42327 1.000 16.03641 421 VAL B CA 1
ATOM 6678 C C . VAL B 1 421 ? -17.92295 37.69358 6.38571 1.000 16.53936 421 VAL B C 1
ATOM 6679 O O . VAL B 1 421 ? -17.72500 37.10047 5.30901 1.000 20.15992 421 VAL B O 1
ATOM 6683 N N . LEU B 1 422 ? -17.32209 38.83800 6.69928 1.000 17.58968 422 LEU B N 1
ATOM 6684 C CA . LEU B 1 422 ? -16.43751 39.49522 5.75505 1.000 18.15517 422 LEU B CA 1
ATOM 6685 C C . LEU B 1 422 ? -15.15886 39.94681 6.44804 1.000 17.94312 422 LEU B C 1
ATOM 6686 O O . LEU B 1 422 ? -15.22305 40.50314 7.54183 1.000 17.65235 422 LEU B O 1
ATOM 6691 N N . TRP B 1 423 ? -14.00682 39.68051 5.82901 1.000 15.94441 423 TRP B N 1
ATOM 6692 C CA . TRP B 1 423 ? -12.73457 40.17820 6.34009 1.000 15.87256 423 TRP B CA 1
ATOM 6693 C C . TRP B 1 423 ? -12.44531 41.56556 5.76030 1.000 18.34930 423 TRP B C 1
ATOM 6694 O O . TRP B 1 423 ? -12.54902 41.76132 4.55123 1.000 20.44205 423 TRP B O 1
ATOM 6705 N N . LEU B 1 424 ? -12.08797 42.51520 6.62882 1.000 18.58348 424 LEU B N 1
ATOM 6706 C CA . LEU B 1 424 ? -11.53869 43.82040 6.22321 1.000 14.32455 424 LEU B CA 1
ATOM 6707 C C . LEU B 1 424 ? -10.05281 43.75494 6.51450 1.000 17.95909 424 LEU B C 1
ATOM 6708 O O . LEU B 1 424 ? -9.62031 43.96045 7.66695 1.000 16.86155 424 LEU B O 1
ATOM 6713 N N . SER B 1 425 ? -9.26153 43.41763 5.50489 1.000 18.16781 425 SER B N 1
ATOM 6714 C CA . SER B 1 425 ? -7.82302 43.30713 5.71437 1.000 15.04147 425 SER B CA 1
ATOM 6715 C C . SER B 1 425 ? -7.12497 44.59017 5.29465 1.000 14.61980 425 SER B C 1
ATOM 6716 O O . SER B 1 425 ? -7.78565 45.58095 4.92456 1.000 16.05805 425 SER B O 1
ATOM 6719 N N . HIS B 1 426 ? -5.79571 44.59600 5.32569 1.000 16.22327 426 HIS B N 1
ATOM 6720 C CA . HIS B 1 426 ? -5.06250 45.82568 5.05891 1.000 14.23882 426 HIS B CA 1
ATOM 6721 C C . HIS B 1 426 ? -5.27750 46.37784 3.64774 1.000 13.96029 426 HIS B C 1
ATOM 6722 O O . HIS B 1 426 ? -5.20568 47.59127 3.44085 1.000 16.05081 426 HIS B O 1
ATOM 6729 N N . ASP B 1 427 ? -5.54657 45.50767 2.67957 1.000 15.51649 427 ASP B N 1
ATOM 6730 C CA . ASP B 1 427 ? -5.73560 45.97584 1.32442 1.000 19.37495 427 ASP B CA 1
ATOM 6731 C C . ASP B 1 427 ? -6.93573 46.91582 1.18797 1.000 13.85723 427 ASP B C 1
ATOM 6732 O O . ASP B 1 427 ? -6.79579 48.02630 0.66786 1.000 15.53447 427 ASP B O 1
ATOM 6737 N N . VAL B 1 428 ? -8.10208 46.49066 1.66028 1.000 15.51687 428 VAL B N 1
ATOM 6738 C CA . VAL B 1 428 ? -9.29508 47.31164 1.44237 1.000 17.02599 428 VAL B CA 1
ATOM 6739 C C . VAL B 1 428 ? -9.27625 48.52985 2.39026 1.000 15.81621 428 VAL B C 1
ATOM 6740 O O . VAL B 1 428 ? -9.78616 49.59166 2.07754 1.000 15.93738 428 VAL B O 1
ATOM 6744 N N . ILE B 1 429 ? -8.64762 48.39082 3.55137 1.000 16.22582 429 ILE B N 1
ATOM 6745 C CA . ILE B 1 429 ? -8.56761 49.54328 4.42861 1.000 14.09320 429 ILE B CA 1
ATOM 6746 C C . ILE B 1 429 ? -7.63116 50.59527 3.85076 1.000 15.02085 429 ILE B C 1
ATOM 6747 O O . ILE B 1 429 ? -7.89991 51.79683 3.91484 1.000 14.81771 429 ILE B O 1
ATOM 6752 N N . ALA B 1 430 ? -6.54063 50.15371 3.23230 1.000 14.02851 430 ALA B N 1
ATOM 6753 C CA . ALA B 1 430 ? -5.63708 51.10329 2.60591 1.000 16.45965 430 ALA B CA 1
ATOM 6754 C C . ALA B 1 430 ? -6.30110 51.77573 1.41537 1.000 15.19167 430 ALA B C 1
ATOM 6755 O O . ALA B 1 430 ? -6.15160 52.98953 1.22993 1.000 16.16736 430 ALA B O 1
ATOM 6757 N N . LYS B 1 431 ? -7.03566 50.99471 0.61776 1.000 17.46422 431 LYS B N 1
ATOM 6758 C CA . LYS B 1 431 ? -7.80985 51.58746 -0.48412 1.000 20.51760 431 LYS B CA 1
ATOM 6759 C C . LYS B 1 431 ? -8.77645 52.67167 0.02994 1.000 19.41886 431 LYS B C 1
ATOM 6760 O O . LYS B 1 431 ? -8.79785 53.80249 -0.48874 1.000 18.15360 431 LYS B O 1
ATOM 6766 N N . GLN B 1 432 ? -9.55501 52.32469 1.05846 1.000 13.99283 432 GLN B N 1
ATOM 6767 C CA . GLN B 1 432 ? -10.47473 53.26406 1.66920 1.000 16.04098 432 GLN B CA 1
ATOM 6768 C C . GLN B 1 432 ? -9.77223 54.52102 2.19915 1.000 19.46652 432 GLN B C 1
ATOM 6769 O O . GLN B 1 432 ? -10.24681 55.63481 1.95269 1.000 17.45324 432 GLN B O 1
ATOM 6775 N N . LEU B 1 433 ? -8.63224 54.37530 2.88146 1.000 16.62903 433 LEU B N 1
ATOM 6776 C CA . LEU B 1 433 ? -7.98844 55.54440 3.48699 1.000 17.98231 433 LEU B CA 1
ATOM 6777 C C . LEU B 1 433 ? -7.36200 56.44963 2.42295 1.000 17.21371 433 LEU B C 1
ATOM 6778 O O . LEU B 1 433 ? -7.43941 57.67320 2.51592 1.000 14.55631 433 LEU B O 1
ATOM 6783 N N . ASN B 1 434 ? -6.80798 55.85204 1.37547 1.000 16.49265 434 ASN B N 1
ATOM 6784 C CA . ASN B 1 434 ? -6.24251 56.66589 0.31385 1.000 16.78022 434 ASN B CA 1
ATOM 6785 C C . ASN B 1 434 ? -7.34486 57.40935 -0.44686 1.000 18.32731 434 ASN B C 1
ATOM 6786 O O . ASN B 1 434 ? -7.17529 58.58239 -0.79449 1.000 20.49218 434 ASN B O 1
ATOM 6791 N N . LEU B 1 435 ? -8.48591 56.75151 -0.64121 1.000 18.83399 435 LEU B N 1
ATOM 6792 C CA . LEU B 1 435 ? -9.58935 57.37574 -1.35854 1.000 18.86722 435 LEU B CA 1
ATOM 6793 C C . LEU B 1 435 ? -10.16645 58.55154 -0.56430 1.000 19.86034 435 LEU B C 1
ATOM 6794 O O . LEU B 1 435 ? -10.37034 59.64348 -1.10798 1.000 20.52737 435 LEU B O 1
ATOM 6799 N N . MET B 1 436 ? -10.37148 58.32920 0.73314 1.000 19.64519 436 MET B N 1
ATOM 6800 C CA . MET B 1 436 ? -10.79170 59.37337 1.65706 1.000 21.79616 436 MET B CA 1
ATOM 6801 C C . MET B 1 436 ? -9.91951 60.61838 1.69618 1.000 23.36650 436 MET B C 1
ATOM 6802 O O . MET B 1 436 ? -10.45089 61.69066 2.01702 1.000 23.53544 436 MET B O 1
ATOM 6807 N N . HIS B 1 437 ? -8.60353 60.51465 1.44735 1.000 19.99078 437 HIS B N 1
ATOM 6808 C CA . HIS B 1 437 ? -7.84182 61.73120 1.59803 1.000 22.95517 437 HIS B CA 1
ATOM 6809 C C . HIS B 1 437 ? -7.26113 62.09612 0.23622 1.000 24.30953 437 HIS B C 1
ATOM 6810 O O . HIS B 1 437 ? -6.19542 62.68809 0.16880 1.000 25.05863 437 HIS B O 1
ATOM 6817 N N . ARG B 1 438 ? -7.96400 61.76157 -0.84969 1.000 20.00667 438 ARG B N 1
ATOM 6818 C CA . ARG B 1 438 ? -7.47782 62.01376 -2.22157 1.000 23.06675 438 ARG B CA 1
ATOM 6819 C C . ARG B 1 438 ? -7.29407 63.50134 -2.48164 1.000 28.29245 438 ARG B C 1
ATOM 6820 O O . ARG B 1 438 ? -6.60037 63.88438 -3.41547 1.000 27.48394 438 ARG B O 1
ATOM 6828 N N . LEU B 1 439 ? -7.91477 64.33645 -1.65171 1.000 27.51974 439 LEU B N 1
ATOM 6829 C CA . LEU B 1 439 ? -7.79797 65.78750 -1.78204 1.000 33.68873 439 LEU B CA 1
ATOM 6830 C C . LEU B 1 439 ? -6.86434 66.40760 -0.74756 1.000 39.44616 439 LEU B C 1
ATOM 6831 O O . LEU B 1 439 ? -6.59436 67.60683 -0.79674 1.000 42.73053 439 LEU B O 1
ATOM 6836 N N . GLU B 1 440 ? -6.34399 65.59235 0.16472 1.000 40.44796 440 GLU B N 1
ATOM 6837 C CA . GLU B 1 440 ? -5.45679 66.09210 1.21121 1.000 42.33674 440 GLU B CA 1
ATOM 6838 C C . GLU B 1 440 ? -3.98477 65.99263 0.80752 1.000 42.42401 440 GLU B C 1
ATOM 6839 O O . GLU B 1 440 ? -3.45363 64.90277 0.57996 1.000 43.60360 440 GLU B O 1
ATOM 6845 N N . MET C 1 1 ? -38.79095 28.85138 81.26752 1.000 71.99634 1 MET C N 1
ATOM 6846 C CA . MET C 1 1 ? -37.79206 28.14648 82.06128 1.000 74.91138 1 MET C CA 1
ATOM 6847 C C . MET C 1 1 ? -36.53058 28.98674 82.20798 1.000 76.61124 1 MET C C 1
ATOM 6848 O O . MET C 1 1 ? -36.22283 29.82012 81.35216 1.000 76.53602 1 MET C O 1
ATOM 6853 N N . LYS C 1 2 ? -35.79828 28.75736 83.29144 1.000 80.06778 2 LYS C N 1
ATOM 6854 C CA . LYS C 1 2 ? -34.62168 29.55877 83.58601 1.000 79.06064 2 LYS C CA 1
ATOM 6855 C C . LYS C 1 2 ? -33.31374 28.81610 83.29614 1.000 76.53700 2 LYS C C 1
ATOM 6856 O O . LYS C 1 2 ? -32.22919 29.38495 83.42583 1.000 77.53465 2 LYS C O 1
ATOM 6862 N N . SER C 1 3 ? -33.42509 27.55986 82.86926 1.000 69.44238 3 SER C N 1
ATOM 6863 C CA . SER C 1 3 ? -32.26535 26.77060 82.45739 1.000 62.22856 3 SER C CA 1
ATOM 6864 C C . SER C 1 3 ? -32.67981 25.58109 81.57880 1.000 57.64897 3 SER C C 1
ATOM 6865 O O . SER C 1 3 ? -33.85804 25.21468 81.55389 1.000 55.45875 3 SER C O 1
ATOM 6868 N N . PRO C 1 4 ? -31.71867 24.98317 80.84536 1.000 56.66064 4 PRO C N 1
ATOM 6869 C CA . PRO C 1 4 ? -32.04582 23.83748 79.98474 1.000 54.98209 4 PRO C CA 1
ATOM 6870 C C . PRO C 1 4 ? -32.66519 22.65831 80.72761 1.000 54.56726 4 PRO C C 1
ATOM 6871 O O . PRO C 1 4 ? -32.31664 22.40018 81.87902 1.000 54.05956 4 PRO C O 1
ATOM 6875 N N . ILE C 1 5 ? -33.58605 21.97311 80.05138 1.000 52.99511 5 ILE C N 1
ATOM 6876 C CA . ILE C 1 5 ? -34.22371 20.75219 80.54276 1.000 53.73734 5 ILE C CA 1
ATOM 6877 C C . ILE C 1 5 ? -33.79068 19.58013 79.66104 1.000 53.72250 5 ILE C C 1
ATOM 6878 O O . ILE C 1 5 ? -34.40581 19.31156 78.63107 1.000 51.27965 5 ILE C O 1
ATOM 6883 N N . PRO C 1 6 ? -32.70409 18.89673 80.05041 1.000 53.90808 6 PRO C N 1
ATOM 6884 C CA . PRO C 1 6 ? -32.05872 17.89634 79.18890 1.000 54.09709 6 PRO C CA 1
ATOM 6885 C C . PRO C 1 6 ? -32.71799 16.52505 79.20780 1.000 49.08363 6 PRO C C 1
ATOM 6886 O O . PRO C 1 6 ? -33.20388 16.08344 80.25118 1.000 44.74012 6 PRO C O 1
ATOM 6890 N N . LEU C 1 7 ? -32.72851 15.85971 78.06102 1.000 53.86553 7 LEU C N 1
ATOM 6891 C CA . LEU C 1 7 ? -32.95361 14.42217 78.04292 1.000 57.38869 7 LEU C CA 1
ATOM 6892 C C . LEU C 1 7 ? -31.59545 13.72745 78.12314 1.000 57.32469 7 LEU C C 1
ATOM 6893 O O . LEU C 1 7 ? -30.74740 13.88731 77.24155 1.000 54.20230 7 LEU C O 1
ATOM 6898 N N . ARG C 1 8 ? -31.39923 12.96022 79.18948 1.000 60.97104 8 ARG C N 1
ATOM 6899 C CA . ARG C 1 8 ? -30.12013 12.32210 79.45876 1.000 63.60215 8 ARG C CA 1
ATOM 6900 C C . ARG C 1 8 ? -30.13490 10.84613 79.06765 1.000 64.61296 8 ARG C C 1
ATOM 6901 O O . ARG C 1 8 ? -29.12218 10.30991 78.61657 1.000 62.35037 8 ARG C O 1
ATOM 6909 N N . ASP C 1 9 ? -31.28957 10.20130 79.21309 1.000 66.95567 9 ASP C N 1
ATOM 6910 C CA . ASP C 1 9 ? -31.37923 8.76060 79.01186 1.000 72.74008 9 ASP C CA 1
ATOM 6911 C C . ASP C 1 9 ? -31.83749 8.44271 77.59478 1.000 67.82337 9 ASP C C 1
ATOM 6912 O O . ASP C 1 9 ? -32.74494 9.09322 77.07864 1.000 70.72303 9 ASP C O 1
ATOM 6917 N N . VAL C 1 10 ? -31.19606 7.46351 76.95820 1.000 58.31628 10 VAL C N 1
ATOM 6918 C CA . VAL C 1 10 ? -31.62854 7.00373 75.64030 1.000 59.61352 10 VAL C CA 1
ATOM 6919 C C . VAL C 1 10 ? -32.89498 6.15780 75.73784 1.000 62.25180 10 VAL C C 1
ATOM 6920 O O . VAL C 1 10 ? -32.84906 5.04509 76.25889 1.000 67.38656 10 VAL C O 1
ATOM 6924 N N . PRO C 1 11 ? -34.02681 6.66400 75.21780 1.000 62.59392 11 PRO C N 1
ATOM 6925 C CA . PRO C 1 11 ? -35.25456 5.85968 75.25631 1.000 59.72363 11 PRO C CA 1
ATOM 6926 C C . PRO C 1 11 ? -35.20038 4.74125 74.21565 1.000 60.98426 11 PRO C C 1
ATOM 6927 O O . PRO C 1 11 ? -34.67517 4.97113 73.12726 1.000 59.91438 11 PRO C O 1
ATOM 6931 N N . GLN C 1 12 ? -35.72221 3.55760 74.52389 1.000 64.72608 12 GLN C N 1
ATOM 6932 C CA . GLN C 1 12 ? -35.61151 2.45191 73.57176 1.000 66.73934 12 GLN C CA 1
ATOM 6933 C C . GLN C 1 12 ? -36.91197 1.70934 73.28488 1.000 65.31713 12 GLN C C 1
ATOM 6934 O O . GLN C 1 12 ? -36.96014 0.84021 72.41771 1.000 64.60047 12 GLN C O 1
ATOM 6940 N N . SER C 1 13 ? -37.97777 2.07736 73.97995 1.000 62.43060 13 SER C N 1
ATOM 6941 C CA . SER C 1 13 ? -39.24471 1.36006 73.85660 1.000 63.81201 13 SER C CA 1
ATOM 6942 C C . SER C 1 13 ? -40.17734 2.03689 72.84164 1.000 69.24055 13 SER C C 1
ATOM 6943 O O . SER C 1 13 ? -40.08514 3.24754 72.63970 1.000 73.02133 13 SER C O 1
ATOM 6946 N N . ASN C 1 14 ? -41.05671 1.28364 72.18711 1.000 70.33571 14 ASN C N 1
ATOM 6947 C CA . ASN C 1 14 ? -42.05206 1.92597 71.33216 1.000 66.19981 14 ASN C CA 1
ATOM 6948 C C . ASN C 1 14 ? -43.35043 1.16322 71.23015 1.000 62.52703 14 ASN C C 1
ATOM 6949 O O . ASN C 1 14 ? -43.40875 -0.06656 71.24738 1.000 61.16832 14 ASN C O 1
ATOM 6954 N N . ILE C 1 15 ? -44.38741 1.98376 71.09146 1.000 61.55433 15 ILE C N 1
ATOM 6955 C CA . ILE C 1 15 ? -45.78708 1.61695 70.97150 1.000 61.52353 15 ILE C CA 1
ATOM 6956 C C . ILE C 1 15 ? -46.31023 1.71368 69.52051 1.000 63.55740 15 ILE C C 1
ATOM 6957 O O . ILE C 1 15 ? -47.47291 1.41324 69.25781 1.000 65.08524 15 ILE C O 1
ATOM 6962 N N . PHE C 1 16 ? -45.47430 2.16492 68.58803 1.000 64.40809 16 PHE C N 1
ATOM 6963 C CA . PHE C 1 16 ? -45.91561 2.36022 67.20643 1.000 69.89625 16 PHE C CA 1
ATOM 6964 C C . PHE C 1 16 ? -45.73381 1.09098 66.38045 1.000 73.02069 16 PHE C C 1
ATOM 6965 O O . PHE C 1 16 ? -44.65099 0.82160 65.86382 1.000 74.93189 16 PHE C O 1
ATOM 6973 N N . VAL C 1 21 ? -50.49601 5.83471 62.06894 1.000 71.28274 21 VAL C N 1
ATOM 6974 C CA . VAL C 1 21 ? -50.27453 6.79978 60.99726 1.000 73.18472 21 VAL C CA 1
ATOM 6975 C C . VAL C 1 21 ? -49.39348 7.96416 61.46704 1.000 74.55171 21 VAL C C 1
ATOM 6976 O O . VAL C 1 21 ? -49.63139 8.57451 62.51583 1.000 73.57531 21 VAL C O 1
ATOM 6980 N N . PHE C 1 22 ? -48.35969 8.25037 60.68139 1.000 72.94118 22 PHE C N 1
ATOM 6981 C CA . PHE C 1 22 ? -47.42544 9.32878 60.98200 1.000 72.58310 22 PHE C CA 1
ATOM 6982 C C . PHE C 1 22 ? -47.71741 10.52831 60.08476 1.000 68.68190 22 PHE C C 1
ATOM 6983 O O . PHE C 1 22 ? -47.72389 10.40944 58.85874 1.000 66.17011 22 PHE C O 1
ATOM 6991 N N . VAL C 1 23 ? -47.94993 11.68684 60.69255 1.000 64.20411 23 VAL C N 1
ATOM 6992 C CA . VAL C 1 23 ? -48.31971 12.86112 59.91736 1.000 64.21168 23 VAL C CA 1
ATOM 6993 C C . VAL C 1 23 ? -47.20366 13.89412 59.93299 1.000 64.51006 23 VAL C C 1
ATOM 6994 O O . VAL C 1 23 ? -46.87723 14.45206 60.98203 1.000 66.40508 23 VAL C O 1
ATOM 6998 N N . LEU C 1 24 ? -46.62679 14.14690 58.76029 1.000 63.16163 24 LEU C N 1
ATOM 6999 C CA . LEU C 1 24 ? -45.57088 15.14156 58.62432 1.000 58.32476 24 LEU C CA 1
ATOM 7000 C C . LEU C 1 24 ? -46.19047 16.51898 58.43490 1.000 62.18762 24 LEU C C 1
ATOM 7001 O O . LEU C 1 24 ? -46.70453 16.83142 57.35891 1.000 65.11181 24 LEU C O 1
ATOM 7006 N N . PHE C 1 25 ? -46.12872 17.34662 59.47313 1.000 59.05672 25 PHE C N 1
ATOM 7007 C CA . PHE C 1 25 ? -46.73978 18.66459 59.41357 1.000 59.00142 25 PHE C CA 1
ATOM 7008 C C . PHE C 1 25 ? -45.68116 19.66254 58.98116 1.000 57.29750 25 PHE C C 1
ATOM 7009 O O . PHE C 1 25 ? -45.20348 20.47374 59.77524 1.000 54.03867 25 PHE C O 1
ATOM 7017 N N . GLY C 1 26 ? -45.34936 19.59896 57.69629 1.000 57.02734 26 GLY C N 1
ATOM 7018 C CA . GLY C 1 26 ? -44.22991 20.32176 57.12599 1.000 51.83045 26 GLY C CA 1
ATOM 7019 C C . GLY C 1 26 ? -43.78543 19.56246 55.89080 1.000 53.00150 26 GLY C C 1
ATOM 7020 O O . GLY C 1 26 ? -44.27053 18.45982 55.63500 1.000 58.85592 26 GLY C O 1
ATOM 7021 N N . GLU C 1 27 ? -42.88328 20.14819 55.11239 1.000 52.14514 27 GLU C N 1
ATOM 7022 C CA . GLU C 1 27 ? -42.39492 19.49923 53.89932 1.000 58.93843 27 GLU C CA 1
ATOM 7023 C C . GLU C 1 27 ? -41.00707 18.89893 54.07394 1.000 59.70086 27 GLU C C 1
ATOM 7024 O O . GLU C 1 27 ? -40.18964 19.40795 54.84127 1.000 58.18736 27 GLU C O 1
ATOM 7030 N N . LEU C 1 28 ? -40.74843 17.81688 53.34717 1.000 66.84192 28 LEU C N 1
ATOM 7031 C CA . LEU C 1 28 ? -39.47826 17.10995 53.43983 1.000 72.27012 28 LEU C CA 1
ATOM 7032 C C . LEU C 1 28 ? -38.48258 17.56569 52.37601 1.000 70.97598 28 LEU C C 1
ATOM 7033 O O . LEU C 1 28 ? -38.77481 17.52999 51.18081 1.000 75.88210 28 LEU C O 1
ATOM 7038 N N . PHE C 1 29 ? -37.30858 17.99978 52.82312 1.000 64.61297 29 PHE C N 1
ATOM 7039 C CA . PHE C 1 29 ? -36.22061 18.37856 51.92426 1.000 61.21153 29 PHE C CA 1
ATOM 7040 C C . PHE C 1 29 ? -34.97004 17.56879 52.22823 1.000 59.22579 29 PHE C C 1
ATOM 7041 O O . PHE C 1 29 ? -34.84480 16.99824 53.31227 1.000 62.08260 29 PHE C O 1
ATOM 7049 N N . GLY C 1 30 ? -34.05497 17.50338 51.26688 1.000 55.43377 30 GLY C N 1
ATOM 7050 C CA . GLY C 1 30 ? -32.76313 16.89565 51.51385 1.000 54.91629 30 GLY C CA 1
ATOM 7051 C C . GLY C 1 30 ? -32.07056 17.60731 52.66202 1.000 58.65153 30 GLY C C 1
ATOM 7052 O O . GLY C 1 30 ? -32.11511 18.83746 52.75192 1.000 58.19581 30 GLY C O 1
ATOM 7053 N N . ARG C 1 31 ? -31.44078 16.81621 53.52956 1.000 58.35828 31 ARG C N 1
ATOM 7054 C CA . ARG C 1 31 ? -30.72543 17.26809 54.73395 1.000 60.73873 31 ARG C CA 1
ATOM 7055 C C . ARG C 1 31 ? -31.65379 17.68115 55.88087 1.000 62.07108 31 ARG C C 1
ATOM 7056 O O . ARG C 1 31 ? -31.17434 18.00749 56.96671 1.000 69.62931 31 ARG C O 1
ATOM 7064 N N . GLY C 1 32 ? -32.96524 17.67398 55.65433 1.000 53.90662 32 GLY C N 1
ATOM 7065 C CA . GLY C 1 32 ? -33.90120 18.09982 56.68407 1.000 55.41489 32 GLY C CA 1
ATOM 7066 C C . GLY C 1 32 ? -33.89267 17.21122 57.91742 1.000 57.63026 32 GLY C C 1
ATOM 7067 O O . GLY C 1 32 ? -33.72964 15.99803 57.80663 1.000 59.03381 32 GLY C O 1
ATOM 7068 N N . TYR C 1 33 ? -34.06929 17.82317 59.08971 1.000 58.78147 33 TYR C N 1
ATOM 7069 C CA . TYR C 1 33 ? -34.10005 17.11158 60.36751 1.000 67.03259 33 TYR C CA 1
ATOM 7070 C C . TYR C 1 33 ? -35.10305 15.96938 60.35920 1.000 72.26842 33 TYR C C 1
ATOM 7071 O O . TYR C 1 33 ? -34.81242 14.83666 60.77629 1.000 73.53046 33 TYR C O 1
ATOM 7080 N N . ALA C 1 34 ? -36.27354 16.28212 59.81028 1.000 70.39454 34 ALA C N 1
ATOM 7081 C CA . ALA C 1 34 ? -37.43391 15.40692 59.85715 1.000 64.90266 34 ALA C CA 1
ATOM 7082 C C . ALA C 1 34 ? -37.13776 14.05889 59.23153 1.000 62.19245 34 ALA C C 1
ATOM 7083 O O . ALA C 1 34 ? -37.78219 13.06280 59.58045 1.000 61.64246 34 ALA C O 1
ATOM 7085 N N . ASN C 1 35 ? -36.14389 14.02306 58.34162 1.000 57.39518 35 ASN C N 1
ATOM 7086 C CA . ASN C 1 35 ? -35.74353 12.76783 57.72275 1.000 61.04083 35 ASN C CA 1
ATOM 7087 C C . ASN C 1 35 ? -35.52092 11.68431 58.75858 1.000 65.39922 35 ASN C C 1
ATOM 7088 O O . ASN C 1 35 ? -36.15637 10.62040 58.69094 1.000 64.39422 35 ASN C O 1
ATOM 7093 N N . GLY C 1 36 ? -34.73958 12.01300 59.78850 1.000 70.84824 36 GLY C N 1
ATOM 7094 C CA . GLY C 1 36 ? -34.40445 11.02228 60.79228 1.000 73.77379 36 GLY C CA 1
ATOM 7095 C C . GLY C 1 36 ? -35.70032 10.47631 61.33849 1.000 73.61037 36 GLY C C 1
ATOM 7096 O O . GLY C 1 36 ? -35.97186 9.26857 61.25072 1.000 76.61861 36 GLY C O 1
ATOM 7097 N N . LEU C 1 37 ? -36.58329 11.39003 61.71804 1.000 69.08332 37 LEU C N 1
ATOM 7098 C CA . LEU C 1 37 ? -37.78855 10.98881 62.40538 1.000 60.98430 37 LEU C CA 1
ATOM 7099 C C . LEU C 1 37 ? -38.65630 10.19181 61.45456 1.000 65.95138 37 LEU C C 1
ATOM 7100 O O . LEU C 1 37 ? -39.13280 9.10943 61.82565 1.000 68.97540 37 LEU C O 1
ATOM 7105 N N . ILE C 1 38 ? -38.81272 10.67051 60.21801 1.000 67.96265 38 ILE C N 1
ATOM 7106 C CA . ILE C 1 38 ? -39.72337 9.97378 59.31301 1.000 70.39213 38 ILE C CA 1
ATOM 7107 C C . ILE C 1 38 ? -39.16176 8.58727 59.02563 1.000 69.33082 38 ILE C C 1
ATOM 7108 O O . ILE C 1 38 ? -39.93221 7.62691 58.93485 1.000 68.07390 38 ILE C O 1
ATOM 7113 N N . ASN C 1 39 ? -37.83499 8.44880 58.96353 1.000 68.50307 39 ASN C N 1
ATOM 7114 C CA . ASN C 1 39 ? -37.30475 7.11270 58.70812 1.000 67.82707 39 ASN C CA 1
ATOM 7115 C C . ASN C 1 39 ? -37.61599 6.16065 59.85243 1.000 71.37542 39 ASN C C 1
ATOM 7116 O O . ASN C 1 39 ? -37.88364 4.98333 59.61555 1.000 73.00411 39 ASN C O 1
ATOM 7121 N N . GLU C 1 40 ? -37.63340 6.65836 61.08248 1.000 76.30225 40 GLU C N 1
ATOM 7122 C CA . GLU C 1 40 ? -38.02387 5.78596 62.16964 1.000 81.62478 40 GLU C CA 1
ATOM 7123 C C . GLU C 1 40 ? -39.46214 5.33948 61.92835 1.000 86.17586 40 GLU C C 1
ATOM 7124 O O . GLU C 1 40 ? -39.77971 4.14375 61.98102 1.000 87.93952 40 GLU C O 1
ATOM 7130 N N . ALA C 1 41 ? -40.30524 6.30761 61.57891 1.000 87.35921 41 ALA C N 1
ATOM 7131 C CA . ALA C 1 41 ? -41.71222 6.04565 61.31179 1.000 84.86367 41 ALA C CA 1
ATOM 7132 C C . ALA C 1 41 ? -41.81294 5.05110 60.16653 1.000 82.67821 41 ALA C C 1
ATOM 7133 O O . ALA C 1 41 ? -42.73829 4.24462 60.11403 1.000 78.00451 41 ALA C O 1
ATOM 7135 N N . ARG C 1 42 ? -40.85052 5.12272 59.24887 1.000 83.29747 42 ARG C N 1
ATOM 7136 C CA . ARG C 1 42 ? -40.83060 4.23425 58.09929 1.000 85.31591 42 ARG C CA 1
ATOM 7137 C C . ARG C 1 42 ? -40.67415 2.79965 58.54826 1.000 84.77688 42 ARG C C 1
ATOM 7138 O O . ARG C 1 42 ? -41.41510 1.91254 58.11855 1.000 85.54151 42 ARG C O 1
ATOM 7146 N N . ASP C 1 43 ? -39.71155 2.58954 59.43897 1.000 84.79166 43 ASP C N 1
ATOM 7147 C CA . ASP C 1 43 ? -39.31297 1.24352 59.81093 1.000 85.28900 43 ASP C CA 1
ATOM 7148 C C . ASP C 1 43 ? -40.25629 0.62572 60.83150 1.000 85.33854 43 ASP C C 1
ATOM 7149 O O . ASP C 1 43 ? -40.26826 -0.59119 61.01506 1.000 87.25899 43 ASP C O 1
ATOM 7154 N N . ALA C 1 44 ? -41.06440 1.46746 61.46970 1.000 84.76974 44 ALA C N 1
ATOM 7155 C CA . ALA C 1 44 ? -42.07516 0.99667 62.40734 1.000 84.86993 44 ALA C CA 1
ATOM 7156 C C . ALA C 1 44 ? -43.34617 0.54931 61.68941 1.000 86.14777 44 ALA C C 1
ATOM 7157 O O . ALA C 1 44 ? -44.25374 -0.00611 62.31108 1.000 89.46021 44 ALA C O 1
ATOM 7159 N N . GLY C 1 45 ? -43.41255 0.80148 60.38468 1.000 81.40938 45 GLY C N 1
ATOM 7160 C CA . GLY C 1 45 ? -44.54062 0.35962 59.58661 1.000 77.28464 45 GLY C CA 1
ATOM 7161 C C . GLY C 1 45 ? -45.72985 1.30018 59.61797 1.000 77.30565 45 GLY C C 1
ATOM 7162 O O . GLY C 1 45 ? -46.85223 0.89158 59.32404 1.000 78.73700 45 GLY C O 1
ATOM 7163 N N . MET C 1 46 ? -45.49923 2.55602 59.98626 1.000 75.26044 46 MET C N 1
ATOM 7164 C CA . MET C 1 46 ? -46.59006 3.52370 60.06049 1.000 72.08033 46 MET C CA 1
ATOM 7165 C C . MET C 1 46 ? -47.03641 4.00348 58.67978 1.000 69.87751 46 MET C C 1
ATOM 7166 O O . MET C 1 46 ? -46.24037 4.07662 57.74107 1.000 60.73996 46 MET C O 1
ATOM 7171 N N . THR C 1 47 ? -48.32061 4.33245 58.57631 1.000 78.44223 47 THR C N 1
ATOM 7172 C CA . THR C 1 47 ? -48.86384 4.99703 57.39849 1.000 84.39467 47 THR C CA 1
ATOM 7173 C C . THR C 1 47 ? -48.34740 6.43352 57.32971 1.000 87.43504 47 THR C C 1
ATOM 7174 O O . THR C 1 47 ? -48.52708 7.20806 58.26815 1.000 88.54889 47 THR C O 1
ATOM 7178 N N . ILE C 1 48 ? -47.71313 6.79336 56.21839 1.000 86.19794 48 ILE C N 1
ATOM 7179 C CA . ILE C 1 48 ? -47.08464 8.10677 56.10619 1.000 81.48193 48 ILE C CA 1
ATOM 7180 C C . ILE C 1 48 ? -47.93875 9.11823 55.34905 1.000 78.29033 48 ILE C C 1
ATOM 7181 O O . ILE C 1 48 ? -48.32482 8.89370 54.20484 1.000 76.69514 48 ILE C O 1
ATOM 7186 N N . VAL C 1 49 ? -48.22320 10.23712 56.00862 1.000 80.72428 49 VAL C N 1
ATOM 7187 C CA . VAL C 1 49 ? -48.97662 11.33748 55.41493 1.000 80.02573 49 VAL C CA 1
ATOM 7188 C C . VAL C 1 49 ? -48.23873 12.65731 55.64978 1.000 77.85525 49 VAL C C 1
ATOM 7189 O O . VAL C 1 49 ? -47.56591 12.82472 56.66873 1.000 74.85354 49 VAL C O 1
ATOM 7193 N N . GLY C 1 50 ? -48.35926 13.58849 54.70764 1.000 73.54057 50 GLY C N 1
ATOM 7194 C CA . GLY C 1 50 ? -47.76310 14.90266 54.86446 1.000 73.39631 50 GLY C CA 1
ATOM 7195 C C . GLY C 1 50 ? -48.64264 16.00345 54.30115 1.000 71.73627 50 GLY C C 1
ATOM 7196 O O . GLY C 1 50 ? -49.62081 15.73344 53.60866 1.000 72.28778 50 GLY C O 1
ATOM 7197 N N . ILE C 1 51 ? -48.30587 17.24948 54.61591 1.000 70.58722 51 ILE C N 1
ATOM 7198 C CA . ILE C 1 51 ? -49.01554 18.39707 54.06165 1.000 68.12170 51 ILE C CA 1
ATOM 7199 C C . ILE C 1 51 ? -48.19180 19.05059 52.95730 1.000 65.03014 51 ILE C C 1
ATOM 7200 O O . ILE C 1 51 ? -47.02841 18.70532 52.75628 1.000 66.47001 51 ILE C O 1
ATOM 7205 N N . THR C 1 52 ? -48.79942 19.99322 52.24445 1.000 61.74613 52 THR C N 1
ATOM 7206 C CA . THR C 1 52 ? -48.06413 20.82303 51.29403 1.000 61.73631 52 THR C CA 1
ATOM 7207 C C . THR C 1 52 ? -48.37256 22.29956 51.54023 1.000 61.78558 52 THR C C 1
ATOM 7208 O O . THR C 1 52 ? -49.44664 22.64154 52.04239 1.000 60.49329 52 THR C O 1
ATOM 7212 N N . VAL C 1 53 ? -47.42549 23.17169 51.20511 1.000 60.45284 53 VAL C N 1
ATOM 7213 C CA . VAL C 1 53 ? -47.66273 24.60839 51.30690 1.000 61.47907 53 VAL C CA 1
ATOM 7214 C C . VAL C 1 53 ? -48.24145 25.15806 50.00346 1.000 65.87811 53 VAL C C 1
ATOM 7215 O O . VAL C 1 53 ? -48.63012 26.32367 49.92481 1.000 68.45100 53 VAL C O 1
ATOM 7219 N N . GLY C 1 54 ? -48.29644 24.30417 48.98632 1.000 68.07036 54 GLY C N 1
ATOM 7220 C CA . GLY C 1 54 ? -48.83257 24.67381 47.68822 1.000 69.44694 54 GLY C CA 1
ATOM 7221 C C . GLY C 1 54 ? -47.91566 25.54681 46.85368 1.000 68.69121 54 GLY C C 1
ATOM 7222 O O . GLY C 1 54 ? -46.73087 25.69185 47.15595 1.000 69.37690 54 GLY C O 1
ATOM 7223 N N . ARG C 1 55 ? -48.47355 26.12475 45.79229 1.000 70.84688 55 ARG C N 1
ATOM 7224 C CA . ARG C 1 55 ? -47.74341 27.05196 44.93285 1.000 70.91517 55 ARG C CA 1
ATOM 7225 C C . ARG C 1 55 ? -48.61867 28.24747 44.55774 1.000 72.17747 55 ARG C C 1
ATOM 7226 O O . ARG C 1 55 ? -48.21679 29.40358 44.70363 1.000 71.68191 55 ARG C O 1
ATOM 7228 N N . ASN C 1 60 ? -49.68405 35.79484 42.46973 1.000 80.32960 60 ASN C N 1
ATOM 7229 C CA . ASN C 1 60 ? -49.38994 35.68717 43.89287 1.000 83.33374 60 ASN C CA 1
ATOM 7230 C C . ASN C 1 60 ? -50.55151 35.06498 44.67076 1.000 81.93160 60 ASN C C 1
ATOM 7231 O O . ASN C 1 60 ? -50.74875 35.32764 45.85178 1.000 79.21024 60 ASN C O 1
ATOM 7236 N N . ALA C 1 61 ? -51.31073 34.20602 44.00296 1.000 81.02185 61 ALA C N 1
ATOM 7237 C CA . ALA C 1 61 ? -52.38362 33.49295 44.67530 1.000 81.36312 61 ALA C CA 1
ATOM 7238 C C . ALA C 1 61 ? -51.92904 32.10241 45.05858 1.000 81.27566 61 ALA C C 1
ATOM 7239 O O . ALA C 1 61 ? -51.24219 31.44131 44.28813 1.000 80.97982 61 ALA C O 1
ATOM 7241 N N . LEU C 1 62 ? -52.33986 31.65797 46.24261 1.000 80.96913 62 LEU C N 1
ATOM 7242 C CA . LEU C 1 62 ? -52.02806 30.31071 46.70581 1.000 79.90981 62 LEU C CA 1
ATOM 7243 C C . LEU C 1 62 ? -52.82785 29.32303 45.86895 1.000 81.81245 62 LEU C C 1
ATOM 7244 O O . LEU C 1 62 ? -54.00276 29.55265 45.56656 1.000 81.07834 62 LEU C O 1
ATOM 7249 N N . ARG C 1 63 ? -52.19002 28.21433 45.51575 1.000 82.50726 63 ARG C N 1
ATOM 7250 C CA . ARG C 1 63 ? -52.82056 27.19741 44.69023 1.000 80.67706 63 ARG C CA 1
ATOM 7251 C C . ARG C 1 63 ? -52.51965 25.79577 45.22175 1.000 77.40553 63 ARG C C 1
ATOM 7252 O O . ARG C 1 63 ? -51.51179 25.58310 45.90022 1.000 75.60179 63 ARG C O 1
ATOM 7260 N N . ALA C 1 64 ? -53.39928 24.84697 44.91328 1.000 73.55266 64 ALA C N 1
ATOM 7261 C CA . ALA C 1 64 ? -53.20293 23.45626 45.29793 1.000 71.51514 64 ALA C CA 1
ATOM 7262 C C . ALA C 1 64 ? -52.08988 22.80155 44.48536 1.000 70.02750 64 ALA C C 1
ATOM 7263 O O . ALA C 1 64 ? -51.82160 23.19430 43.34955 1.000 71.07528 64 ALA C O 1
ATOM 7265 N N . GLY C 1 78 ? -42.91433 10.44244 50.42922 1.000 73.96983 78 GLY C N 1
ATOM 7266 C CA . GLY C 1 78 ? -43.11995 9.01092 50.54852 1.000 72.16079 78 GLY C CA 1
ATOM 7267 C C . GLY C 1 78 ? -44.45017 8.64845 51.18034 1.000 73.60690 78 GLY C C 1
ATOM 7268 O O . GLY C 1 78 ? -44.51663 7.77042 52.03938 1.000 78.44211 78 GLY C O 1
ATOM 7269 N N . GLY C 1 79 ? -45.51282 9.33014 50.76535 1.000 69.82294 79 GLY C N 1
ATOM 7270 C CA . GLY C 1 79 ? -46.83237 9.08835 51.32258 1.000 69.95876 79 GLY C CA 1
ATOM 7271 C C . GLY C 1 79 ? -47.90630 9.97666 50.72217 1.000 69.27723 79 GLY C C 1
ATOM 7272 O O . GLY C 1 79 ? -47.66224 10.68809 49.74835 1.000 70.20324 79 GLY C O 1
ATOM 7273 N N . ARG C 1 80 ? -49.10488 9.92555 51.29460 1.000 71.78529 80 ARG C N 1
ATOM 7274 C CA . ARG C 1 80 ? -50.21113 10.74209 50.81114 1.000 74.80084 80 ARG C CA 1
ATOM 7275 C C . ARG C 1 80 ? -50.00319 12.18180 51.27788 1.000 80.55469 80 ARG C C 1
ATOM 7276 O O . ARG C 1 80 ? -49.57286 12.41648 52.40754 1.000 83.87888 80 ARG C O 1
ATOM 7278 N N . ILE C 1 81 ? -50.30400 13.14434 50.41014 1.000 76.60712 81 ILE C N 1
ATOM 7279 C CA . ILE C 1 81 ? -50.15279 14.55088 50.76624 1.000 72.18102 81 ILE C CA 1
ATOM 7280 C C . ILE C 1 81 ? -51.49752 15.27709 50.87884 1.000 70.57339 81 ILE C C 1
ATOM 7281 O O . ILE C 1 81 ? -52.19852 15.47375 49.88881 1.000 71.74630 81 ILE C O 1
ATOM 7286 N N . ASN C 1 83 ? -53.14015 17.97352 50.18089 1.000 79.63687 83 ASN C N 1
ATOM 7287 C CA . ASN C 1 83 ? -53.12169 19.01317 49.15788 1.000 81.08848 83 ASN C CA 1
ATOM 7288 C C . ASN C 1 83 ? -53.99428 20.21127 49.52319 1.000 80.86859 83 ASN C C 1
ATOM 7289 O O . ASN C 1 83 ? -55.11547 20.34183 49.03575 1.000 79.70078 83 ASN C O 1
ATOM 7294 N N . VAL C 1 84 ? -53.48952 21.06457 50.40975 1.000 82.21534 84 VAL C N 1
ATOM 7295 C CA . VAL C 1 84 ? -54.18120 22.30470 50.76124 1.000 82.85398 84 VAL C CA 1
ATOM 7296 C C . VAL C 1 84 ? -53.23689 23.50045 50.68639 1.000 84.58033 84 VAL C C 1
ATOM 7297 O O . VAL C 1 84 ? -52.11561 23.44493 51.18609 1.000 86.34670 84 VAL C O 1
ATOM 7301 N N . LEU C 1 86 ? -51.05150 24.96291 52.50685 1.000 78.78547 86 LEU C N 1
ATOM 7302 C CA . LEU C 1 86 ? -50.79636 25.24929 53.91326 1.000 79.39416 86 LEU C CA 1
ATOM 7303 C C . LEU C 1 86 ? -49.55958 26.11853 54.10159 1.000 80.45299 86 LEU C C 1
ATOM 7304 O O . LEU C 1 86 ? -48.64611 25.76426 54.84614 1.000 84.79774 86 LEU C O 1
ATOM 7309 N N . MET C 1 87 ? -49.53605 27.25699 53.41866 1.000 75.39835 87 MET C N 1
ATOM 7310 C CA . MET C 1 87 ? -48.45354 28.21576 53.57421 1.000 69.40279 87 MET C CA 1
ATOM 7311 C C . MET C 1 87 ? -48.67130 29.00327 54.85826 1.000 64.16634 87 MET C C 1
ATOM 7312 O O . MET C 1 87 ? -49.71616 29.63504 55.03471 1.000 58.15776 87 MET C O 1
ATOM 7317 N N . ALA C 1 88 ? -47.69695 28.95509 55.76155 1.000 58.18120 88 ALA C N 1
ATOM 7318 C CA . ALA C 1 88 ? -47.79413 29.70764 57.00280 1.000 56.64905 88 ALA C CA 1
ATOM 7319 C C . ALA C 1 88 ? -47.25253 31.11637 56.79220 1.000 53.71907 88 ALA C C 1
ATOM 7320 O O . ALA C 1 88 ? -46.56442 31.38000 55.80435 1.000 53.35963 88 ALA C O 1
ATOM 7322 N N . GLY C 1 89 ? -47.54160 32.01008 57.73332 1.000 55.07776 89 GLY C N 1
ATOM 7323 C CA . GLY C 1 89 ? -47.12661 33.39668 57.61535 1.000 60.08407 89 GLY C CA 1
ATOM 7324 C C . GLY C 1 89 ? -48.18098 34.25841 56.94513 1.000 65.34818 89 GLY C C 1
ATOM 7325 O O . GLY C 1 89 ? -49.13136 33.74413 56.35464 1.000 65.43198 89 GLY C O 1
ATOM 7326 N N . PHE C 1 90 ? -48.00833 35.57441 57.02150 1.000 64.75789 90 PHE C N 1
ATOM 7327 C CA . PHE C 1 90 ? -48.99161 36.49737 56.46511 1.000 62.73548 90 PHE C CA 1
ATOM 7328 C C . PHE C 1 90 ? -48.34574 37.57012 55.58595 1.000 57.79011 90 PHE C C 1
ATOM 7329 O O . PHE C 1 90 ? -48.97413 38.58042 55.26267 1.000 53.55337 90 PHE C O 1
ATOM 7337 N N . ASP C 1 91 ? -47.09332 37.34139 55.20034 1.000 56.07662 91 ASP C N 1
ATOM 7338 C CA . ASP C 1 91 ? -46.32827 38.32020 54.43549 1.000 58.16715 91 ASP C CA 1
ATOM 7339 C C . ASP C 1 91 ? -46.92174 38.61574 53.05326 1.000 58.91599 91 ASP C C 1
ATOM 7340 O O . ASP C 1 91 ? -46.65550 39.67011 52.47561 1.000 58.23286 91 ASP C O 1
ATOM 7345 N N . LEU C 1 92 ? -47.71966 37.69424 52.52080 1.000 60.64262 92 LEU C N 1
ATOM 7346 C CA . LEU C 1 92 ? -48.38161 37.93794 51.24161 1.000 60.84814 92 LEU C CA 1
ATOM 7347 C C . LEU C 1 92 ? -49.89808 37.86987 51.36269 1.000 65.90133 92 LEU C C 1
ATOM 7348 O O . LEU C 1 92 ? -50.59767 37.63679 50.37715 1.000 68.46495 92 LEU C O 1
ATOM 7353 N N . ASP C 1 93 ? -50.40171 38.09440 52.57034 1.000 66.19875 93 ASP C N 1
ATOM 7354 C CA . ASP C 1 93 ? -51.84055 38.14728 52.78781 1.000 68.46535 93 ASP C CA 1
ATOM 7355 C C . ASP C 1 93 ? -52.32592 39.57938 52.91142 1.000 66.01655 93 ASP C C 1
ATOM 7356 O O . ASP C 1 93 ? -51.61240 40.45614 53.40313 1.000 62.36537 93 ASP C O 1
ATOM 7361 N N . ALA C 1 94 ? -53.55855 39.80032 52.47491 1.000 71.48689 94 ALA C N 1
ATOM 7362 C CA . ALA C 1 94 ? -54.16699 41.11565 52.54929 1.000 76.09241 94 ALA C CA 1
ATOM 7363 C C . ALA C 1 94 ? -55.65634 41.01700 52.28520 1.000 78.33191 94 ALA C C 1
ATOM 7364 O O . ALA C 1 94 ? -56.11599 40.04830 51.67715 1.000 74.93318 94 ALA C O 1
ATOM 7366 N N . PRO C 1 95 ? -56.42222 42.00815 52.76719 1.000 85.95226 95 PRO C N 1
ATOM 7367 C CA . PRO C 1 95 ? -57.81181 42.12470 52.32040 1.000 90.56877 95 PRO C CA 1
ATOM 7368 C C . PRO C 1 95 ? -57.84694 42.34875 50.81000 1.000 96.09447 95 PRO C C 1
ATOM 7369 O O . PRO C 1 95 ? -56.94247 43.00029 50.28409 1.000 99.75053 95 PRO C O 1
ATOM 7373 N N . ALA C 1 96 ? -58.86327 41.81528 50.13617 1.000 94.88969 96 ALA C N 1
ATOM 7374 C CA . ALA C 1 96 ? -58.97261 41.88761 48.67743 1.000 94.29813 96 ALA C CA 1
ATOM 7375 C C . ALA C 1 96 ? -58.74814 43.29704 48.12722 1.000 93.18225 96 ALA C C 1
ATOM 7376 O O . ALA C 1 96 ? -59.07142 44.28991 48.78044 1.000 92.92755 96 ALA C O 1
ATOM 7378 N N . GLU C 1 98 ? -55.93677 45.27269 48.43324 1.000 87.31054 98 GLU C N 1
ATOM 7379 C CA . GLU C 1 98 ? -55.14183 46.24898 49.17370 1.000 90.84149 98 GLU C CA 1
ATOM 7380 C C . GLU C 1 98 ? -53.75540 45.60084 49.38936 1.000 95.51542 98 GLU C C 1
ATOM 7381 O O . GLU C 1 98 ? -53.63555 44.37347 49.30582 1.000 93.61177 98 GLU C O 1
ATOM 7387 N N . PRO C 1 99 ? -52.70432 46.39932 49.65653 1.000 100.26378 99 PRO C N 1
ATOM 7388 C CA . PRO C 1 99 ? -51.36399 45.80980 49.77484 1.000 98.78983 99 PRO C CA 1
ATOM 7389 C C . PRO C 1 99 ? -51.10461 44.80602 50.90398 1.000 91.44115 99 PRO C C 1
ATOM 7390 O O . PRO C 1 99 ? -51.69793 44.85605 51.98025 1.000 89.16582 99 PRO C O 1
ATOM 7394 N N . THR C 1 100 ? -50.18597 43.88772 50.60939 1.000 81.04521 100 THR C N 1
ATOM 7395 C CA . THR C 1 100 ? -49.65595 42.94338 51.58079 1.000 71.88638 100 THR C CA 1
ATOM 7396 C C . THR C 1 100 ? -48.54996 43.65571 52.36088 1.000 68.28164 100 THR C C 1
ATOM 7397 O O . THR C 1 100 ? -48.09617 44.71873 51.93946 1.000 66.76197 100 THR C O 1
ATOM 7401 N N . PRO C 1 101 ? -48.11711 43.08836 53.50335 1.000 65.06515 101 PRO C N 1
ATOM 7402 C CA . PRO C 1 101 ? -46.97331 43.68002 54.21394 1.000 61.83708 101 PRO C CA 1
ATOM 7403 C C . PRO C 1 101 ? -45.72972 43.77654 53.32772 1.000 57.26126 101 PRO C C 1
ATOM 7404 O O . PRO C 1 101 ? -44.96634 44.75883 53.38892 1.000 58.07986 101 PRO C O 1
ATOM 7408 N N . THR C 1 102 ? -45.55485 42.76728 52.48262 1.000 54.78635 102 THR C N 1
ATOM 7409 C CA . THR C 1 102 ? -44.44589 42.74026 51.54202 1.000 56.02085 102 THR C CA 1
ATOM 7410 C C . THR C 1 102 ? -44.52163 43.95646 50.62642 1.000 58.41703 102 THR C C 1
ATOM 7411 O O . THR C 1 102 ? -43.50590 44.59107 50.33958 1.000 59.46766 102 THR C O 1
ATOM 7415 N N . ASP C 1 103 ? -45.73427 44.27701 50.18050 1.000 60.62099 103 ASP C N 1
ATOM 7416 C CA . ASP C 1 103 ? -45.97804 45.48953 49.40487 1.000 60.22862 103 ASP C CA 1
ATOM 7417 C C . ASP C 1 103 ? -45.55514 46.72715 50.19116 1.000 58.84043 103 ASP C C 1
ATOM 7418 O O . ASP C 1 103 ? -44.97654 47.65649 49.63075 1.000 59.82994 103 ASP C O 1
ATOM 7423 N N . LEU C 1 104 ? -45.83756 46.73333 51.49152 1.000 55.02803 104 LEU C N 1
ATOM 7424 C CA . LEU C 1 104 ? -45.48249 47.87173 52.33865 1.000 56.36025 104 LEU C CA 1
ATOM 7425 C C . LEU C 1 104 ? -43.97729 48.01273 52.48876 1.000 56.11712 104 LEU C C 1
ATOM 7426 O O . LEU C 1 104 ? -43.47711 49.08280 52.84096 1.000 54.64758 104 LEU C O 1
ATOM 7431 N N . LEU C 1 105 ? -43.25701 46.93129 52.22251 1.000 54.78282 105 LEU C N 1
ATOM 7432 C CA . LEU C 1 105 ? -41.79932 46.97243 52.30325 1.000 54.60605 105 LEU C CA 1
ATOM 7433 C C . LEU C 1 105 ? -41.15817 47.44425 50.99725 1.000 58.00272 105 LEU C C 1
ATOM 7434 O O . LEU C 1 105 ? -39.95037 47.67558 50.94202 1.000 58.56718 105 LEU C O 1
ATOM 7439 N N . ALA C 1 106 ? -41.97248 47.58919 49.95393 1.000 58.99181 106 ALA C N 1
ATOM 7440 C CA . ALA C 1 106 ? -41.47220 47.81714 48.59531 1.000 56.14042 106 ALA C CA 1
ATOM 7441 C C . ALA C 1 106 ? -40.61090 49.07306 48.42971 1.000 56.71972 106 ALA C C 1
ATOM 7442 O O . ALA C 1 106 ? -39.74392 49.11035 47.56472 1.000 50.15057 106 ALA C O 1
ATOM 7444 N N . ASP C 1 107 ? -40.82443 50.08913 49.25803 1.000 68.43722 107 ASP C N 1
ATOM 7445 C CA . ASP C 1 107 ? -40.08823 51.33956 49.08828 1.000 80.97841 107 ASP C CA 1
ATOM 7446 C C . ASP C 1 107 ? -39.01829 51.53002 50.14842 1.000 79.39804 107 ASP C C 1
ATOM 7447 O O . ASP C 1 107 ? -38.41697 52.60183 50.24667 1.000 80.29692 107 ASP C O 1
ATOM 7452 N N . MET C 1 108 ? -38.74934 50.48503 50.91958 1.000 73.40333 108 MET C N 1
ATOM 7453 C CA . MET C 1 108 ? -37.60253 50.52540 51.80435 1.000 65.40396 108 MET C CA 1
ATOM 7454 C C . MET C 1 108 ? -36.34324 50.35923 50.97316 1.000 61.82258 108 MET C C 1
ATOM 7455 O O . MET C 1 108 ? -36.28933 49.53482 50.06121 1.000 56.45428 108 MET C O 1
ATOM 7460 N N . THR C 1 109 ? -35.33354 51.15673 51.28433 1.000 64.66340 109 THR C N 1
ATOM 7461 C CA . THR C 1 109 ? -34.05589 51.04818 50.60438 1.000 66.73427 109 THR C CA 1
ATOM 7462 C C . THR C 1 109 ? -32.98131 50.80098 51.63987 1.000 70.41966 109 THR C C 1
ATOM 7463 O O . THR C 1 109 ? -33.24164 50.83974 52.84725 1.000 69.96428 109 THR C O 1
ATOM 7467 N N . LEU C 1 110 ? -31.76911 50.55958 51.16031 1.000 75.00140 110 LEU C N 1
ATOM 7468 C CA . LEU C 1 110 ? -30.63487 50.32733 52.03568 1.000 76.63078 110 LEU C CA 1
ATOM 7469 C C . LEU C 1 110 ? -30.40612 51.59007 52.86650 1.000 78.44280 110 LEU C C 1
ATOM 7470 O O . LEU C 1 110 ? -29.90307 51.53898 53.99156 1.000 81.51315 110 LEU C O 1
ATOM 7475 N N . LYS C 1 111 ? -30.79705 52.72327 52.29338 1.000 76.21133 111 LYS C N 1
ATOM 7476 C CA . LYS C 1 111 ? -30.71789 54.01342 52.95993 1.000 75.42288 111 LYS C CA 1
ATOM 7477 C C . LYS C 1 111 ? -31.80338 54.18544 54.00933 1.000 71.11809 111 LYS C C 1
ATOM 7478 O O . LYS C 1 111 ? -31.59355 54.81596 55.03754 1.000 71.40119 111 LYS C O 1
ATOM 7484 N N . SER C 1 112 ? -32.95969 53.59125 53.74126 1.000 67.27468 112 SER C N 1
ATOM 7485 C CA . SER C 1 112 ? -34.19267 53.95240 54.43349 1.000 69.06654 112 SER C CA 1
ATOM 7486 C C . SER C 1 112 ? -34.73878 52.99910 55.51008 1.000 69.17370 112 SER C C 1
ATOM 7487 O O . SER C 1 112 ? -35.45625 53.43672 56.41340 1.000 65.88876 112 SER C O 1
ATOM 7490 N N . TRP C 1 113 ? -34.38824 51.71822 55.43402 1.000 71.01203 113 TRP C N 1
ATOM 7491 C CA . TRP C 1 113 ? -35.13414 50.68592 56.16350 1.000 70.68345 113 TRP C CA 1
ATOM 7492 C C . TRP C 1 113 ? -35.15169 50.79600 57.69255 1.000 72.44303 113 TRP C C 1
ATOM 7493 O O . TRP C 1 113 ? -36.14134 50.41895 58.31737 1.000 72.39016 113 TRP C O 1
ATOM 7504 N N . GLN C 1 114 ? -34.08681 51.31193 58.29994 1.000 74.87996 114 GLN C N 1
ATOM 7505 C CA . GLN C 1 114 ? -34.00087 51.28213 59.76003 1.000 78.98009 114 GLN C CA 1
ATOM 7506 C C . GLN C 1 114 ? -34.93798 52.29034 60.44603 1.000 84.63836 114 GLN C C 1
ATOM 7507 O O . GLN C 1 114 ? -35.36331 52.07113 61.58498 1.000 84.81631 114 GLN C O 1
ATOM 7513 N N . ASP C 1 115 ? -35.28695 53.37017 59.75206 1.000 91.28618 115 ASP C N 1
ATOM 7514 C CA . ASP C 1 115 ? -36.14880 54.39305 60.33961 1.000 96.97920 115 ASP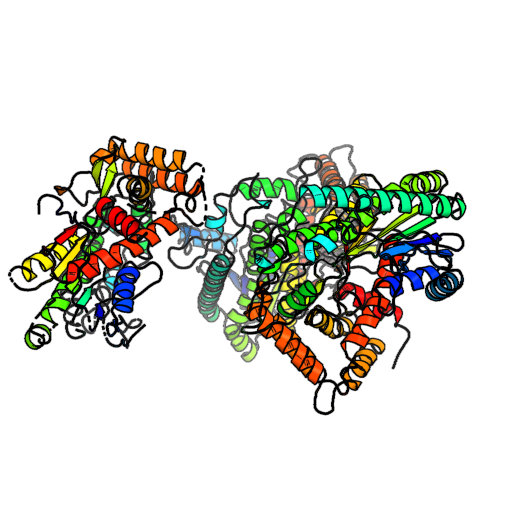 C CA 1
ATOM 7515 C C . ASP C 1 115 ? -37.56488 54.40650 59.76345 1.000 95.08424 115 ASP C C 1
ATOM 7516 O O . ASP C 1 115 ? -38.43546 55.10855 60.27728 1.000 97.62702 115 ASP C O 1
ATOM 7521 N N . ASP C 1 116 ? -37.79559 53.63431 58.70614 1.000 87.97973 116 ASP C N 1
ATOM 7522 C CA . ASP C 1 116 ? -39.11676 53.56689 58.08503 1.000 81.24655 116 ASP C CA 1
ATOM 7523 C C . ASP C 1 116 ? -40.18463 53.00936 59.01411 1.000 79.05014 116 ASP C C 1
ATOM 7524 O O . ASP C 1 116 ? -39.93548 52.07532 59.77353 1.000 77.77819 116 ASP C O 1
ATOM 7529 N N . LYS C 1 117 ? -41.38185 53.58002 58.93649 1.000 79.47716 117 LYS C N 1
ATOM 7530 C CA . LYS C 1 117 ? -42.48784 53.13261 59.77331 1.000 81.90228 117 LYS C CA 1
ATOM 7531 C C . LYS C 1 117 ? -43.58076 52.50052 58.93080 1.000 75.57226 117 LYS C C 1
ATOM 7532 O O . LYS C 1 117 ? -43.81348 52.88273 57.78245 1.000 73.94540 117 LYS C O 1
ATOM 7538 N N . LEU C 1 118 ? -44.24853 51.52623 59.53397 1.000 66.43755 118 LEU C N 1
ATOM 7539 C CA . LEU C 1 118 ? -45.27138 50.74391 58.86904 1.000 60.89658 118 LEU C CA 1
ATOM 7540 C C . LEU C 1 118 ? -46.64607 51.04455 59.45147 1.000 63.20601 118 LEU C C 1
ATOM 7541 O O . LEU C 1 118 ? -46.76804 51.36379 60.63234 1.000 60.83852 118 LEU C O 1
ATOM 7546 N N . ASP C 1 119 ? -47.68010 50.95987 58.62096 1.000 70.33271 119 ASP C N 1
ATOM 7547 C CA . ASP C 1 119 ? -49.04565 51.05034 59.12343 1.000 78.38933 119 ASP C CA 1
ATOM 7548 C C . ASP C 1 119 ? -49.38518 49.74700 59.83694 1.000 79.07393 119 ASP C C 1
ATOM 7549 O O . ASP C 1 119 ? -49.76208 48.75945 59.20234 1.000 78.86516 119 ASP C O 1
ATOM 7554 N N . TRP C 1 120 ? -49.21955 49.73652 61.15501 1.000 79.37157 120 TRP C N 1
ATOM 7555 C CA . TRP C 1 120 ? -49.38564 48.50786 61.92528 1.000 77.41126 120 TRP C CA 1
ATOM 7556 C C . TRP C 1 120 ? -50.84198 48.08085 62.00154 1.000 74.67140 120 TRP C C 1
ATOM 7557 O O . TRP C 1 120 ? -51.13283 46.90242 62.20124 1.000 70.64677 120 TRP C O 1
ATOM 7568 N N . ALA C 1 121 ? -51.75333 49.03433 61.82801 1.000 79.36045 121 ALA C N 1
ATOM 7569 C CA . ALA C 1 121 ? -53.17668 48.71913 61.77483 1.000 81.62392 121 ALA C CA 1
ATOM 7570 C C . ALA C 1 121 ? -53.47703 47.83697 60.56814 1.000 79.28591 121 ALA C C 1
ATOM 7571 O O . ALA C 1 121 ? -54.14593 46.80164 60.68486 1.000 78.05526 121 ALA C O 1
ATOM 7573 N N . HIS C 1 122 ? -52.96107 48.24464 59.41195 1.000 75.06348 122 HIS C N 1
ATOM 7574 C CA . HIS C 1 122 ? -53.14469 47.47807 58.18617 1.000 73.50136 122 HIS C CA 1
ATOM 7575 C C . HIS C 1 122 ? -52.39921 46.14984 58.24397 1.000 71.70742 122 HIS C C 1
ATOM 7576 O O . HIS C 1 122 ? -52.88493 45.14384 57.72898 1.000 69.06721 122 HIS C O 1
ATOM 7583 N N . ILE C 1 123 ? -51.20772 46.15292 58.83593 1.000 70.25119 123 ILE C N 1
ATOM 7584 C CA . ILE C 1 123 ? -50.43462 44.92035 58.96391 1.000 68.86752 123 ILE C CA 1
ATOM 7585 C C . ILE C 1 123 ? -51.17839 43.91306 59.83596 1.000 65.99194 123 ILE C C 1
ATOM 7586 O O . ILE C 1 123 ? -51.23848 42.72453 59.51713 1.000 62.74333 123 ILE C O 1
ATOM 7591 N N . GLU C 1 124 ? -51.77918 44.40486 60.91388 1.000 69.17536 124 GLU C N 1
ATOM 7592 C CA . GLU C 1 124 ? -52.55760 43.55475 61.80098 1.000 74.13748 124 GLU C CA 1
ATOM 7593 C C . GLU C 1 124 ? -53.79125 43.03282 61.07888 1.000 73.24453 124 GLU C C 1
ATOM 7594 O O . GLU C 1 124 ? -54.18644 41.88071 61.26399 1.000 72.55718 124 GLU C O 1
ATOM 7600 N N . LYS C 1 125 ? -54.40257 43.89525 60.26987 1.000 71.01500 125 LYS C N 1
ATOM 7601 C CA . LYS C 1 125 ? -55.51492 43.48528 59.42569 1.000 69.03391 125 LYS C CA 1
ATOM 7602 C C . LYS C 1 125 ? -55.04657 42.30821 58.55943 1.000 69.05015 125 LYS C C 1
ATOM 7603 O O . LYS C 1 125 ? -55.71869 41.27709 58.47128 1.000 71.61172 125 LYS C O 1
ATOM 7609 N N . CYS C 1 126 ? -53.87540 42.46484 57.94497 1.000 68.74063 126 CYS C N 1
ATOM 7610 C CA . CYS C 1 126 ? -53.23583 41.39523 57.18366 1.000 70.00784 126 CYS C CA 1
ATOM 7611 C C . CYS C 1 126 ? -52.85782 40.23165 58.09965 1.000 70.26764 126 CYS C C 1
ATOM 7612 O O . CYS C 1 126 ? -53.38828 39.12857 57.97213 1.000 71.15559 126 CYS C O 1
ATOM 7615 N N . ALA C 1 128 ? -54.13688 38.57864 60.32993 1.000 70.97128 128 ALA C N 1
ATOM 7616 C CA . ALA C 1 128 ? -55.45751 38.05417 60.66078 1.000 69.02621 128 ALA C CA 1
ATOM 7617 C C . ALA C 1 128 ? -56.05772 37.30414 59.47450 1.000 71.83099 128 ALA C C 1
ATOM 7618 O O . ALA C 1 128 ? -56.53938 36.17562 59.61877 1.000 73.04269 128 ALA C O 1
ATOM 7620 N N . VAL C 1 129 ? -56.02213 37.93635 58.30447 1.000 73.39012 129 VAL C N 1
ATOM 7621 C CA . VAL C 1 129 ? -56.49548 37.31151 57.07353 1.000 75.96304 129 VAL C CA 1
ATOM 7622 C C . VAL C 1 129 ? -55.75306 35.99981 56.82474 1.000 73.39800 129 VAL C C 1
ATOM 7623 O O . VAL C 1 129 ? -56.36499 34.95283 56.58462 1.000 74.94527 129 VAL C O 1
ATOM 7627 N N . GLY C 1 130 ? -54.42848 36.06760 56.91289 1.000 68.06842 130 GLY C N 1
ATOM 7628 C CA . GLY C 1 130 ? -53.57794 34.91033 56.71180 1.000 67.72081 130 GLY C CA 1
ATOM 7629 C C . GLY C 1 130 ? -53.71422 33.84670 57.78379 1.000 67.10297 130 GLY C C 1
ATOM 7630 O O . GLY C 1 130 ? -53.74769 32.65048 57.48353 1.000 67.08726 130 GLY C O 1
ATOM 7631 N N . VAL C 1 131 ? -53.79633 34.27399 59.04028 1.000 63.64430 131 VAL C N 1
ATOM 7632 C CA . VAL C 1 131 ? -53.85873 33.31417 60.13133 1.000 63.73694 131 VAL C CA 1
ATOM 7633 C C . VAL C 1 131 ? -55.19181 32.57356 60.06334 1.000 66.43127 131 VAL C C 1
ATOM 7634 O O . VAL C 1 131 ? -55.23977 31.36913 60.30945 1.000 61.84733 131 VAL C O 1
ATOM 7638 N N . GLN C 1 132 ? -56.26755 33.26740 59.69432 1.000 71.76758 132 GLN C N 1
ATOM 7639 C CA . GLN C 1 132 ? -57.54605 32.57828 59.58019 1.000 75.78853 132 GLN C CA 1
ATOM 7640 C C . GLN C 1 132 ? -57.51796 31.70723 58.32738 1.000 75.79373 132 GLN C C 1
ATOM 7641 O O . GLN C 1 132 ? -58.16549 30.66160 58.28611 1.000 76.11428 132 GLN C O 1
ATOM 7647 N N . ARG C 1 133 ? -56.75692 32.11967 57.31270 1.000 75.18697 133 ARG C N 1
ATOM 7648 C CA . ARG C 1 133 ? -56.55789 31.23635 56.16558 1.000 72.72753 133 ARG C CA 1
ATOM 7649 C C . ARG C 1 133 ? -55.97194 29.90788 56.62997 1.000 70.52554 133 ARG C C 1
ATOM 7650 O O . ARG C 1 133 ? -56.40168 28.84229 56.19208 1.000 70.64396 133 ARG C O 1
ATOM 7658 N N . LYS C 1 135 ? -55.77015 28.60523 59.40980 1.000 63.12646 135 LYS C N 1
ATOM 7659 C CA . LYS C 1 135 ? -56.80790 27.91160 60.17778 1.000 70.91984 135 LYS C CA 1
ATOM 7660 C C . LYS C 1 135 ? -57.82805 27.18982 59.30190 1.000 74.67602 135 LYS C C 1
ATOM 7661 O O . LYS C 1 135 ? -58.18559 26.05037 59.58087 1.000 74.38896 135 LYS C O 1
ATOM 7667 N N . ASP C 1 136 ? -58.29572 27.85846 58.24944 1.000 78.86922 136 ASP C N 1
ATOM 7668 C CA . ASP C 1 136 ? -59.20481 27.23024 57.29209 1.000 82.68417 136 ASP C CA 1
ATOM 7669 C C . ASP C 1 136 ? -58.47781 26.09037 56.60247 1.000 83.07257 136 ASP C C 1
ATOM 7670 O O . ASP C 1 136 ? -59.07935 25.06607 56.28424 1.000 83.29396 136 ASP C O 1
ATOM 7675 N N . GLY C 1 137 ? -57.18720 26.29168 56.34982 1.000 81.27877 137 GLY C N 1
ATOM 7676 C CA . GLY C 1 137 ? -56.34544 25.25472 55.78035 1.000 83.47841 137 GLY C CA 1
ATOM 7677 C C . GLY C 1 137 ? -56.28059 23.99170 56.63107 1.000 86.31449 137 GLY C C 1
ATOM 7678 O O . GLY C 1 137 ? -56.40595 22.88194 56.10026 1.000 85.71351 137 GLY C O 1
ATOM 7679 N N . VAL C 1 138 ? -56.07549 24.15518 57.93931 1.000 92.20368 138 VAL C N 1
ATOM 7680 C CA . VAL C 1 138 ? -56.01205 23.02661 58.86608 1.000 96.87627 138 VAL C CA 1
ATOM 7681 C C . VAL C 1 138 ? -57.32108 22.24008 58.87813 1.000 97.96270 138 VAL C C 1
ATOM 7682 O O . VAL C 1 138 ? -57.33037 21.03635 58.62607 1.000 99.89650 138 VAL C O 1
ATOM 7686 N N . ALA C 1 155 ? -51.64265 7.84360 66.75541 1.000 64.60194 155 ALA C N 1
ATOM 7687 C CA . ALA C 1 155 ? -51.28401 8.81624 65.72578 1.000 67.76382 155 ALA C CA 1
ATOM 7688 C C . ALA C 1 155 ? -50.26403 9.83526 66.22646 1.000 71.66527 155 ALA C C 1
ATOM 7689 O O . ALA C 1 155 ? -50.32709 10.29383 67.37179 1.000 70.75773 155 ALA C O 1
ATOM 7691 N N . PHE C 1 156 ? -49.31927 10.18034 65.35734 1.000 75.05670 156 PHE C N 1
ATOM 7692 C CA . PHE C 1 156 ? -48.26670 11.11697 65.72093 1.000 78.42471 156 PHE C CA 1
ATOM 7693 C C . PHE C 1 156 ? -48.08670 12.27030 64.73441 1.000 70.21492 156 PHE C C 1
ATOM 7694 O O . PHE C 1 156 ? -47.70066 12.06019 63.58326 1.000 66.61107 156 PHE C O 1
ATOM 7702 N N . PHE C 1 157 ? -48.35286 13.48638 65.20593 1.000 67.78612 157 PHE C N 1
ATOM 7703 C CA . PHE C 1 157 ? -48.22287 14.69080 64.39017 1.000 68.02670 157 PHE C CA 1
ATOM 7704 C C . PHE C 1 157 ? -46.84926 15.33067 64.61185 1.000 63.90898 157 PHE C C 1
ATOM 7705 O O . PHE C 1 157 ? -46.54222 15.78940 65.71283 1.000 62.64708 157 PHE C O 1
ATOM 7713 N N . ALA C 1 158 ? -46.02255 15.36135 63.57195 1.000 56.27068 158 ALA C N 1
ATOM 7714 C CA . ALA C 1 158 ? -44.67079 15.89556 63.70344 1.000 51.95459 158 ALA C CA 1
ATOM 7715 C C . ALA C 1 158 ? -44.51755 17.25534 63.02897 1.000 49.37544 158 ALA C C 1
ATOM 7716 O O . ALA C 1 158 ? -44.43650 17.35054 61.80704 1.000 48.01284 158 ALA C O 1
ATOM 7718 N N . HIS C 1 159 ? -44.46710 18.30168 63.84699 1.000 51.92097 159 HIS C N 1
ATOM 7719 C CA . HIS C 1 159 ? -44.30849 19.67287 63.37071 1.000 56.36823 159 HIS C CA 1
ATOM 7720 C C . HIS C 1 159 ? -42.84401 19.97899 63.07122 1.000 59.31988 159 HIS C C 1
ATOM 7721 O O . HIS C 1 159 ? -41.96012 19.62413 63.85017 1.000 62.81330 159 HIS C O 1
ATOM 7728 N N . THR C 1 160 ? -42.58309 20.62091 61.93443 1.000 60.04763 160 THR C N 1
ATOM 7729 C CA . THR C 1 160 ? -41.21450 20.98101 61.56565 1.000 59.32365 160 THR C CA 1
ATOM 7730 C C . THR C 1 160 ? -41.09277 22.41445 61.05737 1.000 57.14523 160 THR C C 1
ATOM 7731 O O . THR C 1 160 ? -39.99581 22.89097 60.78140 1.000 57.11374 160 THR C O 1
ATOM 7735 N N . MET C 1 161 ? -42.22083 23.09528 60.91450 1.000 59.54080 161 MET C N 1
ATOM 7736 C CA . MET C 1 161 ? -42.23869 24.34622 60.16857 1.000 60.38818 161 MET C CA 1
ATOM 7737 C C . MET C 1 161 ? -41.58258 25.52241 60.90205 1.000 59.15472 161 MET C C 1
ATOM 7738 O O . MET C 1 161 ? -41.85485 25.77879 62.07645 1.000 61.41269 161 MET C O 1
ATOM 7743 N N . ALA C 1 162 ? -40.70252 26.22171 60.19032 1.000 54.44279 162 ALA C N 1
ATOM 7744 C CA . ALA C 1 162 ? -40.07823 27.44731 60.68714 1.000 52.73774 162 ALA C CA 1
ATOM 7745 C C . ALA C 1 162 ? -39.63439 28.32447 59.52404 1.000 47.63718 162 ALA C C 1
ATOM 7746 O O . ALA C 1 162 ? -39.18870 27.82166 58.49402 1.000 46.39812 162 ALA C O 1
ATOM 7748 N N . GLY C 1 163 ? -39.74537 29.63581 59.69859 1.000 43.30793 163 GLY C N 1
ATOM 7749 C CA . GLY C 1 163 ? -39.37856 30.57233 58.65312 1.000 42.42577 163 GLY C CA 1
ATOM 7750 C C . GLY C 1 163 ? -40.16551 31.85487 58.81299 1.000 40.38700 163 GLY C C 1
ATOM 7751 O O . GLY C 1 163 ? -40.47366 32.26971 59.92971 1.000 42.58417 163 GLY C O 1
ATOM 7752 N N . GLY C 1 164 ? -40.48499 32.49562 57.69551 1.000 45.07970 164 GLY C N 1
ATOM 7753 C CA . GLY C 1 164 ? -41.26435 33.71769 57.73946 1.000 49.19321 164 GLY C CA 1
ATOM 7754 C C . GLY C 1 164 ? -40.50753 34.88653 57.15267 1.000 49.75676 164 GLY C C 1
ATOM 7755 O O . GLY C 1 164 ? -40.89786 36.04182 57.32825 1.000 49.57687 164 GLY C O 1
ATOM 7756 N N . ILE C 1 165 ? -39.40846 34.58025 56.47118 1.000 49.44025 165 ILE C N 1
ATOM 7757 C CA . ILE C 1 165 ? -38.64410 35.59579 55.76267 1.000 58.09999 165 ILE C CA 1
ATOM 7758 C C . ILE C 1 165 ? -39.40503 36.07779 54.53136 1.000 63.59760 165 ILE C C 1
ATOM 7759 O O . ILE C 1 165 ? -39.72137 35.28573 53.64397 1.000 64.46530 165 ILE C O 1
ATOM 7764 N N . PRO C 1 166 ? -39.69043 37.38690 54.47203 1.000 71.11536 166 PRO C N 1
ATOM 7765 C CA . PRO C 1 166 ? -40.35349 38.04152 53.33705 1.000 71.89344 166 PRO C CA 1
ATOM 7766 C C . PRO C 1 166 ? -39.48678 38.05734 52.07764 1.000 69.97988 166 PRO C C 1
ATOM 7767 O O . PRO C 1 166 ? -38.26068 38.16939 52.16835 1.000 67.90373 166 PRO C O 1
ATOM 7771 N N . LYS C 1 167 ? -40.11734 37.93696 50.91498 1.000 65.51193 167 LYS C N 1
ATOM 7772 C CA . LYS C 1 167 ? -39.37842 37.90560 49.65986 1.000 66.09496 167 LYS C CA 1
ATOM 7773 C C . LYS C 1 167 ? -39.10673 39.31020 49.11709 1.000 61.51407 167 LYS C C 1
ATOM 7774 O O . LYS C 1 167 ? -39.72856 39.73570 48.14435 1.000 59.93341 167 LYS C O 1
ATOM 7776 N N . VAL C 1 168 ? -38.19248 40.03247 49.76165 1.000 60.45616 168 VAL C N 1
ATOM 7777 C CA . VAL C 1 168 ? -37.78798 41.35663 49.29280 1.000 62.26739 168 VAL C CA 1
ATOM 7778 C C . VAL C 1 168 ? -36.25861 41.43367 49.23290 1.000 66.47894 168 VAL C C 1
ATOM 7779 O O . VAL C 1 168 ? -35.57262 40.87458 50.08731 1.000 68.50415 168 VAL C O 1
ATOM 7783 N N . LYS C 1 169 ? -35.72923 42.10847 48.21348 1.000 63.80798 169 LYS C N 1
ATOM 7784 C CA . LYS C 1 169 ? -34.28947 42.09119 47.93778 1.000 61.82141 169 LYS C CA 1
ATOM 7785 C C . LYS C 1 169 ? -33.48503 42.83820 49.00032 1.000 62.05146 169 LYS C C 1
ATOM 7786 O O . LYS C 1 169 ? -32.37651 42.41602 49.39710 1.000 63.93160 169 LYS C O 1
ATOM 7788 N N . VAL C 1 170 ? -34.06062 43.94199 49.46901 1.000 57.48018 170 VAL C N 1
ATOM 7789 C CA . VAL C 1 170 ? -33.41211 44.76714 50.47346 1.000 60.26043 170 VAL C CA 1
ATOM 7790 C C . VAL C 1 170 ? -33.17079 43.94508 51.74004 1.000 63.23017 170 VAL C C 1
ATOM 7791 O O . VAL C 1 170 ? -32.10819 44.05927 52.37424 1.000 67.95472 170 VAL C O 1
ATOM 7795 N N . PHE C 1 171 ? -34.12214 43.08031 52.09149 1.000 64.47191 171 PHE C N 1
ATOM 7796 C CA . PHE C 1 171 ? -33.92440 42.29163 53.29510 1.000 66.22845 171 PHE C CA 1
ATOM 7797 C C . PHE C 1 171 ? -32.86428 41.22579 53.10445 1.000 65.05113 171 PHE C C 1
ATOM 7798 O O . PHE C 1 171 ? -32.21408 40.82870 54.05827 1.000 66.12649 171 PHE C O 1
ATOM 7806 N N . LEU C 1 172 ? -32.68174 40.75256 51.88413 1.000 64.53538 172 LEU C N 1
ATOM 7807 C CA . LEU C 1 172 ? -31.69649 39.71480 51.69123 1.000 65.71860 172 LEU C CA 1
ATOM 7808 C C . LEU C 1 172 ? -30.31008 40.34316 51.77654 1.000 67.10738 172 LEU C C 1
ATOM 7809 O O . LEU C 1 172 ? -29.38636 39.75680 52.35443 1.000 65.83569 172 LEU C O 1
ATOM 7814 N N . ALA C 1 173 ? -30.19559 41.58337 51.30004 1.000 64.54582 173 ALA C N 1
ATOM 7815 C CA . ALA C 1 173 ? -28.95486 42.34234 51.48958 1.000 59.56561 173 ALA C CA 1
ATOM 7816 C C . ALA C 1 173 ? -28.62001 42.58085 52.96747 1.000 59.08164 173 ALA C C 1
ATOM 7817 O O . ALA C 1 173 ? -27.50804 42.25399 53.42869 1.000 56.56874 173 ALA C O 1
ATOM 7819 N N . ILE C 1 174 ? -29.56878 43.15158 53.71046 1.000 59.90633 174 ILE C N 1
ATOM 7820 C CA . ILE C 1 174 ? -29.33933 43.37397 55.14087 1.000 61.63911 174 ILE C CA 1
ATOM 7821 C C . ILE C 1 174 ? -29.05345 42.05025 55.86516 1.000 60.05498 174 ILE C C 1
ATOM 7822 O O . ILE C 1 174 ? -28.20376 41.99909 56.75555 1.000 61.22067 174 ILE C O 1
ATOM 7827 N N . ALA C 1 175 ? -29.75258 40.98652 55.47680 1.000 57.81074 175 ALA C N 1
ATOM 7828 C CA . ALA C 1 175 ? -29.56603 39.66468 56.08432 1.000 64.31705 175 ALA C CA 1
ATOM 7829 C C . ALA C 1 175 ? -28.14694 39.18731 55.91829 1.000 63.09302 175 ALA C C 1
ATOM 7830 O O . ALA C 1 175 ? -27.52784 38.67543 56.83889 1.000 60.86579 175 ALA C O 1
ATOM 7832 N N . ASN C 1 176 ? -27.64208 39.36441 54.71229 1.000 61.25034 176 ASN C N 1
ATOM 7833 C CA . ASN C 1 176 ? -26.27493 38.97876 54.36548 1.000 62.29901 176 ASN C CA 1
ATOM 7834 C C . ASN C 1 176 ? -25.19783 39.82642 55.06718 1.000 57.79543 176 ASN C C 1
ATOM 7835 O O . ASN C 1 176 ? -24.09963 39.32754 55.36774 1.000 52.56877 176 ASN C O 1
ATOM 7840 N N . ARG C 1 177 ? -25.53731 41.07620 55.39202 1.000 59.62001 177 ARG C N 1
ATOM 7841 C CA . ARG C 1 177 ? -24.66284 41.88795 56.25813 1.000 62.06048 177 ARG C CA 1
ATOM 7842 C C . ARG C 1 177 ? -24.72084 41.41140 57.72287 1.000 61.50235 177 ARG C C 1
ATOM 7843 O O . ARG C 1 177 ? -23.71135 41.39914 58.43227 1.000 57.30470 177 ARG C O 1
ATOM 7851 N N . ILE C 1 178 ? -25.91025 41.03739 58.18502 1.000 61.96750 178 ILE C N 1
ATOM 7852 C CA . ILE C 1 178 ? -26.09243 40.60759 59.57692 1.000 63.68147 178 ILE C CA 1
ATOM 7853 C C . ILE C 1 178 ? -25.42508 39.25546 59.83736 1.000 60.40196 178 ILE C C 1
ATOM 7854 O O . ILE C 1 178 ? -24.81055 39.04789 60.88186 1.000 64.59196 178 ILE C O 1
ATOM 7859 N N . TYR C 1 179 ? -25.52319 38.35549 58.86357 1.000 57.89273 179 TYR C N 1
ATOM 7860 C CA . TYR C 1 179 ? -25.10528 36.97270 59.04651 1.000 56.40268 179 TYR C CA 1
ATOM 7861 C C . TYR C 1 179 ? -23.68119 36.71087 58.53994 1.000 54.48429 179 TYR C C 1
ATOM 7862 O O . TYR C 1 179 ? -23.01399 35.81287 59.03886 1.000 51.13530 179 TYR C O 1
ATOM 7871 N N . LYS C 1 180 ? -23.20383 37.49351 57.57083 1.000 55.70094 180 LYS C N 1
ATOM 7872 C CA . LYS C 1 180 ? -21.85446 37.27930 57.04077 1.000 56.28916 180 LYS C CA 1
ATOM 7873 C C . LYS C 1 180 ? -20.94488 38.50786 57.13029 1.000 54.64616 180 LYS C C 1
ATOM 7874 O O . LYS C 1 180 ? -19.74798 38.42063 56.84804 1.000 54.76917 180 LYS C O 1
ATOM 7880 N N . GLY C 1 181 ? -21.50184 39.63983 57.54303 1.000 53.85762 181 GLY C N 1
ATOM 7881 C CA . GLY C 1 181 ? -20.77666 40.89889 57.50294 1.000 53.45481 181 GLY C CA 1
ATOM 7882 C C . GLY C 1 181 ? -19.77351 41.13484 58.61925 1.000 55.71183 181 GLY C C 1
ATOM 7883 O O . GLY C 1 181 ? -20.07513 40.97200 59.80352 1.000 58.73005 181 GLY C O 1
ATOM 7884 N N . ARG C 1 182 ? -18.56355 41.52419 58.22824 1.000 61.33064 182 ARG C N 1
ATOM 7885 C CA . ARG C 1 182 ? -17.52195 41.91963 59.17504 1.000 64.44448 182 ARG C CA 1
ATOM 7886 C C . ARG C 1 182 ? -17.01454 43.32464 58.85818 1.000 65.78537 182 ARG C C 1
ATOM 7887 O O . ARG C 1 182 ? -17.21699 43.82595 57.75401 1.000 65.45122 182 ARG C O 1
ATOM 7895 N N . GLY C 1 183 ? -16.34545 43.95057 59.82426 1.000 64.50348 183 GLY C N 1
ATOM 7896 C CA . GLY C 1 183 ? -15.81759 45.29342 59.64075 1.000 62.14544 183 GLY C CA 1
ATOM 7897 C C . GLY C 1 183 ? -16.93221 46.29324 59.41205 1.000 61.93612 183 GLY C C 1
ATOM 7898 O O . GLY C 1 183 ? -17.91058 46.30233 60.15973 1.000 63.49013 183 GLY C O 1
ATOM 7899 N N . GLU C 1 184 ? -16.79743 47.14285 58.39505 1.000 61.26471 184 GLU C N 1
ATOM 7900 C CA . GLU C 1 184 ? -17.84696 48.12452 58.11938 1.000 59.26965 184 GLU C CA 1
ATOM 7901 C C . GLU C 1 184 ? -19.08415 47.44250 57.54101 1.000 53.54056 184 GLU C C 1
ATOM 7902 O O . GLU C 1 184 ? -20.17326 48.01477 57.54563 1.000 45.67304 184 GLU C O 1
ATOM 7908 N N . ARG C 1 185 ? -18.92630 46.20615 57.07644 1.000 49.97395 185 ARG C N 1
ATOM 7909 C CA . ARG C 1 185 ? -20.06143 45.46272 56.53691 1.000 53.18177 185 ARG C CA 1
ATOM 7910 C C . ARG C 1 185 ? -20.84354 44.75632 57.62558 1.000 55.26832 185 ARG C C 1
ATOM 7911 O O . ARG C 1 185 ? -21.91421 44.20274 57.36918 1.000 56.20779 185 ARG C O 1
ATOM 7919 N N . PHE C 1 186 ? -20.33650 44.81787 58.84920 1.000 57.61049 186 PHE C N 1
ATOM 7920 C CA . PHE C 1 186 ? -21.07528 44.27127 59.97299 1.000 60.45578 186 PHE C CA 1
ATOM 7921 C C . PHE C 1 186 ? -22.34825 45.06367 60.22303 1.000 63.22463 186 PHE C C 1
ATOM 7922 O O . PHE C 1 186 ? -22.36633 46.29374 60.12057 1.000 61.06785 186 PHE C O 1
ATOM 7930 N N . LEU C 1 187 ? -23.41404 44.33966 60.53740 1.000 63.63163 187 LEU C N 1
ATOM 7931 C CA . LEU C 1 187 ? -24.65958 44.94434 60.97698 1.000 61.31662 187 LEU C CA 1
ATOM 7932 C C . LEU C 1 187 ? -25.22893 44.14313 62.13550 1.000 60.55802 187 LEU C C 1
ATOM 7933 O O . LEU C 1 187 ? -25.37874 42.92212 62.04253 1.000 60.83196 187 LEU C O 1
ATOM 7938 N N . SER C 1 188 ? -25.51775 44.82448 63.23778 1.000 58.65071 188 SER C N 1
ATOM 7939 C CA . SER C 1 188 ? -26.01415 44.13899 64.42190 1.000 58.77806 188 SER C CA 1
ATOM 7940 C C . SER C 1 188 ? -27.46991 43.72407 64.24638 1.000 53.76236 188 SER C C 1
ATOM 7941 O O . SER C 1 188 ? -28.25169 44.41213 63.58246 1.000 50.80188 188 SER C O 1
ATOM 7944 N N . SER C 1 189 ? -27.82197 42.59875 64.85882 1.000 53.58567 189 SER C N 1
ATOM 7945 C CA . SER C 1 189 ? -29.19697 42.11320 64.89031 1.000 50.79420 189 SER C CA 1
ATOM 7946 C C . SER C 1 189 ? -30.13984 43.14191 65.52342 1.000 50.49644 189 SER C C 1
ATOM 7947 O O . SER C 1 189 ? -31.31260 43.22654 65.15358 1.000 56.22014 189 SER C O 1
ATOM 7950 N N . SER C 1 190 ? -29.63191 43.89423 66.49815 1.000 49.06032 190 SER C N 1
ATOM 7951 C CA . SER C 1 190 ? -30.42491 44.91799 67.18326 1.000 53.22104 190 SER C CA 1
ATOM 7952 C C . SER C 1 190 ? -30.93973 45.99387 66.22440 1.000 55.71124 190 SER C C 1
ATOM 7953 O O . SER C 1 190 ? -32.05799 46.49229 66.37623 1.000 57.53826 190 SER C O 1
ATOM 7956 N N . ALA C 1 191 ? -30.11612 46.34591 65.24094 1.000 57.37174 191 ALA C N 1
ATOM 7957 C CA . ALA C 1 191 ? -30.48814 47.34078 64.23959 1.000 62.59434 191 ALA C CA 1
ATOM 7958 C C . ALA C 1 191 ? -31.72907 46.88153 63.48608 1.000 67.02244 191 ALA C C 1
ATOM 7959 O O . ALA C 1 191 ? -32.63483 47.67227 63.21007 1.000 66.81579 191 ALA C O 1
ATOM 7961 N N . LEU C 1 192 ? -31.75827 45.59440 63.15460 1.000 66.23477 192 LEU C N 1
ATOM 7962 C CA . LEU C 1 192 ? -32.91641 44.99600 62.50707 1.000 61.42964 192 LEU C CA 1
ATOM 7963 C C . LEU C 1 192 ? -34.12340 44.95070 63.44419 1.000 63.75580 192 LEU C C 1
ATOM 7964 O O . LEU C 1 192 ? -35.20564 45.42038 63.08925 1.000 60.94174 192 LEU C O 1
ATOM 7969 N N . LEU C 1 193 ? -33.92573 44.41457 64.64686 1.000 66.13032 193 LEU C N 1
ATOM 7970 C CA . LEU C 1 193 ? -35.03392 44.14398 65.56027 1.000 69.08554 193 LEU C CA 1
ATOM 7971 C C . LEU C 1 193 ? -35.71706 45.40830 66.05563 1.000 69.84985 193 LEU C C 1
ATOM 7972 O O . LEU C 1 193 ? -36.90625 45.39275 66.36909 1.000 67.76178 193 LEU C O 1
ATOM 7977 N N . ASN C 1 194 ? -34.97076 46.50497 66.11842 1.000 67.13128 194 ASN C N 1
ATOM 7978 C CA . ASN C 1 194 ? -35.55143 47.76639 66.56353 1.000 65.14288 194 ASN C CA 1
ATOM 7979 C C . ASN C 1 194 ? -36.26964 48.50926 65.43438 1.000 59.28219 194 ASN C C 1
ATOM 7980 O O . ASN C 1 194 ? -37.06968 49.41072 65.68095 1.000 56.48094 194 ASN C O 1
ATOM 7985 N N . SER C 1 195 ? -35.96873 48.14207 64.19479 1.000 59.47377 195 SER C N 1
ATOM 7986 C CA . SER C 1 195 ? -36.66365 48.71407 63.04952 1.000 60.53862 195 SER C CA 1
ATOM 7987 C C . SER C 1 195 ? -38.05550 48.10019 62.92274 1.000 62.15594 195 SER C C 1
ATOM 7988 O O . SER C 1 195 ? -38.30794 47.01099 63.44132 1.000 61.03069 195 SER C O 1
ATOM 7991 N N . ASP C 1 196 ? -38.95666 48.79878 62.23644 1.000 63.63258 196 ASP C N 1
ATOM 7992 C CA . ASP C 1 196 ? -40.29710 48.27397 61.97803 1.000 62.68478 196 ASP C CA 1
ATOM 7993 C C . ASP C 1 196 ? -40.25381 47.03493 61.08856 1.000 56.27568 196 ASP C C 1
ATOM 7994 O O . ASP C 1 196 ? -41.07155 46.12351 61.24121 1.000 55.31830 196 ASP C O 1
ATOM 7999 N N . LEU C 1 197 ? -39.31754 47.02623 60.14122 1.000 53.38738 197 LEU C N 1
ATOM 8000 C CA . LEU C 1 197 ? -39.06327 45.84747 59.31827 1.000 55.96954 197 LEU C CA 1
ATOM 8001 C C . LEU C 1 197 ? -38.83172 44.63506 60.21749 1.000 55.84188 197 LEU C C 1
ATOM 8002 O O . LEU C 1 197 ? -39.45036 43.58124 60.04680 1.000 53.01132 197 LEU C O 1
ATOM 8007 N N . GLY C 1 198 ? -37.94816 44.81044 61.19434 1.000 56.03444 198 GLY C N 1
ATOM 8008 C CA . GLY C 1 198 ? -37.62232 43.74985 62.12184 1.000 54.80066 198 GLY C CA 1
ATOM 8009 C C . GLY C 1 198 ? -38.81141 43.30234 62.94085 1.000 55.91296 198 GLY C C 1
ATOM 8010 O O . GLY C 1 198 ? -39.01791 42.10843 63.11399 1.000 50.47610 198 GLY C O 1
ATOM 8011 N N . LYS C 1 199 ? -39.60515 44.25116 63.43048 1.000 56.89700 199 LYS C N 1
ATOM 8012 C CA . LYS C 1 199 ? -40.78437 43.90770 64.22486 1.000 59.64528 199 LYS C CA 1
ATOM 8013 C C . LYS C 1 199 ? -41.80799 43.10140 63.41670 1.000 56.17351 199 LYS C C 1
ATOM 8014 O O . LYS C 1 199 ? -42.35580 42.10480 63.90501 1.000 54.94983 199 LYS C O 1
ATOM 8020 N N . LEU C 1 200 ? -42.03882 43.51354 62.17122 1.000 50.36988 200 LEU C N 1
ATOM 8021 C CA . LEU C 1 200 ? -42.93682 42.77491 61.28494 1.000 49.70194 200 LEU C CA 1
ATOM 8022 C C . LEU C 1 200 ? -42.42118 41.36115 61.02215 1.000 51.35466 200 LEU C C 1
ATOM 8023 O O . LEU C 1 200 ? -43.17045 40.37937 61.10596 1.000 56.03730 200 LEU C O 1
ATOM 8028 N N . ILE C 1 201 ? -41.13610 41.27238 60.69723 1.000 50.53998 201 ILE C N 1
ATOM 8029 C CA . ILE C 1 201 ? -40.48573 39.98645 60.46952 1.000 52.21105 201 ILE C CA 1
ATOM 8030 C C . ILE C 1 201 ? -40.62608 39.06501 61.67603 1.000 53.46056 201 ILE C C 1
ATOM 8031 O O . ILE C 1 201 ? -40.88335 37.87492 61.52731 1.000 53.40796 201 ILE C O 1
ATOM 8036 N N . LEU C 1 202 ? -40.42667 39.62235 62.86524 1.000 55.19637 202 LEU C N 1
ATOM 8037 C CA . LEU C 1 202 ? -40.55531 38.86734 64.10481 1.000 62.31550 202 LEU C CA 1
ATOM 8038 C C . LEU C 1 202 ? -41.98339 38.36510 64.29615 1.000 63.54475 202 LEU C C 1
ATOM 8039 O O . LEU C 1 202 ? -42.19191 37.24725 64.78331 1.000 63.16024 202 LEU C O 1
ATOM 8044 N N . MET C 1 203 ? -42.96343 39.18516 63.91322 1.000 62.23793 203 MET C N 1
ATOM 8045 C CA . MET C 1 203 ? -44.35872 38.74012 63.94660 1.000 58.76715 203 MET C CA 1
ATOM 8046 C C . MET C 1 203 ? -44.55674 37.54276 63.01819 1.000 56.24124 203 MET C C 1
ATOM 8047 O O . MET C 1 203 ? -45.22794 36.56826 63.37777 1.000 53.37802 203 MET C O 1
ATOM 8052 N N . ASN C 1 204 ? -43.97236 37.61314 61.82331 1.000 55.23193 204 ASN C N 1
ATOM 8053 C CA . ASN C 1 204 ? -44.09208 36.50684 60.87642 1.000 55.26819 204 ASN C CA 1
ATOM 8054 C C . ASN C 1 204 ? -43.39348 35.26133 61.41015 1.000 52.53393 204 ASN C C 1
ATOM 8055 O O . ASN C 1 204 ? -43.84770 34.14395 61.17421 1.000 48.99560 204 ASN C O 1
ATOM 8060 N N . PHE C 1 205 ? -42.28235 35.46414 62.11501 1.000 54.21121 205 PHE C N 1
ATOM 8061 C CA . PHE C 1 205 ? -41.56957 34.37751 62.77895 1.000 55.06211 205 PHE C CA 1
ATOM 8062 C C . PHE C 1 205 ? -42.47800 33.70195 63.79793 1.000 56.14311 205 PHE C C 1
ATOM 8063 O O . PHE C 1 205 ? -42.56161 32.47879 63.83877 1.000 53.24291 205 PHE C O 1
ATOM 8071 N N . ASP C 1 206 ? -43.15286 34.49957 64.62098 1.000 55.81998 206 ASP C N 1
ATOM 8072 C CA . ASP C 1 206 ? -44.11148 33.94196 65.56736 1.000 60.03305 206 ASP C CA 1
ATOM 8073 C C . ASP C 1 206 ? -45.18073 33.13534 64.83640 1.000 61.03875 206 ASP C C 1
ATOM 8074 O O . ASP C 1 206 ? -45.57746 32.06534 65.29390 1.000 60.63430 206 ASP C O 1
ATOM 8079 N N . GLU C 1 207 ? -45.64562 33.64772 63.70020 1.000 58.70959 207 GLU C N 1
ATOM 8080 C CA . GLU C 1 207 ? -46.69248 32.94957 62.95904 1.000 58.17532 207 GLU C CA 1
ATOM 8081 C C . GLU C 1 207 ? -46.24952 31.60703 62.37984 1.000 54.03574 207 GLU C C 1
ATOM 8082 O O . GLU C 1 207 ? -46.92680 30.59671 62.57401 1.000 52.70031 207 GLU C O 1
ATOM 8088 N N . VAL C 1 208 ? -45.12375 31.59651 61.67247 1.000 51.13004 208 VAL C N 1
ATOM 8089 C CA . VAL C 1 208 ? -44.66230 30.39239 60.98362 1.000 50.01857 208 VAL C CA 1
ATOM 8090 C C . VAL C 1 208 ? -44.04328 29.37141 61.93765 1.000 55.56925 208 VAL C C 1
ATOM 8091 O O . VAL C 1 208 ? -44.37334 28.18975 61.89473 1.000 51.15815 208 VAL C O 1
ATOM 8095 N N . THR C 1 209 ? -43.15449 29.84609 62.80411 1.000 58.40455 209 THR C N 1
ATOM 8096 C CA . THR C 1 209 ? -42.31820 28.97450 63.62256 1.000 57.43661 209 THR C CA 1
ATOM 8097 C C . THR C 1 209 ? -43.02210 28.48381 64.90028 1.000 56.22229 209 THR C C 1
ATOM 8098 O O . THR C 1 209 ? -42.71228 27.40516 65.41256 1.000 54.82702 209 THR C O 1
ATOM 8102 N N . ALA C 1 210 ? -43.97967 29.25576 65.40871 1.000 57.19363 210 ALA C N 1
ATOM 8103 C CA . ALA C 1 210 ? -44.59618 28.91594 66.69391 1.000 59.14248 210 ALA C CA 1
ATOM 8104 C C . ALA C 1 210 ? -46.10241 28.64229 66.62726 1.000 61.08452 210 ALA C C 1
ATOM 8105 O O . ALA C 1 210 ? -46.55211 27.55527 66.98662 1.000 55.09150 210 ALA C O 1
ATOM 8107 N N . ASN C 1 211 ? -46.88198 29.62655 66.18755 1.000 61.06974 211 ASN C N 1
ATOM 8108 C CA . ASN C 1 211 ? -48.33844 29.51740 66.24663 1.000 56.66146 211 ASN C CA 1
ATOM 8109 C C . ASN C 1 211 ? -48.90058 28.38101 65.38983 1.000 52.95553 211 ASN C C 1
ATOM 8110 O O . ASN C 1 211 ? -49.98832 27.87235 65.66123 1.000 54.85947 211 ASN C O 1
ATOM 8115 N N . THR C 1 212 ? -48.16322 27.99082 64.35492 1.000 54.59495 212 THR C N 1
ATOM 8116 C CA . THR C 1 212 ? -48.53494 26.82964 63.54956 1.000 58.39185 212 THR C CA 1
ATOM 8117 C C . THR C 1 212 ? -48.66992 25.54812 64.37898 1.000 63.72997 212 THR C C 1
ATOM 8118 O O . THR C 1 212 ? -49.51906 24.70035 64.10016 1.000 64.80924 212 THR C O 1
ATOM 8122 N N . PHE C 1 213 ? -47.82774 25.41502 65.39729 1.000 65.78752 213 PHE C N 1
ATOM 8123 C CA . PHE C 1 213 ? -47.89025 24.27646 66.30689 1.000 64.40011 213 PHE C CA 1
ATOM 8124 C C . PHE C 1 213 ? -49.18793 24.29983 67.10863 1.000 64.90049 213 PHE C C 1
ATOM 8125 O O . PHE C 1 213 ? -49.83603 23.26785 67.30997 1.000 61.31318 213 PHE C O 1
ATOM 8133 N N . LEU C 1 214 ? -49.56150 25.49321 67.55890 1.000 64.61406 214 LEU C N 1
ATOM 8134 C CA . LEU C 1 214 ? -50.79366 25.67554 68.30812 1.000 63.48794 214 LEU C CA 1
ATOM 8135 C C . LEU C 1 214 ? -52.00901 25.35597 67.44850 1.000 68.55103 214 LEU C C 1
ATOM 8136 O O . LEU C 1 214 ? -52.94997 24.72299 67.91206 1.000 69.88972 214 LEU C O 1
ATOM 8141 N N . HIS C 1 215 ? -51.99444 25.81248 66.19967 1.000 71.62369 215 HIS C N 1
ATOM 8142 C CA . HIS C 1 215 ? -53.10260 25.55252 65.27885 1.000 74.29244 215 HIS C CA 1
ATOM 8143 C C . HIS C 1 215 ? -53.16836 24.08700 64.87779 1.000 72.76492 215 HIS C C 1
ATOM 8144 O O . HIS C 1 215 ? -54.23953 23.55968 64.58874 1.000 73.34965 215 HIS C O 1
ATOM 8151 N N . LEU C 1 216 ? -52.01160 23.43953 64.85154 1.000 70.89658 216 LEU C N 1
ATOM 8152 C CA . LEU C 1 216 ? -51.94670 22.01181 64.59869 1.000 68.92529 216 LEU C CA 1
ATOM 8153 C C . LEU C 1 216 ? -52.57147 21.25842 65.77856 1.000 67.39885 216 LEU C C 1
ATOM 8154 O O . LEU C 1 216 ? -53.33550 20.31618 65.57927 1.000 63.04116 216 LEU C O 1
ATOM 8159 N N . ILE C 1 217 ? -52.24706 21.66872 67.00132 1.000 69.32425 217 ILE C N 1
ATOM 8160 C CA . ILE C 1 217 ? -52.80628 21.01962 68.18577 1.000 77.68579 217 ILE C CA 1
ATOM 8161 C C . ILE C 1 217 ? -54.31852 21.25613 68.31421 1.000 80.46202 217 ILE C C 1
ATOM 8162 O O . ILE C 1 217 ? -55.09277 20.31758 68.50380 1.000 84.39078 217 ILE C O 1
ATOM 8167 N N . GLU C 1 218 ? -54.72904 22.51557 68.20355 1.000 79.92290 218 GLU C N 1
ATOM 8168 C CA . GLU C 1 218 ? -56.13268 22.90122 68.34353 1.000 81.07139 218 GLU C CA 1
ATOM 8169 C C . GLU C 1 218 ? -57.02673 22.42464 67.19590 1.000 79.48506 218 GLU C C 1
ATOM 8170 O O . GLU C 1 218 ? -58.16190 21.99843 67.41925 1.000 80.76048 218 GLU C O 1
ATOM 8176 N N . GLY C 1 219 ? -56.51771 22.50982 65.97199 1.000 78.42720 219 GLY C N 1
ATOM 8177 C CA . GLY C 1 219 ? -57.28680 22.14004 64.79829 1.000 78.42171 219 GLY C CA 1
ATOM 8178 C C . GLY C 1 219 ? -57.57407 20.65469 64.78306 1.000 80.31432 219 GLY C C 1
ATOM 8179 O O . GLY C 1 219 ? -58.59391 20.21552 64.25238 1.000 85.26874 219 GLY C O 1
ATOM 8180 N N . SER C 1 220 ? -56.67175 19.88280 65.38021 1.000 75.81046 220 SER C N 1
ATOM 8181 C CA . SER C 1 220 ? -56.81883 18.43550 65.44647 1.000 71.05058 220 SER C CA 1
ATOM 8182 C C . SER C 1 220 ? -57.41968 18.01651 66.78483 1.000 67.17937 220 SER C C 1
ATOM 8183 O O . SER C 1 220 ? -57.84133 16.87447 66.95363 1.000 67.26121 220 SER C O 1
ATOM 8186 N N . ALA C 1 222 ? -60.49626 17.27416 67.19173 1.000 76.40722 222 ALA C N 1
ATOM 8187 C CA . ALA C 1 222 ? -61.55881 16.28992 67.00571 1.000 73.06087 222 ALA C CA 1
ATOM 8188 C C . ALA C 1 222 ? -60.97133 14.89103 66.89523 1.000 71.12847 222 ALA C C 1
ATOM 8189 O O . ALA C 1 222 ? -61.46229 13.94460 67.51396 1.000 72.51291 222 ALA C O 1
ATOM 8191 N N . ILE C 1 223 ? -59.91579 14.76889 66.10069 1.000 68.45229 223 ILE C N 1
ATOM 8192 C CA . ILE C 1 223 ? -59.19004 13.51231 65.96450 1.000 70.70339 223 ILE C CA 1
ATOM 8193 C C . ILE C 1 223 ? -58.64678 13.07581 67.32457 1.000 76.10706 223 ILE C C 1
ATOM 8194 O O . ILE C 1 223 ? -58.73501 11.89841 67.68559 1.000 77.81990 223 ILE C O 1
ATOM 8199 N N . ARG C 1 224 ? -58.07393 14.02926 68.06039 1.000 76.11991 224 ARG C N 1
ATOM 8200 C CA . ARG C 1 224 ? -57.57615 13.78868 69.41774 1.000 77.65378 224 ARG C CA 1
ATOM 8201 C C . ARG C 1 224 ? -58.58329 13.05471 70.28559 1.000 75.34180 224 ARG C C 1
ATOM 8202 O O . ARG C 1 224 ? -58.29335 11.97511 70.80960 1.000 77.09121 224 ARG C O 1
ATOM 8210 N N . ALA C 1 225 ? -59.77397 13.63812 70.40186 1.000 73.71347 225 ALA C N 1
ATOM 8211 C CA . ALA C 1 225 ? -60.86307 13.07622 71.20554 1.000 77.48078 225 ALA C CA 1
ATOM 8212 C C . ALA C 1 225 ? -61.24594 11.67694 70.73991 1.000 81.29076 225 ALA C C 1
ATOM 8213 O O . ALA C 1 225 ? -61.50316 10.78542 71.54640 1.000 83.71791 225 ALA C O 1
ATOM 8215 N N . ARG C 1 226 ? -61.29459 11.50445 69.42326 1.000 81.73160 226 ARG C N 1
ATOM 8216 C CA . ARG C 1 226 ? -61.72376 10.24919 68.81108 1.000 81.06952 226 ARG C CA 1
ATOM 8217 C C . ARG C 1 226 ? -60.74738 9.09537 69.04394 1.000 82.65795 226 ARG C C 1
ATOM 8218 O O . ARG C 1 226 ? -61.15744 7.97156 69.34989 1.000 82.74977 226 ARG C O 1
ATOM 8226 N N . LEU C 1 227 ? -59.45758 9.38272 68.90435 1.000 81.47579 227 LEU C N 1
ATOM 8227 C CA . LEU C 1 227 ? -58.41766 8.38191 69.10311 1.000 80.48509 227 LEU C CA 1
ATOM 8228 C C . LEU C 1 227 ? -58.28117 8.00993 70.57784 1.000 87.34400 227 LEU C C 1
ATOM 8229 O O . LEU C 1 227 ? -58.02229 6.85346 70.90865 1.000 91.54184 227 LEU C O 1
ATOM 8234 N N . GLU C 1 228 ? -58.42942 8.99585 71.45805 1.000 89.02707 228 GLU C N 1
ATOM 8235 C CA . GLU C 1 228 ? -58.33542 8.75528 72.89150 1.000 89.93042 228 GLU C CA 1
ATOM 8236 C C . GLU C 1 228 ? -59.43978 7.80322 73.34402 1.000 92.84418 228 GLU C C 1
ATOM 8237 O O . GLU C 1 228 ? -60.46468 7.66929 72.67437 1.000 93.80311 228 GLU C O 1
ATOM 8243 N N . TYR C 1 236 ? -47.52520 14.62464 69.67768 1.000 62.69759 236 TYR C N 1
ATOM 8244 C CA . TYR C 1 236 ? -47.07558 15.77900 68.90660 1.000 60.96518 236 TYR C CA 1
ATOM 8245 C C . TYR C 1 236 ? -45.61332 16.10767 69.20184 1.000 55.23249 236 TYR C C 1
ATOM 8246 O O . TYR C 1 236 ? -45.22011 16.19850 70.36541 1.000 54.19407 236 TYR C O 1
ATOM 8255 N N . SER C 1 237 ? -44.82009 16.30109 68.15094 1.000 51.44945 237 SER C N 1
ATOM 8256 C CA . SER C 1 237 ? -43.43990 16.75904 68.29837 1.000 55.95026 237 SER C CA 1
ATOM 8257 C C . SER C 1 237 ? -43.17722 18.00569 67.46758 1.000 59.44974 237 SER C C 1
ATOM 8258 O O . SER C 1 237 ? -43.86936 18.27370 66.48458 1.000 58.19774 237 SER C O 1
ATOM 8261 N N . ALA C 1 238 ? -42.15523 18.75020 67.87069 1.000 61.66066 238 ALA C N 1
ATOM 8262 C CA . ALA C 1 238 ? -41.68077 19.89497 67.11502 1.000 64.63608 238 ALA C CA 1
ATOM 8263 C C . ALA C 1 238 ? -40.16468 19.96556 67.22306 1.000 62.82040 238 ALA C C 1
ATOM 8264 O O . ALA C 1 238 ? -39.58085 19.47553 68.19060 1.000 65.68626 238 ALA C O 1
ATOM 8266 N N . TYR C 1 239 ? -39.52507 20.54837 66.21848 1.000 57.36370 239 TYR C N 1
ATOM 8267 C CA . TYR C 1 239 ? -38.09050 20.78442 66.28702 1.000 55.79866 239 TYR C CA 1
ATOM 8268 C C . TYR C 1 239 ? -37.84608 22.17267 66.84652 1.000 56.57509 239 TYR C C 1
ATOM 8269 O O . TYR C 1 239 ? -38.20264 23.17649 66.22937 1.000 53.03918 239 TYR C O 1
ATOM 8278 N N . GLY C 1 240 ? -37.23373 22.22677 68.02062 1.000 55.60796 240 GLY C N 1
ATOM 8279 C CA . GLY C 1 240 ? -36.91409 23.49712 68.62884 1.000 54.30815 240 GLY C CA 1
ATOM 8280 C C . GLY C 1 240 ? -35.43531 23.77374 68.47184 1.000 50.76744 240 GLY C C 1
ATOM 8281 O O . GLY C 1 240 ? -34.65015 22.87784 68.13674 1.000 41.44365 240 GLY C O 1
ATOM 8282 N N . TYR C 1 241 ? -35.06551 25.03799 68.62551 1.000 46.80851 241 TYR C N 1
ATOM 8283 C CA . TYR C 1 241 ? -33.67486 25.37899 68.86992 1.000 46.74221 241 TYR C CA 1
ATOM 8284 C C . TYR C 1 241 ? -33.63790 26.36917 70.01726 1.000 47.12422 241 TYR C C 1
ATOM 8285 O O . TYR C 1 241 ? -34.33327 27.38417 69.99394 1.000 49.09262 241 TYR C O 1
ATOM 8294 N N . HIS C 1 242 ? -32.83432 26.06369 71.02689 1.000 48.08272 242 HIS C N 1
ATOM 8295 C CA . HIS C 1 242 ? -32.71265 26.91938 72.19672 1.000 41.51577 242 HIS C CA 1
ATOM 8296 C C . HIS C 1 242 ? -31.32706 26.71637 72.78372 1.000 44.60572 242 HIS C C 1
ATOM 8297 O O . HIS C 1 242 ? -31.14756 26.65953 74.00490 1.000 44.21372 242 HIS C O 1
ATOM 8304 N N . GLY C 1 243 ? -30.34557 26.62965 71.89165 1.000 46.43614 243 GLY C N 1
ATOM 8305 C CA . GLY C 1 243 ? -28.98491 26.33852 72.28792 1.000 49.63145 243 GLY C CA 1
ATOM 8306 C C . GLY C 1 243 ? -28.79027 24.86216 72.55664 1.000 50.92419 243 GLY C C 1
ATOM 8307 O O . GLY C 1 243 ? -29.75342 24.10158 72.63358 1.000 46.79693 243 GLY C O 1
ATOM 8308 N N . THR C 1 244 ? -27.53056 24.46341 72.68913 1.000 52.83687 244 THR C N 1
ATOM 8309 C CA . THR C 1 244 ? -27.16091 23.06134 72.78034 1.000 54.22551 244 THR C CA 1
ATOM 8310 C C . THR C 1 244 ? -25.96525 22.87874 73.71666 1.000 55.99250 244 THR C C 1
ATOM 8311 O O . THR C 1 244 ? -25.05814 23.71731 73.74410 1.000 57.84944 244 THR C O 1
ATOM 8315 N N . GLU C 1 245 ? -25.97298 21.80411 74.50145 1.000 55.23175 245 GLU C N 1
ATOM 8316 C CA . GLU C 1 245 ? -24.81452 21.47968 75.32615 1.000 51.24603 245 GLU C CA 1
ATOM 8317 C C . GLU C 1 245 ? -23.78146 20.72849 74.50335 1.000 49.15735 245 GLU C C 1
ATOM 8318 O O . GLU C 1 245 ? -24.07920 19.68460 73.91965 1.000 45.81783 245 GLU C O 1
ATOM 8324 N N . ILE C 1 246 ? -22.56162 21.25279 74.46427 1.000 50.75960 246 ILE C N 1
ATOM 8325 C CA . ILE C 1 246 ? -21.49278 20.59832 73.71590 1.000 49.94333 246 ILE C CA 1
ATOM 8326 C C . ILE C 1 246 ? -20.26943 20.47500 74.60958 1.000 57.52555 246 ILE C C 1
ATOM 8327 O O . ILE C 1 246 ? -20.20294 21.11317 75.66493 1.000 59.76156 246 ILE C O 1
ATOM 8332 N N . LEU C 1 247 ? -19.31761 19.63528 74.21313 1.000 60.91970 247 LEU C N 1
ATOM 8333 C CA . LEU C 1 247 ? -18.11480 19.46894 75.01707 1.000 66.66221 247 LEU C CA 1
ATOM 8334 C C . LEU C 1 247 ? -17.20503 20.69305 74.96255 1.000 66.53618 247 LEU C C 1
ATOM 8335 O O . LEU C 1 247 ? -16.59522 21.00751 73.93559 1.000 64.61700 247 LEU C O 1
ATOM 8340 N N . ILE C 1 248 ? -17.14635 21.37478 76.10030 1.000 67.74284 248 ILE C N 1
ATOM 8341 C CA . ILE C 1 248 ? -16.23851 22.48121 76.33988 1.000 68.41347 248 ILE C CA 1
ATOM 8342 C C . ILE C 1 248 ? -15.51880 22.13942 77.63457 1.000 70.44439 248 ILE C C 1
ATOM 8343 O O . ILE C 1 248 ? -16.16500 21.88363 78.65278 1.000 67.64391 248 ILE C O 1
ATOM 8345 N N . ASP C 1 249 ? -14.19202 22.04717 77.54866 1.000 77.35748 249 ASP C N 1
ATOM 8346 C CA . ASP C 1 249 ? -13.28098 21.65789 78.64349 1.000 84.12306 249 ASP C CA 1
ATOM 8347 C C . ASP C 1 249 ? -13.75241 20.33349 79.26964 1.000 89.20485 249 ASP C C 1
ATOM 8348 O O . ASP C 1 249 ? -13.85994 20.19930 80.49071 1.000 89.27434 249 ASP C O 1
ATOM 8353 N N . ASP C 1 250 ? -14.05051 19.38207 78.38142 1.000 94.50034 250 ASP C N 1
ATOM 8354 C CA . ASP C 1 250 ? -14.46458 18.00862 78.69878 1.000 99.01641 250 ASP C CA 1
ATOM 8355 C C . ASP C 1 250 ? -15.70381 17.90693 79.59791 1.000 92.04013 250 ASP C C 1
ATOM 8356 O O . ASP C 1 250 ? -15.90573 16.90945 80.29459 1.000 91.45624 250 ASP C O 1
ATOM 8361 N N . LYS C 1 251 ? -16.53373 18.94260 79.55607 1.000 83.04516 251 LYS C N 1
ATOM 8362 C CA . LYS C 1 251 ? -17.80665 18.96957 80.26243 1.000 74.28479 251 LYS C CA 1
ATOM 8363 C C . LYS C 1 251 ? -18.87995 19.46654 79.29776 1.000 69.60946 251 LYS C C 1
ATOM 8364 O O . LYS C 1 251 ? -18.62780 20.37908 78.50564 1.000 66.74916 251 LYS C O 1
ATOM 8366 N N . TYR C 1 252 ? -20.07125 18.87857 79.35325 1.000 65.07817 252 TYR C N 1
ATOM 8367 C CA . TYR C 1 252 ? -21.15100 19.33559 78.48550 1.000 64.25400 252 TYR C CA 1
ATOM 8368 C C . TYR C 1 252 ? -21.72179 20.64731 78.99360 1.000 61.11387 252 TYR C C 1
ATOM 8369 O O . TYR C 1 252 ? -22.31230 20.71674 80.07498 1.000 60.79732 252 TYR C O 1
ATOM 8378 N N . GLN C 1 253 ? -21.54046 21.69122 78.19423 1.000 57.91869 253 GLN C N 1
ATOM 8379 C CA . GLN C 1 253 ? -21.95828 23.02607 78.58678 1.000 57.05683 253 GLN C CA 1
ATOM 8380 C C . GLN C 1 253 ? -22.87385 23.64837 77.54397 1.000 52.54815 253 GLN C C 1
ATOM 8381 O O . GLN C 1 253 ? -22.64691 23.52184 76.33658 1.000 45.81492 253 GLN C O 1
ATOM 8387 N N . TRP C 1 254 ? -23.92968 24.29418 78.02662 1.000 52.79717 254 TRP C N 1
ATOM 8388 C CA . TRP C 1 254 ? -24.88340 24.95765 77.15189 1.000 51.26185 254 TRP C CA 1
ATOM 8389 C C . TRP C 1 254 ? -24.21516 26.11608 76.42592 1.000 55.15506 254 TRP C C 1
ATOM 8390 O O . TRP C 1 254 ? -23.45782 26.88638 77.01817 1.000 57.01547 254 TRP C O 1
ATOM 8401 N N . GLN C 1 255 ? -24.48335 26.21655 75.13246 1.000 53.33557 255 GLN C N 1
ATOM 8402 C CA . GLN C 1 255 ? -24.03264 27.34886 74.34250 1.000 52.44170 255 GLN C CA 1
ATOM 8403 C C . GLN C 1 255 ? -25.03988 27.56854 73.22760 1.000 54.20412 255 GLN C C 1
ATOM 8404 O O . GLN C 1 255 ? -26.05024 26.87338 73.16169 1.000 48.61358 255 GLN C O 1
ATOM 8410 N N . THR C 1 256 ? -24.77143 28.53058 72.35373 1.000 51.44205 256 THR C N 1
ATOM 8411 C CA . THR C 1 256 ? -25.69107 28.82235 71.26356 1.000 50.63780 256 THR C CA 1
ATOM 8412 C C . THR C 1 256 ? -24.98868 29.50501 70.10463 1.000 49.94739 256 THR C C 1
ATOM 8413 O O . THR C 1 256 ? -23.90283 30.06654 70.26255 1.000 51.92283 256 THR C O 1
ATOM 8417 N N . TYR C 1 257 ? -25.61259 29.43770 68.93526 1.000 47.01224 257 TYR C N 1
ATOM 8418 C CA . TYR C 1 257 ? -25.28357 30.35416 67.86527 1.000 46.86992 257 TYR C CA 1
ATOM 8419 C C . TYR C 1 257 ? -25.89624 31.70057 68.22943 1.000 49.15659 257 TYR C C 1
ATOM 8420 O O . TYR C 1 257 ? -27.02615 31.76453 68.72805 1.000 46.21156 257 TYR C O 1
ATOM 8429 N N . THR C 1 258 ? -25.12417 32.76282 68.01817 1.000 50.84061 258 THR C N 1
ATOM 8430 C CA . THR C 1 258 ? -25.58322 34.13205 68.22457 1.000 53.90475 258 THR C CA 1
ATOM 8431 C C . THR C 1 258 ? -25.33136 34.88212 66.91924 1.000 53.57416 258 THR C C 1
ATOM 8432 O O . THR C 1 258 ? -24.24633 34.78392 66.35467 1.000 51.84794 258 THR C O 1
ATOM 8436 N N . SER C 1 259 ? -26.32573 35.61279 66.42149 1.000 53.33926 259 SER C N 1
ATOM 8437 C CA . SER C 1 259 ? -27.60240 35.79555 67.09495 1.000 56.55228 259 SER C CA 1
ATOM 8438 C C . SER C 1 259 ? -28.73020 35.05666 66.37645 1.000 53.31823 259 SER C C 1
ATOM 8439 O O . SER C 1 259 ? -28.95236 35.24944 65.18246 1.000 49.33510 259 SER C O 1
ATOM 8442 N N . TYR C 1 260 ? -29.41877 34.18802 67.11219 1.000 55.14918 260 TYR C N 1
ATOM 8443 C CA . TYR C 1 260 ? -30.46773 33.34852 66.54451 1.000 53.02578 260 TYR C CA 1
ATOM 8444 C C . TYR C 1 260 ? -31.77378 34.13289 66.56452 1.000 51.09488 260 TYR C C 1
ATOM 8445 O O . TYR C 1 260 ? -32.45602 34.20038 67.58873 1.000 48.41782 260 TYR C O 1
ATOM 8454 N N . THR C 1 261 ? -32.11706 34.72346 65.42330 1.000 47.00076 261 THR C N 1
ATOM 8455 C CA . THR C 1 261 ? -33.19408 35.70616 65.36715 1.000 52.59963 261 THR C CA 1
ATOM 8456 C C . THR C 1 261 ? -34.57268 35.09575 65.61844 1.000 54.21836 261 THR C C 1
ATOM 8457 O O . THR C 1 261 ? -35.49417 35.79142 66.04833 1.000 54.23906 261 THR C O 1
ATOM 8461 N N . GLN C 1 262 ? -34.71034 33.79765 65.37043 1.000 53.82072 262 GLN C N 1
ATOM 8462 C CA . GLN C 1 262 ? -35.98982 33.12914 65.58940 1.000 55.19468 262 GLN C CA 1
ATOM 8463 C C . GLN C 1 262 ? -36.16704 32.64780 67.02990 1.000 54.26760 262 GLN C C 1
ATOM 8464 O O . GLN C 1 262 ? -37.11898 31.92546 67.33471 1.000 50.63673 262 GLN C O 1
ATOM 8470 N N . GLY C 1 263 ? -35.25585 33.05584 67.90979 1.000 52.31194 263 GLY C N 1
ATOM 8471 C CA . GLY C 1 263 ? -35.23112 32.56974 69.27948 1.000 51.94202 263 GLY C CA 1
ATOM 8472 C C . GLY C 1 263 ? -36.49828 32.86820 70.05398 1.000 55.61600 263 GLY C C 1
ATOM 8473 O O . GLY C 1 263 ? -37.03632 32.00817 70.75933 1.000 51.64311 263 GLY C O 1
ATOM 8474 N N . LYS C 1 264 ? -36.97673 34.09797 69.91020 1.000 61.89467 264 LYS C N 1
ATOM 8475 C CA . LYS C 1 264 ? -38.23322 34.52235 70.51259 1.000 66.33938 264 LYS C CA 1
ATOM 8476 C C . LYS C 1 264 ? -39.39407 33.59765 70.11803 1.000 62.91618 264 LYS C C 1
ATOM 8477 O O . LYS C 1 264 ? -40.18691 33.15040 70.96749 1.000 60.22312 264 LYS C O 1
ATOM 8483 N N . ALA C 1 265 ? -39.44541 33.27633 68.82807 1.000 52.33286 265 ALA C N 1
ATOM 8484 C CA . ALA C 1 265 ? -40.47626 32.41707 68.26693 1.000 45.15789 265 ALA C CA 1
ATOM 8485 C C . ALA C 1 265 ? -40.34231 30.99006 68.79774 1.000 51.21522 265 ALA C C 1
ATOM 8486 O O . ALA C 1 265 ? -41.34051 30.32854 69.06447 1.000 48.46470 265 ALA C O 1
ATOM 8488 N N . LYS C 1 266 ? -39.10493 30.52365 68.95264 1.000 53.40797 266 LYS C N 1
ATOM 8489 C CA . LYS C 1 266 ? -38.85609 29.18150 69.48256 1.000 53.42424 266 LYS C CA 1
ATOM 8490 C C . LYS C 1 266 ? -39.25754 29.04977 70.95175 1.000 54.61305 266 LYS C C 1
ATOM 8491 O O . LYS C 1 266 ? -39.74963 27.99791 71.39264 1.000 50.12744 266 LYS C O 1
ATOM 8497 N N . MET C 1 267 ? -39.06156 30.12110 71.71299 1.000 56.56682 267 MET C N 1
ATOM 8498 C CA . MET C 1 267 ? -39.44933 30.08236 73.11160 1.000 58.68399 267 MET C CA 1
ATOM 8499 C C . MET C 1 267 ? -40.96206 30.16544 73.23112 1.000 61.49208 267 MET C C 1
ATOM 8500 O O . MET C 1 267 ? -41.55572 29.54998 74.12295 1.000 59.67045 267 MET C O 1
ATOM 8505 N N . ARG C 1 268 ? -41.59437 30.88229 72.30498 1.000 66.43306 268 ARG C N 1
ATOM 8506 C CA . ARG C 1 268 ? -43.05350 30.92599 72.29635 1.000 69.88424 268 ARG C CA 1
ATOM 8507 C C . ARG C 1 268 ? -43.60713 29.55010 71.89989 1.000 58.88718 268 ARG C C 1
ATOM 8508 O O . ARG C 1 268 ? -44.63696 29.11224 72.41758 1.000 57.57483 268 ARG C O 1
ATOM 8516 N N . LEU C 1 269 ? -42.89278 28.86606 71.00876 1.000 48.92872 269 LEU C N 1
ATOM 8517 C CA . LEU C 1 269 ? -43.19819 27.48791 70.64902 1.000 46.83186 269 LEU C CA 1
ATOM 8518 C C . LEU C 1 269 ? -43.18128 26.60628 71.88662 1.000 53.00367 269 LEU C C 1
ATOM 8519 O O . LEU C 1 269 ? -44.10920 25.81329 72.12722 1.000 56.55530 269 LEU C O 1
ATOM 8524 N N . GLU C 1 270 ? -42.12330 26.76570 72.67837 1.000 50.27150 270 GLU C N 1
ATOM 8525 C CA . GLU C 1 270 ? -42.00623 26.04384 73.93978 1.000 51.13930 270 GLU C CA 1
ATOM 8526 C C . GLU C 1 270 ? -43.20206 26.32270 74.84570 1.000 50.79768 270 GLU C C 1
ATOM 8527 O O . GLU C 1 270 ? -43.77725 25.39642 75.41213 1.000 51.95516 270 GLU C O 1
ATOM 8533 N N . ARG C 1 271 ? -43.57781 27.59299 74.98331 1.000 54.98223 271 ARG C N 1
ATOM 8534 C CA . ARG C 1 271 ? -44.72553 27.94526 75.81928 1.000 58.82531 271 ARG C CA 1
ATOM 8535 C C . ARG C 1 271 ? -46.01347 27.28283 75.32280 1.000 57.28450 271 ARG C C 1
ATOM 8536 O O . ARG C 1 271 ? -46.83012 26.82203 76.13107 1.000 56.34920 271 ARG C O 1
ATOM 8544 N N . ILE C 1 272 ? -46.19092 27.22255 74.00281 1.000 54.35138 272 ILE C N 1
ATOM 8545 C CA . ILE C 1 272 ? -47.34588 26.52832 73.42915 1.000 57.22471 272 ILE C CA 1
ATOM 8546 C C . ILE C 1 272 ? -47.34505 25.05259 73.83773 1.000 61.76898 272 ILE C C 1
ATOM 8547 O O . ILE C 1 272 ? -48.37362 24.51867 74.28466 1.000 64.79795 272 ILE C O 1
ATOM 8552 N N . ALA C 1 273 ? -46.18343 24.40941 73.72764 1.000 56.22551 273 ALA C N 1
ATOM 8553 C CA . ALA C 1 273 ? -46.06733 23.01355 74.15121 1.000 54.28804 273 ALA C CA 1
ATOM 8554 C C . ALA C 1 273 ? -46.37995 22.81795 75.64384 1.000 56.25052 273 ALA C C 1
ATOM 8555 O O . ALA C 1 273 ? -47.11138 21.89875 76.00884 1.000 53.35661 273 ALA C O 1
ATOM 8557 N N . GLU C 1 274 ? -45.83334 23.67953 76.49885 1.000 57.88998 274 GLU C N 1
ATOM 8558 C CA . GLU C 1 274 ? -46.05103 23.57883 77.94111 1.000 63.10081 274 GLU C CA 1
ATOM 8559 C C . GLU C 1 274 ? -47.51877 23.75497 78.31963 1.000 65.87183 274 GLU C C 1
ATOM 8560 O O . GLU C 1 274 ? -48.03766 23.05420 79.19384 1.000 60.82754 274 GLU C O 1
ATOM 8566 N N . ASP C 1 275 ? -48.16744 24.72165 77.68015 1.000 67.95296 275 ASP C N 1
ATOM 8567 C CA . ASP C 1 275 ? -49.57371 24.97521 77.92281 1.000 67.60967 275 ASP C CA 1
ATOM 8568 C C . ASP C 1 275 ? -50.41867 23.79090 77.46946 1.000 57.56009 275 ASP C C 1
ATOM 8569 O O . ASP C 1 275 ? -51.35192 23.38641 78.16595 1.000 52.45131 275 ASP C O 1
ATOM 8574 N N . ALA C 1 276 ? -50.10677 23.25016 76.29440 1.000 55.52656 276 ALA C N 1
ATOM 8575 C CA . ALA C 1 276 ? -50.79940 22.05719 75.81668 1.000 55.47815 276 ALA C CA 1
ATOM 8576 C C . ALA C 1 276 ? -50.60325 20.90477 76.80716 1.000 58.09579 276 ALA C C 1
ATOM 8577 O O . ALA C 1 276 ? -51.54604 20.16977 77.11278 1.000 57.75383 276 ALA C O 1
ATOM 8579 N N . TRP C 1 277 ? -49.38933 20.77811 77.33651 1.000 58.69598 277 TRP C N 1
ATOM 8580 C CA . TRP C 1 277 ? -49.06493 19.69216 78.25344 1.000 62.33351 277 TRP C CA 1
ATOM 8581 C C . TRP C 1 277 ? -49.93746 19.75461 79.49789 1.000 66.91990 277 TRP C C 1
ATOM 8582 O O . TRP C 1 277 ? -50.42812 18.72833 79.96429 1.000 70.12784 277 TRP C O 1
ATOM 8593 N N . LYS C 1 278 ? -50.12648 20.95745 80.03489 1.000 71.71925 278 LYS C N 1
ATOM 8594 C CA . LYS C 1 278 ? -51.00912 21.14112 81.18488 1.000 72.75056 278 LYS C CA 1
ATOM 8595 C C . LYS C 1 278 ? -52.45707 20.89308 80.78027 1.000 73.94055 278 LYS C C 1
ATOM 8596 O O . LYS C 1 278 ? -53.23192 20.30493 81.53340 1.000 78.73571 278 LYS C O 1
ATOM 8602 N N . GLY C 1 280 ? -53.29335 18.26106 79.37616 1.000 62.94666 280 GLY C N 1
ATOM 8603 C CA . GLY C 1 280 ? -53.17842 16.82114 79.24704 1.000 60.77735 280 GLY C CA 1
ATOM 8604 C C . GLY C 1 280 ? -52.74217 16.39055 77.86270 1.000 61.75207 280 GLY C C 1
ATOM 8605 O O . GLY C 1 280 ? -52.70169 15.19847 77.56200 1.000 60.64317 280 GLY C O 1
ATOM 8606 N N . ILE C 1 281 ? -52.39654 17.35970 77.02060 1.000 64.86993 281 ILE C N 1
ATOM 8607 C CA . ILE C 1 281 ? -51.95066 17.06817 75.66103 1.000 64.82575 281 ILE C CA 1
ATOM 8608 C C . ILE C 1 281 ? -50.46622 16.69542 75.61592 1.000 65.70942 281 ILE C C 1
ATOM 8609 O O . ILE C 1 281 ? -49.61647 17.40515 76.15412 1.000 63.90122 281 ILE C O 1
ATOM 8614 N N . LYS C 1 282 ? -50.16943 15.57184 74.96833 1.000 65.26879 282 LYS C N 1
ATOM 8615 C CA . LYS C 1 282 ? -48.80970 15.05570 74.87645 1.000 63.81870 282 LYS C CA 1
ATOM 8616 C C . LYS C 1 282 ? -48.09406 15.75223 73.70287 1.000 64.20829 282 LYS C C 1
ATOM 8617 O O . LYS C 1 282 ? -47.95333 15.21263 72.60321 1.000 63.52881 282 LYS C O 1
ATOM 8623 N N . ALA C 1 283 ? -47.71793 17.00764 73.92843 1.000 62.00845 283 ALA C N 1
ATOM 8624 C CA . ALA C 1 283 ? -46.97089 17.77330 72.93351 1.000 58.23069 283 ALA C CA 1
ATOM 8625 C C . ALA C 1 283 ? -45.58152 18.10776 73.46775 1.000 52.94255 283 ALA C C 1
ATOM 8626 O O . ALA C 1 283 ? -45.44518 18.67075 74.55719 1.000 51.22285 283 ALA C O 1
ATOM 8628 N N . THR C 1 284 ? -44.55190 17.77833 72.69945 1.000 52.38443 284 THR C N 1
ATOM 8629 C CA . THR C 1 284 ? -43.18547 18.01656 73.14682 1.000 51.29693 284 THR C CA 1
ATOM 8630 C C . THR C 1 284 ? -42.34336 18.72469 72.09472 1.000 46.83345 284 THR C C 1
ATOM 8631 O O . THR C 1 284 ? -42.27013 18.29539 70.93826 1.000 43.03952 284 THR C O 1
ATOM 8635 N N . VAL C 1 285 ? -41.70751 19.81560 72.50989 1.000 48.36794 285 VAL C N 1
ATOM 8636 C CA . VAL C 1 285 ? -40.68733 20.46994 71.69827 1.000 46.03433 285 VAL C CA 1
ATOM 8637 C C . VAL C 1 285 ? -39.32542 19.87072 72.03127 1.000 43.73085 285 VAL C C 1
ATOM 8638 O O . VAL C 1 285 ? -38.92586 19.82911 73.20283 1.000 44.95142 285 VAL C O 1
ATOM 8642 N N . TYR C 1 286 ? -38.63275 19.38549 71.00881 1.000 37.87298 286 TYR C N 1
ATOM 8643 C CA . TYR C 1 286 ? -37.29176 18.84260 71.18225 1.000 42.71251 286 TYR C CA 1
ATOM 8644 C C . TYR C 1 286 ? -36.26541 19.87350 70.69934 1.000 43.87265 286 TYR C C 1
ATOM 8645 O O . TYR C 1 286 ? -36.13099 20.10806 69.49879 1.000 47.29022 286 TYR C O 1
ATOM 8654 N N . ASN C 1 287 ? -35.55038 20.48863 71.64119 1.000 41.92062 287 ASN C N 1
ATOM 8655 C CA . ASN C 1 287 ? -34.53899 21.48790 71.30579 1.000 37.94697 287 ASN C CA 1
ATOM 8656 C C . ASN C 1 287 ? -33.27150 20.77585 70.83304 1.000 40.89546 287 ASN C C 1
ATOM 8657 O O . ASN C 1 287 ? -32.51054 20.23116 71.63194 1.000 43.62217 287 ASN C O 1
ATOM 8662 N N . CYS C 1 288 ? -33.06281 20.79824 69.52207 1.000 40.37712 288 CYS C N 1
ATOM 8663 C CA . CYS C 1 288 ? -32.04495 19.98790 68.85776 1.000 49.67796 288 CYS C CA 1
ATOM 8664 C C . CYS C 1 288 ? -30.78963 20.80493 68.52610 1.000 52.60422 288 CYS C C 1
ATOM 8665 O O . CYS C 1 288 ? -30.82940 22.03463 68.55756 1.000 53.34321 288 CYS C O 1
ATOM 8668 N N . PRO C 1 289 ? -29.66596 20.12030 68.22716 1.000 53.73826 289 PRO C N 1
ATOM 8669 C CA . PRO C 1 289 ? -28.38135 20.78766 67.96581 1.000 50.85519 289 PRO C CA 1
ATOM 8670 C C . PRO C 1 289 ? -28.30101 21.62248 66.69368 1.000 52.34214 289 PRO C C 1
ATOM 8671 O O . PRO C 1 289 ? -29.09451 21.44470 65.77214 1.000 49.68632 289 PRO C O 1
ATOM 8675 N N . GLU C 1 290 ? -27.32148 22.52376 66.66771 1.000 49.71025 290 GLU C N 1
ATOM 8676 C CA . GLU C 1 290 ? -26.94092 23.25008 65.46402 1.000 49.05375 290 GLU C CA 1
ATOM 8677 C C . GLU C 1 290 ? -26.41945 22.29111 64.39413 1.000 49.38650 290 GLU C C 1
ATOM 8678 O O . GLU C 1 290 ? -25.45889 21.56277 64.63646 1.000 50.97974 290 GLU C O 1
ATOM 8684 N N . ILE C 1 291 ? -27.02648 22.30295 63.20919 1.000 46.04266 291 ILE C N 1
ATOM 8685 C CA . ILE C 1 291 ? -26.50980 21.52059 62.08166 1.000 51.13663 291 ILE C CA 1
ATOM 8686 C C . ILE C 1 291 ? -26.65251 22.33138 60.79799 1.000 54.65398 291 ILE C C 1
ATOM 8687 O O . ILE C 1 291 ? -27.16164 23.45037 60.82874 1.000 50.07908 291 ILE C O 1
ATOM 8692 N N . ARG C 1 292 ? -26.20566 21.76387 59.67885 1.000 58.93961 292 ARG C N 1
ATOM 8693 C CA . ARG C 1 292 ? -26.32936 22.42094 58.37611 1.000 67.48449 292 ARG C CA 1
ATOM 8694 C C . ARG C 1 292 ? -27.48753 21.88328 57.53517 1.000 69.26946 292 ARG C C 1
ATOM 8695 O O . ARG C 1 292 ? -27.46368 20.73887 57.07666 1.000 71.93829 292 ARG C O 1
ATOM 8703 N N . THR C 1 293 ? -28.49703 22.72791 57.33828 1.000 63.77975 293 THR C N 1
ATOM 8704 C CA . THR C 1 293 ? -29.64900 22.40888 56.49771 1.000 60.23845 293 THR C CA 1
ATOM 8705 C C . THR C 1 293 ? -29.92982 23.55960 55.53447 1.000 59.62191 293 THR C C 1
ATOM 8706 O O . THR C 1 293 ? -29.21274 24.55923 55.52933 1.000 56.46339 293 THR C O 1
ATOM 8710 N N . ASN C 1 294 ? -30.97548 23.41830 54.72705 1.000 58.05501 294 ASN C N 1
ATOM 8711 C CA . ASN C 1 294 ? -31.42602 24.50858 53.86392 1.000 58.26222 294 ASN C CA 1
ATOM 8712 C C . ASN C 1 294 ? -31.71723 25.78324 54.64468 1.000 60.69642 294 ASN C C 1
ATOM 8713 O O . ASN C 1 294 ? -31.43936 26.88848 54.17968 1.000 64.02497 294 ASN C O 1
ATOM 8718 N N . SER C 1 295 ? -32.26452 25.61601 55.84206 1.000 63.71067 295 SER C N 1
ATOM 8719 C CA . SER C 1 295 ? -32.69488 26.74383 56.65596 1.000 68.23033 295 SER C CA 1
ATOM 8720 C C . SER C 1 295 ? -31.57984 27.30834 57.54053 1.000 66.64423 295 SER C C 1
ATOM 8721 O O . SER C 1 295 ? -31.71705 28.40468 58.08628 1.000 69.59626 295 SER C O 1
ATOM 8724 N N . SER C 1 296 ? -30.49073 26.56198 57.70623 1.000 63.42317 296 SER C N 1
ATOM 8725 C CA . SER C 1 296 ? -29.41105 27.02713 58.56988 1.000 62.61261 296 SER C CA 1
ATOM 8726 C C . SER C 1 296 ? -28.14088 27.37850 57.79805 1.000 59.67420 296 SER C C 1
ATOM 8727 O O . SER C 1 296 ? -27.17926 27.88279 58.37835 1.000 55.54815 296 SER C O 1
ATOM 8730 N N . ASP C 1 297 ? -28.15024 27.13210 56.49111 1.000 62.19413 297 ASP C N 1
ATOM 8731 C CA . ASP C 1 297 ? -26.99190 27.40181 55.64196 1.000 64.73078 297 ASP C CA 1
ATOM 8732 C C . ASP C 1 297 ? -26.53216 28.85774 55.69357 1.000 65.46938 297 ASP C C 1
ATOM 8733 O O . ASP C 1 297 ? -25.33914 29.13859 55.58809 1.000 65.68823 297 ASP C O 1
ATOM 8738 N N . ILE C 1 298 ? -27.47698 29.77858 55.86049 1.000 68.26251 298 ILE C N 1
ATOM 8739 C CA . ILE C 1 298 ? -27.15575 31.20088 55.84190 1.000 69.72992 298 ILE C CA 1
ATOM 8740 C C . ILE C 1 298 ? -26.44340 31.62562 57.12349 1.000 69.36763 298 ILE C C 1
ATOM 8741 O O . ILE C 1 298 ? -25.70164 32.60875 57.13513 1.000 69.22743 298 ILE C O 1
ATOM 8746 N N . PHE C 1 299 ? -26.66860 30.87800 58.19896 1.000 70.85820 299 PHE C N 1
ATOM 8747 C CA . PHE C 1 299 ? -26.05147 31.18020 59.48609 1.000 72.39686 299 PHE C CA 1
ATOM 8748 C C . PHE C 1 299 ? -24.57851 30.78108 59.52516 1.000 70.99021 299 PHE C C 1
ATOM 8749 O O . PHE C 1 299 ? -24.22746 29.76706 60.12128 1.000 70.91885 299 PHE C O 1
ATOM 8757 N N . VAL C 1 300 ? -23.72185 31.56705 58.87942 1.000 66.28041 300 VAL C N 1
ATOM 8758 C CA . VAL C 1 300 ? -22.28574 31.29989 58.89825 1.000 61.77499 300 VAL C CA 1
ATOM 8759 C C . VAL C 1 300 ? -21.74391 31.29582 60.32796 1.000 61.77557 300 VAL C C 1
ATOM 8760 O O . VAL C 1 300 ? -21.86723 32.28590 61.05551 1.000 52.61276 300 VAL C O 1
ATOM 8764 N N . GLY C 1 301 ? -21.16006 30.17147 60.73267 1.000 68.65894 301 GLY C N 1
ATOM 8765 C CA . GLY C 1 301 ? -20.62004 30.04495 62.07369 1.000 66.68132 301 GLY C CA 1
ATOM 8766 C C . GLY C 1 301 ? -21.41583 29.13535 62.99137 1.000 62.79598 301 GLY C C 1
ATOM 8767 O O . GLY C 1 301 ? -20.90536 28.69789 64.02154 1.000 61.28321 301 GLY C O 1
ATOM 8768 N N . VAL C 1 302 ? -22.67149 28.87116 62.63726 1.000 59.68600 302 VAL C N 1
ATOM 8769 C CA . VAL C 1 302 ? -23.52380 27.98800 63.43609 1.000 60.82697 302 VAL C CA 1
ATOM 8770 C C . VAL C 1 302 ? -22.88621 26.59092 63.56934 1.000 55.67308 302 VAL C C 1
ATOM 8771 O O . VAL C 1 302 ? -22.89420 25.96792 64.64378 1.000 55.65018 302 VAL C O 1
ATOM 8775 N N . GLU C 1 303 ? -22.24916 26.15191 62.49258 1.000 55.84372 303 GLU C N 1
ATOM 8776 C CA . GLU C 1 303 ? -21.68423 24.81438 62.41490 1.000 60.83932 303 GLU C CA 1
ATOM 8777 C C . GLU C 1 303 ? -20.47110 24.63998 63.32719 1.000 63.36311 303 GLU C C 1
ATOM 8778 O O . GLU C 1 303 ? -20.03826 23.51144 63.58196 1.000 62.43647 303 GLU C O 1
ATOM 8784 N N . LEU C 1 304 ? -19.93101 25.75236 63.82387 1.000 61.62277 304 LEU C N 1
ATOM 8785 C CA . LEU C 1 304 ? -18.83755 25.69898 64.79053 1.000 58.49627 304 LEU C CA 1
ATOM 8786 C C . LEU C 1 304 ? -19.28338 24.96041 66.04466 1.000 56.70361 304 LEU C C 1
ATOM 8787 O O . LEU C 1 304 ? -18.46155 24.35994 66.74616 1.000 58.50974 304 LEU C O 1
ATOM 8792 N N . SER C 1 305 ? -20.58232 25.02065 66.33688 1.000 50.81902 305 SER C N 1
ATOM 8793 C CA . SER C 1 305 ? -21.10561 24.35495 67.52785 1.000 49.43998 305 SER C CA 1
ATOM 8794 C C . SER C 1 305 ? -21.11798 22.82875 67.38259 1.000 51.40282 305 SER C C 1
ATOM 8795 O O . SER C 1 305 ? -21.19897 22.10274 68.37936 1.000 51.55798 305 SER C O 1
ATOM 8798 N N . LEU C 1 306 ? -21.04071 22.35264 66.14134 1.000 49.45837 306 LEU C N 1
ATOM 8799 C CA . LEU C 1 306 ? -21.25143 20.93891 65.82755 1.000 55.67730 306 LEU C CA 1
ATOM 8800 C C . LEU C 1 306 ? -19.99036 20.07402 65.92430 1.000 61.76668 306 LEU C C 1
ATOM 8801 O O . LEU C 1 306 ? -20.07599 18.89661 66.26132 1.000 64.23807 306 LEU C O 1
ATOM 8806 N N . PHE C 1 307 ? -18.82923 20.65370 65.62800 1.000 62.27842 307 PHE C N 1
ATOM 8807 C CA . PHE C 1 307 ? -17.56511 19.90756 65.62993 1.000 60.20054 307 PHE C CA 1
ATOM 8808 C C . PHE C 1 307 ? -17.23379 19.13970 66.93226 1.000 54.00937 307 PHE C C 1
ATOM 8809 O O . PHE C 1 307 ? -16.76377 17.99991 66.86285 1.000 52.16052 307 PHE C O 1
ATOM 8817 N N . PRO C 1 308 ? -17.48649 19.74014 68.11932 1.000 49.00275 308 PRO C N 1
ATOM 8818 C CA . PRO C 1 308 ? -17.13672 19.00132 69.34353 1.000 50.84914 308 PRO C CA 1
ATOM 8819 C C . PRO C 1 308 ? -17.95601 17.73505 69.56538 1.000 62.08862 308 PRO C C 1
ATOM 8820 O O . PRO C 1 308 ? -17.62568 16.93510 70.45395 1.000 64.01329 308 PRO C O 1
ATOM 8824 N N . LEU C 1 309 ? -18.99720 17.54917 68.75879 1.000 66.47021 309 LEU C N 1
ATOM 8825 C CA . LEU C 1 309 ? -19.74544 16.30413 68.76859 1.000 68.67819 309 LEU C CA 1
ATOM 8826 C C . LEU C 1 309 ? -18.79613 15.13832 68.53939 1.000 67.83535 309 LEU C C 1
ATOM 8827 O O . LEU C 1 309 ? -18.98258 14.06380 69.11721 1.000 67.76180 309 LEU C O 1
ATOM 8832 N N . LEU C 1 310 ? -17.75985 15.36483 67.73013 1.000 63.01971 310 LEU C N 1
ATOM 8833 C CA . LEU C 1 310 ? -16.76059 14.32733 67.49693 1.000 65.00948 310 LEU C CA 1
ATOM 8834 C C . LEU C 1 310 ? -16.15579 13.83901 68.81227 1.000 66.87233 310 LEU C C 1
ATOM 8835 O O . LEU C 1 310 ? -16.11208 12.63275 69.07157 1.000 64.69959 310 LEU C O 1
ATOM 8840 N N . LYS C 1 311 ? -15.76472 14.77789 69.67278 1.000 68.59024 311 LYS C N 1
ATOM 8841 C CA . LYS C 1 311 ? -15.16943 14.40068 70.95107 1.000 71.25159 311 LYS C CA 1
ATOM 8842 C C . LYS C 1 311 ? -16.21405 13.75730 71.83985 1.000 73.25895 311 LYS C C 1
ATOM 8843 O O . LYS C 1 311 ? -15.88169 12.98567 72.74369 1.000 72.50134 311 LYS C O 1
ATOM 8849 N N . ALA C 1 312 ? -17.47108 14.13386 71.63664 1.000 77.01973 312 ALA C N 1
ATOM 8850 C CA . ALA C 1 312 ? -18.54221 13.50968 72.38573 1.000 80.74952 312 ALA C CA 1
ATOM 8851 C C . ALA C 1 312 ? -18.67357 12.05279 71.96463 1.000 82.74391 312 ALA C C 1
ATOM 8852 O O . ALA C 1 312 ? -18.89379 11.18365 72.81554 1.000 84.98570 312 ALA C O 1
ATOM 8854 N N . LEU C 1 313 ? -18.47014 11.77851 70.67176 1.000 77.91269 313 LEU C N 1
ATOM 8855 C CA . LEU C 1 313 ? -18.66280 10.42265 70.15835 1.000 74.67289 313 LEU C CA 1
ATOM 8856 C C . LEU C 1 313 ? -17.73003 9.43391 70.83785 1.000 74.64678 313 LEU C C 1
ATOM 8857 O O . LEU C 1 313 ? -18.10141 8.28794 71.09332 1.000 74.16687 313 LEU C O 1
ATOM 8862 N N . LYS C 1 314 ? -16.52084 9.88569 71.13572 1.000 75.13713 314 LYS C N 1
ATOM 8863 C CA . LYS C 1 314 ? -15.55719 9.04925 71.82499 1.000 73.88191 314 LYS C CA 1
ATOM 8864 C C . LYS C 1 314 ? -15.83425 9.01761 73.32617 1.000 66.38935 314 LYS C C 1
ATOM 8865 O O . LYS C 1 314 ? -15.61453 7.99450 73.97347 1.000 65.74383 314 LYS C O 1
ATOM 8871 N N . LYS C 1 315 ? -16.32904 10.12527 73.87719 1.000 60.37155 315 LYS C N 1
ATOM 8872 C CA . LYS C 1 315 ? -16.47128 10.22784 75.32817 1.000 61.99527 315 LYS C CA 1
ATOM 8873 C C . LYS C 1 315 ? -17.58011 9.29938 75.81735 1.000 64.49408 315 LYS C C 1
ATOM 8874 O O . LYS C 1 315 ? -17.49765 8.74209 76.91422 1.000 65.29220 315 LYS C O 1
ATOM 8880 N N . GLU C 1 316 ? -18.61571 9.13265 75.00188 1.000 66.70747 316 GLU C N 1
ATOM 8881 C CA . GLU C 1 316 ? -19.74575 8.29286 75.38105 1.000 70.32289 316 GLU C CA 1
ATOM 8882 C C . GLU C 1 316 ? -19.53850 6.85637 74.91244 1.000 70.69578 316 GLU C C 1
ATOM 8883 O O . GLU C 1 316 ? -20.33058 6.32993 74.13329 1.000 71.11288 316 GLU C O 1
ATOM 8889 N N . GLN C 1 325 ? -16.26583 7.25273 61.80189 1.000 88.05444 325 GLN C N 1
ATOM 8890 C CA . GLN C 1 325 ? -16.73364 8.61907 61.59625 1.000 88.88588 325 GLN C CA 1
ATOM 8891 C C . GLN C 1 325 ? -15.59019 9.61749 61.67886 1.000 85.07644 325 GLN C C 1
ATOM 8892 O O . GLN C 1 325 ? -15.48839 10.52800 60.85429 1.000 82.05256 325 GLN C O 1
ATOM 8898 N N . TRP C 1 326 ? -14.73275 9.44063 62.67843 1.000 80.48495 326 TRP C N 1
ATOM 8899 C CA . TRP C 1 326 ? -13.51882 10.23880 62.79057 1.000 77.36176 326 TRP C CA 1
ATOM 8900 C C . TRP C 1 326 ? -12.65503 10.13573 61.54483 1.000 77.45833 326 TRP C C 1
ATOM 8901 O O . TRP C 1 326 ? -12.15029 11.14412 61.04051 1.000 76.33558 326 TRP C O 1
ATOM 8912 N N . GLN C 1 327 ? -12.48113 8.90825 61.06494 1.000 77.17148 327 GLN C N 1
ATOM 8913 C CA . GLN C 1 327 ? -11.70376 8.65286 59.86067 1.000 75.61365 327 GLN C CA 1
ATOM 8914 C C . GLN C 1 327 ? -12.34219 9.34399 58.66233 1.000 74.79077 327 GLN C C 1
ATOM 8915 O O . GLN C 1 327 ? -11.65252 9.97175 57.85660 1.000 72.56036 327 GLN C O 1
ATOM 8917 N N . ALA C 1 328 ? -13.66538 9.23141 58.56255 1.000 76.19952 328 ALA C N 1
ATOM 8918 C CA . ALA C 1 328 ? -14.41857 9.85294 57.47520 1.000 78.12830 328 ALA C CA 1
ATOM 8919 C C . ALA C 1 328 ? -14.18080 11.35901 57.42241 1.000 78.49649 328 ALA C C 1
ATOM 8920 O O . ALA C 1 328 ? -14.02106 11.93394 56.34335 1.000 75.86372 328 ALA C O 1
ATOM 8922 N N . CYS C 1 329 ? -14.14317 11.98841 58.59362 1.000 80.27356 329 CYS C N 1
ATOM 8923 C CA . CYS C 1 329 ? -13.90178 13.42268 58.68178 1.000 75.96883 329 CYS C CA 1
ATOM 8924 C C . CYS C 1 329 ? -12.42968 13.72304 58.41174 1.000 70.80271 329 CYS C C 1
ATOM 8925 O O . CYS C 1 329 ? -12.09519 14.74117 57.81092 1.000 67.91964 329 CYS C O 1
ATOM 8928 N N . ARG C 1 330 ? -11.55606 12.82641 58.86166 1.000 69.59201 330 ARG C N 1
ATOM 8929 C CA . ARG C 1 330 ? -10.12728 12.94327 58.60019 1.000 63.70572 330 ARG C CA 1
ATOM 8930 C C . ARG C 1 330 ? -9.84009 12.89689 57.10405 1.000 60.67728 330 ARG C C 1
ATOM 8931 O O . ARG C 1 330 ? -9.13944 13.75704 56.57383 1.000 61.55498 330 ARG C O 1
ATOM 8933 N N . THR C 1 338 ? -4.89560 18.82149 59.83694 1.000 66.10285 338 THR C N 1
ATOM 8934 C CA . THR C 1 338 ? -5.28782 17.69308 60.67652 1.000 67.45952 338 THR C CA 1
ATOM 8935 C C . THR C 1 338 ? -6.61981 17.96110 61.36760 1.000 70.85703 338 THR C C 1
ATOM 8936 O O . THR C 1 338 ? -6.97809 19.11428 61.60935 1.000 73.30102 338 THR C O 1
ATOM 8940 N N . LEU C 1 339 ? -7.35430 16.89747 61.68201 1.000 69.46232 339 LEU C N 1
ATOM 8941 C CA . LEU C 1 339 ? -8.60920 17.02538 62.42127 1.000 69.55020 339 LEU C CA 1
ATOM 8942 C C . LEU C 1 339 ? -8.32177 17.64341 63.78685 1.000 74.27064 339 LEU C C 1
ATOM 8943 O O . LEU C 1 339 ? -9.08861 18.47131 64.28721 1.000 75.96842 339 LEU C O 1
ATOM 8945 N N . GLU C 1 340 ? -7.21263 17.21052 64.38181 1.000 79.37036 340 GLU C N 1
ATOM 8946 C CA . GLU C 1 340 ? -6.65082 17.80663 65.60013 1.000 84.24091 340 GLU C CA 1
ATOM 8947 C C . GLU C 1 340 ? -6.61534 19.33087 65.62116 1.000 83.79118 340 GLU C C 1
ATOM 8948 O O . GLU C 1 340 ? -7.13625 19.95175 66.53810 1.000 82.21053 340 GLU C O 1
ATOM 8954 N N . SER C 1 341 ? -5.99077 19.92479 64.60857 1.000 83.62453 341 SER C N 1
ATOM 8955 C CA . SER C 1 341 ? -5.87250 21.38341 64.51585 1.000 83.28824 341 SER C CA 1
ATOM 8956 C C . SER C 1 341 ? -7.24364 22.04255 64.51158 1.000 82.16891 341 SER C C 1
ATOM 8957 O O . SER C 1 341 ? -7.47958 23.03863 65.19065 1.000 81.57101 341 SER C O 1
ATOM 8959 N N . LEU C 1 342 ? -8.14175 21.45712 63.72975 1.000 78.60567 342 LEU C N 1
ATOM 8960 C CA . LEU C 1 342 ? -9.51838 21.91845 63.61437 1.000 73.29289 342 LEU C CA 1
ATOM 8961 C C . LEU C 1 342 ? -10.24591 21.90629 64.96315 1.000 73.92265 342 LEU C C 1
ATOM 8962 O O . LEU C 1 342 ? -10.76061 22.93499 65.41370 1.000 75.65051 342 LEU C O 1
ATOM 8967 N N . LEU C 1 343 ? -10.26758 20.74701 65.61588 1.000 70.04623 343 LEU C N 1
ATOM 8968 C CA . LEU C 1 343 ? -10.98601 20.59297 66.88192 1.000 68.37571 343 LEU C CA 1
ATOM 8969 C C . LEU C 1 343 ? -10.36597 21.41953 68.01272 1.000 67.83892 343 LEU C C 1
ATOM 8970 O O . LEU C 1 343 ? -11.07105 21.93155 68.88439 1.000 64.49598 343 LEU C O 1
ATOM 8975 N N . GLN C 1 344 ? -9.04199 21.53078 68.00395 1.000 71.31247 344 GLN C N 1
ATOM 8976 C CA . GLN C 1 344 ? -8.33494 22.30481 69.01793 1.000 75.65324 344 GLN C CA 1
ATOM 8977 C C . GLN C 1 344 ? -8.57870 23.79125 68.79353 1.000 74.61780 344 GLN C C 1
ATOM 8978 O O . GLN C 1 344 ? -8.59699 24.57149 69.73785 1.000 72.72642 344 GLN C O 1
ATOM 8984 N N . LYS C 1 345 ? -8.74474 24.17887 67.53210 1.000 74.80958 345 LYS C N 1
ATOM 8985 C CA . LYS C 1 345 ? -9.08757 25.55899 67.19611 1.000 76.10235 345 LYS C CA 1
ATOM 8986 C C . LYS C 1 345 ? -10.53152 25.85637 67.60810 1.000 74.21377 345 LYS C C 1
ATOM 8987 O O . LYS C 1 345 ? -10.86739 26.98683 67.96918 1.000 72.77097 345 LYS C O 1
ATOM 8993 N N . ILE C 1 346 ? -11.38026 24.83228 67.57199 1.000 73.27016 346 ILE C N 1
ATOM 8994 C CA . ILE C 1 346 ? -12.73771 24.97207 68.08280 1.000 71.93683 346 ILE C CA 1
ATOM 8995 C C . ILE C 1 346 ? -12.69792 25.13037 69.60274 1.000 72.40862 346 ILE C C 1
ATOM 8996 O O . ILE C 1 346 ? -13.45180 25.92345 70.18590 1.000 72.26566 346 ILE C O 1
ATOM 9001 N N . ASP C 1 347 ? -11.80463 24.38573 70.24651 1.000 70.53935 347 ASP C N 1
ATOM 9002 C CA . ASP C 1 347 ? -11.62110 24.52693 71.68527 1.000 69.68003 347 ASP C CA 1
ATOM 9003 C C . ASP C 1 347 ? -11.10763 25.93777 71.99829 1.000 66.93038 347 ASP C C 1
ATOM 9004 O O . ASP C 1 347 ? -11.51952 26.54055 72.98808 1.000 62.37793 347 ASP C O 1
ATOM 9009 N N . ASP C 1 348 ? -10.21765 26.45415 71.15001 1.000 70.32323 348 ASP C N 1
ATOM 9010 C CA . ASP C 1 348 ? -9.72909 27.82721 71.26175 1.000 72.63812 348 ASP C CA 1
ATOM 9011 C C . ASP C 1 348 ? -10.89911 28.79856 71.18366 1.000 69.91480 348 ASP C C 1
ATOM 9012 O O . ASP C 1 348 ? -11.00141 29.75060 71.96206 1.000 68.71512 348 ASP C O 1
ATOM 9017 N N . TYR C 1 349 ? -11.79173 28.51699 70.24049 1.000 67.70711 349 TYR C N 1
ATOM 9018 C CA . TYR C 1 349 ? -12.99316 29.30476 70.01240 1.000 70.52823 349 TYR C CA 1
ATOM 9019 C C . TYR C 1 349 ? -13.84630 29.38149 71.27585 1.000 67.28226 349 TYR C C 1
ATOM 9020 O O . TYR C 1 349 ? -14.17903 30.47112 71.73964 1.000 66.41523 349 TYR C O 1
ATOM 9029 N N . ASN C 1 350 ? -14.17534 28.23182 71.85507 1.000 63.19856 350 ASN C N 1
ATOM 9030 C CA . ASN C 1 350 ? -15.00546 28.23345 73.06072 1.000 61.70773 350 ASN C CA 1
ATOM 9031 C C . ASN C 1 350 ? -14.26691 28.72789 74.31195 1.000 62.29509 350 ASN C C 1
ATOM 9032 O O . ASN C 1 350 ? -14.89569 29.14049 75.29014 1.000 58.66366 350 ASN C O 1
ATOM 9037 N N . ALA C 1 351 ? -12.93640 28.69693 74.27052 1.000 63.56653 351 ALA C N 1
ATOM 9038 C CA . ALA C 1 351 ? -12.11197 29.16055 75.38835 1.000 63.13330 351 ALA C CA 1
ATOM 9039 C C . ALA C 1 351 ? -12.01292 30.68287 75.42496 1.000 68.60637 351 ALA C C 1
ATOM 9040 O O . ALA C 1 351 ? -11.66682 31.26571 76.45093 1.000 71.89776 351 ALA C O 1
ATOM 9042 N N . SER C 1 352 ? -12.31814 31.31819 74.29916 1.000 67.02623 352 SER C N 1
ATOM 9043 C CA . SER C 1 352 ? -12.18788 32.76328 74.16444 1.000 69.04920 352 SER C CA 1
ATOM 9044 C C . SER C 1 352 ? -13.15727 33.50465 75.07795 1.000 74.31435 352 SER C C 1
ATOM 9045 O O . SER C 1 352 ? -14.25567 33.02424 75.35713 1.000 73.64418 352 SER C O 1
ATOM 9048 N N . ASP C 1 353 ? -12.72597 34.66683 75.55848 1.000 83.05500 353 ASP C N 1
ATOM 9049 C CA . ASP C 1 353 ? -13.53102 35.49946 76.44628 1.000 85.94657 353 ASP C CA 1
ATOM 9050 C C . ASP C 1 353 ? -14.83595 35.93202 75.78014 1.000 83.19223 353 ASP C C 1
ATOM 9051 O O . ASP C 1 353 ? -15.91645 35.87949 76.38547 1.000 83.60152 353 ASP C O 1
ATOM 9056 N N . VAL C 1 354 ? -14.71881 36.34365 74.51938 1.000 82.32619 354 VAL C N 1
ATOM 9057 C CA . VAL C 1 354 ? -15.86247 36.79173 73.73125 1.000 80.72291 354 VAL C CA 1
ATOM 9058 C C . VAL C 1 354 ? -16.92366 35.70027 73.60346 1.000 77.83854 354 VAL C C 1
ATOM 9059 O O . VAL C 1 354 ? -18.11175 35.96917 73.77620 1.000 78.40946 354 VAL C O 1
ATOM 9063 N N . MET C 1 355 ? -16.50103 34.46981 73.32333 1.000 70.82024 355 MET C N 1
ATOM 9064 C CA . MET C 1 355 ? -17.45932 33.38543 73.13844 1.000 64.92297 355 MET C CA 1
ATOM 9065 C C . MET C 1 355 ? -18.04836 32.90554 74.46086 1.000 64.88244 355 MET C C 1
ATOM 9066 O O . MET C 1 355 ? -19.21561 32.51708 74.51223 1.000 65.23638 355 MET C O 1
ATOM 9071 N N . LYS C 1 356 ? -17.25218 32.93658 75.52697 1.000 65.90636 356 LYS C N 1
ATOM 9072 C CA . LYS C 1 356 ? -17.75710 32.56510 76.84336 1.000 66.65022 356 LYS C CA 1
ATOM 9073 C C . LYS C 1 356 ? -18.78822 33.59157 77.30108 1.000 65.06917 356 LYS C C 1
ATOM 9074 O O . LYS C 1 356 ? -19.68884 33.27859 78.07949 1.000 65.36144 356 LYS C O 1
ATOM 9080 N N . GLY C 1 357 ? -18.65601 34.81928 76.80585 1.000 63.14761 357 GLY C N 1
ATOM 9081 C CA . GLY C 1 357 ? -19.60167 35.86994 77.14350 1.000 61.10450 357 GLY C CA 1
ATOM 9082 C C . GLY C 1 357 ? -21.01525 35.62653 76.63772 1.000 61.88167 357 GLY C C 1
ATOM 9083 O O . GLY C 1 357 ? -21.97883 36.13243 77.21624 1.000 62.82480 357 GLY C O 1
ATOM 9084 N N . PHE C 1 358 ? -21.14233 34.84637 75.56596 1.000 60.01165 358 PHE C N 1
ATOM 9085 C CA . PHE C 1 358 ? -22.44670 34.55538 74.96776 1.000 62.73709 358 PHE C CA 1
ATOM 9086 C C . PHE C 1 358 ? -23.09897 33.27881 75.48848 1.000 63.18911 358 PHE C C 1
ATOM 9087 O O . PHE C 1 358 ? -24.10584 32.83118 74.93718 1.000 65.01040 358 PHE C O 1
ATOM 9095 N N . ARG C 1 359 ? -22.52452 32.67927 76.52576 1.000 60.53885 359 ARG C N 1
ATOM 9096 C CA . ARG C 1 359 ? -23.11490 31.47787 77.10804 1.000 56.37491 359 ARG C CA 1
ATOM 9097 C C . ARG C 1 359 ? -24.07071 31.86058 78.24094 1.000 58.77962 359 ARG C C 1
ATOM 9098 O O . ARG C 1 359 ? -24.12402 31.21992 79.29039 1.000 64.69121 359 ARG C O 1
ATOM 9106 N N . ASN C 1 360 ? -24.81657 32.93104 77.98854 1.000 59.48955 360 ASN C N 1
ATOM 9107 C CA . ASN C 1 360 ? -25.81269 33.49028 78.89171 1.000 60.41151 360 ASN C CA 1
ATOM 9108 C C . ASN C 1 360 ? -27.19891 32.98308 78.49717 1.000 58.80388 360 ASN C C 1
ATOM 9109 O O . ASN C 1 360 ? -27.75721 33.41812 77.48647 1.000 54.07523 360 ASN C O 1
ATOM 9114 N N . PHE C 1 361 ? -27.75631 32.06641 79.28292 1.000 55.85786 361 PHE C N 1
ATOM 9115 C CA . PHE C 1 361 ? -29.00752 31.41949 78.89209 1.000 56.07795 361 PHE C CA 1
ATOM 9116 C C . PHE C 1 361 ? -30.23613 32.33979 78.91320 1.000 58.18629 361 PHE C C 1
ATOM 9117 O O . PHE C 1 361 ? -31.06245 32.27710 78.00579 1.000 58.69637 361 PHE C O 1
ATOM 9125 N N . GLU C 1 362 ? -30.36191 33.19013 79.92894 1.000 62.39633 362 GLU C N 1
ATOM 9126 C CA . GLU C 1 362 ? -31.56571 34.01595 80.06181 1.000 69.25008 362 GLU C CA 1
ATOM 9127 C C . GLU C 1 362 ? -31.57936 35.19617 79.08542 1.000 70.14910 362 GLU C C 1
ATOM 9128 O O . GLU C 1 362 ? -32.64844 35.68560 78.70281 1.000 70.62811 362 GLU C O 1
ATOM 9134 N N . ALA C 1 363 ? -30.39685 35.62939 78.65754 1.000 70.73602 363 ALA C N 1
ATOM 9135 C CA . ALA C 1 363 ? -30.28871 36.76237 77.74550 1.000 70.37270 363 ALA C CA 1
ATOM 9136 C C . ALA C 1 363 ? -30.52274 36.31870 76.30542 1.000 67.46018 363 ALA C C 1
ATOM 9137 O O . ALA C 1 363 ? -30.53066 37.14035 75.38606 1.000 63.79998 363 ALA C O 1
ATOM 9139 N N . TRP C 1 364 ? -30.68727 35.01065 76.12346 1.000 63.33446 364 TRP C N 1
ATOM 9140 C CA . TRP C 1 364 ? -30.87850 34.40665 74.80694 1.000 59.47410 364 TRP C CA 1
ATOM 9141 C C . TRP C 1 364 ? -32.22651 34.79921 74.18698 1.000 56.23912 364 TRP C C 1
ATOM 9142 O O . TRP C 1 364 ? -33.24706 34.81947 74.87958 1.000 54.68140 364 TRP C O 1
ATOM 9153 N N . PRO C 1 365 ? -32.23320 35.12494 72.88284 1.000 56.74324 365 PRO C N 1
ATOM 9154 C CA . PRO C 1 365 ? -31.03470 35.24517 72.04318 1.000 58.29515 365 PRO C CA 1
ATOM 9155 C C . PRO C 1 365 ? -30.37014 36.60336 72.22610 1.000 62.43914 365 PRO C C 1
ATOM 9156 O O . PRO C 1 365 ? -31.05639 37.62354 72.20030 1.000 66.76282 365 PRO C O 1
ATOM 9160 N N . MET C 1 366 ? -29.05691 36.62018 72.42039 1.000 61.44910 366 MET C N 1
ATOM 9161 C CA . MET C 1 366 ? -28.35437 37.88173 72.61704 1.000 59.73006 366 MET C CA 1
ATOM 9162 C C . MET C 1 366 ? -28.09817 38.56970 71.28083 1.000 56.58659 366 MET C C 1
ATOM 9163 O O . MET C 1 366 ? -27.98483 37.90873 70.24945 1.000 50.40057 366 MET C O 1
ATOM 9168 N N . PRO C 1 367 ? -28.01217 39.90750 71.29378 1.000 61.99234 367 PRO C N 1
ATOM 9169 C CA . PRO C 1 367 ? -27.58955 40.62059 70.08646 1.000 64.12069 367 PRO C CA 1
ATOM 9170 C C . PRO C 1 367 ? -26.13846 40.30953 69.76005 1.000 65.20328 367 PRO C C 1
ATOM 9171 O O . PRO C 1 367 ? -25.34485 40.10512 70.67763 1.000 66.56593 367 PRO C O 1
ATOM 9175 N N . ASN C 1 368 ? -25.79662 40.26858 68.47795 1.000 65.12603 368 ASN C N 1
ATOM 9176 C CA . ASN C 1 368 ? -24.41448 40.03370 68.08450 1.000 67.56838 368 ASN C CA 1
ATOM 9177 C C . ASN C 1 368 ? -23.58823 41.32190 68.14458 1.000 72.63787 368 ASN C C 1
ATOM 9178 O O . ASN C 1 368 ? -24.12415 42.40530 68.39388 1.000 73.70667 368 ASN C O 1
ATOM 9183 N N . THR C 1 369 ? -22.28300 41.19594 67.92026 1.000 72.12996 369 THR C N 1
ATOM 9184 C CA . THR C 1 369 ? -21.37161 42.34004 67.93122 1.000 69.57618 369 THR C CA 1
ATOM 9185 C C . THR C 1 369 ? -20.34821 42.19950 66.80796 1.000 68.96180 369 THR C C 1
ATOM 9186 O O . THR C 1 369 ? -20.19540 41.11945 66.23358 1.000 66.84166 369 THR C O 1
ATOM 9190 N N . ALA C 1 370 ? -19.65709 43.29280 66.49324 1.000 68.74189 370 ALA C N 1
ATOM 9191 C CA . ALA C 1 370 ? -18.62540 43.27800 65.45801 1.000 68.49960 370 ALA C CA 1
ATOM 9192 C C . ALA C 1 370 ? -17.50828 42.30068 65.80588 1.000 66.83681 370 ALA C C 1
ATOM 9193 O O . ALA C 1 370 ? -16.98352 41.60791 64.93431 1.000 67.18818 370 ALA C O 1
ATOM 9195 N N . GLU C 1 371 ? -17.14384 42.25924 67.08245 1.000 64.88135 371 GLU C N 1
ATOM 9196 C CA . GLU C 1 371 ? -16.12277 41.33461 67.56229 1.000 65.15188 371 GLU C CA 1
ATOM 9197 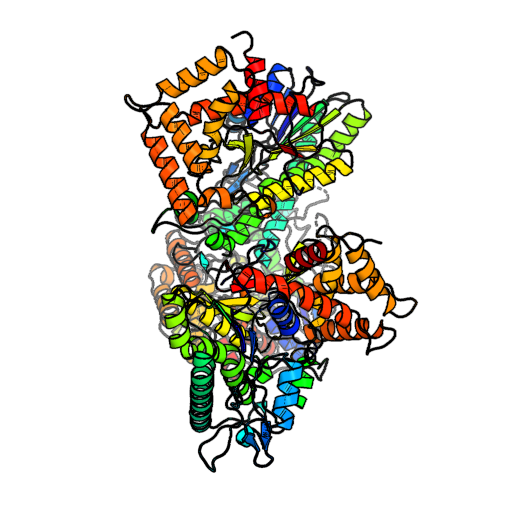C C . GLU C 1 371 ? -16.57553 39.88336 67.37402 1.000 64.46200 371 GLU C C 1
ATOM 9198 O O . GLU C 1 371 ? -15.80139 39.02483 66.92593 1.000 61.84076 371 GLU C O 1
ATOM 9204 N N . LEU C 1 372 ? -17.83727 39.62333 67.71698 1.000 62.85033 372 LEU C N 1
ATOM 9205 C CA . LEU C 1 372 ? -18.42108 38.29504 67.56367 1.000 61.78501 372 LEU C CA 1
ATOM 9206 C C . LEU C 1 372 ? -18.37690 37.88214 66.10585 1.000 56.04268 372 LEU C C 1
ATOM 9207 O O . LEU C 1 372 ? -17.91976 36.79183 65.77705 1.000 54.76359 372 LEU C O 1
ATOM 9212 N N . ALA C 1 373 ? -18.84564 38.77080 65.23640 1.000 55.09317 373 ALA C N 1
ATOM 9213 C CA . ALA C 1 373 ? -18.81485 38.52536 63.80209 1.000 58.39272 373 ALA C CA 1
ATOM 9214 C C . ALA C 1 373 ? -17.39252 38.20041 63.36775 1.000 58.24709 373 ALA C C 1
ATOM 9215 O O . ALA C 1 373 ? -17.16081 37.26208 62.60313 1.000 57.41517 373 ALA C O 1
ATOM 9217 N N . ASP C 1 374 ? -16.44006 38.95215 63.91314 1.000 59.74229 374 ASP C N 1
ATOM 9218 C CA . ASP C 1 374 ? -15.04172 38.81860 63.53355 1.000 60.59249 374 ASP C CA 1
ATOM 9219 C C . ASP C 1 374 ? -14.50302 37.42960 63.85712 1.000 56.33725 374 ASP C C 1
ATOM 9220 O O . ASP C 1 374 ? -13.99943 36.72266 62.97027 1.000 50.53771 374 ASP C O 1
ATOM 9225 N N . ILE C 1 375 ? -14.67465 37.00473 65.10469 1.000 56.34585 375 ILE C N 1
ATOM 9226 C CA . ILE C 1 375 ? -14.11770 35.72244 65.50974 1.000 60.16081 375 ILE C CA 1
ATOM 9227 C C . ILE C 1 375 ? -14.89711 34.54876 64.90742 1.000 62.58407 375 ILE C C 1
ATOM 9228 O O . ILE C 1 375 ? -14.29656 33.55334 64.49202 1.000 62.42176 375 ILE C O 1
ATOM 9233 N N . MET C 1 376 ? -16.21960 34.68167 64.81106 1.000 61.78731 376 MET C N 1
ATOM 9234 C CA . MET C 1 376 ? -17.05333 33.58215 64.33339 1.000 56.99753 376 MET C CA 1
ATOM 9235 C C . MET C 1 376 ? -16.90474 33.34363 62.83727 1.000 52.29984 376 MET C C 1
ATOM 9236 O O . MET C 1 376 ? -16.62412 32.21967 62.40767 1.000 50.79268 376 MET C O 1
ATOM 9241 N N . ILE C 1 377 ? -17.08372 34.39546 62.04167 1.000 47.52666 377 ILE C N 1
ATOM 9242 C CA . ILE C 1 377 ? -16.95896 34.25199 60.59760 1.000 51.28912 377 ILE C CA 1
ATOM 9243 C C . ILE C 1 377 ? -15.50025 34.00862 60.21409 1.000 52.70214 377 ILE C C 1
ATOM 9244 O O . ILE C 1 377 ? -15.22076 33.24300 59.28138 1.000 50.52243 377 ILE C O 1
ATOM 9249 N N . GLY C 1 378 ? -14.57219 34.63106 60.93975 1.000 52.78305 378 GLY C N 1
ATOM 9250 C CA . GLY C 1 378 ? -13.16448 34.37252 60.69099 1.000 55.54320 378 GLY C CA 1
ATOM 9251 C C . GLY C 1 378 ? -12.82243 32.90491 60.88796 1.000 59.75174 378 GLY C C 1
ATOM 9252 O O . GLY C 1 378 ? -12.24254 32.26455 59.99502 1.000 59.50684 378 GLY C O 1
ATOM 9253 N N . THR C 1 379 ? -13.23166 32.35972 62.03492 1.000 55.41045 379 THR C N 1
ATOM 9254 C CA . THR C 1 379 ? -12.95623 30.96523 62.36886 1.000 56.03779 379 THR C CA 1
ATOM 9255 C C . THR C 1 379 ? -13.63249 30.01932 61.37491 1.000 59.06427 379 THR C C 1
ATOM 9256 O O . THR C 1 379 ? -13.01293 29.06884 60.88347 1.000 58.68265 379 THR C O 1
ATOM 9260 N N . SER C 1 380 ? -14.89797 30.30114 61.06825 1.000 59.14911 380 SER C N 1
ATOM 9261 C CA . SER C 1 380 ? -15.66857 29.48597 60.13297 1.000 58.03841 380 SER C CA 1
ATOM 9262 C C . SER C 1 380 ? -15.00382 29.42872 58.75499 1.000 61.74316 380 SER C C 1
ATOM 9263 O O . SER C 1 380 ? -14.87491 28.34787 58.15909 1.000 63.01965 380 SER C O 1
ATOM 9266 N N . ASP C 1 381 ? -14.57517 30.59138 58.26290 1.000 66.18894 381 ASP C N 1
ATOM 9267 C CA . ASP C 1 381 ? -13.87255 30.66909 56.98892 1.000 67.96401 381 ASP C CA 1
ATOM 9268 C C . ASP C 1 381 ? -12.56054 29.88556 57.02473 1.000 62.37701 381 ASP C C 1
ATOM 9269 O O . ASP C 1 381 ? -12.25457 29.13985 56.09478 1.000 57.03611 381 ASP C O 1
ATOM 9274 N N . GLU C 1 382 ? -11.78760 30.06331 58.09315 1.000 62.52570 382 GLU C N 1
ATOM 9275 C CA . GLU C 1 382 ? -10.52004 29.34740 58.24526 1.000 66.68763 382 GLU C CA 1
ATOM 9276 C C . GLU C 1 382 ? -10.70142 27.82382 58.17953 1.000 67.26076 382 GLU C C 1
ATOM 9277 O O . GLU C 1 382 ? -9.97156 27.11441 57.45927 1.000 67.76560 382 GLU C O 1
ATOM 9283 N N . ILE C 1 383 ? -11.70158 27.33179 58.90610 1.000 62.94798 383 ILE C N 1
ATOM 9284 C CA . ILE C 1 383 ? -11.97014 25.89959 58.95046 1.000 60.86795 383 ILE C CA 1
ATOM 9285 C C . ILE C 1 383 ? -12.45480 25.39508 57.59586 1.000 60.62711 383 ILE C C 1
ATOM 9286 O O . ILE C 1 383 ? -12.03995 24.32884 57.13807 1.000 59.03848 383 ILE C O 1
ATOM 9291 N N . THR C 1 384 ? -13.32904 26.16544 56.95485 1.000 59.63460 384 THR C N 1
ATOM 9292 C CA . THR C 1 384 ? -13.78957 25.82360 55.61362 1.000 60.40869 384 THR C CA 1
ATOM 9293 C C . THR C 1 384 ? -12.61654 25.73188 54.64263 1.000 66.98369 384 THR C C 1
ATOM 9294 O O . THR C 1 384 ? -12.58838 24.86148 53.76348 1.000 68.64275 384 THR C O 1
ATOM 9298 N N . LYS C 1 385 ? -11.63995 26.62219 54.81110 1.000 73.12589 385 LYS C N 1
ATOM 9299 C CA . LYS C 1 385 ? -10.47343 26.63166 53.92932 1.000 83.05622 385 LYS C CA 1
ATOM 9300 C C . LYS C 1 385 ? -9.46188 25.56007 54.31563 1.000 85.20077 385 LYS C C 1
ATOM 9301 O O . LYS C 1 385 ? -8.50438 25.31357 53.58223 1.000 84.58859 385 LYS C O 1
ATOM 9307 N N . MET C 1 386 ? -9.68204 24.91055 55.45504 1.000 81.45867 386 MET C N 1
ATOM 9308 C CA . MET C 1 386 ? -8.90562 23.71809 55.79474 1.000 78.29650 386 MET C CA 1
ATOM 9309 C C . MET C 1 386 ? -9.29274 22.49263 54.96277 1.000 77.28450 386 MET C C 1
ATOM 9310 O O . MET C 1 386 ? -8.65229 21.44810 55.06864 1.000 78.22526 386 MET C O 1
ATOM 9315 N N . HIS C 1 387 ? -10.34680 22.60498 54.15828 1.000 76.37955 387 HIS C N 1
ATOM 9316 C CA . HIS C 1 387 ? -10.85669 21.45222 53.41397 1.000 72.63728 387 HIS C CA 1
ATOM 9317 C C . HIS C 1 387 ? -10.22911 21.34732 52.02727 1.000 73.41613 387 HIS C C 1
ATOM 9318 O O . HIS C 1 387 ? -10.51009 20.40804 51.28094 1.000 74.59930 387 HIS C O 1
ATOM 9325 N N . ALA C 1 392 ? -17.24944 19.04277 50.07285 1.000 76.78753 392 ALA C N 1
ATOM 9326 C CA . ALA C 1 392 ? -17.05156 17.89138 50.94517 1.000 74.15758 392 ALA C CA 1
ATOM 9327 C C . ALA C 1 392 ? -16.58084 18.32499 52.33230 1.000 73.71173 392 ALA C C 1
ATOM 9328 O O . ALA C 1 392 ? -15.38114 18.48220 52.57212 1.000 75.86790 392 ALA C O 1
ATOM 9330 N N . LEU C 1 393 ? -17.53634 18.52674 53.23610 1.000 67.03032 393 LEU C N 1
ATOM 9331 C CA . LEU C 1 393 ? -17.25334 19.08540 54.55327 1.000 62.21892 393 LEU C CA 1
ATOM 9332 C C . LEU C 1 393 ? -17.45190 18.09410 55.69771 1.000 59.11246 393 LEU C C 1
ATOM 9333 O O . LEU C 1 393 ? -18.27767 17.18496 55.61980 1.000 57.93793 393 LEU C O 1
ATOM 9338 N N . VAL C 1 394 ? -16.68796 18.30176 56.76517 1.000 57.56999 394 VAL C N 1
ATOM 9339 C CA . VAL C 1 394 ? -16.88422 17.61242 58.03864 1.000 59.37093 394 VAL C CA 1
ATOM 9340 C C . VAL C 1 394 ? -18.32225 17.81492 58.50954 1.000 64.82302 394 VAL C C 1
ATOM 9341 O O . VAL C 1 394 ? -18.97440 16.90262 59.04661 1.000 63.33508 394 VAL C O 1
ATOM 9345 N N . THR C 1 395 ? -18.81674 19.02592 58.28236 1.000 70.40563 395 THR C N 1
ATOM 9346 C CA . THR C 1 395 ? -20.15184 19.39659 58.70962 1.000 73.61854 395 THR C CA 1
ATOM 9347 C C . THR C 1 395 ? -21.23154 18.57775 58.00742 1.000 70.52411 395 THR C C 1
ATOM 9348 O O . THR C 1 395 ? -22.30254 18.36628 58.56523 1.000 71.32543 395 THR C O 1
ATOM 9352 N N . ASP C 1 396 ? -20.94489 18.09668 56.80145 1.000 68.34410 396 ASP C N 1
ATOM 9353 C CA . ASP C 1 396 ? -21.89549 17.25785 56.07831 1.000 68.56351 396 ASP C CA 1
ATOM 9354 C C . ASP C 1 396 ? -22.10998 15.94725 56.83073 1.000 70.27330 396 ASP C C 1
ATOM 9355 O O . ASP C 1 396 ? -23.24404 15.56937 57.17328 1.000 73.31088 396 ASP C O 1
ATOM 9360 N N . VAL C 1 397 ? -20.99177 15.28171 57.11042 1.000 63.78961 397 VAL C N 1
ATOM 9361 C CA . VAL C 1 397 ? -20.98258 14.02492 57.84090 1.000 55.54235 397 VAL C CA 1
ATOM 9362 C C . VAL C 1 397 ? -21.63800 14.18047 59.20733 1.000 55.65647 397 VAL C C 1
ATOM 9363 O O . VAL C 1 397 ? -22.54165 13.40949 59.56518 1.000 57.60716 397 VAL C O 1
ATOM 9367 N N . LEU C 1 398 ? -21.21248 15.19128 59.96485 1.000 51.58265 398 LEU C N 1
ATOM 9368 C CA . LEU C 1 398 ? -21.71579 15.32168 61.33271 1.000 52.14859 398 LEU C CA 1
ATOM 9369 C C . LEU C 1 398 ? -23.18654 15.71769 61.35450 1.000 50.23461 398 LEU C C 1
ATOM 9370 O O . LEU C 1 398 ? -23.93740 15.26610 62.22554 1.000 49.41205 398 LEU C O 1
ATOM 9375 N N . SER C 1 399 ? -23.60367 16.54914 60.40064 1.000 51.97246 399 SER C N 1
ATOM 9376 C CA . SER C 1 399 ? -25.01826 16.90772 60.30509 1.000 53.97105 399 SER C CA 1
ATOM 9377 C C . SER C 1 399 ? -25.85138 15.65946 60.03656 1.000 49.27940 399 SER C C 1
ATOM 9378 O O . SER C 1 399 ? -26.89646 15.44911 60.66888 1.000 49.94500 399 SER C O 1
ATOM 9381 N N . ALA C 1 400 ? -25.37186 14.82070 59.11776 1.000 51.53140 400 ALA C N 1
ATOM 9382 C CA . ALA C 1 400 ? -26.06386 13.56929 58.82619 1.000 55.25392 400 ALA C CA 1
ATOM 9383 C C . ALA C 1 400 ? -26.15699 12.69036 60.07860 1.000 56.28417 400 ALA C C 1
ATOM 9384 O O . ALA C 1 400 ? -27.20166 12.08647 60.34905 1.000 55.86282 400 ALA C O 1
ATOM 9386 N N . LEU C 1 401 ? -25.07658 12.65820 60.85586 1.000 52.58423 401 LEU C N 1
ATOM 9387 C CA . LEU C 1 401 ? -25.05623 11.90454 62.10245 1.000 55.80138 401 LEU C CA 1
ATOM 9388 C C . LEU C 1 401 ? -26.09494 12.43906 63.07817 1.000 57.48017 401 LEU C C 1
ATOM 9389 O O . LEU C 1 401 ? -26.74601 11.66325 63.77291 1.000 60.97952 401 LEU C O 1
ATOM 9394 N N . VAL C 1 402 ? -26.24952 13.75926 63.14025 1.000 55.88093 402 VAL C N 1
ATOM 9395 C CA . VAL C 1 402 ? -27.23217 14.33666 64.05063 1.000 55.01723 402 VAL C CA 1
ATOM 9396 C C . VAL C 1 402 ? -28.65379 13.97631 63.61072 1.000 53.10642 402 VAL C C 1
ATOM 9397 O O . VAL C 1 402 ? -29.48607 13.63811 64.44827 1.000 50.92720 402 VAL C O 1
ATOM 9401 N N . LEU C 1 403 ? -28.92779 14.01926 62.30727 1.000 52.21551 403 LEU C N 1
ATOM 9402 C CA . LEU C 1 403 ? -30.22079 13.53564 61.80541 1.000 55.59569 403 LEU C CA 1
ATOM 9403 C C . LEU C 1 403 ? -30.47653 12.09834 62.26298 1.000 55.82780 403 LEU C C 1
ATOM 9404 O O . LEU C 1 403 ? -31.52515 11.76615 62.85443 1.000 51.92539 403 LEU C O 1
ATOM 9409 N N . GLU C 1 404 ? -29.47491 11.26697 61.98733 1.000 61.27584 404 GLU C N 1
ATOM 9410 C CA . GLU C 1 404 ? -29.48999 9.83629 62.26498 1.000 65.82105 404 GLU C CA 1
ATOM 9411 C C . GLU C 1 404 ? -29.73363 9.53351 63.74218 1.000 62.24062 404 GLU C C 1
ATOM 9412 O O . GLU C 1 404 ? -30.40950 8.56197 64.07879 1.000 64.47474 404 GLU C O 1
ATOM 9418 N N . GLY C 1 405 ? -29.16921 10.36193 64.61537 1.000 55.85623 405 GLY C N 1
ATOM 9419 C CA . GLY C 1 405 ? -29.29912 10.18293 66.04840 1.000 58.13925 405 GLY C CA 1
ATOM 9420 C C . GLY C 1 405 ? -30.58276 10.74758 66.63328 1.000 58.25120 405 GLY C C 1
ATOM 9421 O O . GLY C 1 405 ? -31.15966 10.16477 67.55845 1.000 56.55714 405 GLY C O 1
ATOM 9422 N N . THR C 1 406 ? -31.02158 11.89477 66.11740 1.000 57.41249 406 THR C N 1
ATOM 9423 C CA . THR C 1 406 ? -32.21632 12.55102 66.64175 1.000 63.31492 406 THR C CA 1
ATOM 9424 C C . THR C 1 406 ? -33.48515 11.81369 66.25757 1.000 52.80160 406 THR C C 1
ATOM 9425 O O . THR C 1 406 ? -34.45761 11.82574 67.02043 1.000 46.71256 406 THR C O 1
ATOM 9429 N N . GLY C 1 407 ? -33.47060 11.16189 65.09415 1.000 50.98271 407 GLY C N 1
ATOM 9430 C CA . GLY C 1 407 ? -34.62684 10.38610 64.66732 1.000 50.02344 407 GLY C CA 1
ATOM 9431 C C . GLY C 1 407 ? -35.18274 9.44696 65.73372 1.000 49.74103 407 GLY C C 1
ATOM 9432 O O . GLY C 1 407 ? -36.31305 9.63268 66.22216 1.000 48.86801 407 GLY C O 1
ATOM 9433 N N . PRO C 1 408 ? -34.38509 8.43637 66.11770 1.000 48.12777 408 PRO C N 1
ATOM 9434 C CA . PRO C 1 408 ? -34.80819 7.46605 67.12898 1.000 49.68681 408 PRO C CA 1
ATOM 9435 C C . PRO C 1 408 ? -35.04112 8.07743 68.50308 1.000 51.82335 408 PRO C C 1
ATOM 9436 O O . PRO C 1 408 ? -35.93452 7.61802 69.20501 1.000 51.73089 408 PRO C O 1
ATOM 9440 N N . LEU C 1 409 ? -34.26074 9.07872 68.89228 1.000 53.98435 409 LEU C N 1
ATOM 9441 C CA . LEU C 1 409 ? -34.48865 9.72084 70.18552 1.000 56.81869 409 LEU C CA 1
ATOM 9442 C C . LEU C 1 409 ? -35.89891 10.30090 70.29934 1.000 54.19800 409 LEU C C 1
ATOM 9443 O O . LEU C 1 409 ? -36.63034 9.99707 71.24849 1.000 49.07051 409 LEU C O 1
ATOM 9448 N N . MET C 1 410 ? -36.28439 11.11830 69.32240 1.000 54.66097 410 MET C N 1
ATOM 9449 C CA . MET C 1 410 ? -37.59645 11.75493 69.34916 1.000 51.77380 410 MET C CA 1
ATOM 9450 C C . MET C 1 410 ? -38.70561 10.72087 69.14201 1.000 48.45271 410 MET C C 1
ATOM 9451 O O . MET C 1 410 ? -39.74828 10.77707 69.79701 1.000 47.01262 410 MET C O 1
ATOM 9456 N N . PHE C 1 411 ? -38.46850 9.77475 68.23443 1.000 54.79199 411 PHE C N 1
ATOM 9457 C CA . PHE C 1 411 ? -39.47513 8.77045 67.89877 1.000 59.77342 411 PHE C CA 1
ATOM 9458 C C . PHE C 1 411 ? -39.79971 7.88405 69.10449 1.000 59.53146 411 PHE C C 1
ATOM 9459 O O . PHE C 1 411 ? -40.97543 7.61897 69.40161 1.000 55.70630 411 PHE C O 1
ATOM 9467 N N . HIS C 1 412 ? -38.75062 7.45004 69.80195 1.000 64.88718 412 HIS C N 1
ATOM 9468 C CA . HIS C 1 412 ? -38.89046 6.53268 70.92920 1.000 63.02985 412 HIS C CA 1
ATOM 9469 C C . HIS C 1 412 ? -39.33570 7.25986 72.20960 1.000 57.36355 412 HIS C C 1
ATOM 9470 O O . HIS C 1 412 ? -40.15637 6.74302 72.96843 1.000 58.51331 412 HIS C O 1
ATOM 9477 N N . GLU C 1 413 ? -38.79435 8.45195 72.45492 1.000 52.07908 413 GLU C N 1
ATOM 9478 C CA . GLU C 1 413 ? -39.24297 9.25970 73.59256 1.000 49.24085 413 GLU C CA 1
ATOM 9479 C C . GLU C 1 413 ? -40.71747 9.63905 73.44695 1.000 47.90173 413 GLU C C 1
ATOM 9480 O O . GLU C 1 413 ? -41.43776 9.76075 74.44408 1.000 47.60746 413 GLU C O 1
ATOM 9486 N N . SER C 1 414 ? -41.16468 9.82186 72.20478 1.000 56.18813 414 SER C N 1
ATOM 9487 C CA . SER C 1 414 ? -42.54748 10.22466 71.94822 1.000 56.33464 414 SER C CA 1
ATOM 9488 C C . SER C 1 414 ? -43.57595 9.16069 72.34427 1.000 55.53708 414 SER C C 1
ATOM 9489 O O . SER C 1 414 ? -44.75741 9.47465 72.49497 1.000 53.78721 414 SER C O 1
ATOM 9492 N N . SER C 1 415 ? -43.14944 7.91315 72.52528 1.000 57.15689 415 SER C N 1
ATOM 9493 C CA . SER C 1 415 ? -44.09998 6.90140 72.97056 1.000 60.83934 415 SER C CA 1
ATOM 9494 C C . SER C 1 415 ? -44.63154 7.23957 74.36333 1.000 65.06414 415 SER C C 1
ATOM 9495 O O . SER C 1 415 ? -45.82048 7.06717 74.63613 1.000 59.57585 415 SER C O 1
ATOM 9498 N N . ASN C 1 416 ? -43.74889 7.73050 75.23151 1.000 72.12326 416 ASN C N 1
ATOM 9499 C CA . ASN C 1 416 ? -44.13899 8.20187 76.56131 1.000 78.82704 416 ASN C CA 1
ATOM 9500 C C . ASN C 1 416 ? -43.19882 9.28870 77.08481 1.000 76.98187 416 ASN C C 1
ATOM 9501 O O . ASN C 1 416 ? -42.38439 9.02964 77.96970 1.000 76.76448 416 ASN C O 1
ATOM 9506 N N . PRO C 1 417 ? -43.31706 10.51407 76.54758 1.000 73.82491 417 PRO C N 1
ATOM 9507 C CA . PRO C 1 417 ? -42.34712 11.57943 76.83306 1.000 71.33866 417 PRO C CA 1
ATOM 9508 C C . PRO C 1 417 ? -42.44343 12.12039 78.25970 1.000 65.53138 417 PRO C C 1
ATOM 9509 O O . PRO C 1 417 ? -43.53553 12.21987 78.82040 1.000 61.48410 417 PRO C O 1
ATOM 9513 N N . ALA C 1 418 ? -41.29234 12.46970 78.82848 1.000 66.03887 418 ALA C N 1
ATOM 9514 C CA . ALA C 1 418 ? -41.20780 12.94669 80.20829 1.000 65.70352 418 ALA C CA 1
ATOM 9515 C C . ALA C 1 418 ? -41.79627 14.34920 80.39263 1.000 63.07353 418 ALA C C 1
ATOM 9516 O O . ALA C 1 418 ? -42.22548 14.70549 81.49245 1.000 62.31503 418 ALA C O 1
ATOM 9518 N N . GLY C 1 419 ? -41.81312 15.14392 79.32489 1.000 55.12573 419 GLY C N 1
ATOM 9519 C CA . GLY C 1 419 ? -42.30795 16.50716 79.41871 1.000 49.37233 419 GLY C CA 1
ATOM 9520 C C . GLY C 1 419 ? -42.45060 17.20920 78.07897 1.000 45.75758 419 GLY C C 1
ATOM 9521 O O . GLY C 1 419 ? -42.07886 16.66156 77.04156 1.000 44.10156 419 GLY C O 1
ATOM 9522 N N . PRO C 1 420 ? -43.00072 18.43535 78.10286 1.000 47.06485 420 PRO C N 1
ATOM 9523 C CA . PRO C 1 420 ? -43.30228 19.24342 76.91485 1.000 43.75059 420 PRO C CA 1
ATOM 9524 C C . PRO C 1 420 ? -42.07818 19.87379 76.25308 1.000 46.03528 420 PRO C C 1
ATOM 9525 O O . PRO C 1 420 ? -42.15420 20.25836 75.08562 1.000 45.92353 420 PRO C O 1
ATOM 9529 N N . VAL C 1 421 ? -40.97362 20.00946 76.98059 1.000 49.43292 421 VAL C N 1
ATOM 9530 C CA . VAL C 1 421 ? -39.76538 20.59795 76.39608 1.000 55.85718 421 VAL C CA 1
ATOM 9531 C C . VAL C 1 421 ? -38.51891 19.83715 76.82593 1.000 52.98417 421 VAL C C 1
ATOM 9532 O O . VAL C 1 421 ? -38.22593 19.73168 78.02191 1.000 51.39559 421 VAL C O 1
ATOM 9536 N N . LEU C 1 422 ? -37.79300 19.30593 75.84824 1.000 47.31780 422 LEU C N 1
ATOM 9537 C CA . LEU C 1 422 ? -36.60144 18.51480 76.13735 1.000 49.25330 422 LEU C CA 1
ATOM 9538 C C . LEU C 1 422 ? -35.43495 18.87643 75.22854 1.000 48.52597 422 LEU C C 1
ATOM 9539 O O . LEU C 1 422 ? -35.57882 18.91768 74.01025 1.000 47.50302 422 LEU C O 1
ATOM 9544 N N . TRP C 1 423 ? -34.26251 19.08127 75.82093 1.000 46.66871 423 TRP C N 1
ATOM 9545 C CA . TRP C 1 423 ? -33.06440 19.31211 75.03099 1.000 42.35768 423 TRP C CA 1
ATOM 9546 C C . TRP C 1 423 ? -32.44430 17.98281 74.64788 1.000 45.94089 423 TRP C C 1
ATOM 9547 O O . TRP C 1 423 ? -32.24303 17.11073 75.49688 1.000 48.72801 423 TRP C O 1
ATOM 9558 N N . LEU C 1 424 ? -32.14770 17.83437 73.36743 1.000 43.56564 424 LEU C N 1
ATOM 9559 C CA . LEU C 1 424 ? -31.33143 16.73198 72.89437 1.000 46.47565 424 LEU C CA 1
ATOM 9560 C C . LEU C 1 424 ? -29.96432 17.28464 72.53654 1.000 50.52396 424 LEU C C 1
ATOM 9561 O O . LEU C 1 424 ? -29.77262 17.79908 71.43767 1.000 53.09540 424 LEU C O 1
ATOM 9566 N N . SER C 1 425 ? -29.01545 17.19548 73.46353 1.000 44.88293 425 SER C N 1
ATOM 9567 C CA . SER C 1 425 ? -27.68574 17.74710 73.21444 1.000 49.87380 425 SER C CA 1
ATOM 9568 C C . SER C 1 425 ? -26.73631 16.68209 72.69000 1.000 50.20319 425 SER C C 1
ATOM 9569 O O . SER C 1 425 ? -27.15261 15.56213 72.39572 1.000 49.76685 425 SER C O 1
ATOM 9572 N N . HIS C 1 426 ? -25.46687 17.04751 72.54515 1.000 51.47884 426 HIS C N 1
ATOM 9573 C CA . HIS C 1 426 ? -24.47460 16.14638 71.97173 1.000 49.02739 426 HIS C CA 1
ATOM 9574 C C . HIS C 1 426 ? -24.27194 14.88889 72.81527 1.000 49.41240 426 HIS C C 1
ATOM 9575 O O . HIS C 1 426 ? -23.91214 13.84791 72.28153 1.000 51.17776 426 HIS C O 1
ATOM 9582 N N . ASP C 1 427 ? -24.48898 14.98019 74.12405 1.000 49.11650 427 ASP C N 1
ATOM 9583 C CA . ASP C 1 427 ? -24.27846 13.81646 74.98470 1.000 52.87153 427 ASP C CA 1
ATOM 9584 C C . ASP C 1 427 ? -25.25293 12.67546 74.65783 1.000 53.69845 427 ASP C C 1
ATOM 9585 O O . ASP C 1 427 ? -24.82458 11.56137 74.35690 1.000 53.13322 427 ASP C O 1
ATOM 9590 N N . VAL C 1 428 ? -26.55187 12.96119 74.66922 1.000 51.16296 428 VAL C N 1
ATOM 9591 C CA . VAL C 1 428 ? -27.55620 11.91406 74.50272 1.000 54.50301 428 VAL C CA 1
ATOM 9592 C C . VAL C 1 428 ? -27.59787 11.43767 73.05221 1.000 54.11502 428 VAL C C 1
ATOM 9593 O O . VAL C 1 428 ? -27.92996 10.28672 72.77562 1.000 54.32192 428 VAL C O 1
ATOM 9597 N N . ILE C 1 429 ? -27.25419 12.32346 72.12583 1.000 53.51545 429 ILE C N 1
ATOM 9598 C CA . ILE C 1 429 ? -27.19392 11.95249 70.71958 1.000 55.63299 429 ILE C CA 1
ATOM 9599 C C . ILE C 1 429 ? -25.96331 11.08572 70.42975 1.000 57.60929 429 ILE C C 1
ATOM 9600 O O . ILE C 1 429 ? -26.03774 10.12478 69.65376 1.000 58.14681 429 ILE C O 1
ATOM 9605 N N . ALA C 1 430 ? -24.84712 11.40078 71.08441 1.000 58.76161 430 ALA C N 1
ATOM 9606 C CA . ALA C 1 430 ? -23.63014 10.60190 70.94586 1.000 61.83322 430 ALA C CA 1
ATOM 9607 C C . ALA C 1 430 ? -23.86496 9.22420 71.53075 1.000 61.17106 430 ALA C C 1
ATOM 9608 O O . ALA C 1 430 ? -23.44974 8.20957 70.95625 1.000 58.21627 430 ALA C O 1
ATOM 9610 N N . LYS C 1 431 ? -24.52847 9.19283 72.68265 1.000 61.64509 431 LYS C N 1
ATOM 9611 C CA . LYS C 1 431 ? -24.90856 7.91973 73.27893 1.000 63.56067 431 LYS C CA 1
ATOM 9612 C C . LYS C 1 431 ? -25.76785 7.14297 72.29922 1.000 66.82593 431 LYS C C 1
ATOM 9613 O O . LYS C 1 431 ? -25.49928 5.98027 72.01185 1.000 68.42656 431 LYS C O 1
ATOM 9619 N N . GLN C 1 432 ? -26.77709 7.81492 71.75442 1.000 67.12122 432 GLN C N 1
ATOM 9620 C CA . GLN C 1 432 ? -27.68888 7.17643 70.81641 1.000 65.84367 432 GLN C CA 1
ATOM 9621 C C . GLN C 1 432 ? -26.97481 6.53693 69.64346 1.000 63.72608 432 GLN C C 1
ATOM 9622 O O . GLN C 1 432 ? -27.19747 5.37239 69.35509 1.000 63.92578 432 GLN C O 1
ATOM 9628 N N . LEU C 1 433 ? -26.07195 7.26625 69.00694 1.000 63.73058 433 LEU C N 1
ATOM 9629 C CA . LEU C 1 433 ? -25.45461 6.72819 67.80567 1.000 67.72027 433 LEU C CA 1
ATOM 9630 C C . LEU C 1 433 ? -24.38605 5.68066 68.13374 1.000 66.66441 433 LEU C C 1
ATOM 9631 O O . LEU C 1 433 ? -24.16721 4.76308 67.33742 1.000 62.38962 433 LEU C O 1
ATOM 9636 N N . ASN C 1 434 ? -23.71853 5.81610 69.28262 1.000 70.57901 434 ASN C N 1
ATOM 9637 C CA . ASN C 1 434 ? -22.77331 4.78553 69.69492 1.000 71.97959 434 ASN C CA 1
ATOM 9638 C C . ASN C 1 434 ? -23.48419 3.47609 69.97267 1.000 77.99448 434 ASN C C 1
ATOM 9639 O O . ASN C 1 434 ? -22.99299 2.39795 69.62538 1.000 77.80794 434 ASN C O 1
ATOM 9644 N N . LEU C 1 435 ? -24.65104 3.58011 70.59737 1.000 83.50081 435 LEU C N 1
ATOM 9645 C CA . LEU C 1 435 ? -25.43729 2.40552 70.95015 1.000 85.05579 435 LEU C CA 1
ATOM 9646 C C . LEU C 1 435 ? -26.03021 1.72317 69.70987 1.000 84.89138 435 LEU C C 1
ATOM 9647 O O . LEU C 1 435 ? -26.05447 0.49483 69.64951 1.000 86.00080 435 LEU C O 1
ATOM 9652 N N . MET C 1 436 ? -26.53545 2.49699 68.74491 1.000 80.37353 436 MET C N 1
ATOM 9653 C CA . MET C 1 436 ? -26.97785 1.91947 67.46866 1.000 77.20788 436 MET C CA 1
ATOM 9654 C C . MET C 1 436 ? -25.86959 1.12682 66.79170 1.000 77.41952 436 MET C C 1
ATOM 9655 O O . MET C 1 436 ? -26.14171 0.21562 66.00717 1.000 77.94425 436 MET C O 1
ATOM 9660 N N . HIS C 1 437 ? -24.62911 1.52822 67.06728 1.000 77.21537 437 HIS C N 1
ATOM 9661 C CA . HIS C 1 437 ? -23.43830 1.00114 66.40632 1.000 78.51557 437 HIS C CA 1
ATOM 9662 C C . HIS C 1 437 ? -23.48868 1.33523 64.92088 1.000 74.87970 437 HIS C C 1
ATOM 9663 O O . HIS C 1 437 ? -24.05815 2.35535 64.52136 1.000 73.06032 437 HIS C O 1
#

Organism: NCBI:txid77133

Sequence (1249 aa):
MKSPIPLRDVPQSNIFRKGDVFVLFGELFGRGYANGLINEARDAGMTIVGITVGRRDENNALRALTAEELATAEANLGGRIINVPLMAGFDLDAPAGEPTPTDLLADMTLKSWQDDKLDWAHIEKCRAVGVQRFKDGVAKVMAELDGMIPDGANAFFAHTMAGGIPKVKVFLAIANRIYKGRGERFLSSSALLNSDLGKLILMNFDEVTANTFLHLIEGSAAIRARLEKSGGQVRYSAYGYHGTEILIDDKYQWQTYTSYTQGKAKMRLERIAEDAWKQGIKATVYNCPEIRTNSSDIFVGVELSLFPLLKALKKENGGAWAEAQWQACREVLSEGHTLESLLQKIDDYNASDVMKGFRNFEAWPMPNTAELADIMIGTSDEITKMHKSRDALVTDVLSALVLEGTGPLMFHESSNPAGPVLWLSHDVIAKQLNLMHRLEHHMKSPIPLRDVPQSNIFRKGDVFVLFGELFGRGYANGLINEARDAGMTIVGITVGRRDENNALRALTAEELATAEANLGGRIINVPLMAGFDLDAPAGEPTPTDLLADMTLKSWQDDKLDWAHIEKCRAVGVQRFKDGVAKVMAELDGMIPDGANAFFAHTMAGGIPKVKVFLAIANRIYKGRGERFLSSSALLNSDLGKLILMNFDEVTANTFLHLIEGSAAIRARLEKSGGQVRYSAYGYHGTEILIDDKYQWQTYTSYTQGKAKMRLERIAEDAWKQGIKATVYNCPEIRTNSSDIFVGVELSLFPLLKALKKENGGAWAEAQWQACREVLSEGHTLESLLQKIDDYNASDVMKGFRNFEAWPMPNTAELADIMIGTSDEITKMHKSRDALVTDVLSALVLEGTGPLMFHESSNPAGPVLWLSHDVIAKQLNLMHRLEMKSPIPLRDVPQSNIFVFVLFGELFGRGYANGLINEARDAGMTIVGITVGRNALRAGGRINVLMAGFDLDAPAEPTPTDLLADMTLKSWQDDKLDWAHIEKCAVGVQRKDGVAFFAHTMAGGIPKVKVFLAIANRIYKGRGERFLSSSALLNSDLGKLILMNFDEVTANTFLHLIEGSAIRARLEYSAYGYHGTEILIDDKYQWQTYTSYTQGKAKMRLERIAEDAWKGIKATVYNCPEIRTNSSDIFVGVELSLFPLLKALKKEQWQACRTLESLLQKIDDYNASDVMKGFRNFEAWPMPNTAELADIMIGTSDEITKMHALVTDVLSALVLEGTGPLMFHESSNPAGPVLWLSHDVIAKQLNLMH

Nearest PDB structures (foldseek):
  6ki9-assembly1_A  TM=9.919E-01  e=2.648E-87  uncultured bacterium
  6ki9-assembly2_B  TM=9.923E-01  e=2.501E-85  uncultured bacterium
  6kia-assembly3_C  TM=9.947E-01  e=8.916E-64  uncultured bacterium
  6ki9-assembly3_C  TM=9.786E-01  e=2.242E-59  uncultured bacterium
  1gz6-assembly2_D  TM=4.962E-01  e=6.039E-03  Rattus norvegicus